Protein AF-0000000085766803 (afdb_homodimer)

Organism: Holothuria leucospilota (NCBI:txid206669)

Nearest PDB structures (foldseek):
  6zo6-assembly1_D  TM=8.954E-01  e=5.077E-04  synthetic construct
  8csl-assembly1_A  TM=8.660E-01  e=7.669E-04  Homo sapiens
  7uzu-assembly1_A  TM=6.936E-01  e=2.798E-04  Homo sapiens
  6z8n-assembly1_AAA  TM=6.959E-01  e=3.518E-04  Rattus norvegicus
  6za8-assembly1_AAA  TM=5.177E-01  e=3.683E-04  Rattus norvegicus

Solvent-accessible surface area (backbone atoms only — not comparable to full-atom values): 60109 Å² total; per-residue (Å²): 113,70,66,64,56,57,68,60,33,76,66,52,50,46,51,47,44,50,51,45,59,68,65,38,70,69,69,59,39,53,52,46,52,49,47,48,52,49,46,25,49,49,38,24,69,72,65,66,65,46,47,76,51,60,60,54,66,70,48,75,63,80,75,54,70,64,62,57,64,65,42,69,43,69,68,68,39,58,45,60,40,98,76,22,42,27,51,56,38,50,25,46,76,67,66,35,58,71,57,36,52,53,43,50,60,58,63,40,65,62,75,62,45,29,74,67,31,40,29,42,57,37,53,19,30,66,66,59,38,54,63,52,40,26,41,42,49,52,71,66,44,72,55,68,50,58,25,72,87,64,48,28,32,41,42,53,19,18,60,56,45,77,82,20,18,63,48,33,23,60,39,44,55,57,67,36,64,54,38,87,65,90,52,94,70,59,33,50,48,14,30,69,85,39,81,49,54,43,52,85,72,78,63,44,78,61,53,60,64,62,63,54,51,74,50,46,65,56,46,53,52,32,49,50,52,46,44,51,48,39,74,72,42,78,67,54,92,92,45,92,45,60,29,40,27,36,38,23,26,23,35,36,47,54,29,38,56,46,34,47,54,52,50,49,48,41,25,64,46,44,73,40,56,66,59,76,62,27,50,31,34,33,11,5,22,34,14,23,48,52,50,51,33,42,73,69,63,46,49,67,62,53,50,50,41,50,50,54,48,46,36,71,69,44,49,64,81,68,69,59,35,60,62,66,58,49,45,51,54,37,27,52,62,52,70,69,44,91,44,35,20,47,75,47,43,90,39,79,33,47,44,38,33,32,21,22,36,48,47,31,40,69,51,41,66,34,64,38,29,23,56,81,79,42,89,48,33,61,44,59,49,54,68,63,43,67,89,64,78,81,63,69,73,63,57,52,31,70,37,38,45,39,55,51,40,49,20,10,48,8,38,73,77,46,18,62,63,39,86,54,23,25,21,8,27,58,78,29,18,44,34,50,51,58,47,52,28,54,49,46,26,42,41,50,40,37,41,75,72,72,42,82,67,72,50,60,40,36,39,41,35,36,33,34,49,40,40,54,80,40,81,42,84,61,66,59,71,76,70,47,90,48,73,64,44,45,38,51,40,60,68,51,28,81,77,50,55,32,63,63,54,43,47,51,49,37,57,31,55,48,54,54,63,61,60,47,47,42,38,45,35,52,26,55,65,59,58,21,33,68,44,81,48,52,49,71,32,80,50,70,76,58,48,64,57,69,56,62,66,58,50,26,48,53,37,29,53,44,43,29,47,50,53,76,41,42,67,58,36,45,50,50,14,54,48,63,74,49,55,113,69,66,64,55,56,67,58,32,76,66,51,49,48,51,47,44,50,50,45,59,69,66,37,70,71,69,59,38,52,51,48,51,48,47,48,54,49,46,24,48,49,39,25,69,70,65,69,63,44,47,75,52,60,61,53,66,70,48,75,62,80,74,54,70,65,61,58,64,63,43,70,42,69,68,70,39,59,45,60,39,98,76,22,42,27,52,57,37,50,25,47,76,67,65,35,60,70,56,36,51,52,44,50,59,58,64,40,64,63,74,60,44,28,75,68,30,39,28,41,56,37,54,20,31,66,65,59,37,54,64,51,40,26,41,43,48,51,71,65,45,72,55,68,50,57,25,72,85,64,47,29,32,40,41,51,18,18,60,56,45,76,82,22,17,64,47,31,22,59,40,44,56,57,68,35,62,54,38,87,64,91,52,96,70,56,34,49,49,13,29,68,87,38,80,48,55,43,52,85,72,78,65,47,80,60,57,53,63,63,61,53,50,74,50,47,64,57,46,53,51,33,47,51,51,48,44,53,49,38,73,72,43,78,66,54,91,91,45,91,45,60,29,40,28,36,38,23,25,22,35,38,46,54,28,38,55,45,34,48,54,52,50,50,47,40,24,63,46,44,72,41,56,66,58,77,61,27,50,30,36,32,11,5,22,34,14,23,50,51,49,51,34,41,73,68,65,47,49,68,61,52,49,49,41,52,50,54,47,46,36,71,70,44,48,64,80,68,70,59,35,60,62,65,59,50,46,52,52,38,28,52,62,52,71,69,44,90,44,33,21,46,75,46,43,90,40,79,34,47,42,37,33,32,20,22,35,47,48,29,40,69,52,41,65,34,63,37,27,22,54,82,79,42,90,49,32,61,45,60,49,54,69,62,45,68,87,66,76,80,66,67,73,62,58,53,31,69,37,37,44,41,55,51,39,50,22,9,48,10,37,74,77,45,21,64,59,41,85,54,20,26,20,7,28,58,78,29,18,44,34,50,53,58,47,52,28,53,51,47,25,42,39,50,43,35,42,72,73,72,42,81,65,71,48,58,40,34,39,42,36,34,34,33,49,39,40,55,80,42,82,41,85,61,69,58,68,73,69,46,90,47,67,64,43,47,44,51,38,60,67,53,27,80,78,52,53,32,61,63,54,42,48,51,50,35,57,31,55,48,53,55,64,62,60,46,48,42,40,44,38,52,26,54,63,60,58,21,33,67,44,82,50,56,50,74,32,80,51,72,75,59,48,64,56,68,56,62,67,58,50,27,49,54,37,30,52,43,44,29,47,48,53,76,41,42,68,61,36,44,49,47,13,53,48,60,75,50,56

Sequence (1158 aa):
MELVLKEWTASKFSIFEHRLFGYTQGLLRKIFLYFLVHISRIFNFLYGLFTIHEVVTNVRDKLDPLVTSFLDDEYELNVRRKHGDTLIHTAVRQEHLDWLIELLLSGGDLEVPDVDGNSPLHTATQLNNIDLVNALVSFNADVNVKNKNGETPRHLAAKQGEQAADVIRALHHVGAKRCDVIMADCKDGCSHDGQFNGSDLVSPCNISDDMYHVYDPFLESTIESLKRRAKNTPLSKGQSRHAETVLCLDGGGIRALVMILILEAIERASDRRIVDSFDWIAGTSAGSVLGSALVHGYSLLGCRRVFFDFKDELFHGQPPFDGERFFGLSRRLTHGKDLKMKELKYKKPKLLIATTLANRSPPSLHFFRNFDPPVTSSTRIVSQAGNFTNAPLADPTDEMVCKCIRASCSAPTYFTPFENFLDGGIFCNNPTNDAITEIVEYNMSLELKGETPPPLGAVISVGSGSGPIRAVEDISFVYPKSISDIFRALQKLTAAANVGDVIVQTQMTDSRFRPVDRSRAWCHSMGTAFFRLSPVLSRDYELSMIDNREIVKMLWETQVYLYQNKDKFDTIGLLLNNIMELVLKEWTASKFSIFEHRLFGYTQGLLRKIFLYFLVHISRIFNFLYGLFTIHEVVTNVRDKLDPLVTSFLDDEYELNVRRKHGDTLIHTAVRQEHLDWLIELLLSGGDLEVPDVDGNSPLHTATQLNNIDLVNALVSFNADVNVKNKNGETPRHLAAKQGEQAADVIRALHHVGAKRCDVIMADCKDGCSHDGQFNGSDLVSPCNISDDMYHVYDPFLESTIESLKRRAKNTPLSKGQSRHAETVLCLDGGGIRALVMILILEAIERASDRRIVDSFDWIAGTSAGSVLGSALVHGYSLLGCRRVFFDFKDELFHGQPPFDGERFFGLSRRLTHGKDLKMKELKYKKPKLLIATTLANRSPPSLHFFRNFDPPVTSSTRIVSQAGNFTNAPLADPTDEMVCKCIRASCSAPTYFTPFENFLDGGIFCNNPTNDAITEIVEYNMSLELKGETPPPLGAVISVGSGSGPIRAVEDISFVYPKSISDIFRALQKLTAAANVGDVIVQTQMTDSRFRPVDRSRAWCHSMGTAFFRLSPVLSRDYELSMIDNREIVKMLWETQVYLYQNKDKFDTIGLLLNNI

pLDDT: mean 77.76, std 20.44, range [25.14, 98.5]

Radius of gyration: 36.09 Å; Cα contacts (8 Å, |Δi|>4): 2117; chains: 2; bounding box: 69×120×98 Å

Secondary structure (DSSP, 8-state):
-HHHHHHS-HHHHHHHHHHHHHH--THHHHHHHHHHHHHHHHHHHHHS---HHHHHHH--SS--HHHHHHTTSHHHHTPPPTTS--HHHHHHHTT-HHHHHHHHHTT--TT---TTS--HHHHHHHTT-HHHHHHHHHTT--TT---TT---HHHHHHTTGGGGHHHHHHHHTTTPPPPSS--TT--TTTSTT-----S-------HHHHHGGGGHHHHHHHHHHHHHHHHHSPPPTT-S-SSEEEEEE---GGGHHHHHHHHHHHHHHHTS-HHHH-SEEEEETHHHHHHHHHHTT--HHHHHHHHHHHHHHH--SSSSPPHHHHHHHHHHHTTT---BGGGGTTSSSEEEEEEEE-SEES-EEEEEESSPPPTT-HHHHHHT-S---S-----GGGSBHHHHHHHHT--TTTS--BTTEEETHHHHSS-HHHHHHHHHHHHHHHHHTT--PPPEEEEEEE---BPPPEE---------SSHHHHHHHHHGGGTS--HHHHHHHHHHH--SSHHHHHHHHHHHHHT-EEEEE-PBPSS---TT---HHHHHHHHHHHHHHHHHTHHHHHHHHHHHHH-/-HHHHHHS-HHHHHHHHHHHHHH--THHHHHHHHHHHHHHHHHHHHHS---HHHHHHH--SS--HHHHHHTTSHHHHTPPPTTS--HHHHHHHTT-HHHHHHHHHTT--TT---TTS--HHHHHHHTT-HHHHHHHHHTT--TT---TT---HHHHHHTTGGGGHHHHHHHHTTTPPPPSS--TT--TTTSTT-----S-------HHHHHGGGGHHHHHHHHHHHHHHHHHSPPPTT-S-SSEEEEEE---GGGHHHHHHHHHHHHHHHTS-HHHH-SEEEEETHHHHHHHHHHTT--HHHHHHHHHHHHHHH--SSSSPPHHHHHHHHHHHTTT---BGGGGTTSSSEEEEEEEE-SEES-EEEEEESSPPPTT-HHHHHHT-S---S-----GGGSBHHHHHHHHT--TTTS--BTTEEETHHHHSS-HHHHHHHHHHHHHHHHHTT--PPPEEEEEEE---BPPPEE---------SSHHHHHHHHHSTTTS--HHHHHHHHHHH--SSHHHHHHHHHHHHHT-EEEEE-PBPSS---TT---HHHHHHHHHHHHHHHHHTHHHHHHHHHHHHH-

InterPro domains:
  IPR002110 Ankyrin repeat [PF12796] (65-147)
  IPR002110 Ankyrin repeat [PS50088] (83-108)
  IPR002110 Ankyrin repeat [PS50088] (116-148)
  IPR002110 Ankyrin repeat [PS50088] (149-176)
  IPR002110 Ankyrin repeat [SM00248] (83-112)
  IPR002110 Ankyrin repeat [SM00248] (116-145)
  IPR002110 Ankyrin repeat [SM00248] (149-181)
  IPR002641 Patatin-like phospholipase domain [PF01734] (247-436)
  IPR002641 Patatin-like phospholipase domain [PS51635] (247-436)
  IPR016035 Acyl transferase/acyl hydrolase/lysophospholipase [SSF52151] (245-565)
  IPR036770 Ankyrin repeat-containing domain superfamily [G3DSA:1.25.40.20] (53-194)
  IPR036770 Ankyrin repeat-containing domain superfamily [SSF48403] (66-178)
  IPR047148 85/88 kDa calcium-independent phospholipase A2 [PTHR24139] (53-577)

Structure (mmCIF, N/CA/C/O backbone):
data_AF-0000000085766803-model_v1
#
loop_
_entity.id
_entity.type
_entity.pdbx_description
1 polymer 'phospholipase A2'
#
loop_
_atom_site.group_PDB
_atom_site.id
_atom_site.type_symbol
_atom_site.label_atom_id
_atom_site.label_alt_id
_atom_site.label_comp_id
_atom_site.label_asym_id
_atom_site.label_entity_id
_atom_site.label_seq_id
_atom_site.pdbx_PDB_ins_code
_atom_site.Cartn_x
_atom_site.Cartn_y
_atom_site.Cartn_z
_atom_site.occupancy
_atom_site.B_iso_or_equiv
_atom_site.auth_seq_id
_atom_site.auth_comp_id
_atom_site.auth_asym_id
_atom_site.auth_atom_id
_atom_site.pdbx_PDB_model_num
ATOM 1 N N . MET A 1 1 ? 24.5 -53.906 -47.812 1 25.44 1 MET A N 1
ATOM 2 C CA . MET A 1 1 ? 24.109 -52.625 -47.25 1 25.44 1 MET A CA 1
ATOM 3 C C . MET A 1 1 ? 23.297 -52.812 -45.969 1 25.44 1 MET A C 1
ATOM 5 O O . MET A 1 1 ? 23.469 -52.062 -45 1 25.44 1 MET A O 1
ATOM 9 N N . GLU A 1 2 ? 22.391 -53.875 -45.938 1 32.25 2 GLU A N 1
ATOM 10 C CA . GLU A 1 2 ? 21.594 -54.281 -44.781 1 32.25 2 GLU A CA 1
ATOM 11 C C . GLU A 1 2 ? 22.484 -54.781 -43.656 1 32.25 2 GLU A C 1
ATOM 13 O O . GLU A 1 2 ? 22.234 -54.469 -42.469 1 32.25 2 GLU A O 1
ATOM 18 N N . LEU A 1 3 ? 23.422 -55.656 -43.906 1 32.62 3 LEU A N 1
ATOM 19 C CA . LEU A 1 3 ? 24.312 -56.281 -42.906 1 32.62 3 LEU A CA 1
ATOM 20 C C . LEU A 1 3 ? 25.188 -55.219 -42.25 1 32.62 3 LEU A C 1
ATOM 22 O O . LEU A 1 3 ? 25.469 -55.281 -41.062 1 32.62 3 LEU A O 1
ATOM 26 N N . VAL A 1 4 ? 25.781 -54.312 -43.062 1 33.97 4 VAL A N 1
ATOM 27 C CA . VAL A 1 4 ? 26.656 -53.281 -42.469 1 33.97 4 VAL A CA 1
ATOM 28 C C . VAL A 1 4 ? 25.859 -52.406 -41.531 1 33.97 4 VAL A C 1
ATOM 30 O O . VAL A 1 4 ? 26.375 -52 -40.469 1 33.97 4 VAL A O 1
ATOM 33 N N . LEU A 1 5 ? 24.625 -52.156 -41.844 1 32.44 5 LEU A N 1
ATOM 34 C CA . LEU A 1 5 ? 23.781 -51.312 -41.031 1 32.44 5 LEU A CA 1
ATOM 35 C C . LEU A 1 5 ? 23.375 -52 -39.719 1 32.44 5 LEU A C 1
ATOM 37 O O . LEU A 1 5 ? 23.156 -51.344 -38.719 1 32.44 5 LEU A O 1
ATOM 41 N N . LYS A 1 6 ? 23.172 -53.312 -39.75 1 38.59 6 LYS A N 1
ATOM 42 C CA . LYS A 1 6 ? 22.844 -54.094 -38.594 1 38.59 6 LYS A CA 1
ATOM 43 C C . LYS A 1 6 ? 24 -54.094 -37.594 1 38.59 6 LYS A C 1
ATOM 45 O O . LYS A 1 6 ? 23.781 -54.125 -36.375 1 38.59 6 LYS A O 1
ATOM 50 N N . GLU A 1 7 ? 25.203 -54.281 -38 1 34.72 7 GLU A N 1
ATOM 51 C CA . GLU A 1 7 ? 26.359 -54.312 -37.094 1 34.72 7 GLU A CA 1
ATOM 52 C C . GLU A 1 7 ? 26.641 -52.938 -36.531 1 34.72 7 GLU A C 1
ATOM 54 O O . GLU A 1 7 ? 27.469 -52.812 -35.594 1 34.72 7 GLU A O 1
ATOM 59 N N . TRP A 1 8 ? 26.359 -51.906 -37.25 1 34.12 8 TRP A N 1
ATOM 60 C CA . TRP A 1 8 ? 26.484 -50.594 -36.594 1 34.12 8 TRP A CA 1
ATOM 61 C C . TRP A 1 8 ? 25.5 -50.469 -35.438 1 34.12 8 TRP A C 1
ATOM 63 O O . TRP A 1 8 ? 24.406 -49.906 -35.594 1 34.12 8 TRP A O 1
ATOM 73 N N . THR A 1 9 ? 25.281 -51.625 -34.719 1 34.81 9 THR A N 1
ATOM 74 C CA . THR A 1 9 ? 24.484 -51.781 -33.531 1 34.81 9 THR A CA 1
ATOM 75 C C . THR A 1 9 ? 24.766 -50.688 -32.531 1 34.81 9 THR A C 1
ATOM 77 O O . THR A 1 9 ? 25.734 -49.938 -32.656 1 34.81 9 THR A O 1
ATOM 80 N N . ALA A 1 10 ? 23.969 -50.719 -31.375 1 38.22 10 ALA A N 1
ATOM 81 C CA . ALA A 1 10 ? 23.953 -49.844 -30.203 1 38.22 10 ALA A CA 1
ATOM 82 C C . ALA A 1 10 ? 25.359 -49.562 -29.719 1 38.22 10 ALA A C 1
ATOM 84 O O . ALA A 1 10 ? 25.672 -48.438 -29.312 1 38.22 10 ALA A O 1
ATOM 85 N N . SER A 1 11 ? 26.266 -50.531 -29.812 1 38.12 11 SER A N 1
ATOM 86 C CA . SER A 1 11 ? 27.594 -50.375 -29.234 1 38.12 11 SER A CA 1
ATOM 87 C C . SER A 1 11 ? 28.469 -49.438 -30.078 1 38.12 11 SER A C 1
ATOM 89 O O . SER A 1 11 ? 29.219 -48.625 -29.547 1 38.12 11 SER A O 1
ATOM 91 N N . LYS A 1 12 ? 28.5 -49.562 -31.359 1 41.59 12 LYS A N 1
ATOM 92 C CA . LYS A 1 12 ? 29.406 -48.75 -32.156 1 41.59 12 LYS A CA 1
ATOM 93 C C . LYS A 1 12 ? 28.859 -47.344 -32.344 1 41.59 12 LYS A C 1
ATOM 95 O O . LYS A 1 12 ? 29.641 -46.375 -32.469 1 41.59 12 LYS A O 1
ATOM 100 N N . PHE A 1 13 ? 27.578 -47.188 -32.344 1 40.06 13 PHE A N 1
ATOM 101 C CA . PHE A 1 13 ? 27.016 -45.844 -32.281 1 40.06 13 PHE A CA 1
ATOM 102 C C . PHE A 1 13 ? 27.328 -45.188 -30.938 1 40.06 13 PHE A C 1
ATOM 104 O O . PHE A 1 13 ? 27.562 -43.969 -30.875 1 40.06 13 PHE A O 1
ATOM 111 N N . SER A 1 14 ? 27.422 -46.062 -29.859 1 40.5 14 SER A N 1
ATOM 112 C CA . SER A 1 14 ? 27.859 -45.5 -28.578 1 40.5 14 SER A CA 1
ATOM 113 C C . SER A 1 14 ? 29.297 -45.031 -28.656 1 40.5 14 SER A C 1
ATOM 115 O O . SER A 1 14 ? 29.641 -44 -28.078 1 40.5 14 SER A O 1
ATOM 117 N N . ILE A 1 15 ? 30.203 -45.781 -29.281 1 40.81 15 ILE A N 1
ATOM 118 C CA . ILE A 1 15 ? 31.594 -45.375 -29.438 1 40.81 15 ILE A CA 1
ATOM 119 C C . ILE A 1 15 ? 31.688 -44.156 -30.359 1 40.81 15 ILE A C 1
ATOM 121 O O . ILE A 1 15 ? 32.438 -43.219 -30.094 1 40.81 15 ILE A O 1
ATOM 125 N N . PHE A 1 16 ? 30.953 -44.188 -31.5 1 40.38 16 PHE A N 1
ATOM 126 C CA . PHE A 1 16 ? 30.969 -43.031 -32.375 1 40.38 16 PHE A CA 1
ATOM 127 C C . PHE A 1 16 ? 30.328 -41.812 -31.703 1 40.38 16 PHE A C 1
ATOM 129 O O . PHE A 1 16 ? 30.828 -40.688 -31.844 1 40.38 16 PHE A O 1
ATOM 136 N N . GLU A 1 17 ? 29.234 -42.031 -30.984 1 42.47 17 GLU A N 1
ATOM 137 C CA . GLU A 1 17 ? 28.609 -40.969 -30.188 1 42.47 17 GLU A CA 1
ATOM 138 C C . GLU A 1 17 ? 29.578 -40.438 -29.141 1 42.47 17 GLU A C 1
ATOM 140 O O . GLU A 1 17 ? 29.703 -39.219 -28.969 1 42.47 17 GLU A O 1
ATOM 145 N N . HIS A 1 18 ? 30.234 -41.344 -28.391 1 41.62 18 HIS A N 1
ATOM 146 C CA . HIS A 1 18 ? 31.219 -40.906 -27.422 1 41.62 18 HIS A CA 1
ATOM 147 C C . HIS A 1 18 ? 32.375 -40.156 -28.094 1 41.62 18 HIS A C 1
ATOM 149 O O . HIS A 1 18 ? 32.875 -39.156 -27.578 1 41.62 18 HIS A O 1
ATOM 155 N N . ARG A 1 19 ? 32.875 -40.688 -29.156 1 40 19 ARG A N 1
ATOM 156 C CA . ARG A 1 19 ? 34 -40.062 -29.859 1 40 19 ARG A CA 1
ATOM 157 C C . ARG A 1 19 ? 33.531 -38.75 -30.516 1 40 19 ARG A C 1
ATOM 159 O O . ARG A 1 19 ? 34.25 -37.75 -30.5 1 40 19 ARG A O 1
ATOM 166 N N . LEU A 1 20 ? 32.406 -38.844 -31.188 1 40.78 20 LEU A N 1
ATOM 167 C CA . LEU A 1 20 ? 31.938 -37.625 -31.844 1 40.78 20 LEU A CA 1
ATOM 168 C C . LEU A 1 20 ? 31.469 -36.594 -30.812 1 40.78 20 LEU A C 1
ATOM 170 O O . LEU A 1 20 ? 31.703 -35.406 -30.969 1 40.78 20 LEU A O 1
ATOM 174 N N . PHE A 1 21 ? 30.688 -37.062 -29.781 1 43.41 21 PHE A N 1
ATOM 175 C CA . PHE A 1 21 ? 30.266 -36.094 -28.766 1 43.41 21 PHE A CA 1
ATOM 176 C C . PHE A 1 21 ? 31.469 -35.594 -27.969 1 43.41 21 PHE A C 1
ATOM 178 O O . PHE A 1 21 ? 31.453 -34.469 -27.484 1 43.41 21 PHE A O 1
ATOM 185 N N . GLY A 1 22 ? 32.406 -36.5 -27.719 1 43.44 22 GLY A N 1
ATOM 186 C CA . GLY A 1 22 ? 33.625 -36 -27.062 1 43.44 22 GLY A CA 1
ATOM 187 C C . GLY A 1 22 ? 34.344 -34.969 -27.891 1 43.44 22 GLY A C 1
ATOM 188 O O . GLY A 1 22 ? 34.938 -34.031 -27.328 1 43.44 22 GLY A O 1
ATOM 189 N N . TYR A 1 23 ? 34.531 -35.188 -29.203 1 41.72 23 TYR A N 1
ATOM 190 C CA . TYR A 1 23 ? 35.406 -34.312 -29.984 1 41.72 23 TYR A CA 1
ATOM 191 C C . TYR A 1 23 ? 34.594 -33.188 -30.641 1 41.72 23 TYR A C 1
ATOM 193 O O . TYR A 1 23 ? 35.188 -32.25 -31.156 1 41.72 23 TYR A O 1
ATOM 201 N N . THR A 1 24 ? 33.375 -33.438 -31.031 1 40.5 24 THR A N 1
ATOM 202 C CA . THR A 1 24 ? 32.781 -32.375 -31.844 1 40.5 24 THR A CA 1
ATOM 203 C C . THR A 1 24 ? 31.969 -31.406 -30.984 1 40.5 24 THR A C 1
ATOM 205 O O . THR A 1 24 ? 31.078 -31.828 -30.234 1 40.5 24 THR A O 1
ATOM 208 N N . GLN A 1 25 ? 32.594 -30.406 -30.5 1 46.56 25 GLN A N 1
ATOM 209 C CA . GLN A 1 25 ? 32.031 -29.234 -29.859 1 46.56 25 GLN A CA 1
ATOM 210 C C . GLN A 1 25 ? 31.359 -28.312 -30.891 1 46.56 25 GLN A C 1
ATOM 212 O O . GLN A 1 25 ? 31.672 -28.375 -32.062 1 46.56 25 GLN A O 1
ATOM 217 N N . GLY A 1 26 ? 30.391 -27.578 -30.781 1 45.75 26 GLY A N 1
ATOM 218 C CA . GLY A 1 26 ? 29.797 -26.5 -31.531 1 45.75 26 GLY A CA 1
ATOM 219 C C . GLY A 1 26 ? 28.75 -26.953 -32.531 1 45.75 26 GLY A C 1
ATOM 220 O O . GLY A 1 26 ? 27.969 -27.859 -32.219 1 45.75 26 GLY A O 1
ATOM 221 N N . LEU A 1 27 ? 28.75 -26.406 -33.812 1 46.28 27 LEU A N 1
ATOM 222 C CA . LEU A 1 27 ? 27.844 -26.531 -34.969 1 46.28 27 LEU A CA 1
ATOM 223 C C . LEU A 1 27 ? 27.812 -27.969 -35.469 1 46.28 27 LEU A C 1
ATOM 225 O O . LEU A 1 27 ? 26.75 -28.5 -35.812 1 46.28 27 LEU A O 1
ATOM 229 N N . LEU A 1 28 ? 28.859 -28.609 -35.406 1 45.88 28 LEU A N 1
ATOM 230 C CA . LEU A 1 28 ? 28.953 -29.953 -35.969 1 45.88 28 LEU A CA 1
ATOM 231 C C . LEU A 1 28 ? 28.172 -30.953 -35.125 1 45.88 28 LEU A C 1
ATOM 233 O O . LEU A 1 28 ? 27.531 -31.859 -35.656 1 45.88 28 LEU A O 1
ATOM 237 N N . ARG A 1 29 ? 28.172 -30.688 -33.844 1 48 29 ARG A N 1
ATOM 238 C CA . ARG A 1 29 ? 27.391 -31.531 -32.938 1 48 29 ARG A CA 1
ATOM 239 C C . ARG A 1 29 ? 25.891 -31.391 -33.219 1 48 29 ARG A C 1
ATOM 241 O O . ARG A 1 29 ? 25.156 -32.375 -33.25 1 48 29 ARG A O 1
ATOM 248 N N . LYS A 1 30 ? 25.578 -30.203 -33.562 1 49.34 30 LYS A N 1
ATOM 249 C CA . LYS A 1 30 ? 24.188 -29.922 -33.906 1 49.34 30 LYS A CA 1
ATOM 250 C C . LYS A 1 30 ? 23.781 -30.609 -35.188 1 49.34 30 LYS A C 1
ATOM 252 O O . LYS A 1 30 ? 22.688 -31.172 -35.281 1 49.34 30 LYS A O 1
ATOM 257 N N . ILE A 1 31 ? 24.656 -30.531 -36.125 1 49.53 31 ILE A N 1
ATOM 258 C CA . ILE A 1 31 ? 24.406 -31.141 -37.438 1 49.53 31 ILE A CA 1
ATOM 259 C C . ILE A 1 31 ? 24.312 -32.656 -37.312 1 49.53 31 ILE A C 1
ATOM 261 O O . ILE A 1 31 ? 23.438 -33.281 -37.875 1 49.53 31 ILE A O 1
ATOM 265 N N . PHE A 1 32 ? 25.094 -33.125 -36.562 1 48.19 32 PHE A N 1
ATOM 266 C CA . PHE A 1 32 ? 25.141 -34.562 -36.406 1 48.19 32 PHE A CA 1
ATOM 267 C C . PHE A 1 32 ? 23.906 -35.062 -35.688 1 48.19 32 PHE A C 1
ATOM 269 O O . PHE A 1 32 ? 23.312 -36.062 -36.062 1 48.19 32 PHE A O 1
ATOM 276 N N . LEU A 1 33 ? 23.578 -34.281 -34.688 1 50.75 33 LEU A N 1
ATOM 277 C CA . LEU A 1 33 ? 22.375 -34.656 -33.938 1 50.75 33 LEU A CA 1
ATOM 278 C C . LEU A 1 33 ? 21.141 -34.562 -34.844 1 50.75 33 LEU A C 1
ATOM 280 O O . LEU A 1 33 ? 20.25 -35.438 -34.75 1 50.75 33 LEU A O 1
ATOM 284 N N . TYR A 1 34 ? 21.266 -33.562 -35.688 1 50.16 34 TYR A N 1
ATOM 285 C CA . TYR A 1 34 ? 20.219 -33.438 -36.688 1 50.16 34 TYR A CA 1
ATOM 286 C C . TYR A 1 34 ? 20.188 -34.656 -37.625 1 50.16 34 TYR A C 1
ATOM 288 O O . TYR A 1 34 ? 19.125 -35.188 -37.906 1 50.16 34 TYR A O 1
ATOM 296 N N . PHE A 1 35 ? 21.344 -35 -38.031 1 50.19 35 PHE A N 1
ATOM 297 C CA . PHE A 1 35 ? 21.453 -36.125 -38.938 1 50.19 35 PHE A CA 1
ATOM 298 C C . PHE A 1 35 ? 21.062 -37.438 -38.25 1 50.19 35 PHE A C 1
ATOM 300 O O . PHE A 1 35 ? 20.375 -38.281 -38.844 1 50.19 35 PHE A O 1
ATOM 307 N N . LEU A 1 36 ? 21.422 -37.5 -37.062 1 48.94 36 LEU A N 1
ATOM 308 C CA . LEU A 1 36 ? 21.109 -38.75 -36.344 1 48.94 36 LEU A CA 1
ATOM 309 C C . LEU A 1 36 ? 19.609 -38.875 -36.125 1 48.94 36 LEU A C 1
ATOM 311 O O . LEU A 1 36 ? 19.047 -39.969 -36.25 1 48.94 36 LEU A O 1
ATOM 315 N N . VAL A 1 37 ? 19.031 -37.719 -35.812 1 51.47 37 VAL A N 1
ATOM 316 C CA . VAL A 1 37 ? 17.578 -37.719 -35.562 1 51.47 37 VAL A CA 1
ATOM 317 C C . VAL A 1 37 ? 16.859 -38.062 -36.875 1 51.47 37 VAL A C 1
ATOM 319 O O . VAL A 1 37 ? 15.922 -38.875 -36.875 1 51.47 37 VAL A O 1
ATOM 322 N N . HIS A 1 38 ? 17.391 -37.469 -37.938 1 49.59 38 HIS A N 1
ATOM 323 C CA . HIS A 1 38 ? 16.75 -37.719 -39.219 1 49.59 38 HIS A CA 1
ATOM 324 C C . HIS A 1 38 ? 17.047 -39.094 -39.719 1 49.59 38 HIS A C 1
ATOM 326 O O . HIS A 1 38 ? 16.188 -39.781 -40.281 1 49.59 38 HIS A O 1
ATOM 332 N N . ILE A 1 39 ? 18.219 -39.5 -39.531 1 49.12 39 ILE A N 1
ATOM 333 C CA . ILE A 1 39 ? 18.578 -40.875 -39.938 1 49.12 39 ILE A CA 1
ATOM 334 C C . ILE A 1 39 ? 17.828 -41.875 -39.094 1 49.12 39 ILE A C 1
ATOM 336 O O . ILE A 1 39 ? 17.359 -42.906 -39.594 1 49.12 39 ILE A O 1
ATOM 340 N N . SER A 1 40 ? 17.75 -41.438 -37.812 1 48.5 40 SER A N 1
ATOM 341 C CA . SER A 1 40 ? 17 -42.344 -36.969 1 48.5 40 SER A CA 1
ATOM 342 C C . SER A 1 40 ? 15.539 -42.438 -37.406 1 48.5 40 SER A C 1
ATOM 344 O O . SER A 1 40 ? 14.945 -43.531 -37.344 1 48.5 40 SER A O 1
ATOM 346 N N . ARG A 1 41 ? 15.047 -41.312 -37.844 1 49.94 41 ARG A N 1
ATOM 347 C CA . ARG A 1 41 ? 13.703 -41.344 -38.406 1 49.94 41 ARG A CA 1
ATOM 348 C C . ARG A 1 41 ? 13.648 -42.25 -39.625 1 49.94 41 ARG A C 1
ATOM 350 O O . ARG A 1 41 ? 12.688 -43.031 -39.781 1 49.94 41 ARG A O 1
ATOM 357 N N . ILE A 1 42 ? 14.555 -42.094 -40.438 1 46.31 42 ILE A N 1
ATOM 358 C CA . ILE A 1 42 ? 14.594 -42.938 -41.656 1 46.31 42 ILE A CA 1
ATOM 359 C C . ILE A 1 42 ? 14.789 -44.375 -41.281 1 46.31 42 ILE A C 1
ATOM 361 O O . ILE A 1 42 ? 14.094 -45.281 -41.812 1 46.31 42 ILE A O 1
ATOM 365 N N . PHE A 1 43 ? 15.703 -44.562 -40.406 1 43.56 43 PHE A N 1
ATOM 366 C CA . PHE A 1 43 ? 15.969 -45.938 -40.031 1 43.56 43 PHE A CA 1
ATOM 367 C C . PHE A 1 43 ? 14.812 -46.531 -39.25 1 43.56 43 PHE A C 1
ATOM 369 O O . PHE A 1 43 ? 14.492 -47.719 -39.344 1 43.56 43 PHE A O 1
ATOM 376 N N . ASN A 1 44 ? 14.219 -45.656 -38.344 1 46.41 44 ASN A N 1
ATOM 377 C CA . ASN A 1 44 ? 12.992 -46.125 -37.688 1 46.41 44 ASN A CA 1
ATOM 378 C C . ASN A 1 44 ? 11.898 -46.438 -38.719 1 46.41 44 ASN A C 1
ATOM 380 O O . ASN A 1 44 ? 11.172 -47.406 -38.562 1 46.41 44 ASN A O 1
ATOM 384 N N . PHE A 1 45 ? 11.789 -45.594 -39.594 1 44.75 45 PHE A N 1
ATOM 385 C CA . PHE A 1 45 ? 10.859 -45.844 -40.688 1 44.75 45 PHE A CA 1
ATOM 386 C C . PHE A 1 45 ? 11.227 -47.125 -41.438 1 44.75 45 PHE A C 1
ATOM 388 O O . PHE A 1 45 ? 10.359 -47.938 -41.75 1 44.75 45 PHE A O 1
ATOM 395 N N . LEU A 1 46 ? 12.453 -47.25 -41.688 1 40.59 46 LEU A N 1
ATOM 396 C CA . LEU A 1 46 ? 12.852 -48.375 -42.531 1 40.59 46 LEU A CA 1
ATOM 397 C C . LEU A 1 46 ? 13 -49.656 -41.688 1 40.59 46 LEU A C 1
ATOM 399 O O . LEU A 1 46 ? 12.641 -50.75 -42.125 1 40.59 46 LEU A O 1
ATOM 403 N N . TYR A 1 47 ? 13.734 -49.531 -40.562 1 39.59 47 TYR A N 1
ATOM 404 C CA . TYR A 1 47 ? 14.07 -50.781 -39.875 1 39.59 47 TYR A CA 1
ATOM 405 C C . TYR A 1 47 ? 13.398 -50.812 -38.5 1 39.59 47 TYR A C 1
ATOM 407 O O . TYR A 1 47 ? 13.492 -51.844 -37.781 1 39.59 47 TYR A O 1
ATOM 415 N N . GLY A 1 48 ? 12.445 -50.031 -38.156 1 41.16 48 GLY A N 1
ATOM 416 C CA . GLY A 1 48 ? 11.703 -50.031 -36.906 1 41.16 48 GLY A CA 1
ATOM 417 C C . GLY A 1 48 ? 12.594 -49.906 -35.688 1 41.16 48 GLY A C 1
ATOM 418 O O . GLY A 1 48 ? 12.172 -50.219 -34.594 1 41.16 48 GLY A O 1
ATOM 419 N N . LEU A 1 49 ? 13.859 -49.969 -35.781 1 38.78 49 LEU A N 1
ATOM 420 C CA . LEU A 1 49 ? 14.797 -50.219 -34.688 1 38.78 49 LEU A CA 1
ATOM 421 C C . LEU A 1 49 ? 15.117 -48.906 -33.938 1 38.78 49 LEU A C 1
ATOM 423 O O . LEU A 1 49 ? 15.344 -48.938 -32.719 1 38.78 49 LEU A O 1
ATOM 427 N N . PHE A 1 50 ? 15.727 -47.906 -34.469 1 41.94 50 PHE A N 1
ATOM 428 C CA . PHE A 1 50 ? 16.453 -46.844 -33.781 1 41.94 50 PHE A CA 1
ATOM 429 C C . PHE A 1 50 ? 15.5 -45.719 -33.406 1 41.94 50 PHE A C 1
ATOM 431 O O . PHE A 1 50 ? 15.062 -44.938 -34.25 1 41.94 50 PHE A O 1
ATOM 438 N N . THR A 1 51 ? 14.617 -45.938 -32.5 1 45.56 51 THR A N 1
ATOM 439 C CA . THR A 1 51 ? 13.758 -44.844 -32.094 1 45.56 51 THR A CA 1
ATOM 440 C C . THR A 1 51 ? 14.57 -43.781 -31.359 1 45.56 51 THR A C 1
ATOM 442 O O . THR A 1 51 ? 15.68 -44.031 -30.891 1 45.56 51 THR A O 1
ATOM 445 N N . ILE A 1 52 ? 14.305 -42.5 -31.562 1 50.22 52 ILE A N 1
ATOM 446 C CA . ILE A 1 52 ? 14.797 -41.344 -30.812 1 50.22 52 ILE A CA 1
ATOM 447 C C . ILE A 1 52 ? 15.141 -41.75 -29.391 1 50.22 52 ILE A C 1
ATOM 449 O O . ILE A 1 52 ? 15.992 -41.125 -28.75 1 50.22 52 ILE A O 1
ATOM 453 N N . HIS A 1 53 ? 14.742 -42.938 -29.031 1 48.84 53 HIS A N 1
ATOM 454 C CA . HIS A 1 53 ? 14.984 -43.406 -27.672 1 48.84 53 HIS A CA 1
ATOM 455 C C . HIS A 1 53 ? 16.453 -43.75 -27.453 1 48.84 53 HIS A C 1
ATOM 457 O O . HIS A 1 53 ? 17.016 -43.469 -26.391 1 48.84 53 HIS A O 1
ATOM 463 N N . GLU A 1 54 ? 16.969 -44.438 -28.469 1 46.59 54 GLU A N 1
ATOM 464 C CA . GLU A 1 54 ? 18.344 -44.875 -28.312 1 46.59 54 GLU A CA 1
ATOM 465 C C . GLU A 1 54 ? 19.312 -43.719 -28.328 1 46.59 54 GLU A C 1
ATOM 467 O O . GLU A 1 54 ? 20.359 -43.75 -27.672 1 46.59 54 GLU A O 1
ATOM 472 N N . VAL A 1 55 ? 18.938 -42.812 -29.047 1 46.28 55 VAL A N 1
ATOM 473 C CA . VAL A 1 55 ? 19.766 -41.594 -29.094 1 46.28 55 VAL A CA 1
ATOM 474 C C . VAL A 1 55 ? 19.734 -40.906 -27.734 1 46.28 55 VAL A C 1
ATOM 476 O O . VAL A 1 55 ? 20.75 -40.406 -27.266 1 46.28 55 VAL A O 1
ATOM 479 N N . VAL A 1 56 ? 18.562 -40.906 -27.141 1 47.97 56 VAL A N 1
ATOM 480 C CA . VAL A 1 56 ? 18.375 -40.156 -25.906 1 47.97 56 VAL A CA 1
ATOM 481 C C . VAL A 1 56 ? 19.047 -40.906 -24.75 1 47.97 56 VAL A C 1
ATOM 483 O O . VAL A 1 56 ? 19.578 -40.281 -23.828 1 47.97 56 VAL A O 1
ATOM 486 N N . THR A 1 57 ? 19.094 -42.281 -24.812 1 45.69 57 THR A N 1
ATOM 487 C CA . THR A 1 57 ? 19.672 -43.031 -23.719 1 45.69 57 THR A CA 1
ATOM 488 C C . THR A 1 57 ? 21.188 -42.812 -23.641 1 45.69 57 THR A C 1
ATOM 490 O O . THR A 1 57 ? 21.781 -42.875 -22.562 1 45.69 57 THR A O 1
ATOM 493 N N . ASN A 1 58 ? 21.812 -42.719 -24.719 1 41.91 58 ASN A N 1
ATOM 494 C CA . ASN A 1 58 ? 23.266 -42.594 -24.672 1 41.91 58 ASN A CA 1
ATOM 495 C C . ASN A 1 58 ? 23.719 -41.156 -24.438 1 41.91 58 ASN A C 1
ATOM 497 O O . ASN A 1 58 ? 24.922 -40.906 -24.312 1 41.91 58 ASN A O 1
ATOM 501 N N . VAL A 1 59 ? 22.859 -40.219 -24.609 1 40.28 59 VAL A N 1
ATOM 502 C CA . VAL A 1 59 ? 23.266 -38.844 -24.359 1 40.28 59 VAL A CA 1
ATOM 503 C C . VAL A 1 59 ? 23.109 -38.531 -22.875 1 40.28 59 VAL A C 1
ATOM 505 O O . VAL A 1 59 ? 21.984 -38.438 -22.359 1 40.28 59 VAL A O 1
ATOM 508 N N . ARG A 1 60 ? 23.953 -39.156 -22.109 1 40.34 60 ARG A N 1
ATOM 509 C CA . ARG A 1 60 ? 24.016 -39.062 -20.656 1 40.34 60 ARG A CA 1
ATOM 510 C C . ARG A 1 60 ? 23.75 -37.625 -20.188 1 40.34 60 ARG A C 1
ATOM 512 O O . ARG A 1 60 ? 23.391 -37.406 -19.047 1 40.34 60 ARG A O 1
ATOM 519 N N . ASP A 1 61 ? 24.531 -36.625 -20.734 1 40.59 61 ASP A N 1
ATOM 520 C CA . ASP A 1 61 ? 24.516 -35.312 -20.141 1 40.59 61 ASP A CA 1
ATOM 521 C C . ASP A 1 61 ? 23.266 -34.531 -20.531 1 40.59 61 ASP A C 1
ATOM 523 O O . ASP A 1 61 ? 22.375 -35.094 -21.203 1 40.59 61 ASP A O 1
ATOM 527 N N . LYS A 1 62 ? 23.281 -33.094 -20.516 1 42.97 62 LYS A N 1
ATOM 528 C CA . LYS A 1 62 ? 22.188 -32.156 -20.828 1 42.97 62 LYS A CA 1
ATOM 529 C C . LYS A 1 62 ? 21.641 -32.406 -22.234 1 42.97 62 LYS A C 1
ATOM 531 O O . LYS A 1 62 ? 22.406 -32.562 -23.188 1 42.97 62 LYS A O 1
ATOM 536 N N . LEU A 1 63 ? 20.641 -33.125 -22.344 1 43.59 63 LEU A N 1
ATOM 537 C CA . LEU A 1 63 ? 20.062 -33.219 -23.688 1 43.59 63 LEU A CA 1
ATOM 538 C C . LEU A 1 63 ? 20.266 -31.922 -24.469 1 43.59 63 LEU A C 1
ATOM 540 O O . LEU A 1 63 ? 19.922 -30.828 -23.984 1 43.59 63 LEU A O 1
ATOM 544 N N . ASP A 1 64 ? 21.109 -31.906 -25.359 1 44.09 64 ASP A N 1
ATOM 545 C CA . ASP A 1 64 ? 21.328 -30.781 -26.266 1 44.09 64 ASP A CA 1
ATOM 546 C C . ASP A 1 64 ? 20.016 -30.266 -26.828 1 44.09 64 ASP A C 1
ATOM 548 O O . ASP A 1 64 ? 19.109 -31.047 -27.125 1 44.09 64 ASP A O 1
ATOM 552 N N . PRO A 1 65 ? 19.609 -29.047 -26.672 1 47.59 65 PRO A N 1
ATOM 553 C CA . PRO A 1 65 ? 18.438 -28.375 -27.203 1 47.59 65 PRO A CA 1
ATOM 554 C C . PRO A 1 65 ? 18 -28.953 -28.562 1 47.59 65 PRO A C 1
ATOM 556 O O . PRO A 1 65 ? 16.828 -28.828 -28.938 1 47.59 65 PRO A O 1
ATOM 559 N N . LEU A 1 66 ? 18.875 -29.531 -29.266 1 43.56 66 LEU A N 1
ATOM 560 C CA . LEU A 1 66 ? 18.562 -30.047 -30.594 1 43.56 66 LEU A CA 1
ATOM 561 C C . LEU A 1 66 ? 17.594 -31.219 -30.516 1 43.56 66 LEU A C 1
ATOM 563 O O . LEU A 1 66 ? 16.688 -31.344 -31.344 1 43.56 66 LEU A O 1
ATOM 567 N N . VAL A 1 67 ? 17.891 -32.031 -29.578 1 49.62 67 VAL A N 1
ATOM 568 C CA . VAL A 1 67 ? 17 -33.156 -29.469 1 49.62 67 VAL A CA 1
ATOM 569 C C . VAL A 1 67 ? 15.578 -32.688 -29.141 1 49.62 67 VAL A C 1
ATOM 571 O O . VAL A 1 67 ? 14.609 -33.219 -29.672 1 49.62 67 VAL A O 1
ATOM 574 N N . THR A 1 68 ? 15.508 -31.609 -28.375 1 52.53 68 THR A N 1
ATOM 575 C CA . THR A 1 68 ? 14.211 -31.094 -27.969 1 52.53 68 THR A CA 1
ATOM 576 C C . THR A 1 68 ? 13.422 -30.594 -29.188 1 52.53 68 THR A C 1
ATOM 578 O O . THR A 1 68 ? 12.195 -30.703 -29.219 1 52.53 68 THR A O 1
ATOM 581 N N . SER A 1 69 ? 14.133 -30.031 -30.062 1 50.47 69 SER A N 1
ATOM 582 C CA . SER A 1 69 ? 13.445 -29.5 -31.25 1 50.47 69 SER A CA 1
ATOM 583 C C . SER A 1 69 ? 12.836 -30.625 -32.062 1 50.47 69 SER A C 1
ATOM 585 O O . SER A 1 69 ? 11.852 -30.422 -32.781 1 50.47 69 SER A O 1
ATOM 587 N N . PHE A 1 70 ? 13.383 -31.719 -31.984 1 49.72 70 PHE A N 1
ATOM 588 C CA . PHE A 1 70 ? 12.867 -32.844 -32.781 1 49.72 70 PHE A CA 1
ATOM 589 C C . PHE A 1 70 ? 11.648 -33.469 -32.094 1 49.72 70 PHE A C 1
ATOM 591 O O . PHE A 1 70 ? 10.836 -34.125 -32.75 1 49.72 70 PHE A O 1
ATOM 598 N N . LEU A 1 71 ? 11.57 -33.281 -30.859 1 52.81 71 LEU A N 1
ATOM 599 C CA . LEU A 1 71 ? 10.484 -33.844 -30.078 1 52.81 71 LEU A CA 1
ATOM 600 C C . LEU A 1 71 ? 9.188 -33.062 -30.312 1 52.81 71 LEU A C 1
ATOM 602 O O . LEU A 1 71 ? 8.141 -33.438 -29.766 1 52.81 71 LEU A O 1
ATOM 606 N N . ASP A 1 72 ? 9.266 -32 -31.031 1 50.97 72 ASP A N 1
ATOM 607 C CA . ASP A 1 72 ? 8.07 -31.172 -31.188 1 50.97 72 ASP A CA 1
ATOM 608 C C . ASP A 1 72 ? 6.957 -31.953 -31.891 1 50.97 72 ASP A C 1
ATOM 610 O O . ASP A 1 72 ? 5.805 -31.516 -31.922 1 50.97 72 ASP A O 1
ATOM 614 N N . ASP A 1 73 ? 7.258 -33.156 -32.469 1 49.47 73 ASP A N 1
ATOM 615 C CA . ASP A 1 73 ? 6.156 -33.906 -33.062 1 49.47 73 ASP A CA 1
ATOM 616 C C . ASP A 1 73 ? 5.516 -34.875 -32.094 1 49.47 73 ASP A C 1
ATOM 618 O O . ASP A 1 73 ? 6.199 -35.719 -31.531 1 49.47 73 ASP A O 1
ATOM 622 N N . GLU A 1 74 ? 4.301 -34.5 -31.562 1 52.84 74 GLU A N 1
ATOM 623 C CA . GLU A 1 74 ? 3.496 -35.25 -30.594 1 52.84 74 GLU A CA 1
ATOM 624 C C . GLU A 1 74 ? 3.641 -36.75 -30.812 1 52.84 74 GLU A C 1
ATOM 626 O O . GLU A 1 74 ? 3.637 -37.531 -29.844 1 52.84 74 GLU A O 1
ATOM 631 N N . TYR A 1 75 ? 3.668 -37.188 -32.062 1 50.06 75 TYR A N 1
ATOM 632 C CA . TYR A 1 75 ? 3.641 -38.625 -32.375 1 50.06 75 TYR A CA 1
ATOM 633 C C . TYR A 1 75 ? 4.883 -39.312 -31.828 1 50.06 75 TYR A C 1
ATOM 635 O O . TYR A 1 75 ? 4.785 -40.406 -31.234 1 50.06 75 TYR A O 1
ATOM 643 N N . GLU A 1 76 ? 5.934 -38.625 -31.875 1 58.84 76 GLU A N 1
ATOM 644 C CA . GLU A 1 76 ? 7.188 -39.281 -31.562 1 58.84 76 GLU A CA 1
ATOM 645 C C . GLU A 1 76 ? 7.426 -39.344 -30.047 1 58.84 76 GLU A C 1
ATOM 647 O O . GLU A 1 76 ? 8.023 -40.281 -29.547 1 58.84 76 GLU A O 1
ATOM 652 N N . LEU A 1 77 ? 6.676 -38.562 -29.328 1 67.56 77 LEU A N 1
ATOM 653 C CA . LEU A 1 77 ? 6.926 -38.5 -27.891 1 67.56 77 LEU A CA 1
ATOM 654 C C . LEU A 1 77 ? 6.246 -39.656 -27.156 1 67.56 77 LEU A C 1
ATOM 656 O O . LEU A 1 77 ? 6.73 -40.094 -26.125 1 67.56 77 LEU A O 1
ATOM 660 N N . ASN A 1 78 ? 5.23 -40.219 -27.812 1 69.06 78 ASN A N 1
ATOM 661 C CA . ASN A 1 78 ? 4.414 -41.188 -27.094 1 69.06 78 ASN A CA 1
ATOM 662 C C . ASN A 1 78 ? 4.465 -42.562 -27.734 1 69.06 78 ASN A C 1
ATOM 664 O O . ASN A 1 78 ? 3.67 -43.469 -27.391 1 69.06 78 ASN A O 1
ATOM 668 N N . VAL A 1 79 ? 5.387 -42.625 -28.688 1 68.31 79 VAL A N 1
ATOM 669 C CA . VAL A 1 79 ? 5.5 -43.906 -29.375 1 68.31 79 VAL A CA 1
ATOM 670 C C . VAL A 1 79 ? 6.121 -44.938 -28.438 1 68.31 79 VAL A C 1
ATOM 672 O O . VAL A 1 79 ? 7.078 -44.625 -27.719 1 68.31 79 VAL A O 1
ATOM 675 N N . ARG A 1 80 ? 5.414 -46.125 -28.312 1 69.94 80 ARG A N 1
ATOM 676 C CA . ARG A 1 80 ? 5.906 -47.219 -27.469 1 69.94 80 ARG A CA 1
ATOM 677 C C . ARG A 1 80 ? 6.977 -48 -28.203 1 69.94 80 ARG A C 1
ATOM 679 O O . ARG A 1 80 ? 6.867 -48.25 -29.406 1 69.94 80 ARG A O 1
ATOM 686 N N . ARG A 1 81 ? 7.934 -48.406 -27.391 1 65.31 81 ARG A N 1
ATOM 687 C CA . ARG A 1 81 ? 8.969 -49.281 -27.891 1 65.31 81 ARG A CA 1
ATOM 688 C C . ARG A 1 81 ? 8.508 -50.75 -27.844 1 65.31 81 ARG A C 1
ATOM 690 O O . ARG A 1 81 ? 7.383 -51.031 -27.422 1 65.31 81 ARG A O 1
ATOM 697 N N . LYS A 1 82 ? 9.383 -51.5 -28.5 1 54.22 82 LYS A N 1
ATOM 698 C CA . LYS A 1 82 ? 9.109 -52.938 -28.594 1 54.22 82 LYS A CA 1
ATOM 699 C C . LYS A 1 82 ? 8.734 -53.5 -27.234 1 54.22 82 LYS A C 1
ATOM 701 O O . LYS A 1 82 ? 7.879 -54.406 -27.141 1 54.22 82 LYS A O 1
ATOM 706 N N . HIS A 1 83 ? 9.398 -52.938 -26.266 1 59.81 83 HIS A N 1
ATOM 707 C CA . HIS A 1 83 ? 9.07 -53.5 -24.953 1 59.81 83 HIS A CA 1
ATOM 708 C C . HIS A 1 83 ? 7.984 -52.656 -24.266 1 59.81 83 HIS A C 1
ATOM 710 O O . HIS A 1 83 ? 7.723 -52.844 -23.078 1 59.81 83 HIS A O 1
ATOM 716 N N . GLY A 1 84 ? 7.41 -51.719 -25.031 1 69.5 84 GLY A N 1
ATOM 717 C CA . GLY A 1 84 ? 6.246 -51 -24.547 1 69.5 84 GLY A CA 1
ATOM 718 C C . GLY A 1 84 ? 6.594 -49.688 -23.859 1 69.5 84 GLY A C 1
ATOM 719 O O . GLY A 1 84 ? 5.707 -48.938 -23.469 1 69.5 84 GLY A O 1
ATOM 720 N N . ASP A 1 85 ? 7.848 -49.438 -23.719 1 80.5 85 ASP A N 1
ATOM 721 C CA . ASP A 1 85 ? 8.281 -48.25 -23 1 80.5 85 ASP A CA 1
ATOM 722 C C . ASP A 1 85 ? 8.203 -47.031 -23.891 1 80.5 85 ASP A C 1
ATOM 724 O O . ASP A 1 85 ? 8.539 -47.062 -25.078 1 80.5 85 ASP A O 1
ATOM 728 N N . THR A 1 86 ? 7.641 -46.031 -23.312 1 83.69 86 THR A N 1
ATOM 729 C CA . THR A 1 86 ? 7.727 -44.719 -23.953 1 83.69 86 THR A CA 1
ATOM 730 C C . THR A 1 86 ? 9.031 -44.031 -23.594 1 83.69 86 THR A C 1
ATOM 732 O O . THR A 1 86 ? 9.797 -44.531 -22.766 1 83.69 86 THR A O 1
ATOM 735 N N . LEU A 1 87 ? 9.297 -42.938 -24.219 1 81.25 87 LEU A N 1
ATOM 736 C CA . LEU A 1 87 ? 10.484 -42.156 -23.891 1 81.25 87 LEU A CA 1
ATOM 737 C C . LEU A 1 87 ? 10.445 -41.719 -22.438 1 81.25 87 LEU A C 1
ATOM 739 O O . LEU A 1 87 ? 11.492 -41.656 -21.766 1 81.25 87 LEU A O 1
ATOM 743 N N . ILE A 1 88 ? 9.297 -41.406 -21.953 1 90.31 88 ILE A N 1
ATOM 744 C CA . ILE A 1 88 ? 9.156 -40.969 -20.562 1 90.31 88 ILE A CA 1
ATOM 745 C C . ILE A 1 88 ? 9.516 -42.125 -19.625 1 90.31 88 ILE A C 1
ATOM 747 O O . ILE A 1 88 ? 10.227 -41.938 -18.641 1 90.31 88 ILE A O 1
ATOM 751 N N . HIS A 1 89 ? 9.055 -43.312 -19.984 1 90.38 89 HIS A N 1
ATOM 752 C CA . HIS A 1 89 ? 9.438 -44.469 -19.203 1 90.38 89 HIS A CA 1
ATOM 753 C C . HIS A 1 89 ? 10.953 -44.656 -19.156 1 90.38 89 HIS A C 1
ATOM 755 O O . HIS A 1 89 ? 11.523 -44.938 -18.109 1 90.38 89 HIS A O 1
ATOM 761 N N . THR A 1 90 ? 11.539 -44.5 -20.297 1 84.31 90 THR A N 1
ATOM 762 C CA . THR A 1 90 ? 12.992 -44.656 -20.391 1 84.31 90 THR A CA 1
ATOM 763 C C . THR A 1 90 ? 13.695 -43.625 -19.516 1 84.31 90 THR A C 1
ATOM 765 O O . THR A 1 90 ? 14.641 -43.969 -18.781 1 84.31 90 THR A O 1
ATOM 768 N N . ALA A 1 91 ? 13.266 -42.375 -19.609 1 88.44 91 ALA A N 1
ATOM 769 C CA . ALA A 1 91 ? 13.859 -41.312 -18.781 1 88.44 91 ALA A CA 1
ATOM 770 C C . ALA A 1 91 ? 13.727 -41.656 -17.297 1 88.44 91 ALA A C 1
ATOM 772 O O . ALA A 1 91 ? 14.656 -41.406 -16.531 1 88.44 91 ALA A O 1
ATOM 773 N N . VAL A 1 92 ? 12.609 -42.156 -16.906 1 93.5 92 VAL A N 1
ATOM 774 C CA . VAL A 1 92 ? 12.359 -42.5 -15.508 1 93.5 92 VAL A CA 1
ATOM 775 C C . VAL A 1 92 ? 13.242 -43.688 -15.094 1 93.5 92 VAL A C 1
ATOM 777 O O . VAL A 1 92 ? 13.898 -43.625 -14.055 1 93.5 92 VAL A O 1
ATOM 780 N N . ARG A 1 93 ? 13.359 -44.719 -15.891 1 90.12 93 ARG A N 1
ATOM 781 C CA . ARG A 1 93 ? 14.156 -45.906 -15.57 1 90.12 93 ARG A CA 1
ATOM 782 C C . ARG A 1 93 ? 15.633 -45.562 -15.453 1 90.12 93 ARG A C 1
ATOM 784 O O . ARG A 1 93 ? 16.359 -46.125 -14.641 1 90.12 93 ARG A O 1
ATOM 791 N N . GLN A 1 94 ? 15.992 -44.625 -16.219 1 86.25 94 GLN A N 1
ATOM 792 C CA . GLN A 1 94 ? 17.391 -44.188 -16.172 1 86.25 94 GLN A CA 1
ATOM 793 C C . GLN A 1 94 ? 17.594 -43.156 -15.086 1 86.25 94 GLN A C 1
ATOM 795 O O . GLN A 1 94 ? 18.703 -42.625 -14.906 1 86.25 94 GLN A O 1
ATOM 800 N N . GLU A 1 95 ? 16.516 -42.75 -14.438 1 93.25 95 GLU A N 1
ATOM 801 C CA . GLU A 1 95 ? 16.531 -41.781 -13.344 1 93.25 95 GLU A CA 1
ATOM 802 C C . GLU A 1 95 ? 17.125 -40.438 -13.789 1 93.25 95 GLU A C 1
ATOM 804 O O . GLU A 1 95 ? 17.953 -39.844 -13.086 1 93.25 95 GLU A O 1
ATOM 809 N N . HIS A 1 96 ? 16.844 -40.094 -14.992 1 90.06 96 HIS A N 1
ATOM 810 C CA . HIS A 1 96 ? 17.297 -38.812 -15.547 1 90.06 96 HIS A CA 1
ATOM 811 C C . HIS A 1 96 ? 16.234 -37.75 -15.414 1 90.06 96 HIS A C 1
ATOM 813 O O . HIS A 1 96 ? 15.422 -37.531 -16.328 1 90.06 96 HIS A O 1
ATOM 819 N N . LEU A 1 97 ? 16.328 -36.969 -14.391 1 93.5 97 LEU A N 1
ATOM 820 C CA . LEU A 1 97 ? 15.305 -35.969 -14.047 1 93.5 97 LEU A CA 1
ATOM 821 C C . LEU A 1 97 ? 15.219 -34.875 -15.102 1 93.5 97 LEU A C 1
ATOM 823 O O . LEU A 1 97 ? 14.125 -34.5 -15.516 1 93.5 97 LEU A O 1
ATOM 827 N N . ASP A 1 98 ? 16.359 -34.344 -15.539 1 89.06 98 ASP A N 1
ATOM 828 C CA . ASP A 1 98 ? 16.391 -33.25 -16.5 1 89.06 98 ASP A CA 1
ATOM 829 C C . ASP A 1 98 ? 15.734 -33.656 -17.812 1 89.06 98 ASP A C 1
ATOM 831 O O . ASP A 1 98 ? 14.977 -32.875 -18.406 1 89.06 98 ASP A O 1
ATOM 835 N N . TRP A 1 99 ? 15.984 -34.844 -18.156 1 86.88 99 TRP A N 1
ATOM 836 C CA . TRP A 1 99 ? 15.375 -35.375 -19.391 1 86.88 99 TRP A CA 1
ATOM 837 C C . TRP A 1 99 ? 13.875 -35.562 -19.219 1 86.88 99 TRP A C 1
ATOM 839 O O . TRP A 1 99 ? 13.102 -35.25 -20.125 1 86.88 99 TRP A O 1
ATOM 849 N N . LEU A 1 100 ? 13.5 -36.125 -18.156 1 91.38 100 LEU A N 1
ATOM 850 C CA . LEU A 1 100 ? 12.078 -36.281 -17.859 1 91.38 100 LEU A CA 1
ATOM 851 C C . LEU A 1 100 ? 11.344 -34.938 -17.969 1 91.38 100 LEU A C 1
ATOM 853 O O . LEU A 1 100 ? 10.305 -34.844 -18.641 1 91.38 100 LEU A O 1
ATOM 857 N N . ILE A 1 101 ? 11.93 -33.906 -17.359 1 92.69 101 ILE A N 1
ATOM 858 C CA . ILE A 1 101 ? 11.297 -32.594 -17.344 1 92.69 101 ILE A CA 1
ATOM 859 C C . ILE A 1 101 ? 11.172 -32.062 -18.781 1 92.69 101 ILE A C 1
ATOM 861 O O . ILE A 1 101 ? 10.125 -31.516 -19.156 1 92.69 101 ILE A O 1
ATOM 865 N N . GLU A 1 102 ? 12.133 -32.25 -19.578 1 87.62 102 GLU A N 1
ATOM 866 C CA . GLU A 1 102 ? 12.102 -31.797 -20.953 1 87.62 102 GLU A CA 1
ATOM 867 C C . GLU A 1 102 ? 11 -32.5 -21.75 1 87.62 102 GLU A C 1
ATOM 869 O O . GLU A 1 102 ? 10.312 -31.891 -22.547 1 87.62 102 GLU A O 1
ATOM 874 N N . LEU A 1 103 ? 10.875 -33.812 -21.562 1 87.5 103 LEU A N 1
ATOM 875 C CA . LEU A 1 103 ? 9.844 -34.594 -22.25 1 87.5 103 LEU A CA 1
ATOM 876 C C . LEU A 1 103 ? 8.453 -34.156 -21.812 1 87.5 103 LEU A C 1
ATOM 878 O O . LEU A 1 103 ? 7.543 -34.031 -22.641 1 87.5 103 LEU A O 1
ATOM 882 N N . LEU A 1 104 ? 8.367 -33.906 -20.562 1 91.62 104 LEU A N 1
ATOM 883 C CA . LEU A 1 104 ? 7.086 -33.438 -20.031 1 91.62 104 LEU A CA 1
ATOM 884 C C . LEU A 1 104 ? 6.727 -32.062 -20.578 1 91.62 104 LEU A C 1
ATOM 886 O O . LEU A 1 104 ? 5.574 -31.828 -20.953 1 91.62 104 LEU A O 1
ATOM 890 N N . LEU A 1 105 ? 7.68 -31.156 -20.656 1 90.88 105 LEU A N 1
ATOM 891 C CA . LEU A 1 105 ? 7.469 -29.812 -21.172 1 90.88 105 LEU A CA 1
ATOM 892 C C . LEU A 1 105 ? 7.121 -29.859 -22.656 1 90.88 105 LEU A C 1
ATOM 894 O O . LEU A 1 105 ? 6.496 -28.938 -23.188 1 90.88 105 LEU A O 1
ATOM 898 N N . SER A 1 106 ? 7.473 -30.953 -23.312 1 84.56 106 SER A N 1
ATOM 899 C CA . SER A 1 106 ? 7.199 -31.094 -24.734 1 84.56 106 SER A CA 1
ATOM 900 C C . SER A 1 106 ? 5.824 -31.719 -24.969 1 84.56 106 SER A C 1
ATOM 902 O O . SER A 1 106 ? 5.434 -31.953 -26.109 1 84.56 106 SER A O 1
ATOM 904 N N . GLY A 1 107 ? 5.148 -32.031 -23.938 1 86.19 107 GLY A N 1
ATOM 905 C CA . GLY A 1 107 ? 3.783 -32.5 -24.047 1 86.19 107 GLY A CA 1
ATOM 906 C C . GLY A 1 107 ? 3.68 -34.031 -24.031 1 86.19 107 GLY A C 1
ATOM 907 O O . GLY A 1 107 ? 2.707 -34.594 -24.531 1 86.19 107 GLY A O 1
ATOM 908 N N . GLY A 1 108 ? 4.695 -34.688 -23.547 1 86.31 108 GLY A N 1
ATOM 909 C CA . GLY A 1 108 ? 4.613 -36.125 -23.438 1 86.31 108 GLY A CA 1
ATOM 910 C C . GLY A 1 108 ? 3.439 -36.594 -22.594 1 86.31 108 GLY A C 1
ATOM 911 O O . GLY A 1 108 ? 3.105 -35.969 -21.578 1 86.31 108 GLY A O 1
ATOM 912 N N . ASP A 1 109 ? 2.871 -37.688 -23.016 1 88.12 109 ASP A N 1
ATOM 913 C CA . ASP A 1 109 ? 1.727 -38.25 -22.297 1 88.12 109 ASP A CA 1
ATOM 914 C C . ASP A 1 109 ? 2.18 -39.125 -21.141 1 88.12 109 ASP A C 1
ATOM 916 O O . ASP A 1 109 ? 2.811 -40.156 -21.344 1 88.12 109 ASP A O 1
ATOM 920 N N . LEU A 1 110 ? 1.826 -38.75 -19.953 1 90.88 110 LEU A N 1
ATOM 921 C CA . LEU A 1 110 ? 2.283 -39.438 -18.75 1 90.88 110 LEU A CA 1
ATOM 922 C C . LEU A 1 110 ? 1.423 -40.656 -18.438 1 90.88 110 LEU A C 1
ATOM 924 O O . LEU A 1 110 ? 1.732 -41.438 -17.531 1 90.88 110 LEU A O 1
ATOM 928 N N . GLU A 1 111 ? 0.394 -40.875 -19.234 1 91.06 111 GLU A N 1
ATOM 929 C CA . GLU A 1 111 ? -0.557 -41.938 -18.875 1 91.06 111 GLU A CA 1
ATOM 930 C C . GLU A 1 111 ? -0.44 -43.125 -19.797 1 91.06 111 GLU A C 1
ATOM 932 O O . GLU A 1 111 ? -1.188 -44.094 -19.672 1 91.06 111 GLU A O 1
ATOM 937 N N . VAL A 1 112 ? 0.482 -43.094 -20.734 1 87.94 112 VAL A N 1
ATOM 938 C CA . VAL A 1 112 ? 0.697 -44.25 -21.609 1 87.94 112 VAL A CA 1
ATOM 939 C C . VAL A 1 112 ? 1.371 -45.375 -20.828 1 87.94 112 VAL A C 1
ATOM 941 O O . VAL A 1 112 ? 2.486 -45.188 -20.328 1 87.94 112 VAL A O 1
ATOM 944 N N . PRO A 1 113 ? 0.731 -46.438 -20.703 1 90.19 113 PRO A N 1
ATOM 945 C CA . PRO A 1 113 ? 1.307 -47.531 -19.922 1 90.19 113 PRO A CA 1
ATOM 946 C C . PRO A 1 113 ? 2.322 -48.344 -20.703 1 90.19 113 PRO A C 1
ATOM 948 O O . PRO A 1 113 ? 2.287 -48.375 -21.938 1 90.19 113 PRO A O 1
ATOM 951 N N . ASP A 1 114 ? 3.166 -49.031 -20.047 1 88.19 114 ASP A N 1
ATOM 952 C CA . ASP A 1 114 ? 4.055 -50 -20.688 1 88.19 114 ASP A CA 1
ATOM 953 C C . ASP A 1 114 ? 3.367 -51.344 -20.859 1 88.19 114 ASP A C 1
ATOM 955 O O . ASP A 1 114 ? 2.143 -51.469 -20.766 1 88.19 114 ASP A O 1
ATOM 959 N N . VAL A 1 115 ? 4.125 -52.344 -21.172 1 86.69 115 VAL A N 1
ATOM 960 C CA . VAL A 1 115 ? 3.582 -53.656 -21.516 1 86.69 115 VAL A CA 1
ATOM 961 C C . VAL A 1 115 ? 2.896 -54.25 -20.297 1 86.69 115 VAL A C 1
ATOM 963 O O . VAL A 1 115 ? 1.963 -55.062 -20.438 1 86.69 115 VAL A O 1
ATOM 966 N N . ASP A 1 116 ? 3.375 -53.906 -19.188 1 90.62 116 ASP A N 1
ATOM 967 C CA . ASP A 1 116 ? 2.832 -54.469 -17.953 1 90.62 116 ASP A CA 1
ATOM 968 C C . ASP A 1 116 ? 1.738 -53.562 -17.375 1 90.62 116 ASP A C 1
ATOM 970 O O . ASP A 1 116 ? 1.231 -53.812 -16.281 1 90.62 116 ASP A O 1
ATOM 974 N N . GLY A 1 117 ? 1.413 -52.469 -18.078 1 93.12 117 GLY A N 1
ATOM 975 C CA . GLY A 1 117 ? 0.373 -51.531 -17.641 1 93.12 117 GLY A CA 1
ATOM 976 C C . GLY A 1 117 ? 0.88 -50.469 -16.688 1 93.12 117 GLY A C 1
ATOM 977 O O . GLY A 1 117 ? 0.089 -49.75 -16.078 1 93.12 117 GLY A O 1
ATOM 978 N N . ASN A 1 118 ? 2.158 -50.406 -16.516 1 94.19 118 ASN A N 1
ATOM 979 C CA . ASN A 1 118 ? 2.744 -49.438 -15.617 1 94.19 118 ASN A CA 1
ATOM 980 C C . ASN A 1 118 ? 2.846 -48.062 -16.281 1 94.19 118 ASN A C 1
ATOM 982 O O . ASN A 1 118 ? 3.377 -47.938 -17.391 1 94.19 118 ASN A O 1
ATOM 986 N N . SER A 1 119 ? 2.293 -47.094 -15.594 1 95.12 119 SER A N 1
ATOM 987 C CA . SER A 1 119 ? 2.584 -45.75 -15.984 1 95.12 119 SER A CA 1
ATOM 988 C C . SER A 1 119 ? 3.982 -45.312 -15.547 1 95.12 119 SER A C 1
ATOM 990 O O . SER A 1 119 ? 4.613 -46 -14.734 1 95.12 119 SER A O 1
ATOM 992 N N . PRO A 1 120 ? 4.469 -44.219 -16.125 1 95.12 120 PRO A N 1
ATOM 993 C CA . PRO A 1 120 ? 5.77 -43.719 -15.648 1 95.12 120 PRO A CA 1
ATOM 994 C C . PRO A 1 120 ? 5.797 -43.5 -14.133 1 95.12 120 PRO A C 1
ATOM 996 O O . PRO A 1 120 ? 6.836 -43.688 -13.5 1 95.12 120 PRO A O 1
ATOM 999 N N . LEU A 1 121 ? 4.703 -43.094 -13.508 1 97.62 121 LEU A N 1
ATOM 1000 C CA . LEU A 1 121 ? 4.648 -42.875 -12.07 1 97.62 121 LEU A CA 1
ATOM 1001 C C . LEU A 1 121 ? 4.828 -44.188 -11.312 1 97.62 121 LEU A C 1
ATOM 1003 O O . LEU A 1 121 ? 5.5 -44.25 -10.281 1 97.62 121 LEU A O 1
ATOM 1007 N N . HIS A 1 122 ? 4.25 -45.312 -11.812 1 96.69 122 HIS A N 1
ATOM 1008 C CA . HIS A 1 122 ? 4.504 -46.625 -11.234 1 96.69 122 HIS A CA 1
ATOM 1009 C C . HIS A 1 122 ? 5.996 -46.938 -11.188 1 96.69 122 HIS A C 1
ATOM 1011 O O . HIS A 1 122 ? 6.516 -47.312 -10.141 1 96.69 122 HIS A O 1
ATOM 1017 N N . THR A 1 123 ? 6.617 -46.719 -12.328 1 95.25 123 THR A N 1
ATOM 1018 C CA . THR A 1 123 ? 8.039 -47.031 -12.453 1 95.25 123 THR A CA 1
ATOM 1019 C C . THR A 1 123 ? 8.867 -46.188 -11.5 1 95.25 123 THR A C 1
ATOM 1021 O O . THR A 1 123 ? 9.773 -46.688 -10.836 1 95.25 123 THR A O 1
ATOM 1024 N N . ALA A 1 124 ? 8.555 -44.906 -11.453 1 97.31 124 ALA A N 1
ATOM 1025 C CA . ALA A 1 124 ? 9.273 -44 -10.562 1 97.31 124 ALA A CA 1
ATOM 1026 C C . ALA A 1 124 ? 9.117 -44.406 -9.109 1 97.31 124 ALA A C 1
ATOM 1028 O O . ALA A 1 124 ? 10.062 -44.312 -8.32 1 97.31 124 ALA A O 1
ATOM 1029 N N . THR A 1 125 ? 7.945 -44.812 -8.773 1 97 125 THR A N 1
ATOM 1030 C CA . THR A 1 125 ? 7.656 -45.25 -7.418 1 97 125 THR A CA 1
ATOM 1031 C C . THR A 1 125 ? 8.414 -46.531 -7.102 1 97 125 THR A C 1
ATOM 1033 O O . THR A 1 125 ? 8.945 -46.719 -6 1 97 125 THR A O 1
ATOM 1036 N N . GLN A 1 126 ? 8.461 -47.406 -8.016 1 95.12 126 GLN A N 1
ATOM 1037 C CA . GLN A 1 126 ? 9.203 -48.656 -7.848 1 95.12 126 GLN A CA 1
ATOM 1038 C C . GLN A 1 126 ? 10.688 -48.375 -7.617 1 95.12 126 GLN A C 1
ATOM 1040 O O . GLN A 1 126 ? 11.352 -49.094 -6.863 1 95.12 126 GLN A O 1
ATOM 1045 N N . LEU A 1 127 ? 11.141 -47.375 -8.227 1 95.56 127 LEU A N 1
ATOM 1046 C CA . LEU A 1 127 ? 12.547 -47 -8.094 1 95.56 127 LEU A CA 1
ATOM 1047 C C . LEU A 1 127 ? 12.781 -46.25 -6.797 1 95.56 127 LEU A C 1
ATOM 1049 O O . LEU A 1 127 ? 13.93 -46 -6.41 1 95.56 127 LEU A O 1
ATOM 1053 N N . ASN A 1 128 ? 11.719 -45.844 -6.145 1 96.56 128 ASN A N 1
ATOM 1054 C CA . ASN A 1 128 ? 11.781 -45.094 -4.902 1 96.56 128 ASN A CA 1
ATOM 1055 C C . ASN A 1 128 ? 12.555 -43.781 -5.078 1 96.56 128 ASN A C 1
ATOM 1057 O O . ASN A 1 128 ? 13.414 -43.469 -4.258 1 96.56 128 ASN A O 1
ATOM 1061 N N . ASN A 1 129 ? 12.383 -43.156 -6.188 1 96.69 129 ASN A N 1
ATOM 1062 C CA . ASN A 1 129 ? 13.023 -41.875 -6.48 1 96.69 129 ASN A CA 1
ATOM 1063 C C . ASN A 1 129 ? 12.055 -40.688 -6.281 1 96.69 129 ASN A C 1
ATOM 1065 O O . ASN A 1 129 ? 11.195 -40.438 -7.125 1 96.69 129 ASN A O 1
ATOM 1069 N N . ILE A 1 130 ? 12.266 -39.969 -5.25 1 96.44 130 ILE A N 1
ATOM 1070 C CA . ILE A 1 130 ? 11.328 -38.938 -4.82 1 96.44 130 ILE A CA 1
ATOM 1071 C C . ILE A 1 130 ? 11.32 -37.781 -5.832 1 96.44 130 ILE A C 1
ATOM 1073 O O . ILE A 1 130 ? 10.281 -37.188 -6.082 1 96.44 130 ILE A O 1
ATOM 1077 N N . ASP A 1 131 ? 12.453 -37.469 -6.418 1 96.94 131 ASP A N 1
ATOM 1078 C CA . ASP A 1 131 ? 12.539 -36.375 -7.379 1 96.94 131 ASP A CA 1
ATOM 1079 C C . ASP A 1 131 ? 11.703 -36.656 -8.625 1 96.94 131 ASP A C 1
ATOM 1081 O O . ASP A 1 131 ? 10.992 -35.781 -9.117 1 96.94 131 ASP A O 1
ATOM 1085 N N . LEU A 1 132 ? 11.766 -37.906 -9.07 1 97.44 132 LEU A N 1
ATOM 1086 C CA . LEU A 1 132 ? 10.992 -38.281 -10.242 1 97.44 132 LEU A CA 1
ATOM 1087 C C . LEU A 1 132 ? 9.5 -38.312 -9.93 1 97.44 132 LEU A C 1
ATOM 1089 O O . LEU A 1 132 ? 8.688 -37.875 -10.742 1 97.44 132 LEU A O 1
ATOM 1093 N N . VAL A 1 133 ? 9.164 -38.781 -8.789 1 97.56 133 VAL A N 1
ATOM 1094 C CA . VAL A 1 133 ? 7.766 -38.812 -8.359 1 97.56 133 VAL A CA 1
ATOM 1095 C C . VAL A 1 133 ? 7.23 -37.375 -8.281 1 97.56 133 VAL A C 1
ATOM 1097 O O . VAL A 1 133 ? 6.152 -37.094 -8.805 1 97.56 133 VAL A O 1
ATOM 1100 N N . ASN A 1 134 ? 8.016 -36.5 -7.652 1 97.06 134 ASN A N 1
ATOM 1101 C CA . ASN A 1 134 ? 7.629 -35.094 -7.559 1 97.06 134 ASN A CA 1
ATOM 1102 C C . ASN A 1 134 ? 7.422 -34.469 -8.938 1 97.06 134 ASN A C 1
ATOM 1104 O O . ASN A 1 134 ? 6.461 -33.719 -9.148 1 97.06 134 ASN A O 1
ATOM 1108 N N . ALA A 1 135 ? 8.273 -34.75 -9.82 1 97.25 135 ALA A N 1
ATOM 1109 C CA . ALA A 1 135 ? 8.18 -34.188 -11.172 1 97.25 135 ALA A CA 1
ATOM 1110 C C . ALA A 1 135 ? 6.91 -34.656 -11.867 1 97.25 135 ALA A C 1
ATOM 1112 O O . ALA A 1 135 ? 6.168 -33.875 -12.438 1 97.25 135 ALA A O 1
ATOM 1113 N N . LEU A 1 136 ? 6.684 -35.969 -11.82 1 97.62 136 LEU A N 1
ATOM 1114 C CA . LEU A 1 136 ? 5.523 -36.531 -12.5 1 97.62 136 LEU A CA 1
ATOM 1115 C C . LEU A 1 136 ? 4.227 -36 -11.891 1 97.62 136 LEU A C 1
ATOM 1117 O O . LEU A 1 136 ? 3.295 -35.656 -12.617 1 97.62 136 LEU A O 1
ATOM 1121 N N . VAL A 1 137 ? 4.199 -35.938 -10.578 1 96.44 137 VAL A N 1
ATOM 1122 C CA . VAL A 1 137 ? 3.025 -35.406 -9.891 1 96.44 137 VAL A CA 1
ATOM 1123 C C . VAL A 1 137 ? 2.803 -33.938 -10.273 1 96.44 137 VAL A C 1
ATOM 1125 O O . VAL A 1 137 ? 1.664 -33.5 -10.469 1 96.44 137 VAL A O 1
ATOM 1128 N N . SER A 1 138 ? 3.844 -33.156 -10.383 1 95.69 138 SER A N 1
ATOM 1129 C CA . SER A 1 138 ? 3.762 -31.75 -10.703 1 95.69 138 SER A CA 1
ATOM 1130 C C . SER A 1 138 ? 3.189 -31.531 -12.102 1 95.69 138 SER A C 1
ATOM 1132 O O . SER A 1 138 ? 2.666 -30.453 -12.406 1 95.69 138 SER A O 1
ATOM 1134 N N . PHE A 1 139 ? 3.334 -32.5 -12.922 1 95.06 139 PHE A N 1
ATOM 1135 C CA . PHE A 1 139 ? 2.76 -32.406 -14.258 1 95.06 139 PHE A CA 1
ATOM 1136 C C . PHE A 1 139 ? 1.438 -33.156 -14.32 1 95.06 139 PHE A C 1
ATOM 1138 O O . PHE A 1 139 ? 1.01 -33.594 -15.398 1 95.06 139 PHE A O 1
ATOM 1145 N N . ASN A 1 140 ? 0.821 -33.469 -13.148 1 93.62 140 ASN A N 1
ATOM 1146 C CA . ASN A 1 140 ? -0.554 -33.906 -12.984 1 93.62 140 ASN A CA 1
ATOM 1147 C C . ASN A 1 140 ? -0.701 -35.406 -13.359 1 93.62 140 ASN A C 1
ATOM 1149 O O . ASN A 1 140 ? -1.701 -35.781 -13.961 1 93.62 140 ASN A O 1
ATOM 1153 N N . ALA A 1 141 ? 0.302 -36.188 -13.109 1 96.12 141 ALA A N 1
ATOM 1154 C CA . ALA A 1 141 ? 0.156 -37.625 -13.281 1 96.12 141 ALA A CA 1
ATOM 1155 C C . ALA A 1 141 ? -0.976 -38.156 -12.414 1 96.12 141 ALA A C 1
ATOM 1157 O O . ALA A 1 141 ? -1.166 -37.719 -11.281 1 96.12 141 ALA A O 1
ATOM 1158 N N . ASP A 1 142 ? -1.694 -39.094 -12.93 1 96.12 142 ASP A N 1
ATOM 1159 C CA . ASP A 1 142 ? -2.744 -39.719 -12.141 1 96.12 142 ASP A CA 1
ATOM 1160 C C . ASP A 1 142 ? -2.15 -40.625 -11.047 1 96.12 142 ASP A C 1
ATOM 1162 O O . ASP A 1 142 ? -1.591 -41.656 -11.328 1 96.12 142 ASP A O 1
ATOM 1166 N N . VAL A 1 143 ? -2.381 -40.219 -9.844 1 97.12 143 VAL A N 1
ATOM 1167 C CA . VAL A 1 143 ? -1.723 -40.906 -8.727 1 97.12 143 VAL A CA 1
ATOM 1168 C C . VAL A 1 143 ? -2.506 -42.156 -8.336 1 97.12 143 VAL A C 1
ATOM 1170 O O . VAL A 1 143 ? -2.037 -42.969 -7.535 1 97.12 143 VAL A O 1
ATOM 1173 N N . ASN A 1 144 ? -3.666 -42.375 -8.961 1 96.5 144 ASN A N 1
ATOM 1174 C CA . ASN A 1 144 ? -4.504 -43.531 -8.586 1 96.5 144 ASN A CA 1
ATOM 1175 C C . ASN A 1 144 ? -4.668 -44.5 -9.734 1 96.5 144 ASN A C 1
ATOM 1177 O O . ASN A 1 144 ? -5.527 -45.375 -9.688 1 96.5 144 ASN A O 1
ATOM 1181 N N . VAL A 1 145 ? -3.885 -44.312 -10.734 1 95.62 145 VAL A N 1
ATOM 1182 C CA . VAL A 1 145 ? -3.963 -45.219 -11.891 1 95.62 145 VAL A CA 1
ATOM 1183 C C . VAL A 1 145 ? -3.52 -46.625 -11.5 1 95.62 145 VAL A C 1
ATOM 1185 O O . VAL A 1 145 ? -2.561 -46.781 -10.742 1 95.62 145 VAL A O 1
ATOM 1188 N N . LYS A 1 146 ? -4.191 -47.594 -12.062 1 94.62 146 LYS A N 1
ATOM 1189 C CA . LYS A 1 146 ? -3.865 -48.969 -11.773 1 94.62 146 LYS A CA 1
ATOM 1190 C C . LYS A 1 146 ? -3.182 -49.625 -12.969 1 94.62 146 LYS A C 1
ATOM 1192 O O . LYS A 1 146 ? -3.551 -49.406 -14.117 1 94.62 146 LYS A O 1
ATOM 1197 N N . ASN A 1 147 ? -2.217 -50.5 -12.672 1 94.38 147 ASN A N 1
ATOM 1198 C CA . ASN A 1 147 ? -1.592 -51.281 -13.742 1 94.38 147 ASN A CA 1
ATOM 1199 C C . ASN A 1 147 ? -2.346 -52.594 -14 1 94.38 147 ASN A C 1
ATOM 1201 O O . ASN A 1 147 ? -3.463 -52.781 -13.523 1 94.38 147 ASN A O 1
ATOM 1205 N N . LYS A 1 148 ? -1.786 -53.438 -14.805 1 93.25 148 LYS A N 1
ATOM 1206 C CA . LYS A 1 148 ? -2.465 -54.656 -15.211 1 93.25 148 LYS A CA 1
ATOM 1207 C C . LYS A 1 148 ? -2.729 -55.562 -14.016 1 93.25 148 LYS A C 1
ATOM 1209 O O . LYS A 1 148 ? -3.697 -56.344 -14.008 1 93.25 148 LYS A O 1
ATOM 1214 N N . ASN A 1 149 ? -1.86 -55.469 -13.023 1 92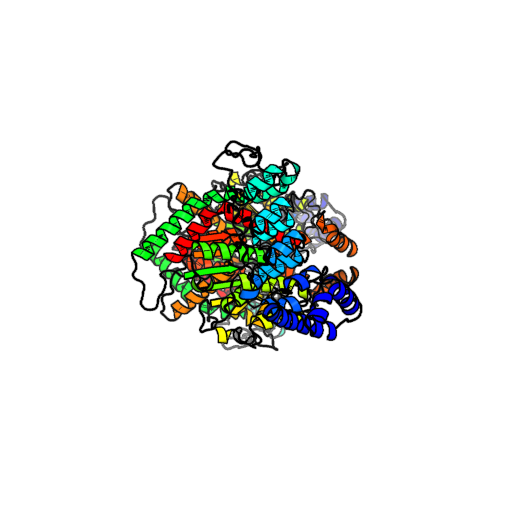.62 149 ASN A N 1
ATOM 1215 C CA . ASN A 1 149 ? -2.012 -56.281 -11.82 1 92.62 149 ASN A CA 1
ATOM 1216 C C . ASN A 1 149 ? -2.93 -55.625 -10.805 1 92.62 149 ASN A C 1
ATOM 1218 O O . ASN A 1 149 ? -3.059 -56.094 -9.672 1 92.62 149 ASN A O 1
ATOM 1222 N N . GLY A 1 150 ? -3.457 -54.375 -11.148 1 92.62 150 GLY A N 1
ATOM 1223 C CA . GLY A 1 150 ? -4.363 -53.688 -10.258 1 92.62 150 GLY A CA 1
ATOM 1224 C C . GLY A 1 150 ? -3.641 -52.875 -9.188 1 92.62 150 GLY A C 1
ATOM 1225 O O . GLY A 1 150 ? -4.242 -52.469 -8.188 1 92.62 150 GLY A O 1
ATOM 1226 N N . GLU A 1 151 ? -2.391 -52.719 -9.352 1 94.56 151 GLU A N 1
ATOM 1227 C CA . GLU A 1 151 ? -1.579 -52.031 -8.352 1 94.56 151 GLU A CA 1
ATOM 1228 C C . GLU A 1 151 ? -1.493 -50.531 -8.648 1 94.56 151 GLU A C 1
ATOM 1230 O O . GLU A 1 151 ? -1.258 -50.125 -9.789 1 94.56 151 GLU A O 1
ATOM 1235 N N . THR A 1 152 ? -1.713 -49.719 -7.551 1 95.94 152 THR A N 1
ATOM 1236 C CA . THR A 1 152 ? -1.521 -48.281 -7.668 1 95.94 152 THR A CA 1
ATOM 1237 C C . THR A 1 152 ? -0.089 -47.906 -7.312 1 95.94 152 THR A C 1
ATOM 1239 O O . THR A 1 152 ? 0.649 -48.688 -6.73 1 95.94 152 THR A O 1
ATOM 1242 N N . PRO A 1 153 ? 0.323 -46.656 -7.727 1 97.19 153 PRO A N 1
ATOM 1243 C CA . PRO A 1 153 ? 1.656 -46.188 -7.312 1 97.19 153 PRO A CA 1
ATOM 1244 C C . PRO A 1 153 ? 1.854 -46.25 -5.797 1 97.19 153 PRO A C 1
ATOM 1246 O O . PRO A 1 153 ? 2.924 -46.656 -5.324 1 97.19 153 PRO A O 1
ATOM 1249 N N . ARG A 1 154 ? 0.849 -45.906 -5.012 1 96.56 154 ARG A N 1
ATOM 1250 C CA . ARG A 1 154 ? 0.952 -45.969 -3.559 1 96.56 154 ARG A CA 1
ATOM 1251 C C . ARG A 1 154 ? 1.185 -47.406 -3.088 1 96.56 154 ARG A C 1
ATOM 1253 O O . ARG A 1 154 ? 1.989 -47.625 -2.186 1 96.56 154 ARG A O 1
ATOM 1260 N N . HIS A 1 155 ? 0.468 -48.375 -3.678 1 95.69 155 HIS A N 1
ATOM 1261 C CA . HIS A 1 155 ? 0.656 -49.781 -3.344 1 95.69 155 HIS A CA 1
ATOM 1262 C C . HIS A 1 155 ? 2.094 -50.219 -3.596 1 95.69 155 HIS A C 1
ATOM 1264 O O . HIS A 1 155 ? 2.703 -50.875 -2.75 1 95.69 155 HIS A O 1
ATOM 1270 N N . LEU A 1 156 ? 2.596 -49.875 -4.754 1 96.25 156 LEU A N 1
ATOM 1271 C CA . LEU A 1 156 ? 3.957 -50.25 -5.121 1 96.25 156 LEU A CA 1
ATOM 1272 C C . LEU A 1 156 ? 4.965 -49.625 -4.156 1 96.25 156 LEU A C 1
ATOM 1274 O O . LEU A 1 156 ? 5.961 -50.281 -3.801 1 96.25 156 LEU A O 1
ATOM 1278 N N . ALA A 1 157 ? 4.746 -48.375 -3.779 1 96.31 157 ALA A N 1
ATOM 1279 C CA . ALA A 1 157 ? 5.621 -47.719 -2.811 1 96.31 157 ALA A CA 1
ATOM 1280 C C . ALA A 1 157 ? 5.555 -48.406 -1.454 1 96.31 157 ALA A C 1
ATOM 1282 O O . ALA A 1 157 ? 6.586 -48.656 -0.819 1 96.31 157 ALA A O 1
ATOM 1283 N N . ALA A 1 158 ? 4.375 -48.75 -1.054 1 94.88 158 ALA A N 1
ATOM 1284 C CA . ALA A 1 158 ? 4.156 -49.344 0.256 1 94.88 158 ALA A CA 1
ATOM 1285 C C . ALA A 1 158 ? 4.844 -50.719 0.348 1 94.88 158 ALA A C 1
ATOM 1287 O O . ALA A 1 158 ? 5.281 -51.125 1.426 1 94.88 158 ALA A O 1
ATOM 1288 N N . LYS A 1 159 ? 4.91 -51.375 -0.756 1 93.94 159 LYS A N 1
ATOM 1289 C CA . LYS A 1 159 ? 5.566 -52.688 -0.791 1 93.94 159 LYS A CA 1
ATOM 1290 C C . LYS A 1 159 ? 7.016 -52.594 -0.33 1 93.94 159 LYS A C 1
ATOM 1292 O O . LYS A 1 159 ? 7.594 -53.562 0.141 1 93.94 159 LYS A O 1
ATOM 1297 N N . GLN A 1 160 ? 7.547 -51.469 -0.418 1 93.69 160 GLN A N 1
ATOM 1298 C CA . GLN A 1 160 ? 8.945 -51.25 -0.065 1 93.69 160 GLN A CA 1
ATOM 1299 C C . GLN A 1 160 ? 9.094 -50.844 1.394 1 93.69 160 GLN A C 1
ATOM 1301 O O . GLN A 1 160 ? 10.211 -50.656 1.888 1 93.69 160 GLN A O 1
ATOM 1306 N N . GLY A 1 161 ? 8.062 -50.625 2.094 1 88.38 161 GLY A N 1
ATOM 1307 C CA . GLY A 1 161 ? 8.055 -50.375 3.523 1 88.38 161 GLY A CA 1
ATOM 1308 C C . GLY A 1 161 ? 8.539 -48.969 3.879 1 88.38 161 GLY A C 1
ATOM 1309 O O . GLY A 1 161 ? 8.211 -48 3.191 1 88.38 161 GLY A O 1
ATOM 1310 N N . GLU A 1 162 ? 9.375 -48.906 4.918 1 87.81 162 GLU A N 1
ATOM 1311 C CA . GLU A 1 162 ? 9.805 -47.625 5.504 1 87.81 162 GLU A CA 1
ATOM 1312 C C . GLU A 1 162 ? 10.844 -46.938 4.625 1 87.81 162 GLU A C 1
ATOM 1314 O O . GLU A 1 162 ? 11.016 -45.719 4.699 1 87.81 162 GLU A O 1
ATOM 1319 N N . GLN A 1 163 ? 11.43 -47.75 3.812 1 91 163 GLN A N 1
ATOM 1320 C CA . GLN A 1 163 ? 12.43 -47.156 2.918 1 91 163 GLN A CA 1
ATOM 1321 C C . GLN A 1 163 ? 11.789 -46.188 1.932 1 91 163 GLN A C 1
ATOM 1323 O O . GLN A 1 163 ? 12.445 -45.25 1.447 1 91 163 GLN A O 1
ATOM 1328 N N . ALA A 1 164 ? 10.5 -46.438 1.662 1 94.88 164 ALA A N 1
ATOM 1329 C CA . ALA A 1 164 ? 9.797 -45.594 0.697 1 94.88 164 ALA A CA 1
ATOM 1330 C C . ALA A 1 164 ? 8.93 -44.562 1.403 1 94.88 164 ALA A C 1
ATOM 1332 O O . ALA A 1 164 ? 7.914 -44.125 0.857 1 94.88 164 ALA A O 1
ATOM 1333 N N . ALA A 1 165 ? 9.289 -44.156 2.568 1 94.69 165 ALA A N 1
ATOM 1334 C CA . ALA A 1 165 ? 8.477 -43.25 3.387 1 94.69 165 ALA A CA 1
ATOM 1335 C C . ALA A 1 165 ? 8.266 -41.906 2.682 1 94.69 165 ALA A C 1
ATOM 1337 O O . ALA A 1 165 ? 7.168 -41.344 2.725 1 94.69 165 ALA A O 1
ATOM 1338 N N . ASP A 1 166 ? 9.289 -41.406 2.059 1 94.62 166 ASP A N 1
ATOM 1339 C CA . ASP A 1 166 ? 9.195 -40.125 1.387 1 94.62 166 ASP A CA 1
ATOM 1340 C C . ASP A 1 166 ? 8.242 -40.188 0.193 1 94.62 166 ASP A C 1
ATOM 1342 O O . ASP A 1 166 ? 7.477 -39.25 -0.052 1 94.62 166 ASP A O 1
ATOM 1346 N N . VAL A 1 167 ? 8.32 -41.281 -0.552 1 96.75 167 VAL A N 1
ATOM 1347 C CA . VAL A 1 167 ? 7.465 -41.438 -1.719 1 96.75 167 VAL A CA 1
ATOM 1348 C C . VAL A 1 167 ? 6.016 -41.625 -1.272 1 96.75 167 VAL A C 1
ATOM 1350 O O . VAL A 1 167 ? 5.098 -41.062 -1.868 1 96.75 167 VAL A O 1
ATOM 1353 N N . ILE A 1 168 ? 5.809 -42.406 -0.221 1 95.94 168 ILE A N 1
ATOM 1354 C CA . ILE A 1 168 ? 4.465 -42.625 0.312 1 95.94 168 ILE A CA 1
ATOM 1355 C C . ILE A 1 168 ? 3.873 -41.281 0.762 1 95.94 168 ILE A C 1
ATOM 1357 O O . ILE A 1 168 ? 2.715 -41 0.469 1 95.94 168 ILE A O 1
ATOM 1361 N N . ARG A 1 169 ? 4.652 -40.5 1.411 1 94.25 169 ARG A N 1
ATOM 1362 C CA . ARG A 1 169 ? 4.219 -39.188 1.842 1 94.25 169 ARG A CA 1
ATOM 1363 C C . ARG A 1 169 ? 3.824 -38.344 0.647 1 94.25 169 ARG A C 1
ATOM 1365 O O . ARG A 1 169 ? 2.785 -37.656 0.669 1 94.25 169 ARG A O 1
ATOM 1372 N N . ALA A 1 170 ? 4.703 -38.281 -0.33 1 95.19 170 ALA A N 1
ATOM 1373 C CA . ALA A 1 170 ? 4.469 -37.469 -1.513 1 95.19 170 ALA A CA 1
ATOM 1374 C C . ALA A 1 170 ? 3.156 -37.844 -2.195 1 95.19 170 ALA A C 1
ATOM 1376 O O . ALA A 1 170 ? 2.404 -36.969 -2.635 1 95.19 170 ALA A O 1
ATOM 1377 N N . LEU A 1 171 ? 2.885 -39.125 -2.262 1 96.44 171 LEU A N 1
ATOM 1378 C CA . LEU A 1 171 ? 1.665 -39.594 -2.91 1 96.44 171 LEU A CA 1
ATOM 1379 C C . LEU A 1 171 ? 0.447 -39.344 -2.029 1 96.44 171 LEU A C 1
ATOM 1381 O O . LEU A 1 171 ? -0.604 -38.906 -2.521 1 96.44 171 LEU A O 1
ATOM 1385 N N . HIS A 1 172 ? 0.573 -39.5 -0.772 1 94.5 172 HIS A N 1
ATOM 1386 C CA . HIS A 1 172 ? -0.517 -39.312 0.179 1 94.5 172 HIS A CA 1
ATOM 1387 C C . HIS A 1 172 ? -1.04 -37.875 0.151 1 94.5 172 HIS A C 1
ATOM 1389 O O . HIS A 1 172 ? -2.252 -37.656 0.113 1 94.5 172 HIS A O 1
ATOM 1395 N N . HIS A 1 173 ? -0.211 -36.938 0.107 1 93.31 173 HIS A N 1
ATOM 1396 C CA . HIS A 1 173 ? -0.573 -35.531 0.276 1 93.31 173 HIS A CA 1
ATOM 1397 C C . HIS A 1 173 ? -1.164 -34.969 -1.007 1 93.31 173 HIS A C 1
ATOM 1399 O O . HIS A 1 173 ? -1.675 -33.844 -1.012 1 93.31 173 HIS A O 1
ATOM 1405 N N . VAL A 1 174 ? -1.106 -35.719 -2.053 1 95.19 174 VAL A N 1
ATOM 1406 C CA . VAL A 1 174 ? -1.692 -35.219 -3.291 1 95.19 174 VAL A CA 1
ATOM 1407 C C . VAL A 1 174 ? -2.912 -36.062 -3.664 1 95.19 174 VAL A C 1
ATOM 1409 O O . VAL A 1 174 ? -3.398 -36 -4.793 1 95.19 174 VAL A O 1
ATOM 1412 N N . GLY A 1 175 ? -3.357 -36.969 -2.725 1 94.31 175 GLY A N 1
ATOM 1413 C CA . GLY A 1 175 ? -4.668 -37.594 -2.883 1 94.31 175 GLY A CA 1
ATOM 1414 C C . GLY A 1 175 ? -4.594 -39.031 -3.328 1 94.31 175 GLY A C 1
ATOM 1415 O O . GLY A 1 175 ? -5.586 -39.594 -3.807 1 94.31 175 GLY A O 1
ATOM 1416 N N . ALA A 1 176 ? -3.426 -39.656 -3.234 1 96.56 176 ALA A N 1
ATOM 1417 C CA . ALA A 1 176 ? -3.355 -41.094 -3.547 1 96.56 176 ALA A CA 1
ATOM 1418 C C . ALA A 1 176 ? -4.164 -41.906 -2.547 1 96.56 176 ALA A C 1
ATOM 1420 O O . ALA A 1 176 ? -3.949 -41.812 -1.336 1 96.56 176 ALA A O 1
ATOM 1421 N N . LYS A 1 177 ? -4.961 -42.781 -3.049 1 95.44 177 LYS A N 1
ATOM 1422 C CA . LYS A 1 177 ? -5.879 -43.531 -2.207 1 95.44 177 LYS A CA 1
ATOM 1423 C C . LYS A 1 177 ? -5.242 -44.844 -1.74 1 95.44 177 LYS A C 1
ATOM 1425 O O . LYS A 1 177 ? -4.344 -45.375 -2.398 1 95.44 177 LYS A O 1
ATOM 1430 N N . ARG A 1 178 ? -5.727 -45.219 -0.646 1 94.69 178 ARG A N 1
ATOM 1431 C CA . ARG A 1 178 ? -5.348 -46.531 -0.152 1 94.69 178 ARG A CA 1
ATOM 1432 C C . ARG A 1 178 ? -6.059 -47.656 -0.929 1 94.69 178 ARG A C 1
ATOM 1434 O O . ARG A 1 178 ? -7.043 -47.375 -1.624 1 94.69 178 ARG A O 1
ATOM 1441 N N . CYS A 1 179 ? -5.473 -48.844 -0.836 1 93.19 179 CYS A N 1
ATOM 1442 C CA . CYS A 1 179 ? -6.043 -49.969 -1.579 1 93.19 179 CYS A CA 1
ATOM 1443 C C . CYS A 1 179 ? -7.438 -50.312 -1.065 1 93.19 179 CYS A C 1
ATOM 1445 O O . CYS A 1 179 ? -7.664 -50.375 0.145 1 93.19 179 CYS A O 1
ATOM 1447 N N . ASP A 1 180 ? -8.422 -50.438 -1.945 1 85.5 180 ASP A N 1
ATOM 1448 C CA . ASP A 1 180 ? -9.797 -50.75 -1.598 1 85.5 180 ASP A CA 1
ATOM 1449 C C . ASP A 1 180 ? -9.914 -52.219 -1.179 1 85.5 180 ASP A C 1
ATOM 1451 O O . ASP A 1 180 ? -10.664 -52.562 -0.251 1 85.5 180 ASP A O 1
ATOM 1455 N N . VAL A 1 181 ? -9.297 -53.062 -1.995 1 82.56 181 VAL A N 1
ATOM 1456 C CA . VAL A 1 181 ? -9.32 -54.5 -1.722 1 82.56 181 VAL A CA 1
ATOM 1457 C C . VAL A 1 181 ? -7.957 -54.938 -1.216 1 82.56 181 VAL A C 1
ATOM 1459 O O . VAL A 1 181 ? -6.922 -54.469 -1.693 1 82.56 181 VAL A O 1
ATOM 1462 N N . ILE A 1 182 ? -8.008 -55.719 -0.142 1 79.25 182 ILE A N 1
ATOM 1463 C CA . ILE A 1 182 ? -6.762 -56.219 0.421 1 79.25 182 ILE A CA 1
ATOM 1464 C C . ILE A 1 182 ? -6.102 -57.188 -0.561 1 79.25 182 ILE A C 1
ATOM 1466 O O . ILE A 1 182 ? -6.715 -58.156 -0.975 1 79.25 182 ILE A O 1
ATOM 1470 N N . MET A 1 183 ? -5.09 -56.781 -1.037 1 83.5 183 MET A N 1
ATOM 1471 C CA . MET A 1 183 ? -4.242 -57.625 -1.863 1 83.5 183 MET A CA 1
ATOM 1472 C C . MET A 1 183 ? -3.201 -58.375 -1.013 1 83.5 183 MET A C 1
ATOM 1474 O O . MET A 1 183 ? -2.924 -57.969 0.116 1 83.5 183 MET A O 1
ATOM 1478 N N . ALA A 1 184 ? -2.648 -59.469 -1.48 1 81.81 184 ALA A N 1
ATOM 1479 C CA . ALA A 1 184 ? -1.72 -60.281 -0.728 1 81.81 184 ALA A CA 1
ATOM 1480 C C . ALA A 1 184 ? -0.49 -59.5 -0.297 1 81.81 184 ALA A C 1
ATOM 1482 O O . ALA A 1 184 ? 0.044 -59.719 0.794 1 81.81 184 ALA A O 1
ATOM 1483 N N . ASP A 1 185 ? -0.105 -58.5 -1.007 1 87.56 185 ASP A N 1
ATOM 1484 C CA . ASP A 1 185 ? 1.146 -57.812 -0.732 1 87.56 185 ASP A CA 1
ATOM 1485 C C . ASP A 1 185 ? 0.886 -56.438 -0.13 1 87.56 185 ASP A C 1
ATOM 1487 O O . ASP A 1 185 ? 1.783 -55.594 -0.088 1 87.56 185 ASP A O 1
ATOM 1491 N N . CYS A 1 186 ? -0.269 -56.219 0.38 1 92.38 186 CYS A N 1
ATOM 1492 C CA . CYS A 1 186 ? -0.599 -54.938 0.985 1 92.38 186 CYS A CA 1
ATOM 1493 C C . CYS A 1 186 ? 0.151 -54.719 2.297 1 92.38 186 CYS A C 1
ATOM 1495 O O . CYS A 1 186 ? 0.353 -55.688 3.049 1 92.38 186 CYS A O 1
ATOM 1497 N N . LYS A 1 187 ? 0.641 -53.625 2.568 1 93 187 LYS A N 1
ATOM 1498 C CA . LYS A 1 187 ? 1.314 -53.219 3.801 1 93 187 LYS A CA 1
ATOM 1499 C C . LYS A 1 187 ? 0.609 -52.031 4.457 1 93 187 LYS A C 1
ATOM 1501 O O . LYS A 1 187 ? -0.423 -51.594 3.967 1 93 187 LYS A O 1
ATOM 1506 N N . ASP A 1 188 ? 1.107 -51.594 5.508 1 92 188 ASP A N 1
ATOM 1507 C CA . ASP A 1 188 ? 0.486 -50.531 6.285 1 92 188 ASP A CA 1
ATOM 1508 C C . ASP A 1 188 ? 0.406 -49.25 5.477 1 92 188 ASP A C 1
ATOM 1510 O O . ASP A 1 188 ? -0.467 -48.406 5.719 1 92 188 ASP A O 1
ATOM 1514 N N . GLY A 1 189 ? 1.247 -49.125 4.527 1 93 189 GLY A N 1
ATOM 1515 C CA . GLY A 1 189 ? 1.33 -47.906 3.752 1 93 189 GLY A CA 1
ATOM 1516 C C . GLY A 1 189 ? 0.27 -47.781 2.672 1 93 189 GLY A C 1
ATOM 1517 O O . GLY A 1 189 ? 0.037 -46.719 2.117 1 93 189 GLY A O 1
ATOM 1518 N N . CYS A 1 190 ? -0.479 -48.875 2.312 1 94.19 190 CYS A N 1
ATOM 1519 C CA . CYS A 1 190 ? -1.447 -48.844 1.223 1 94.19 190 CYS A CA 1
ATOM 1520 C C . CYS A 1 190 ? -2.758 -49.5 1.631 1 94.19 190 CYS A C 1
ATOM 1522 O O . CYS A 1 190 ? -3.789 -49.281 0.991 1 94.19 190 CYS A O 1
ATOM 1524 N N . SER A 1 191 ? -2.68 -50.312 2.73 1 92.5 191 SER A N 1
ATOM 1525 C CA . SER A 1 191 ? -3.871 -51.062 3.143 1 92.5 191 SER A CA 1
ATOM 1526 C C . SER A 1 191 ? -4.988 -50.094 3.562 1 92.5 191 SER A C 1
ATOM 1528 O O . SER A 1 191 ? -4.723 -49.031 4.09 1 92.5 191 SER A O 1
ATOM 1530 N N . HIS A 1 192 ? -6.207 -50.562 3.314 1 90.44 192 HIS A N 1
ATOM 1531 C CA . HIS A 1 192 ? -7.395 -49.75 3.592 1 90.44 192 HIS A CA 1
ATOM 1532 C C . HIS A 1 192 ? -7.426 -49.312 5.051 1 90.44 192 HIS A C 1
ATOM 1534 O O . HIS A 1 192 ? -7.832 -48.188 5.348 1 90.44 192 HIS A O 1
ATOM 1540 N N . ASP A 1 193 ? -6.988 -50.062 5.984 1 87.56 193 ASP A N 1
ATOM 1541 C CA . ASP A 1 193 ? -7.027 -49.75 7.41 1 87.56 193 ASP A CA 1
ATOM 1542 C C . ASP A 1 193 ? -5.652 -49.312 7.918 1 87.56 193 ASP A C 1
ATOM 1544 O O . ASP A 1 193 ? -5.438 -49.188 9.125 1 87.56 193 ASP A O 1
ATOM 1548 N N . GLY A 1 194 ? -4.73 -49.219 6.984 1 89.69 194 GLY A N 1
ATOM 1549 C CA . GLY A 1 194 ? -3.393 -48.844 7.395 1 89.69 194 GLY A CA 1
ATOM 1550 C C . GLY A 1 194 ? -3.312 -47.406 7.898 1 89.69 194 GLY A C 1
ATOM 1551 O O . GLY A 1 194 ? -4.195 -46.594 7.613 1 89.69 194 GLY A O 1
ATOM 1552 N N . GLN A 1 195 ? -2.234 -47.094 8.656 1 90.31 195 GLN A N 1
ATOM 1553 C CA . GLN A 1 195 ? -2.117 -45.781 9.242 1 90.31 195 GLN A CA 1
ATOM 1554 C C . GLN A 1 195 ? -0.802 -45.125 8.844 1 90.31 195 GLN A C 1
ATOM 1556 O O . GLN A 1 195 ? -0.591 -43.938 9.117 1 90.31 195 GLN A O 1
ATOM 1561 N N . PHE A 1 196 ? 0.003 -45.844 8.156 1 93.06 196 PHE A N 1
ATOM 1562 C CA . PHE A 1 196 ? 1.306 -45.281 7.797 1 93.06 196 PHE A CA 1
ATOM 1563 C C . PHE A 1 196 ? 1.201 -44.406 6.555 1 93.06 196 PHE A C 1
ATOM 1565 O O . PHE A 1 196 ? 0.836 -44.906 5.48 1 93.06 196 PHE A O 1
ATOM 1572 N N . ASN A 1 197 ? 1.529 -43.125 6.625 1 92.69 197 ASN A N 1
ATOM 1573 C CA . ASN A 1 197 ? 1.408 -42.156 5.527 1 92.69 197 ASN A CA 1
ATOM 1574 C C . ASN A 1 197 ? 2.768 -41.594 5.121 1 92.69 197 ASN A C 1
ATOM 1576 O O . ASN A 1 197 ? 2.842 -40.562 4.457 1 92.69 197 ASN A O 1
ATOM 1580 N N . GLY A 1 198 ? 3.787 -42.25 5.477 1 91.31 198 GLY A N 1
ATOM 1581 C CA . GLY A 1 198 ? 5.117 -41.781 5.094 1 91.31 198 GLY A CA 1
ATOM 1582 C C . GLY A 1 198 ? 5.766 -40.906 6.133 1 91.31 198 GLY A C 1
ATOM 1583 O O . GLY A 1 198 ? 5.375 -40.906 7.301 1 91.31 198 GLY A O 1
ATOM 1584 N N . SER A 1 199 ? 6.82 -40.219 5.793 1 86.19 199 SER A N 1
ATOM 1585 C CA . SER A 1 199 ? 7.559 -39.344 6.691 1 86.19 199 SER A CA 1
ATOM 1586 C C . SER A 1 199 ? 6.742 -38.094 7.039 1 86.19 199 SER A C 1
ATOM 1588 O O . SER A 1 199 ? 5.785 -37.75 6.34 1 86.19 199 SER A O 1
ATOM 1590 N N . ASP A 1 200 ? 7.055 -37.438 8.109 1 76.81 200 ASP A N 1
ATOM 1591 C CA . ASP A 1 200 ? 6.336 -36.25 8.57 1 76.81 200 ASP A CA 1
ATOM 1592 C C . ASP A 1 200 ? 6.574 -35.062 7.633 1 76.81 200 ASP A C 1
ATOM 1594 O O . ASP A 1 200 ? 7.703 -34.812 7.191 1 76.81 200 ASP A O 1
ATOM 1598 N N . LEU A 1 201 ? 5.469 -34.594 7.129 1 69.06 201 LEU A N 1
ATOM 1599 C CA . LEU A 1 201 ? 5.605 -33.375 6.348 1 69.06 201 LEU A CA 1
ATOM 1600 C C . LEU A 1 201 ? 5.75 -32.156 7.262 1 69.06 201 LEU A C 1
ATOM 1602 O O . LEU A 1 201 ? 4.949 -31.984 8.18 1 69.06 201 LEU A O 1
ATOM 1606 N N . VAL A 1 202 ? 6.922 -31.609 7.387 1 59.25 202 VAL A N 1
ATOM 1607 C CA . VAL A 1 202 ? 7.066 -30.375 8.148 1 59.25 202 VAL A CA 1
ATOM 1608 C C . VAL A 1 202 ? 6.137 -29.312 7.59 1 59.25 202 VAL A C 1
ATOM 1610 O O . VAL A 1 202 ? 6.266 -28.906 6.43 1 59.25 202 VAL A O 1
ATOM 1613 N N . SER A 1 203 ? 4.926 -29.484 7.941 1 56.75 203 SER A N 1
ATOM 1614 C CA . SER A 1 203 ? 3.938 -28.547 7.414 1 56.75 203 SER A CA 1
ATOM 1615 C C . SER A 1 203 ? 4.32 -27.094 7.73 1 56.75 203 SER A C 1
ATOM 1617 O O . SER A 1 203 ? 4.562 -26.75 8.891 1 56.75 203 SER A O 1
ATOM 1619 N N . PRO A 1 204 ? 4.789 -26.375 6.77 1 54.06 204 PRO A N 1
ATOM 1620 C CA . PRO A 1 204 ? 4.996 -24.953 7.113 1 54.06 204 PRO A CA 1
ATOM 1621 C C . PRO A 1 204 ? 3.797 -24.344 7.828 1 54.06 204 PRO A C 1
ATOM 1623 O O . PRO A 1 204 ? 2.658 -24.75 7.602 1 54.06 204 PRO A O 1
ATOM 1626 N N . CYS A 1 205 ? 3.85 -24.078 9.117 1 45.84 205 CYS A N 1
ATOM 1627 C CA . CYS A 1 205 ? 2.842 -23.469 9.969 1 45.84 205 CYS A CA 1
ATOM 1628 C C . CYS A 1 205 ? 1.912 -22.578 9.156 1 45.84 205 CYS A C 1
ATOM 1630 O O . CYS A 1 205 ? 2.303 -21.484 8.727 1 45.84 205 CYS A O 1
ATOM 1632 N N . ASN A 1 206 ? 1.043 -23.141 8.289 1 53.59 206 ASN A N 1
ATOM 1633 C CA . ASN A 1 206 ? 0.072 -22.328 7.578 1 53.59 206 ASN A CA 1
ATOM 1634 C C . ASN A 1 206 ? -0.959 -21.719 8.531 1 53.59 206 ASN A C 1
ATOM 1636 O O . ASN A 1 206 ? -2.137 -22.078 8.484 1 53.59 206 ASN A O 1
ATOM 1640 N N . ILE A 1 207 ? -0.598 -21.359 9.797 1 50.84 207 ILE A N 1
ATOM 1641 C CA . ILE A 1 207 ? -1.49 -20.812 10.812 1 50.84 207 ILE A CA 1
ATOM 1642 C C . ILE A 1 207 ? -2.273 -19.625 10.242 1 50.84 207 ILE A C 1
ATOM 1644 O O . ILE A 1 207 ? -3.439 -19.422 10.586 1 50.84 207 ILE A O 1
ATOM 1648 N N . SER A 1 208 ? -1.707 -18.922 9.305 1 55.34 208 SER A N 1
ATOM 1649 C CA . SER A 1 208 ? -2.385 -17.719 8.852 1 55.34 208 SER A CA 1
ATOM 1650 C C . SER A 1 208 ? -3.658 -18.062 8.078 1 55.34 208 SER A C 1
ATOM 1652 O O . SER A 1 208 ? -4.684 -17.391 8.25 1 55.34 208 SER A O 1
ATOM 1654 N N . ASP A 1 209 ? -3.664 -19.219 7.406 1 59.47 209 ASP A N 1
ATOM 1655 C CA . ASP A 1 209 ? -4.832 -19.516 6.582 1 59.47 209 ASP A CA 1
ATOM 1656 C C . ASP A 1 209 ? -6.031 -19.906 7.445 1 59.47 209 ASP A C 1
ATOM 1658 O O . ASP A 1 209 ? -7.168 -19.547 7.141 1 59.47 209 ASP A O 1
ATOM 1662 N N . ASP A 1 210 ? -5.715 -20.453 8.586 1 62.94 210 ASP A N 1
ATOM 1663 C CA . ASP A 1 210 ? -6.816 -20.875 9.445 1 62.94 210 ASP A CA 1
ATOM 1664 C C . ASP A 1 210 ? -7.477 -19.672 10.109 1 62.94 210 ASP A C 1
ATOM 1666 O O . ASP A 1 210 ? -8.695 -19.641 10.289 1 62.94 210 ASP A O 1
ATOM 1670 N N . MET A 1 211 ? -6.672 -18.75 10.297 1 70.94 211 MET A N 1
ATOM 1671 C CA . MET A 1 211 ? -7.227 -17.609 11.047 1 70.94 211 MET A CA 1
ATOM 1672 C C . MET A 1 211 ? -8.055 -16.719 10.133 1 70.94 211 MET A C 1
ATOM 1674 O O . MET A 1 211 ? -8.93 -15.984 10.609 1 70.94 211 MET A O 1
ATOM 1678 N N . TYR A 1 212 ? -7.898 -16.938 8.852 1 77.88 212 TYR A N 1
ATOM 1679 C CA . TYR A 1 212 ? -8.641 -16.109 7.926 1 77.88 212 TYR A CA 1
ATOM 1680 C C . TYR A 1 212 ? -10 -16.719 7.602 1 77.88 212 TYR A C 1
ATOM 1682 O O . TYR A 1 212 ? -10.758 -16.172 6.797 1 77.88 212 TYR A O 1
ATOM 1690 N N . HIS A 1 213 ? -10.344 -17.766 8.359 1 85.25 213 HIS A N 1
ATOM 1691 C CA . HIS A 1 213 ? -11.641 -18.406 8.172 1 85.25 213 HIS A CA 1
ATOM 1692 C C . HIS A 1 213 ? -12.773 -17.5 8.648 1 85.25 213 HIS A C 1
ATOM 1694 O O . HIS A 1 213 ? -13.922 -17.688 8.258 1 85.25 213 HIS A O 1
ATOM 1700 N N . VAL A 1 214 ? -12.469 -16.562 9.438 1 86.75 214 VAL A N 1
ATOM 1701 C CA . VAL A 1 214 ? -13.469 -15.641 9.961 1 86.75 214 VAL A CA 1
ATOM 1702 C C . VAL A 1 214 ? -14.102 -14.859 8.812 1 86.75 214 VAL A C 1
ATOM 1704 O O . VAL A 1 214 ? -15.219 -14.359 8.945 1 86.75 214 VAL A O 1
ATOM 1707 N N . TYR A 1 215 ? -13.438 -14.812 7.676 1 89.75 215 TYR A N 1
ATOM 1708 C CA . TYR A 1 215 ? -13.938 -14.031 6.547 1 89.75 215 TYR A CA 1
ATOM 1709 C C . TYR A 1 215 ? -14.773 -14.898 5.613 1 89.75 215 TYR A C 1
ATOM 1711 O O . TYR A 1 215 ? -15.383 -14.391 4.668 1 89.75 215 TYR A O 1
ATOM 1719 N N . ASP A 1 216 ? -14.875 -16.234 5.836 1 88.62 216 ASP A N 1
ATOM 1720 C CA . ASP A 1 216 ? -15.531 -17.188 4.938 1 88.62 216 ASP A CA 1
ATOM 1721 C C . ASP A 1 216 ? -17.016 -16.859 4.785 1 88.62 216 ASP A C 1
ATOM 1723 O O . ASP A 1 216 ? -17.547 -16.859 3.67 1 88.62 216 ASP A O 1
ATOM 1727 N N . PRO A 1 217 ? -17.672 -16.531 5.883 1 88.44 217 PRO A N 1
ATOM 1728 C CA . PRO A 1 217 ? -19.109 -16.234 5.734 1 88.44 217 PRO A CA 1
ATOM 1729 C C . PRO A 1 217 ? -19.359 -15.031 4.832 1 88.44 217 PRO A C 1
ATOM 1731 O O . PRO A 1 217 ? -20.359 -15.008 4.109 1 88.44 217 PRO A O 1
ATOM 1734 N N . PHE A 1 218 ? -18.547 -14.148 4.855 1 90.75 218 PHE A N 1
ATOM 1735 C CA . PHE A 1 218 ? -18.719 -12.961 4.035 1 90.75 218 PHE A CA 1
ATOM 1736 C C . PHE A 1 218 ? -18.484 -13.273 2.564 1 90.75 218 PHE A C 1
ATOM 1738 O O . PHE A 1 218 ? -19.188 -12.781 1.691 1 90.75 218 PHE A O 1
ATOM 1745 N N . LEU A 1 219 ? -17.5 -14.047 2.357 1 91.62 219 LEU A N 1
ATOM 1746 C CA . LEU A 1 219 ? -17.219 -14.477 0.989 1 91.62 219 LEU A CA 1
ATOM 1747 C C . LEU A 1 219 ? -18.391 -15.266 0.421 1 91.62 219 LEU A C 1
ATOM 1749 O O . LEU A 1 219 ? -18.828 -15.016 -0.705 1 91.62 219 LEU A O 1
ATOM 1753 N N . GLU A 1 220 ? -18.938 -16.172 1.194 1 91.56 220 GLU A N 1
ATOM 1754 C CA . GLU A 1 220 ? -20.062 -16.984 0.761 1 91.56 220 GLU A CA 1
ATOM 1755 C C . GLU A 1 220 ? -21.281 -16.109 0.468 1 91.56 220 GLU A C 1
ATOM 1757 O O . GLU A 1 220 ? -21.969 -16.312 -0.541 1 91.56 220 GLU A O 1
ATOM 1762 N N . SER A 1 221 ? -21.484 -15.172 1.342 1 92.06 221 SER A N 1
ATOM 1763 C CA . SER A 1 221 ? -22.594 -14.258 1.141 1 92.06 221 SER A CA 1
ATOM 1764 C C . SER A 1 221 ? -22.422 -13.438 -0.135 1 92.06 221 SER A C 1
ATOM 1766 O O . SER A 1 221 ? -23.391 -13.211 -0.866 1 92.06 221 SER A O 1
ATOM 1768 N N . THR A 1 222 ? -21.266 -13.031 -0.343 1 93.38 222 THR A N 1
ATOM 1769 C CA . THR A 1 222 ? -20.984 -12.25 -1.541 1 93.38 222 THR A CA 1
ATOM 1770 C C . THR A 1 222 ? -21.234 -13.078 -2.799 1 93.38 222 THR A C 1
ATOM 1772 O O . THR A 1 222 ? -21.859 -12.617 -3.746 1 93.38 222 THR A O 1
ATOM 1775 N N . ILE A 1 223 ? -20.797 -14.289 -2.781 1 92.75 223 ILE A N 1
ATOM 1776 C CA . ILE A 1 223 ? -20.938 -15.18 -3.928 1 92.75 223 ILE A CA 1
ATOM 1777 C C . ILE A 1 223 ? -22.422 -15.422 -4.211 1 92.75 223 ILE A C 1
ATOM 1779 O O . ILE A 1 223 ? -22.859 -15.375 -5.363 1 92.75 223 ILE A O 1
ATOM 1783 N N . GLU A 1 224 ? -23.156 -15.578 -3.168 1 91.62 224 GLU A N 1
ATOM 1784 C CA . GLU A 1 224 ? -24.594 -15.797 -3.322 1 91.62 224 GLU A CA 1
ATOM 1785 C C . GLU A 1 224 ? -25.281 -14.562 -3.898 1 91.62 224 GLU A C 1
ATOM 1787 O O . GLU A 1 224 ? -26.156 -14.68 -4.758 1 91.62 224 GLU A O 1
ATOM 1792 N N . SER A 1 225 ? -24.891 -13.484 -3.428 1 91.44 225 SER A N 1
ATOM 1793 C CA . SER A 1 225 ? -25.453 -12.242 -3.932 1 91.44 225 SER A CA 1
ATOM 1794 C C . SER A 1 225 ? -25.141 -12.047 -5.41 1 91.44 225 SER A C 1
ATOM 1796 O O . SER A 1 225 ? -26 -11.609 -6.184 1 91.44 225 SER A O 1
ATOM 1798 N N . LEU A 1 226 ? -23.969 -12.367 -5.785 1 90.38 226 LEU A N 1
ATOM 1799 C CA . LEU A 1 226 ? -23.547 -12.234 -7.176 1 90.38 226 LEU A CA 1
ATOM 1800 C C . LEU A 1 226 ? -24.344 -13.18 -8.078 1 90.38 226 LEU A C 1
ATOM 1802 O O . LEU A 1 226 ? -24.781 -12.789 -9.156 1 90.38 226 LEU A O 1
ATOM 1806 N N . LYS A 1 227 ? -24.562 -14.344 -7.582 1 87.75 227 LYS A N 1
ATOM 1807 C CA . LYS A 1 227 ? -25.328 -15.328 -8.336 1 87.75 227 LYS A CA 1
ATOM 1808 C C . LYS A 1 227 ? -26.781 -14.883 -8.508 1 87.75 227 LYS A C 1
ATOM 1810 O O . LYS A 1 227 ? -27.344 -15.016 -9.586 1 87.75 227 LYS A O 1
ATOM 1815 N N . ARG A 1 228 ? -27.297 -14.367 -7.488 1 87.81 228 ARG A N 1
ATOM 1816 C CA . ARG A 1 228 ? -28.672 -13.883 -7.523 1 87.81 228 ARG A CA 1
ATOM 1817 C C . ARG A 1 228 ? -28.812 -12.719 -8.5 1 87.81 228 ARG A C 1
ATOM 1819 O O . ARG A 1 228 ? -29.797 -12.656 -9.25 1 87.81 228 ARG A O 1
ATOM 1826 N N . ARG A 1 229 ? -27.891 -11.891 -8.523 1 85.88 229 ARG A N 1
ATOM 1827 C CA . ARG A 1 229 ? -27.922 -10.742 -9.422 1 85.88 229 ARG A CA 1
ATOM 1828 C C . ARG A 1 229 ? -27.812 -11.188 -10.883 1 85.88 229 ARG A C 1
ATOM 1830 O O . ARG A 1 229 ? -28.469 -10.617 -11.758 1 85.88 229 ARG A O 1
ATOM 1837 N N . ALA A 1 230 ? -26.953 -12.125 -11.078 1 84.62 230 ALA A N 1
ATOM 1838 C CA . ALA A 1 230 ? -26.766 -12.633 -12.438 1 84.62 230 ALA A CA 1
ATOM 1839 C C . ALA A 1 230 ? -28.031 -13.297 -12.953 1 84.62 230 ALA A C 1
ATOM 1841 O O . ALA A 1 230 ? -28.359 -13.188 -14.133 1 84.62 230 ALA A O 1
ATOM 1842 N N . LYS A 1 231 ? -28.719 -13.898 -12.078 1 82.81 231 LYS A N 1
ATOM 1843 C CA . LYS A 1 231 ? -29.953 -14.586 -12.461 1 82.81 231 LYS A CA 1
ATOM 1844 C C . LYS A 1 231 ? -31.078 -13.594 -12.711 1 82.81 231 LYS A C 1
ATOM 1846 O O . LYS A 1 231 ? -31.922 -13.805 -13.602 1 82.81 231 LYS A O 1
ATOM 1851 N N . ASN A 1 232 ? -31.031 -12.492 -12.031 1 82.5 232 ASN A N 1
ATOM 1852 C CA . ASN A 1 232 ? -32.156 -11.57 -12.047 1 82.5 232 ASN A CA 1
ATOM 1853 C C . ASN A 1 232 ? -31.953 -10.445 -13.055 1 82.5 232 ASN A C 1
ATOM 1855 O O . ASN A 1 232 ? -32.875 -9.68 -13.336 1 82.5 232 ASN A O 1
ATOM 1859 N N . THR A 1 233 ? -30.781 -10.305 -13.5 1 76.56 233 THR A N 1
ATOM 1860 C CA . THR A 1 233 ? -30.516 -9.18 -14.398 1 76.56 233 THR A CA 1
ATOM 1861 C C . THR A 1 233 ? -30.156 -9.68 -15.797 1 76.56 233 THR A C 1
ATOM 1863 O O . THR A 1 233 ? -29.188 -10.414 -15.977 1 76.56 233 THR A O 1
ATOM 1866 N N . PRO A 1 234 ? -31 -9.359 -16.703 1 70.31 234 PRO A N 1
ATOM 1867 C CA . PRO A 1 234 ? -30.656 -9.75 -18.078 1 70.31 234 PRO A CA 1
ATOM 1868 C C . PRO A 1 234 ? -29.375 -9.102 -18.578 1 70.31 234 PRO A C 1
ATOM 1870 O O . PRO A 1 234 ? -29.031 -7.996 -18.156 1 70.31 234 PRO A O 1
ATOM 1873 N N . LEU A 1 235 ? -28.594 -9.922 -19.266 1 69.75 235 LEU A N 1
ATOM 1874 C CA . LEU A 1 235 ? -27.359 -9.391 -19.844 1 69.75 235 LEU A CA 1
ATOM 1875 C C . LEU A 1 235 ? -27.656 -8.297 -20.859 1 69.75 235 LEU A C 1
ATOM 1877 O O . LEU A 1 235 ? -28.578 -8.438 -21.688 1 69.75 235 LEU A O 1
ATOM 1881 N N . SER A 1 236 ? -27.141 -7.09 -20.438 1 60 236 SER A N 1
ATOM 1882 C CA . SER A 1 236 ? -27.312 -6.023 -21.422 1 60 236 SER A CA 1
ATOM 1883 C C . SER A 1 236 ? -26.688 -6.406 -22.766 1 60 236 SER A C 1
ATOM 1885 O O . SER A 1 236 ? -25.844 -7.289 -22.828 1 60 236 SER A O 1
ATOM 1887 N N . LYS A 1 237 ? -27.234 -5.867 -23.938 1 57.84 237 LYS A N 1
ATOM 1888 C CA . LYS A 1 237 ? -26.734 -6.086 -25.297 1 57.84 237 LYS A CA 1
ATOM 1889 C C . LYS A 1 237 ? -25.234 -5.84 -25.375 1 57.84 237 LYS A C 1
ATOM 1891 O O . LYS A 1 237 ? -24.75 -4.781 -24.953 1 57.84 237 LYS A O 1
ATOM 1896 N N . GLY A 1 238 ? -24.391 -6.758 -25.656 1 56.75 238 GLY A N 1
ATOM 1897 C CA . GLY A 1 238 ? -22.953 -6.621 -25.859 1 56.75 238 GLY A CA 1
ATOM 1898 C C . GLY A 1 238 ? -22.141 -7.09 -24.672 1 56.75 238 GLY A C 1
ATOM 1899 O O . GLY A 1 238 ? -20.906 -7.207 -24.766 1 56.75 238 GLY A O 1
ATOM 1900 N N . GLN A 1 239 ? -23.047 -7.227 -23.547 1 60.88 239 GLN A N 1
ATOM 1901 C CA . GLN A 1 239 ? -22.312 -7.707 -22.391 1 60.88 239 GLN A CA 1
ATOM 1902 C C . GLN A 1 239 ? -22.344 -9.227 -22.312 1 60.88 239 GLN A C 1
ATOM 1904 O O . GLN A 1 239 ? -23.375 -9.844 -22.547 1 60.88 239 GLN A O 1
ATOM 1909 N N . SER A 1 240 ? -21.141 -9.781 -22.328 1 60.41 240 SER A N 1
ATOM 1910 C CA . SER A 1 240 ? -21.062 -11.234 -22.234 1 60.41 240 SER A CA 1
ATOM 1911 C C . SER A 1 240 ? -21.156 -11.711 -20.797 1 60.41 240 SER A C 1
ATOM 1913 O O . SER A 1 240 ? -21.453 -12.875 -20.531 1 60.41 240 SER A O 1
ATOM 1915 N N . ARG A 1 241 ? -21.016 -10.727 -19.859 1 77.5 241 ARG A N 1
ATOM 1916 C CA . ARG A 1 241 ? -21.031 -11.094 -18.438 1 77.5 241 ARG A CA 1
ATOM 1917 C C . ARG A 1 241 ? -21.672 -10 -17.594 1 77.5 241 ARG A C 1
ATOM 1919 O O . ARG A 1 241 ? -21.719 -8.836 -18 1 77.5 241 ARG A O 1
ATOM 1926 N N . HIS A 1 242 ? -22.25 -10.445 -16.578 1 83.19 242 HIS A N 1
ATOM 1927 C CA . HIS A 1 242 ? -22.953 -9.523 -15.68 1 83.19 242 HIS A CA 1
ATOM 1928 C C . HIS A 1 242 ? -21.969 -8.727 -14.836 1 83.19 242 HIS A C 1
ATOM 1930 O O . HIS A 1 242 ? -22.266 -7.602 -14.422 1 83.19 242 HIS A O 1
ATOM 1936 N N . ALA A 1 243 ? -20.859 -9.383 -14.609 1 92 243 ALA A N 1
ATOM 1937 C CA . ALA A 1 243 ? -19.828 -8.758 -13.781 1 92 243 ALA A CA 1
ATOM 1938 C C . ALA A 1 243 ? -18.438 -9.039 -14.336 1 92 243 ALA A C 1
ATOM 1940 O O . ALA A 1 243 ? -18.219 -10.078 -14.969 1 92 243 ALA A O 1
ATOM 1941 N N . GLU A 1 244 ? -17.562 -8.172 -14.188 1 93.88 244 GLU A N 1
ATOM 1942 C CA . GLU A 1 244 ? -16.203 -8.344 -14.695 1 93.88 244 GLU A CA 1
ATOM 1943 C C . GLU A 1 244 ? -15.344 -9.125 -13.719 1 93.88 244 GLU A C 1
ATOM 1945 O O . GLU A 1 244 ? -15.617 -9.141 -12.516 1 93.88 244 GLU A O 1
ATOM 1950 N N . THR A 1 245 ? -14.383 -9.781 -14.305 1 96.38 245 THR A N 1
ATOM 1951 C CA . THR A 1 245 ? -13.461 -10.594 -13.516 1 96.38 245 THR A CA 1
ATOM 1952 C C . THR A 1 245 ? -12.023 -10.133 -13.719 1 96.38 245 THR A C 1
ATOM 1954 O O . THR A 1 245 ? -11.641 -9.742 -14.82 1 96.38 245 THR A O 1
ATOM 1957 N N . VAL A 1 246 ? -11.234 -10.164 -12.609 1 97.88 246 VAL A N 1
ATOM 1958 C CA . VAL A 1 246 ? -9.867 -9.656 -12.633 1 97.88 246 VAL A CA 1
ATOM 1959 C C . VAL A 1 246 ? -8.906 -10.734 -12.156 1 97.88 246 VAL A C 1
ATOM 1961 O O . VAL A 1 246 ? -9.141 -11.383 -11.133 1 97.88 246 VAL A O 1
ATOM 1964 N N . LEU A 1 247 ? -7.879 -10.969 -12.914 1 98.38 247 LEU A N 1
ATOM 1965 C CA . LEU A 1 247 ? -6.781 -11.852 -12.531 1 98.38 247 LEU A CA 1
ATOM 1966 C C . LEU A 1 247 ? -5.52 -11.047 -12.219 1 98.38 247 LEU A C 1
ATOM 1968 O O . LEU A 1 247 ? -5.051 -10.273 -13.062 1 98.38 247 LEU A O 1
ATOM 1972 N N . CYS A 1 248 ? -5.031 -11.148 -11.031 1 98 248 CYS A N 1
ATOM 1973 C CA . CYS A 1 248 ? -3.812 -10.453 -10.633 1 98 248 CYS A CA 1
ATOM 1974 C C . CYS A 1 248 ? -2.684 -11.445 -10.375 1 98 248 CYS A C 1
ATOM 1976 O O . CYS A 1 248 ? -2.863 -12.422 -9.633 1 98 248 CYS A O 1
ATOM 1978 N N . LEU A 1 249 ? -1.535 -11.18 -10.953 1 97.5 249 LEU A N 1
ATOM 1979 C CA . LEU A 1 249 ? -0.394 -12.086 -10.891 1 97.5 249 LEU A CA 1
ATOM 1980 C C . LEU A 1 249 ? 0.806 -11.406 -10.234 1 97.5 249 LEU A C 1
ATOM 1982 O O . LEU A 1 249 ? 1.289 -10.383 -10.727 1 97.5 249 LEU A O 1
ATOM 1986 N N . ASP A 1 250 ? 1.383 -12.039 -9.188 1 94.69 250 ASP A N 1
ATOM 1987 C CA . ASP A 1 250 ? 2.502 -11.5 -8.414 1 94.69 250 ASP A CA 1
ATOM 1988 C C . ASP A 1 250 ? 3.807 -11.602 -9.203 1 94.69 250 ASP A C 1
ATOM 1990 O O . ASP A 1 250 ? 3.885 -12.328 -10.195 1 94.69 250 ASP A O 1
ATOM 1994 N N . GLY A 1 251 ? 4.762 -10.828 -8.742 1 90.62 251 GLY A N 1
ATOM 1995 C CA . GLY A 1 251 ? 6.137 -11.117 -9.117 1 90.62 251 GLY A CA 1
ATOM 1996 C C . GLY A 1 251 ? 6.734 -12.273 -8.336 1 90.62 251 GLY A C 1
ATOM 1997 O O . GLY A 1 251 ? 6.242 -12.617 -7.258 1 90.62 251 GLY A O 1
ATOM 1998 N N . GLY A 1 252 ? 7.777 -12.891 -8.977 1 88.25 252 GLY A N 1
ATOM 1999 C CA . GLY A 1 252 ? 8.344 -13.984 -8.211 1 88.25 252 GLY A CA 1
ATOM 2000 C C . GLY A 1 252 ? 9.406 -14.758 -8.969 1 88.25 252 GLY A C 1
ATOM 2001 O O . GLY A 1 252 ? 9.805 -15.852 -8.555 1 88.25 252 GLY A O 1
ATOM 2002 N N . GLY A 1 253 ? 9.93 -14.305 -10.039 1 88.69 253 GLY A N 1
ATOM 2003 C CA . GLY A 1 253 ? 10.938 -15.016 -10.805 1 88.69 253 GLY A CA 1
ATOM 2004 C C . GLY A 1 253 ? 10.492 -16.406 -11.219 1 88.69 253 GLY A C 1
ATOM 2005 O O . GLY A 1 253 ? 9.414 -16.578 -11.797 1 88.69 253 GLY A O 1
ATOM 2006 N N . ILE A 1 254 ? 11.297 -17.391 -10.906 1 91.31 254 ILE A N 1
ATOM 2007 C CA . ILE A 1 254 ? 11.023 -18.75 -11.32 1 91.31 254 ILE A CA 1
ATOM 2008 C C . ILE A 1 254 ? 9.82 -19.297 -10.547 1 91.31 254 ILE A C 1
ATOM 2010 O O . ILE A 1 254 ? 9.219 -20.297 -10.945 1 91.31 254 ILE A O 1
ATOM 2014 N N . ARG A 1 255 ? 9.453 -18.672 -9.516 1 93.88 255 ARG A N 1
ATOM 2015 C CA . ARG A 1 255 ? 8.305 -19.094 -8.734 1 93.88 255 ARG A CA 1
ATOM 2016 C C . ARG A 1 255 ? 7.004 -18.844 -9.484 1 93.88 255 ARG A C 1
ATOM 2018 O O . ARG A 1 255 ? 5.93 -19.234 -9.023 1 93.88 255 ARG A O 1
ATOM 2025 N N . ALA A 1 256 ? 7.16 -18.219 -10.602 1 95.69 256 ALA A N 1
ATOM 2026 C CA . ALA A 1 256 ? 6 -18.094 -11.477 1 95.69 256 ALA A CA 1
ATOM 2027 C C . ALA A 1 256 ? 5.398 -19.453 -11.805 1 95.69 256 ALA A C 1
ATOM 2029 O O . ALA A 1 256 ? 4.215 -19.547 -12.133 1 95.69 256 ALA A O 1
ATOM 2030 N N . LEU A 1 257 ? 6.203 -20.5 -11.703 1 97.12 257 LEU A N 1
ATOM 2031 C CA . LEU A 1 257 ? 5.73 -21.844 -11.945 1 97.12 257 LEU A CA 1
ATOM 2032 C C . LEU A 1 257 ? 4.633 -22.234 -10.961 1 97.12 257 LEU A C 1
ATOM 2034 O O . LEU A 1 257 ? 3.727 -23 -11.289 1 97.12 257 LEU A O 1
ATOM 2038 N N . VAL A 1 258 ? 4.695 -21.688 -9.781 1 96.69 258 VAL A N 1
ATOM 2039 C CA . VAL A 1 258 ? 3.646 -21.875 -8.781 1 96.69 258 VAL A CA 1
ATOM 2040 C C . VAL A 1 258 ? 2.332 -21.297 -9.289 1 96.69 258 VAL A C 1
ATOM 2042 O O . VAL A 1 258 ? 1.288 -21.953 -9.227 1 96.69 258 VAL A O 1
ATOM 2045 N N . MET A 1 259 ? 2.379 -20.125 -9.812 1 98 259 MET A N 1
ATOM 2046 C CA . MET A 1 259 ? 1.187 -19.453 -10.336 1 98 259 MET A CA 1
ATOM 2047 C C . MET A 1 259 ? 0.595 -20.25 -11.5 1 98 259 MET A C 1
ATOM 2049 O O . MET A 1 259 ? -0.626 -20.328 -11.633 1 98 259 MET A O 1
ATOM 2053 N N . ILE A 1 260 ? 1.46 -20.781 -12.305 1 98.12 260 ILE A N 1
ATOM 2054 C CA . ILE A 1 260 ? 0.998 -21.531 -13.461 1 98.12 260 ILE A CA 1
ATOM 2055 C C . ILE A 1 260 ? 0.196 -22.75 -13 1 98.12 260 ILE A C 1
ATOM 2057 O O . ILE A 1 260 ? -0.868 -23.047 -13.555 1 98.12 260 ILE A O 1
ATOM 2061 N N . LEU A 1 261 ? 0.688 -23.453 -11.984 1 97.69 261 LEU A N 1
ATOM 2062 C CA . LEU A 1 261 ? -0.049 -24.594 -11.469 1 97.69 261 LEU A CA 1
ATOM 2063 C C . LEU A 1 261 ? -1.407 -24.172 -10.93 1 97.69 261 LEU A C 1
ATOM 2065 O O . LEU A 1 261 ? -2.402 -24.875 -11.109 1 97.69 261 LEU A O 1
ATOM 2069 N N . ILE A 1 262 ? -1.439 -23.047 -10.297 1 98 262 ILE A N 1
ATOM 2070 C CA . ILE A 1 262 ? -2.689 -22.531 -9.75 1 98 262 ILE A CA 1
ATOM 2071 C C . ILE A 1 262 ? -3.658 -22.219 -10.883 1 98 262 ILE A C 1
ATOM 2073 O O . ILE A 1 262 ? -4.844 -22.547 -10.812 1 98 262 ILE A O 1
ATOM 2077 N N . LEU A 1 263 ? -3.145 -21.578 -11.898 1 98.5 263 LEU A N 1
ATOM 2078 C CA . LEU A 1 263 ? -3.98 -21.25 -13.047 1 98.5 263 LEU A CA 1
ATOM 2079 C C . LEU A 1 263 ? -4.496 -22.516 -13.727 1 98.5 263 LEU A C 1
ATOM 2081 O O . LEU A 1 263 ? -5.629 -22.531 -14.219 1 98.5 263 LEU A O 1
ATOM 2085 N N . GLU A 1 264 ? -3.658 -23.547 -13.75 1 97.56 264 GLU A N 1
ATOM 2086 C CA . GLU A 1 264 ? -4.109 -24.828 -14.305 1 97.56 264 GLU A CA 1
ATOM 2087 C C . GLU A 1 264 ? -5.289 -25.391 -13.516 1 97.56 264 GLU A C 1
ATOM 2089 O O . GLU A 1 264 ? -6.227 -25.938 -14.102 1 97.56 264 GLU A O 1
ATOM 2094 N N . ALA A 1 265 ? -5.18 -25.266 -12.25 1 97.44 265 ALA A N 1
ATOM 2095 C CA . ALA A 1 265 ? -6.273 -25.734 -11.406 1 97.44 265 ALA A CA 1
ATOM 2096 C C . ALA A 1 265 ? -7.551 -24.938 -11.672 1 97.44 265 ALA A C 1
ATOM 2098 O O . ALA A 1 265 ? -8.648 -25.5 -11.695 1 97.44 265 ALA A O 1
ATOM 2099 N N . ILE A 1 266 ? -7.453 -23.672 -11.867 1 97.88 266 ILE A N 1
ATOM 2100 C CA . ILE A 1 266 ? -8.602 -22.828 -12.164 1 97.88 266 ILE A CA 1
ATOM 2101 C C . ILE A 1 266 ? -9.203 -23.219 -13.516 1 97.88 266 ILE A C 1
ATOM 2103 O O . ILE A 1 266 ? -10.422 -23.312 -13.656 1 97.88 266 ILE A O 1
ATOM 2107 N N . GLU A 1 267 ? -8.297 -23.438 -14.5 1 97 267 GLU A N 1
ATOM 2108 C CA . GLU A 1 267 ? -8.766 -23.859 -15.812 1 97 267 GLU A CA 1
ATOM 2109 C C . GLU A 1 267 ? -9.523 -25.188 -15.734 1 97 267 GLU A C 1
ATOM 2111 O O . GLU A 1 267 ? -10.555 -25.359 -16.391 1 97 267 GLU A O 1
ATOM 2116 N N . ARG A 1 268 ? -9.016 -26.047 -14.961 1 94.94 268 ARG A N 1
ATOM 2117 C CA . ARG A 1 268 ? -9.656 -27.344 -14.812 1 94.94 268 ARG A CA 1
ATOM 2118 C C . ARG A 1 268 ? -11.023 -27.219 -14.141 1 94.94 268 ARG A C 1
ATOM 2120 O O . ARG A 1 268 ? -11.992 -27.844 -14.562 1 94.94 268 ARG A O 1
ATOM 2127 N N . ALA A 1 269 ? -11.086 -26.406 -13.164 1 96.25 269 ALA A N 1
ATOM 2128 C CA . ALA A 1 269 ? -12.32 -26.234 -12.398 1 96.25 269 ALA A CA 1
ATOM 2129 C C . ALA A 1 269 ? -13.383 -25.5 -13.219 1 96.25 269 ALA A C 1
ATOM 2131 O O . ALA A 1 269 ? -14.57 -25.797 -13.109 1 96.25 269 ALA A O 1
ATOM 2132 N N . SER A 1 270 ? -12.984 -24.578 -14.047 1 95.69 270 SER A N 1
ATOM 2133 C CA . SER A 1 270 ? -13.93 -23.766 -14.82 1 95.69 270 SER A CA 1
ATOM 2134 C C . SER A 1 270 ? -14.172 -24.375 -16.203 1 95.69 270 SER A C 1
ATOM 2136 O O . SER A 1 270 ? -15.125 -23.984 -16.891 1 95.69 270 SER A O 1
ATOM 2138 N N . ASP A 1 271 ? -13.289 -25.25 -16.641 1 95 271 ASP A N 1
ATOM 2139 C CA . ASP A 1 271 ? -13.297 -25.828 -17.984 1 95 271 ASP A CA 1
ATOM 2140 C C . ASP A 1 271 ? -13.281 -24.734 -19.047 1 95 271 ASP A C 1
ATOM 2142 O O . ASP A 1 271 ? -14.031 -24.797 -20.031 1 95 271 ASP A O 1
ATOM 2146 N N . ARG A 1 272 ? -12.562 -23.656 -18.75 1 93.56 272 ARG A N 1
ATOM 2147 C CA . ARG A 1 272 ? -12.344 -22.531 -19.656 1 93.56 272 ARG A CA 1
ATOM 2148 C C . ARG A 1 272 ? -10.891 -22.094 -19.625 1 93.56 272 ARG A C 1
ATOM 2150 O O . ARG A 1 272 ? -10.203 -22.25 -18.625 1 93.56 272 ARG A O 1
ATOM 2157 N N . ARG A 1 273 ? -10.562 -21.656 -20.812 1 94.25 273 ARG A N 1
ATOM 2158 C CA . ARG A 1 273 ? -9.227 -21.078 -20.844 1 94.25 273 ARG A CA 1
ATOM 2159 C C . ARG A 1 273 ? -9.133 -19.844 -19.938 1 94.25 273 ARG A C 1
ATOM 2161 O O . ARG A 1 273 ? -10.109 -19.109 -19.781 1 94.25 273 ARG A O 1
ATOM 2168 N N . ILE A 1 274 ? -7.965 -19.562 -19.406 1 95.88 274 ILE A N 1
ATOM 2169 C CA . ILE A 1 274 ? -7.754 -18.438 -18.5 1 95.88 274 ILE A CA 1
ATOM 2170 C C . ILE A 1 274 ? -8.109 -17.141 -19.203 1 95.88 274 ILE A C 1
ATOM 2172 O O . ILE A 1 274 ? -8.781 -16.281 -18.641 1 95.88 274 ILE A O 1
ATOM 2176 N N . VAL A 1 275 ? -7.73 -16.906 -20.484 1 92.5 275 VAL A N 1
ATOM 2177 C CA . VAL A 1 275 ? -7.918 -15.664 -21.219 1 92.5 275 VAL A CA 1
ATOM 2178 C C . VAL A 1 275 ? -9.406 -15.43 -21.484 1 92.5 275 VAL A C 1
ATOM 2180 O O . VAL A 1 275 ? -9.836 -14.297 -21.719 1 92.5 275 VAL A O 1
ATOM 2183 N N . ASP A 1 276 ? -10.164 -16.5 -21.422 1 91.62 276 ASP A N 1
ATOM 2184 C CA . ASP A 1 276 ? -11.602 -16.391 -21.656 1 91.62 276 ASP A CA 1
ATOM 2185 C C . ASP A 1 276 ? -12.352 -16.188 -20.344 1 91.62 276 ASP A C 1
ATOM 2187 O O . ASP A 1 276 ? -13.523 -15.812 -20.328 1 91.62 276 ASP A O 1
ATOM 2191 N N . SER A 1 277 ? -11.688 -16.453 -19.297 1 93.44 277 SER A N 1
ATOM 2192 C CA . SER A 1 277 ? -12.344 -16.422 -17.984 1 93.44 277 SER A CA 1
ATOM 2193 C C . SER A 1 277 ? -12.188 -15.055 -17.312 1 93.44 277 SER A C 1
ATOM 2195 O O . SER A 1 277 ? -12.906 -14.742 -16.375 1 93.44 277 SER A O 1
ATOM 2197 N N . PHE A 1 278 ? -11.297 -14.219 -17.828 1 95.44 278 PHE A N 1
ATOM 2198 C CA . PHE A 1 278 ? -11.008 -12.969 -17.141 1 95.44 278 PHE A CA 1
ATOM 2199 C C . PHE A 1 278 ? -11.109 -11.789 -18.109 1 95.44 278 PHE A C 1
ATOM 2201 O O . PHE A 1 278 ? -10.742 -11.898 -19.281 1 95.44 278 PHE A O 1
ATOM 2208 N N . ASP A 1 279 ? -11.586 -10.648 -17.594 1 94.44 279 ASP A N 1
ATOM 2209 C CA . ASP A 1 279 ? -11.703 -9.414 -18.375 1 94.44 279 ASP A CA 1
ATOM 2210 C C . ASP A 1 279 ? -10.453 -8.547 -18.219 1 94.44 279 ASP A C 1
ATOM 2212 O O . ASP A 1 279 ? -10.125 -7.77 -19.109 1 94.44 279 ASP A O 1
ATOM 2216 N N . TRP A 1 280 ? -9.852 -8.664 -17.078 1 96.38 280 TRP A N 1
ATOM 2217 C CA . TRP A 1 280 ? -8.625 -7.934 -16.766 1 96.38 280 TRP A CA 1
ATOM 2218 C C . TRP A 1 280 ? -7.535 -8.883 -16.281 1 96.38 280 TRP A C 1
ATOM 2220 O O . TRP A 1 280 ? -7.805 -9.82 -15.531 1 96.38 280 TRP A O 1
ATOM 2230 N N . ILE A 1 281 ? -6.328 -8.664 -16.719 1 97.38 281 ILE A N 1
ATOM 2231 C CA . ILE A 1 281 ? -5.152 -9.336 -16.172 1 97.38 281 ILE A CA 1
ATOM 2232 C C . ILE A 1 281 ? -4.094 -8.297 -15.797 1 97.38 281 ILE A C 1
ATOM 2234 O O . ILE A 1 281 ? -3.762 -7.422 -16.594 1 97.38 281 ILE A O 1
ATOM 2238 N N . ALA A 1 282 ? -3.703 -8.281 -14.586 1 97.25 282 ALA A N 1
ATOM 2239 C CA . ALA A 1 282 ? -2.617 -7.422 -14.117 1 97.25 282 ALA A CA 1
ATOM 2240 C C . ALA A 1 282 ? -1.43 -8.25 -13.641 1 97.25 282 ALA A C 1
ATOM 2242 O O . ALA A 1 282 ? -1.604 -9.234 -12.906 1 97.25 282 ALA A O 1
ATOM 2243 N N . GLY A 1 283 ? -0.232 -7.902 -14.07 1 96.38 283 GLY A N 1
ATOM 2244 C CA . GLY A 1 283 ? 0.947 -8.664 -13.695 1 96.38 283 GLY A CA 1
ATOM 2245 C C . GLY A 1 283 ? 2.135 -7.793 -13.336 1 96.38 283 GLY A C 1
ATOM 2246 O O . GLY A 1 283 ? 2.332 -6.73 -13.922 1 96.38 283 GLY A O 1
ATOM 2247 N N . THR A 1 284 ? 2.9 -8.242 -12.406 1 93.19 284 THR A N 1
ATOM 2248 C CA . THR A 1 284 ? 4.145 -7.598 -12.008 1 93.19 284 THR A CA 1
ATOM 2249 C C . THR A 1 284 ? 5.328 -8.547 -12.18 1 93.19 284 THR A C 1
ATOM 2251 O O . THR A 1 284 ? 5.273 -9.695 -11.742 1 93.19 284 THR A O 1
ATOM 2254 N N . SER A 1 285 ? 6.449 -8.086 -12.805 1 91.12 285 SER A N 1
ATOM 2255 C CA . SER A 1 285 ? 7.664 -8.875 -12.992 1 91.12 285 SER A CA 1
ATOM 2256 C C . SER A 1 285 ? 7.352 -10.227 -13.625 1 91.12 285 SER A C 1
ATOM 2258 O O . SER A 1 285 ? 6.754 -10.289 -14.703 1 91.12 285 SER A O 1
ATOM 2260 N N . ALA A 1 286 ? 7.527 -11.312 -12.898 1 92.5 286 ALA A N 1
ATOM 2261 C CA . ALA A 1 286 ? 7.219 -12.633 -13.453 1 92.5 286 ALA A CA 1
ATOM 2262 C C . ALA A 1 286 ? 5.75 -12.719 -13.867 1 92.5 286 ALA A C 1
ATOM 2264 O O . ALA A 1 286 ? 5.418 -13.375 -14.852 1 92.5 286 ALA A O 1
ATOM 2265 N N . GLY A 1 287 ? 4.934 -12.055 -13.078 1 95.75 287 GLY A N 1
ATOM 2266 C CA . GLY A 1 287 ? 3.521 -12.023 -13.43 1 95.75 287 GLY A CA 1
ATOM 2267 C C . GLY A 1 287 ? 3.246 -11.297 -14.734 1 95.75 287 GLY A C 1
ATOM 2268 O O . GLY A 1 287 ? 2.293 -11.625 -15.438 1 95.75 287 GLY A O 1
ATOM 2269 N N . SER A 1 288 ? 4.02 -10.281 -15.016 1 95.12 288 SER A N 1
ATOM 2270 C CA . SER A 1 288 ? 3.859 -9.578 -16.281 1 95.12 288 SER A CA 1
ATOM 2271 C C . SER A 1 288 ? 4.219 -10.477 -17.469 1 95.12 288 SER A C 1
ATOM 2273 O O . SER A 1 288 ? 3.578 -10.414 -18.516 1 95.12 288 SER A O 1
ATOM 2275 N N . VAL A 1 289 ? 5.266 -11.305 -17.297 1 94.19 289 VAL A N 1
ATOM 2276 C CA . VAL A 1 289 ? 5.648 -12.266 -18.328 1 94.19 289 VAL A CA 1
ATOM 2277 C C . VAL A 1 289 ? 4.508 -13.25 -18.562 1 94.19 289 VAL A C 1
ATOM 2279 O O . VAL A 1 289 ? 4.105 -13.477 -19.703 1 94.19 289 VAL A O 1
ATOM 2282 N N . LEU A 1 290 ? 4.023 -13.766 -17.469 1 96.44 290 LEU A N 1
ATOM 2283 C CA . LEU A 1 290 ? 2.945 -14.742 -17.547 1 96.44 290 LEU A CA 1
ATOM 2284 C C . LEU A 1 290 ? 1.695 -14.133 -18.172 1 96.44 290 LEU A C 1
ATOM 2286 O O . LEU A 1 290 ? 1.095 -14.719 -19.062 1 96.44 290 LEU A O 1
ATOM 2290 N N . GLY A 1 291 ? 1.292 -12.945 -17.688 1 95.62 291 GLY A N 1
ATOM 2291 C CA . GLY A 1 291 ? 0.137 -12.258 -18.234 1 95.62 291 GLY A CA 1
ATOM 2292 C C . GLY A 1 291 ? 0.273 -11.977 -19.719 1 95.62 291 GLY A C 1
ATOM 2293 O O . GLY A 1 291 ? -0.67 -12.188 -20.484 1 95.62 291 GLY A O 1
ATOM 2294 N N . SER A 1 292 ? 1.422 -11.555 -20.125 1 93.44 292 SER A N 1
ATOM 2295 C CA . SER A 1 292 ? 1.671 -11.266 -21.531 1 93.44 292 SER A CA 1
ATOM 2296 C C . SER A 1 292 ? 1.632 -12.539 -22.359 1 93.44 292 SER A C 1
ATOM 2298 O O . SER A 1 292 ? 1.091 -12.539 -23.469 1 93.44 292 SER A O 1
ATOM 2300 N N . ALA A 1 293 ? 2.232 -13.617 -21.828 1 93.5 293 ALA A N 1
ATOM 2301 C CA . ALA A 1 293 ? 2.203 -14.898 -22.531 1 93.5 293 ALA A CA 1
ATOM 2302 C C . ALA A 1 293 ? 0.77 -15.367 -22.766 1 93.5 293 ALA A C 1
ATOM 2304 O O . ALA A 1 293 ? 0.42 -15.812 -23.859 1 93.5 293 ALA A O 1
ATOM 2305 N N . LEU A 1 294 ? -0.038 -15.227 -21.781 1 94 294 LEU A N 1
ATOM 2306 C CA . LEU A 1 294 ? -1.43 -15.656 -21.875 1 94 294 LEU A CA 1
ATOM 2307 C C . LEU A 1 294 ? -2.176 -14.859 -22.938 1 94 294 LEU A C 1
ATOM 2309 O O . LEU A 1 294 ? -2.9 -15.438 -23.75 1 94 294 LEU A O 1
ATOM 2313 N N . VAL A 1 295 ? -1.973 -13.594 -22.938 1 91.81 295 VAL A N 1
ATOM 2314 C CA . VAL A 1 295 ? -2.67 -12.719 -23.875 1 91.81 295 VAL A CA 1
ATOM 2315 C C . VAL A 1 295 ? -2.205 -13.016 -25.312 1 91.81 295 VAL A C 1
ATOM 2317 O O . VAL A 1 295 ? -2.965 -12.836 -26.266 1 91.81 295 VAL A O 1
ATOM 2320 N N . HIS A 1 296 ? -0.989 -13.492 -25.438 1 89.38 296 HIS A N 1
ATOM 2321 C CA . HIS A 1 296 ? -0.45 -13.82 -26.75 1 89.38 296 HIS A CA 1
ATOM 2322 C C . HIS A 1 296 ? -0.864 -15.219 -27.188 1 89.38 296 HIS A C 1
ATOM 2324 O O . HIS A 1 296 ? -0.44 -15.695 -28.25 1 89.38 296 HIS A O 1
ATOM 2330 N N . GLY A 1 297 ? -1.555 -15.945 -26.328 1 88.88 297 GLY A N 1
ATOM 2331 C CA . GLY A 1 297 ? -2.182 -17.188 -26.766 1 88.88 297 GLY A CA 1
ATOM 2332 C C . GLY A 1 297 ? -1.46 -18.422 -26.266 1 88.88 297 GLY A C 1
ATOM 2333 O O . GLY A 1 297 ? -1.804 -19.547 -26.656 1 88.88 297 GLY A O 1
ATOM 2334 N N . TYR A 1 298 ? -0.563 -18.281 -25.438 1 92.75 298 TYR A N 1
ATOM 2335 C CA . TYR A 1 298 ? 0.14 -19.438 -24.906 1 92.75 298 TYR A CA 1
ATOM 2336 C C . TYR A 1 298 ? -0.776 -20.281 -24.016 1 92.75 298 TYR A C 1
ATOM 2338 O O . TYR A 1 298 ? -1.587 -19.734 -23.266 1 92.75 298 TYR A O 1
ATOM 2346 N N . SER A 1 299 ? -0.594 -21.578 -24.188 1 94.69 299 SER A N 1
ATOM 2347 C CA . SER A 1 299 ? -1.191 -22.469 -23.203 1 94.69 299 SER A CA 1
ATOM 2348 C C . SER A 1 299 ? -0.414 -22.438 -21.891 1 94.69 299 SER A C 1
ATOM 2350 O O . SER A 1 299 ? 0.698 -21.906 -21.844 1 94.69 299 SER A O 1
ATOM 2352 N N . LEU A 1 300 ? -1.029 -22.922 -20.875 1 96.62 300 LEU A N 1
ATOM 2353 C CA . LEU A 1 300 ? -0.337 -22.906 -19.578 1 96.62 300 LEU A CA 1
ATOM 2354 C C . LEU A 1 300 ? 0.896 -23.812 -19.625 1 96.62 300 LEU A C 1
ATOM 2356 O O . LEU A 1 300 ? 1.902 -23.516 -18.984 1 96.62 300 LEU A O 1
ATOM 2360 N N . LEU A 1 301 ? 0.844 -24.938 -20.344 1 94.56 301 LEU A N 1
ATOM 2361 C CA . LEU A 1 301 ? 2.035 -25.734 -20.562 1 94.56 301 LEU A CA 1
ATOM 2362 C C . LEU A 1 301 ? 3.111 -24.938 -21.297 1 94.56 301 LEU A C 1
ATOM 2364 O O . LEU A 1 301 ? 4.297 -25.047 -20.969 1 94.56 301 LEU A O 1
ATOM 2368 N N . GLY A 1 302 ? 2.641 -24.219 -22.312 1 93.12 302 GLY A N 1
ATOM 2369 C CA . GLY A 1 302 ? 3.564 -23.312 -22.984 1 93.12 302 GLY A CA 1
ATOM 2370 C C . GLY A 1 302 ? 4.211 -22.312 -22.047 1 93.12 302 GLY A C 1
ATOM 2371 O O . GLY A 1 302 ? 5.398 -22 -22.188 1 93.12 302 GLY A O 1
ATOM 2372 N N . CYS A 1 303 ? 3.451 -21.812 -21.156 1 96.06 303 CYS A N 1
ATOM 2373 C CA . CYS A 1 303 ? 3.979 -20.875 -20.172 1 96.06 303 CYS A CA 1
ATOM 2374 C C . CYS A 1 303 ? 5.023 -21.531 -19.281 1 96.06 303 CYS A C 1
ATOM 2376 O O . CYS A 1 303 ? 6.031 -20.922 -18.938 1 96.06 303 CYS A O 1
ATOM 2378 N N . ARG A 1 304 ? 4.785 -22.797 -18.875 1 95.5 304 ARG A N 1
ATOM 2379 C CA . ARG A 1 304 ? 5.789 -23.531 -18.125 1 95.5 304 ARG A CA 1
ATOM 2380 C C . ARG A 1 304 ? 7.117 -23.578 -18.875 1 95.5 304 ARG A C 1
ATOM 2382 O O . ARG A 1 304 ? 8.18 -23.344 -18.281 1 95.5 304 ARG A O 1
ATOM 2389 N N . ARG A 1 305 ? 6.984 -23.875 -20.078 1 92.19 305 ARG A N 1
ATOM 2390 C CA . ARG A 1 305 ? 8.18 -23.969 -20.922 1 92.19 305 ARG A CA 1
ATOM 2391 C C . ARG A 1 305 ? 8.93 -22.641 -20.953 1 92.19 305 ARG A C 1
ATOM 2393 O O . ARG A 1 305 ? 10.156 -22.625 -20.859 1 92.19 305 ARG A O 1
ATOM 2400 N N . VAL A 1 306 ? 8.18 -21.625 -21.094 1 91.75 306 VAL A N 1
ATOM 2401 C CA . VAL A 1 306 ? 8.773 -20.297 -21.125 1 91.75 306 VAL A CA 1
ATOM 2402 C C . VAL A 1 306 ? 9.625 -20.062 -19.891 1 91.75 306 VAL A C 1
ATOM 2404 O O . VAL A 1 306 ? 10.773 -19.625 -19.984 1 91.75 306 VAL A O 1
ATOM 2407 N N . PHE A 1 307 ? 9.188 -20.375 -18.766 1 94 307 PHE A N 1
ATOM 2408 C CA . PHE A 1 307 ? 9.898 -20.078 -17.516 1 94 307 PHE A CA 1
ATOM 2409 C C . PHE A 1 307 ? 11.047 -21.062 -17.312 1 94 307 PHE A C 1
ATOM 2411 O O . PHE A 1 307 ? 12.086 -20.703 -16.75 1 94 307 PHE A O 1
ATOM 2418 N N . PHE A 1 308 ? 10.922 -22.312 -17.75 1 91.69 308 PHE A N 1
ATOM 2419 C CA . PHE A 1 308 ? 12.055 -23.219 -17.703 1 91.69 308 PHE A CA 1
ATOM 2420 C C . PHE A 1 308 ? 13.164 -22.734 -18.641 1 91.69 308 PHE A C 1
ATOM 2422 O O . PHE A 1 308 ? 14.352 -22.844 -18.312 1 91.69 308 PHE A O 1
ATOM 2429 N N . ASP A 1 309 ? 12.766 -22.172 -19.75 1 86.38 309 ASP A N 1
ATOM 2430 C CA . ASP A 1 309 ? 13.742 -21.609 -20.672 1 86.38 309 ASP A CA 1
ATOM 2431 C C . ASP A 1 309 ? 14.438 -20.391 -20.062 1 86.38 309 ASP A C 1
ATOM 2433 O O . ASP A 1 309 ? 15.648 -20.234 -20.188 1 86.38 309 ASP A O 1
ATOM 2437 N N . PHE A 1 310 ? 13.648 -19.578 -19.5 1 85.75 310 PHE A N 1
ATOM 2438 C CA . PHE A 1 310 ? 14.203 -18.406 -18.828 1 85.75 310 PHE A CA 1
ATOM 2439 C C . PHE A 1 310 ? 15.234 -18.828 -17.781 1 85.75 310 PHE A C 1
ATOM 2441 O O . PHE A 1 310 ? 16.328 -18.25 -17.719 1 85.75 310 PHE A O 1
ATOM 2448 N N . LYS A 1 311 ? 14.906 -19.766 -17.016 1 86.94 311 LYS A N 1
ATOM 2449 C CA . LYS A 1 311 ? 15.805 -20.266 -15.969 1 86.94 311 LYS A CA 1
ATOM 2450 C C . LYS A 1 311 ? 17.125 -20.75 -16.562 1 86.94 311 LYS A C 1
ATOM 2452 O O . LYS A 1 311 ? 18.203 -20.422 -16.047 1 86.94 311 LYS A O 1
ATOM 2457 N N . ASP A 1 312 ? 17.016 -21.5 -17.547 1 84.06 312 ASP A N 1
ATOM 2458 C CA . ASP A 1 312 ? 18.188 -22.156 -18.141 1 84.06 312 ASP A CA 1
ATOM 2459 C C . ASP A 1 312 ? 19.062 -21.141 -18.891 1 84.06 312 ASP A C 1
ATOM 2461 O O . ASP A 1 312 ? 20.281 -21.266 -18.891 1 84.06 312 ASP A O 1
ATOM 2465 N N . GLU A 1 313 ? 18.469 -20.125 -19.375 1 83.44 313 GLU A N 1
ATOM 2466 C CA . GLU A 1 313 ? 19.219 -19.234 -20.25 1 83.44 313 GLU A CA 1
ATOM 2467 C C . GLU A 1 313 ? 19.641 -17.969 -19.5 1 83.44 313 GLU A C 1
ATOM 2469 O O . GLU A 1 313 ? 20.625 -17.328 -19.859 1 83.44 313 GLU A O 1
ATOM 2474 N N . LEU A 1 314 ? 18.922 -17.609 -18.531 1 83.56 314 LEU A N 1
ATOM 2475 C CA . LEU A 1 314 ? 19.125 -16.297 -17.938 1 83.56 314 LEU A CA 1
ATOM 2476 C C . LEU A 1 314 ? 19.859 -16.406 -16.609 1 83.56 314 LEU A C 1
ATOM 2478 O O . LEU A 1 314 ? 20.688 -15.562 -16.266 1 83.56 314 LEU A O 1
ATOM 2482 N N . PHE A 1 315 ? 19.656 -17.375 -15.82 1 80.56 315 PHE A N 1
ATOM 2483 C CA . PHE A 1 315 ? 20.062 -17.359 -14.414 1 80.56 315 PHE A CA 1
ATOM 2484 C C . PHE A 1 315 ? 21.406 -18.047 -14.234 1 80.56 315 PHE A C 1
ATOM 2486 O O . PHE A 1 315 ? 21.719 -18.547 -13.148 1 80.56 315 PHE A O 1
ATOM 2493 N N . HIS A 1 316 ? 22.156 -17.984 -15.242 1 77.81 316 HIS A N 1
ATOM 2494 C CA . HIS A 1 316 ? 23.484 -18.547 -15.109 1 77.81 316 HIS A CA 1
ATOM 2495 C C . HIS A 1 316 ? 24.484 -17.5 -14.609 1 77.81 316 HIS A C 1
ATOM 2497 O O . HIS A 1 316 ? 24.453 -16.359 -15.047 1 77.81 316 HIS A O 1
ATOM 2503 N N . GLY A 1 317 ? 25.234 -17.891 -13.555 1 70.88 317 GLY A N 1
ATOM 2504 C CA . GLY A 1 317 ? 26.25 -16.984 -13.016 1 70.88 317 GLY A CA 1
ATOM 2505 C C . GLY A 1 317 ? 25.719 -16.094 -11.898 1 70.88 317 GLY A C 1
ATOM 2506 O O . GLY A 1 317 ? 24.75 -16.438 -11.234 1 70.88 317 GLY A O 1
ATOM 2507 N N . GLN A 1 318 ? 26.469 -15.023 -11.586 1 69.25 318 GLN A N 1
ATOM 2508 C CA . GLN A 1 318 ? 26.109 -14.094 -10.523 1 69.25 318 GLN A CA 1
ATOM 2509 C C . GLN A 1 318 ? 25.375 -12.883 -11.078 1 69.25 318 GLN A C 1
ATOM 2511 O O . GLN A 1 318 ? 25.672 -12.406 -12.172 1 69.25 318 GLN A O 1
ATOM 2516 N N . PRO A 1 319 ? 24.422 -12.461 -10.406 1 69.19 319 PRO A N 1
ATOM 2517 C CA . PRO A 1 319 ? 23.766 -11.227 -10.844 1 69.19 319 PRO A CA 1
ATOM 2518 C C . PRO A 1 319 ? 24.734 -10.039 -10.891 1 69.19 319 PRO A C 1
ATOM 2520 O O . PRO A 1 319 ? 25.75 -10.039 -10.203 1 69.19 319 PRO A O 1
ATOM 2523 N N . PRO A 1 320 ? 24.406 -8.992 -11.672 1 75.06 320 PRO A N 1
ATOM 2524 C CA . PRO A 1 320 ? 23.234 -8.82 -12.523 1 75.06 320 PRO A CA 1
ATOM 2525 C C . PRO A 1 320 ? 23.281 -9.695 -13.781 1 75.06 320 PRO A C 1
ATOM 2527 O O . PRO A 1 320 ? 24.344 -9.891 -14.352 1 75.06 320 PRO A O 1
ATOM 2530 N N . PHE A 1 321 ? 22.156 -10.242 -14.117 1 77 321 PHE A N 1
ATOM 2531 C CA . PHE A 1 321 ? 22.031 -11.117 -15.281 1 77 321 PHE A CA 1
ATOM 2532 C C . PHE A 1 321 ? 22.016 -10.305 -16.562 1 77 321 PHE A C 1
ATOM 2534 O O . PHE A 1 321 ? 21.844 -9.086 -16.531 1 77 321 PHE A O 1
ATOM 2541 N N . ASP A 1 322 ? 22.172 -10.992 -17.594 1 77.56 322 ASP A N 1
ATOM 2542 C CA . ASP A 1 322 ? 22.312 -10.359 -18.891 1 77.56 322 ASP A CA 1
ATOM 2543 C C . ASP A 1 322 ? 20.969 -9.781 -19.359 1 77.56 322 ASP A C 1
ATOM 2545 O O . ASP A 1 322 ? 20.047 -10.531 -19.688 1 77.56 322 ASP A O 1
ATOM 2549 N N . GLY A 1 323 ? 20.922 -8.508 -19.516 1 77.44 323 GLY A N 1
ATOM 2550 C CA . GLY A 1 323 ? 19.703 -7.828 -19.938 1 77.44 323 GLY A CA 1
ATOM 2551 C C . GLY A 1 323 ? 19.344 -8.086 -21.391 1 77.44 323 GLY A C 1
ATOM 2552 O O . GLY A 1 323 ? 18.172 -8.164 -21.75 1 77.44 323 GLY A O 1
ATOM 2553 N N . GLU A 1 324 ? 20.344 -8.227 -22.172 1 79 324 GLU A N 1
ATOM 2554 C CA . GLU A 1 324 ? 20.109 -8.469 -23.594 1 79 324 GLU A CA 1
ATOM 2555 C C . GLU A 1 324 ? 19.5 -9.852 -23.828 1 79 324 GLU A C 1
ATOM 2557 O O . GLU A 1 324 ? 18.656 -10.016 -24.703 1 79 324 GLU A O 1
ATOM 2562 N N . ARG A 1 325 ? 20 -10.758 -23.109 1 81.75 325 ARG A N 1
ATOM 2563 C CA . ARG A 1 325 ? 19.438 -12.094 -23.219 1 81.75 325 ARG A CA 1
ATOM 2564 C C . ARG A 1 325 ? 17.969 -12.109 -22.781 1 81.75 325 ARG A C 1
ATOM 2566 O O . ARG A 1 325 ? 17.141 -12.789 -23.391 1 81.75 325 ARG A O 1
ATOM 2573 N N . PHE A 1 326 ? 17.812 -11.398 -21.75 1 85 326 PHE A N 1
ATOM 2574 C CA . PHE A 1 326 ? 16.438 -11.297 -21.297 1 85 326 PHE A CA 1
ATOM 2575 C C . PHE A 1 326 ? 15.547 -10.68 -22.375 1 85 326 PHE A C 1
ATOM 2577 O O . PHE A 1 326 ? 14.43 -11.156 -22.609 1 85 326 PHE A O 1
ATOM 2584 N N . PHE A 1 327 ? 16.062 -9.695 -22.938 1 82.44 327 PHE A N 1
ATOM 2585 C CA . PHE A 1 327 ? 15.305 -9.031 -24 1 82.44 327 PHE A CA 1
ATOM 2586 C C . PHE A 1 327 ? 15.039 -9.984 -25.156 1 82.44 327 PHE A C 1
ATOM 2588 O O . PHE A 1 327 ? 13.945 -9.984 -25.734 1 82.44 327 PHE A O 1
ATOM 2595 N N . GLY A 1 328 ? 15.969 -10.734 -25.438 1 81.38 328 GLY A N 1
ATOM 2596 C CA . GLY A 1 328 ? 15.797 -11.734 -26.484 1 81.38 328 GLY A CA 1
ATOM 2597 C C . GLY A 1 328 ? 14.719 -12.758 -26.156 1 81.38 328 GLY A C 1
ATOM 2598 O O . GLY A 1 328 ? 13.914 -13.102 -27.031 1 81.38 328 GLY A O 1
ATOM 2599 N N . LEU A 1 329 ? 14.672 -13.172 -25 1 83 329 LEU A N 1
ATOM 2600 C CA . LEU A 1 329 ? 13.672 -14.133 -24.562 1 83 329 LEU A CA 1
ATOM 2601 C C . LEU A 1 329 ? 12.281 -13.508 -24.547 1 83 329 LEU A C 1
ATOM 2603 O O . LEU A 1 329 ? 11.297 -14.156 -24.938 1 83 329 LEU A O 1
ATOM 2607 N N . SER A 1 330 ? 12.234 -12.289 -24.156 1 85.38 330 SER A N 1
ATOM 2608 C CA . SER A 1 330 ? 10.961 -11.578 -24.156 1 85.38 330 SER A CA 1
ATOM 2609 C C . SER A 1 330 ? 10.43 -11.398 -25.578 1 85.38 330 SER A C 1
ATOM 2611 O O . SER A 1 330 ? 9.219 -11.445 -25.812 1 85.38 330 SER A O 1
ATOM 2613 N N . ARG A 1 331 ? 11.352 -11.203 -26.406 1 85.44 331 ARG A N 1
ATOM 2614 C CA . ARG A 1 331 ? 10.953 -11.07 -27.812 1 85.44 331 ARG A CA 1
ATOM 2615 C C . ARG A 1 331 ? 10.375 -12.383 -28.344 1 85.44 331 ARG A C 1
ATOM 2617 O O . ARG A 1 331 ? 9.445 -12.367 -29.156 1 85.44 331 ARG A O 1
ATOM 2624 N N . ARG A 1 332 ? 10.938 -13.461 -27.922 1 83 332 ARG A N 1
ATOM 2625 C CA . ARG A 1 332 ? 10.43 -14.766 -28.328 1 83 332 ARG A CA 1
ATOM 2626 C C . ARG A 1 332 ? 9 -14.977 -27.844 1 83 332 ARG A C 1
ATOM 2628 O O . ARG A 1 332 ? 8.203 -15.641 -28.5 1 83 332 ARG A O 1
ATOM 2635 N N . LEU A 1 333 ? 8.719 -14.414 -26.766 1 85.25 333 LEU A N 1
ATOM 2636 C CA . LEU A 1 333 ? 7.387 -14.523 -26.188 1 85.25 333 LEU A CA 1
ATOM 2637 C C . LEU A 1 333 ? 6.336 -13.898 -27.094 1 85.25 333 LEU A C 1
ATOM 2639 O O . LEU A 1 333 ? 5.184 -14.336 -27.125 1 85.25 333 LEU A O 1
ATOM 2643 N N . THR A 1 334 ? 6.711 -12.891 -27.797 1 81.75 334 THR A N 1
ATOM 2644 C CA . THR A 1 334 ? 5.797 -12.203 -28.703 1 81.75 334 THR A CA 1
ATOM 2645 C C . THR A 1 334 ? 5.91 -12.773 -30.109 1 81.75 334 THR A C 1
ATOM 2647 O O . THR A 1 334 ? 5.473 -12.141 -31.078 1 81.75 334 THR A O 1
ATOM 2650 N N . HIS A 1 335 ? 6.504 -13.906 -30.219 1 77.69 335 HIS A N 1
ATOM 2651 C CA . HIS A 1 335 ? 6.664 -14.617 -31.469 1 77.69 335 HIS A CA 1
ATOM 2652 C C . HIS A 1 335 ? 7.527 -13.828 -32.438 1 77.69 335 HIS A C 1
ATOM 2654 O O . HIS A 1 335 ? 7.219 -13.758 -33.656 1 77.69 335 HIS A O 1
ATOM 2660 N N . GLY A 1 336 ? 8.492 -13.172 -31.906 1 71 336 GLY A N 1
ATOM 2661 C CA . GLY A 1 336 ? 9.461 -12.469 -32.719 1 71 336 GLY A CA 1
ATOM 2662 C C . GLY A 1 336 ? 8.93 -11.164 -33.281 1 71 336 GLY A C 1
ATOM 2663 O O . GLY A 1 336 ? 9.641 -10.453 -34 1 71 336 GLY A O 1
ATOM 2664 N N . LYS A 1 337 ? 7.754 -10.844 -32.969 1 74.38 337 LYS A N 1
ATOM 2665 C CA . LYS A 1 337 ? 7.152 -9.625 -33.5 1 74.38 337 LYS A CA 1
ATOM 2666 C C . LYS A 1 337 ? 7.352 -8.461 -32.531 1 74.38 337 LYS A C 1
ATOM 2668 O O . LYS A 1 337 ? 7.336 -8.648 -31.328 1 74.38 337 LYS A O 1
ATOM 2673 N N . ASP A 1 338 ? 7.711 -7.422 -33.188 1 80.69 338 ASP A N 1
ATOM 2674 C CA . ASP A 1 338 ? 7.793 -6.199 -32.406 1 80.69 338 ASP A CA 1
ATOM 2675 C C . ASP A 1 338 ? 6.418 -5.551 -32.25 1 80.69 338 ASP A C 1
ATOM 2677 O O . ASP A 1 338 ? 6.164 -4.48 -32.812 1 80.69 338 ASP A O 1
ATOM 2681 N N . LEU A 1 339 ? 5.633 -6.27 -31.422 1 85.62 339 LEU A N 1
ATOM 2682 C CA . LEU A 1 339 ? 4.266 -5.805 -31.219 1 85.62 339 LEU A CA 1
ATOM 2683 C C . LEU A 1 339 ? 4.219 -4.746 -30.109 1 85.62 339 LEU A C 1
ATOM 2685 O O . LEU A 1 339 ? 4.902 -4.875 -29.094 1 85.62 339 LEU A O 1
ATOM 2689 N N . LYS A 1 340 ? 3.434 -3.768 -30.469 1 87.25 340 LYS A N 1
ATOM 2690 C CA . LYS A 1 340 ? 3.197 -2.725 -29.484 1 87.25 340 LYS A CA 1
ATOM 2691 C C . LYS A 1 340 ? 1.974 -3.047 -28.625 1 87.25 340 LYS A C 1
ATOM 2693 O O . LYS A 1 340 ? 1.098 -3.805 -29.047 1 87.25 340 LYS A O 1
ATOM 2698 N N . MET A 1 341 ? 1.954 -2.512 -27.438 1 88.25 341 MET A N 1
ATOM 2699 C CA . MET A 1 341 ? 0.847 -2.75 -26.516 1 88.25 341 MET A CA 1
ATOM 2700 C C . MET A 1 341 ? -0.486 -2.385 -27.156 1 88.25 341 MET A C 1
ATOM 2702 O O . MET A 1 341 ? -1.475 -3.105 -27 1 88.25 341 MET A O 1
ATOM 2706 N N . LYS A 1 342 ? -0.517 -1.32 -27.875 1 82.75 342 LYS A N 1
ATOM 2707 C CA . LYS A 1 342 ? -1.752 -0.838 -28.484 1 82.75 342 LYS A CA 1
ATOM 2708 C C . LYS A 1 342 ? -2.266 -1.818 -29.531 1 82.75 342 LYS A C 1
ATOM 2710 O O . LYS A 1 342 ? -3.453 -1.82 -29.859 1 82.75 342 LYS A O 1
ATOM 2715 N N . GLU A 1 343 ? -1.367 -2.566 -30.047 1 82.38 343 GLU A N 1
ATOM 2716 C CA . GLU A 1 343 ? -1.751 -3.516 -31.094 1 82.38 343 GLU A CA 1
ATOM 2717 C C . GLU A 1 343 ? -2.443 -4.738 -30.484 1 82.38 343 GLU A C 1
ATOM 2719 O O . GLU A 1 343 ? -3.043 -5.535 -31.219 1 82.38 343 GLU A O 1
ATOM 2724 N N . LEU A 1 344 ? -2.342 -4.848 -29.203 1 80.69 344 LEU A N 1
ATOM 2725 C CA . LEU A 1 344 ? -3.049 -5.914 -28.5 1 80.69 344 LEU A CA 1
ATOM 2726 C C . LEU A 1 344 ? -4.461 -5.477 -28.125 1 80.69 344 LEU A C 1
ATOM 2728 O O . LEU A 1 344 ? -5.199 -6.227 -27.484 1 80.69 344 LEU A O 1
ATOM 2732 N N . LYS A 1 345 ? -4.863 -4.219 -28.453 1 64.19 345 LYS A N 1
ATOM 2733 C CA . LYS A 1 345 ? -6.098 -3.561 -28.031 1 64.19 345 LYS A CA 1
ATOM 2734 C C . LYS A 1 345 ? -7.316 -4.422 -28.359 1 64.19 345 LYS A C 1
ATOM 2736 O O . LYS A 1 345 ? -8.289 -4.43 -27.594 1 64.19 345 LYS A O 1
ATOM 2741 N N . TYR A 1 346 ? -7.301 -5.07 -29.484 1 58.31 346 TYR A N 1
ATOM 2742 C CA . TYR A 1 346 ? -8.531 -5.73 -29.906 1 58.31 346 TYR A CA 1
ATOM 2743 C C . TYR A 1 346 ? -8.695 -7.078 -29.203 1 58.31 346 TYR A C 1
ATOM 2745 O O . TYR A 1 346 ? -9.719 -7.75 -29.375 1 58.31 346 TYR A O 1
ATOM 2753 N N . LYS A 1 347 ? -7.902 -7.168 -28.172 1 63.62 347 LYS A N 1
ATOM 2754 C CA . LYS A 1 347 ? -7.918 -8.508 -27.594 1 63.62 347 LYS A CA 1
ATOM 2755 C C . LYS A 1 347 ? -8.312 -8.461 -26.109 1 63.62 347 LYS A C 1
ATOM 2757 O O . LYS A 1 347 ? -7.992 -7.504 -25.406 1 63.62 347 LYS A O 1
ATOM 2762 N N . LYS A 1 348 ? -9.602 -9.047 -25.766 1 77.25 348 LYS A N 1
ATOM 2763 C CA . LYS A 1 348 ? -9.805 -9.445 -24.375 1 77.25 348 LYS A CA 1
ATOM 2764 C C . LYS A 1 348 ? -8.773 -10.484 -23.953 1 77.25 348 LYS A C 1
ATOM 2766 O O . LYS A 1 348 ? -8.352 -11.312 -24.75 1 77.25 348 LYS A O 1
ATOM 2771 N N . PRO A 1 349 ? -8.242 -10.242 -22.797 1 92.38 349 PRO A N 1
ATOM 2772 C CA . PRO A 1 349 ? -8.469 -9.359 -21.641 1 92.38 349 PRO A CA 1
ATOM 2773 C C . PRO A 1 349 ? -7.621 -8.086 -21.703 1 92.38 349 PRO A C 1
ATOM 2775 O O . PRO A 1 349 ? -6.629 -8.039 -22.438 1 92.38 349 PRO A O 1
ATOM 2778 N N . LYS A 1 350 ? -8.07 -7.035 -21.047 1 93.88 350 LYS A N 1
ATOM 2779 C CA . LYS A 1 350 ? -7.219 -5.867 -20.812 1 93.88 350 LYS A CA 1
ATOM 2780 C C . LYS A 1 350 ? -6.016 -6.227 -19.953 1 93.88 350 LYS A C 1
ATOM 2782 O O . LYS A 1 350 ? -6.156 -6.895 -18.922 1 93.88 350 LYS A O 1
ATOM 2787 N N . LEU A 1 351 ? -4.879 -5.836 -20.438 1 94.81 351 LEU A N 1
ATOM 2788 C CA . LEU A 1 351 ? -3.635 -6.219 -19.781 1 94.81 351 LEU A CA 1
ATOM 2789 C C . LEU A 1 351 ? -2.979 -5.016 -19.109 1 94.81 351 LEU A C 1
ATOM 2791 O O . LEU A 1 351 ? -2.857 -3.951 -19.719 1 94.81 351 LEU A O 1
ATOM 2795 N N . LEU A 1 352 ? -2.65 -5.105 -17.844 1 95.12 352 LEU A N 1
ATOM 2796 C CA . LEU A 1 352 ? -1.896 -4.121 -17.062 1 95.12 352 LEU A CA 1
ATOM 2797 C C . LEU A 1 352 ? -0.538 -4.676 -16.656 1 95.12 352 LEU A C 1
ATOM 2799 O O . LEU A 1 352 ? -0.461 -5.727 -16.016 1 95.12 352 LEU A O 1
ATOM 2803 N N . ILE A 1 353 ? 0.515 -4.02 -17.062 1 94.69 353 ILE A N 1
ATOM 2804 C CA . ILE A 1 353 ? 1.869 -4.402 -16.672 1 94.69 353 ILE A CA 1
ATOM 2805 C C . ILE A 1 353 ? 2.463 -3.348 -15.742 1 94.69 353 ILE A C 1
ATOM 2807 O O . ILE A 1 353 ? 2.699 -2.211 -16.156 1 94.69 353 ILE A O 1
ATOM 2811 N N . ALA A 1 354 ? 2.713 -3.727 -14.508 1 92 354 ALA A N 1
ATOM 2812 C CA . ALA A 1 354 ? 3.203 -2.789 -13.5 1 92 354 ALA A CA 1
ATOM 2813 C C . ALA A 1 354 ? 4.711 -2.582 -13.633 1 92 354 ALA A C 1
ATOM 2815 O O . ALA A 1 354 ? 5.461 -3.543 -13.82 1 92 354 ALA A O 1
ATOM 2816 N N . THR A 1 355 ? 5.133 -1.335 -13.57 1 88.44 355 THR A N 1
ATOM 2817 C CA . THR A 1 355 ? 6.547 -0.966 -13.555 1 88.44 355 THR A CA 1
ATOM 2818 C C . THR A 1 355 ? 6.773 0.267 -12.688 1 88.44 355 THR A C 1
ATOM 2820 O O . THR A 1 355 ? 5.852 0.747 -12.023 1 88.44 355 THR A O 1
ATOM 2823 N N . THR A 1 356 ? 8.023 0.631 -12.5 1 80.25 356 THR A N 1
ATOM 2824 C CA . THR A 1 356 ? 8.391 1.8 -11.711 1 80.25 356 THR A CA 1
ATOM 2825 C C . THR A 1 356 ? 9.086 2.846 -12.57 1 80.25 356 THR A C 1
ATOM 2827 O O . THR A 1 356 ? 10.039 2.531 -13.289 1 80.25 356 THR A O 1
ATOM 2830 N N . LEU A 1 357 ? 8.516 3.996 -12.555 1 80.19 357 LEU A N 1
ATOM 2831 C CA . LEU A 1 357 ? 9.18 5.117 -13.219 1 80.19 357 LEU A CA 1
ATOM 2832 C C . LEU A 1 357 ? 10.273 5.703 -12.328 1 80.19 357 LEU A C 1
ATOM 2834 O O . LEU A 1 357 ? 9.977 6.34 -11.312 1 80.19 357 LEU A O 1
ATOM 2838 N N . ALA A 1 358 ? 11.484 5.574 -12.727 1 72.5 358 ALA A N 1
ATOM 2839 C CA . ALA A 1 358 ? 12.602 5.895 -11.844 1 72.5 358 ALA A CA 1
ATOM 2840 C C . ALA A 1 358 ? 13.289 7.191 -12.273 1 72.5 358 ALA A C 1
ATOM 2842 O O . ALA A 1 358 ? 14.242 7.641 -11.633 1 72.5 358 ALA A O 1
ATOM 2843 N N . ASN A 1 359 ? 12.844 7.875 -13.25 1 72.94 359 ASN A N 1
ATOM 2844 C CA . ASN A 1 359 ? 13.469 9.117 -13.695 1 72.94 359 ASN A CA 1
ATOM 2845 C C . ASN A 1 359 ? 13.039 10.297 -12.828 1 72.94 359 ASN A C 1
ATOM 2847 O O . ASN A 1 359 ? 13.211 11.453 -13.219 1 72.94 359 ASN A O 1
ATOM 2851 N N . ARG A 1 360 ? 12.484 9.977 -11.812 1 73.12 360 ARG A N 1
ATOM 2852 C CA . ARG A 1 360 ? 12 11 -10.891 1 73.12 360 ARG A CA 1
ATOM 2853 C C . ARG A 1 360 ? 12.188 10.562 -9.438 1 73.12 360 ARG A C 1
ATOM 2855 O O . ARG A 1 360 ? 12.328 9.375 -9.156 1 73.12 360 ARG A O 1
ATOM 2862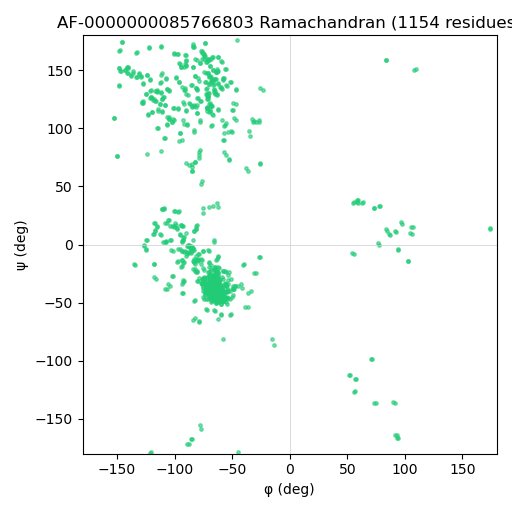 N N . SER A 1 361 ? 12.367 11.547 -8.609 1 67.75 361 SER A N 1
ATOM 2863 C CA . SER A 1 361 ? 12.406 11.312 -7.172 1 67.75 361 SER A CA 1
ATOM 2864 C C . SER A 1 361 ? 11.289 12.055 -6.453 1 67.75 361 SER A C 1
ATOM 2866 O O . SER A 1 361 ? 11.188 13.281 -6.555 1 67.75 361 SER A O 1
ATOM 2868 N N . PRO A 1 362 ? 10.461 11.5 -5.715 1 71.19 362 PRO A N 1
ATOM 2869 C CA . PRO A 1 362 ? 10.398 10.047 -5.543 1 71.19 362 PRO A CA 1
ATOM 2870 C C . PRO A 1 362 ? 9.906 9.32 -6.793 1 71.19 362 PRO A C 1
ATOM 2872 O O . PRO A 1 362 ? 9.211 9.922 -7.621 1 71.19 362 PRO A O 1
ATOM 2875 N N . PRO A 1 363 ? 10.336 8.008 -6.953 1 74.25 363 PRO A N 1
ATOM 2876 C CA . PRO A 1 363 ? 9.812 7.242 -8.086 1 74.25 363 PRO A CA 1
ATOM 2877 C C . PRO A 1 363 ? 8.297 7.062 -8.023 1 74.25 363 PRO A C 1
ATOM 2879 O O . PRO A 1 363 ? 7.691 7.254 -6.969 1 74.25 363 PRO A O 1
ATOM 2882 N N . SER A 1 364 ? 7.801 6.738 -9.219 1 79.06 364 SER A N 1
ATOM 2883 C CA . SER A 1 364 ? 6.348 6.598 -9.281 1 79.06 364 SER A CA 1
ATOM 2884 C C . SER A 1 364 ? 5.949 5.301 -9.969 1 79.06 364 SER A C 1
ATOM 2886 O O . SER A 1 364 ? 6.668 4.805 -10.836 1 79.06 364 SER A O 1
ATOM 2888 N N . LEU A 1 365 ? 4.824 4.785 -9.492 1 85.44 365 LEU A N 1
ATOM 2889 C CA . LEU A 1 365 ? 4.258 3.611 -10.148 1 85.44 365 LEU A CA 1
ATOM 2890 C C . LEU A 1 365 ? 3.783 3.953 -11.562 1 85.44 365 LEU A C 1
ATOM 2892 O O . LEU A 1 365 ? 3.213 5.023 -11.781 1 85.44 365 LEU A O 1
ATOM 2896 N N . HIS A 1 366 ? 4.07 3.07 -12.469 1 87.75 366 HIS A N 1
ATOM 2897 C CA . HIS A 1 366 ? 3.646 3.211 -13.859 1 87.75 366 HIS A CA 1
ATOM 2898 C C . HIS A 1 366 ? 3.041 1.914 -14.383 1 87.75 366 HIS A C 1
ATOM 2900 O O . HIS A 1 366 ? 3.449 0.824 -13.984 1 87.75 366 HIS A O 1
ATOM 2906 N N . PHE A 1 367 ? 1.993 2.068 -15.25 1 91.38 367 PHE A N 1
ATOM 2907 C CA . PHE A 1 367 ? 1.393 0.901 -15.891 1 91.38 367 PHE A CA 1
ATOM 2908 C C . PHE A 1 367 ? 1.481 1.005 -17.406 1 91.38 367 PHE A C 1
ATOM 2910 O O . PHE A 1 367 ? 1.094 2.02 -17.984 1 91.38 367 PHE A O 1
ATOM 2917 N N . PHE A 1 368 ? 2.031 -0.059 -18 1 91.25 368 PHE A N 1
ATOM 2918 C CA . PHE A 1 368 ? 1.794 -0.263 -19.438 1 91.25 368 PHE A CA 1
ATOM 2919 C C . PHE A 1 368 ? 0.453 -0.949 -19.672 1 91.25 368 PHE A C 1
ATOM 2921 O O . PHE A 1 368 ? 0.041 -1.803 -18.875 1 91.25 368 PHE A O 1
ATOM 2928 N N . ARG A 1 369 ? -0.18 -0.573 -20.734 1 91.56 369 ARG A N 1
ATOM 2929 C CA . ARG A 1 369 ? -1.537 -1.042 -20.984 1 91.56 369 ARG A CA 1
ATOM 2930 C C . ARG A 1 369 ? -1.737 -1.357 -22.469 1 91.56 369 ARG A C 1
ATOM 2932 O O . ARG A 1 369 ? -1.083 -0.764 -23.328 1 91.56 369 ARG A O 1
ATOM 2939 N N . ASN A 1 370 ? -2.689 -2.316 -22.734 1 90.75 370 ASN A N 1
ATOM 2940 C CA . ASN A 1 370 ? -3.061 -2.594 -24.125 1 90.75 370 ASN A CA 1
ATOM 2941 C C . ASN A 1 370 ? -4.332 -1.852 -24.516 1 90.75 370 ASN A C 1
ATOM 2943 O O . ASN A 1 370 ? -5.004 -2.232 -25.484 1 90.75 370 ASN A O 1
ATOM 2947 N N . PHE A 1 371 ? -4.75 -0.894 -23.734 1 88.62 371 PHE A N 1
ATOM 2948 C CA . PHE A 1 371 ? -5.871 0 -23.984 1 88.62 371 PHE A CA 1
ATOM 2949 C C . PHE A 1 371 ? -5.488 1.447 -23.703 1 88.62 371 PHE A C 1
ATOM 2951 O O . PHE A 1 371 ? -4.457 1.711 -23.094 1 88.62 371 PHE A O 1
ATOM 2958 N N . ASP A 1 372 ? -6.258 2.365 -24.156 1 85.62 372 ASP A N 1
ATOM 2959 C CA . ASP A 1 372 ? -5.953 3.775 -23.938 1 85.62 372 ASP A CA 1
ATOM 2960 C C . ASP A 1 372 ? -6.176 4.168 -22.469 1 85.62 372 ASP A C 1
ATOM 2962 O O . ASP A 1 372 ? -7.23 3.887 -21.906 1 85.62 372 ASP A O 1
ATOM 2966 N N . PRO A 1 373 ? -5.113 4.727 -21.922 1 86.94 373 PRO A N 1
ATOM 2967 C CA . PRO A 1 373 ? -5.312 5.176 -20.547 1 86.94 373 PRO A CA 1
ATOM 2968 C C . PRO A 1 373 ? -6.418 6.219 -20.422 1 86.94 373 PRO A C 1
ATOM 2970 O O . PRO A 1 373 ? -6.469 7.172 -21.203 1 86.94 373 PRO A O 1
ATOM 2973 N N . PRO A 1 374 ? -7.215 6.062 -19.484 1 89.62 374 PRO A N 1
ATOM 2974 C CA . PRO A 1 374 ? -8.266 7.062 -19.266 1 89.62 374 PRO A CA 1
ATOM 2975 C C . PRO A 1 374 ? -7.723 8.383 -18.734 1 89.62 374 PRO A C 1
ATOM 2977 O O . PRO A 1 374 ? -6.617 8.43 -18.188 1 89.62 374 PRO A O 1
ATOM 2980 N N . VAL A 1 375 ? -8.492 9.43 -18.906 1 87.31 375 VAL A N 1
ATOM 2981 C CA . VAL A 1 375 ? -8.086 10.75 -18.438 1 87.31 375 VAL A CA 1
ATOM 2982 C C . VAL A 1 375 ? -8 10.742 -16.906 1 87.31 375 VAL A C 1
ATOM 2984 O O . VAL A 1 375 ? -7.27 11.547 -16.312 1 87.31 375 VAL A O 1
ATOM 2987 N N . THR A 1 376 ? -8.648 9.766 -16.312 1 89.38 376 THR A N 1
ATOM 2988 C CA . THR A 1 376 ? -8.695 9.664 -14.852 1 89.38 376 THR A CA 1
ATOM 2989 C C . THR A 1 376 ? -7.559 8.781 -14.336 1 89.38 376 THR A C 1
ATOM 2991 O O . THR A 1 376 ? -7.477 8.5 -13.141 1 89.38 376 THR A O 1
ATOM 2994 N N . SER A 1 377 ? -6.723 8.352 -15.242 1 88.38 377 SER A N 1
ATOM 2995 C CA . SER A 1 377 ? -5.621 7.496 -14.812 1 88.38 377 SER A CA 1
ATOM 2996 C C . SER A 1 377 ? -4.605 8.273 -13.984 1 88.38 377 SER A C 1
ATOM 2998 O O . SER A 1 377 ? -3.877 9.117 -14.516 1 88.38 377 SER A O 1
ATOM 3000 N N . SER A 1 378 ? -4.461 7.934 -12.727 1 85.19 378 SER A N 1
ATOM 3001 C CA . SER A 1 378 ? -3.553 8.648 -11.844 1 85.19 378 SER A CA 1
ATOM 3002 C C . SER A 1 378 ? -2.098 8.406 -12.227 1 85.19 378 SER A C 1
ATOM 3004 O O . SER A 1 378 ? -1.256 9.297 -12.102 1 85.19 378 SER A O 1
ATOM 3006 N N . THR A 1 379 ? -1.813 7.184 -12.641 1 84.81 379 THR A N 1
ATOM 3007 C CA . THR A 1 379 ? -0.44 6.883 -13.031 1 84.81 379 THR A CA 1
ATOM 3008 C C . THR A 1 379 ? -0.026 7.711 -14.242 1 84.81 379 THR A C 1
ATOM 3010 O O . THR A 1 379 ? 1.12 8.156 -14.336 1 84.81 379 THR A O 1
ATOM 3013 N N . ARG A 1 380 ? -0.926 7.879 -15.141 1 83.5 380 ARG A N 1
ATOM 3014 C CA . ARG A 1 380 ? -0.645 8.734 -16.281 1 83.5 380 ARG A CA 1
ATOM 3015 C C . ARG A 1 380 ? -0.409 10.172 -15.852 1 83.5 380 ARG A C 1
ATOM 3017 O O . ARG A 1 380 ? 0.522 10.828 -16.328 1 83.5 380 ARG A O 1
ATOM 3024 N N . ILE A 1 381 ? -1.25 10.633 -15.023 1 80.5 381 ILE A N 1
ATOM 3025 C CA . ILE A 1 381 ? -1.162 12 -14.523 1 80.5 381 ILE A CA 1
ATOM 3026 C C . ILE A 1 381 ? 0.188 12.219 -13.844 1 80.5 381 ILE A C 1
ATOM 3028 O O . ILE A 1 381 ? 0.877 13.203 -14.117 1 80.5 381 ILE A O 1
ATOM 3032 N N . VAL A 1 382 ? 0.587 11.32 -13.047 1 76.56 382 VAL A N 1
ATOM 3033 C CA . VAL A 1 382 ? 1.833 11.438 -12.297 1 76.56 382 VAL A CA 1
ATOM 3034 C C . VAL A 1 382 ? 3.021 11.367 -13.25 1 76.56 382 VAL A C 1
ATOM 3036 O O . VAL A 1 382 ? 4.027 12.047 -13.047 1 76.56 382 VAL A O 1
ATOM 3039 N N . SER A 1 383 ? 2.865 10.508 -14.195 1 75.69 383 SER A N 1
ATOM 3040 C CA . SER A 1 383 ? 3.951 10.367 -15.156 1 75.69 383 SER A CA 1
ATOM 3041 C C . SER A 1 383 ? 4.184 11.664 -15.93 1 75.69 383 SER A C 1
ATOM 3043 O O . SER A 1 383 ? 5.285 11.898 -16.422 1 75.69 383 SER A O 1
ATOM 3045 N N . GLN A 1 384 ? 3.184 12.445 -16 1 72.19 384 GLN A N 1
ATOM 3046 C CA . GLN A 1 384 ? 3.287 13.688 -16.75 1 72.19 384 GLN A CA 1
ATOM 3047 C C . GLN A 1 384 ? 3.633 14.859 -15.836 1 72.19 384 GLN A C 1
ATOM 3049 O O . GLN A 1 384 ? 3.826 15.984 -16.297 1 72.19 384 GLN A O 1
ATOM 3054 N N . ALA A 1 385 ? 3.678 14.43 -14.539 1 67.81 385 ALA A N 1
ATOM 3055 C CA . ALA A 1 385 ? 3.971 15.469 -13.562 1 67.81 385 ALA A CA 1
ATOM 3056 C C . ALA A 1 385 ? 5.461 15.805 -13.547 1 67.81 385 ALA A C 1
ATOM 3058 O O . ALA A 1 385 ? 6.301 14.898 -13.516 1 67.81 385 ALA A O 1
ATOM 3059 N N . GLY A 1 386 ? 5.891 17.141 -13.766 1 61.62 386 GLY A N 1
ATOM 3060 C CA . GLY A 1 386 ? 7.266 17.609 -13.703 1 61.62 386 GLY A CA 1
ATOM 3061 C C . GLY A 1 386 ? 7.848 17.938 -15.062 1 61.62 386 GLY A C 1
ATOM 3062 O O . GLY A 1 386 ? 7.215 17.688 -16.094 1 61.62 386 GLY A O 1
ATOM 3063 N N . ASN A 1 387 ? 8.805 18.922 -15.117 1 59.97 387 ASN A N 1
ATOM 3064 C CA . ASN A 1 387 ? 9.477 19.344 -16.344 1 59.97 387 ASN A CA 1
ATOM 3065 C C . ASN A 1 387 ? 10.539 18.344 -16.781 1 59.97 387 ASN A C 1
ATOM 3067 O O . ASN A 1 387 ? 11.719 18.484 -16.438 1 59.97 387 ASN A O 1
ATOM 3071 N N . PHE A 1 388 ? 10.062 17.219 -16.891 1 57.59 388 PHE A N 1
ATOM 3072 C CA . PHE A 1 388 ? 11.094 16.266 -17.266 1 57.59 388 PHE A CA 1
ATOM 3073 C C . PHE A 1 388 ? 11.406 16.344 -18.75 1 57.59 388 PHE A C 1
ATOM 3075 O O . PHE A 1 388 ? 10.5 16.344 -19.578 1 57.59 388 PHE A O 1
ATOM 3082 N N . THR A 1 389 ? 12.211 17.453 -19.125 1 46.53 389 THR A N 1
ATOM 3083 C CA . THR A 1 389 ? 12.617 17.734 -20.5 1 46.53 389 THR A CA 1
ATOM 3084 C C . THR A 1 389 ? 12.352 16.531 -21.391 1 46.53 389 THR A C 1
ATOM 3086 O O . THR A 1 389 ? 11.922 16.688 -22.531 1 46.53 389 THR A O 1
ATOM 3089 N N . ASN A 1 390 ? 13.266 15.695 -21.406 1 41.22 390 ASN A N 1
ATOM 3090 C CA . ASN A 1 390 ? 13.641 14.836 -22.516 1 41.22 390 ASN A CA 1
ATOM 3091 C C . ASN A 1 390 ? 12.516 13.883 -22.906 1 41.22 390 ASN A C 1
ATOM 3093 O O . ASN A 1 390 ? 12.531 13.305 -23.984 1 41.22 390 ASN A O 1
ATOM 3097 N N . ALA A 1 391 ? 11.891 12.953 -22.406 1 41.75 391 ALA A N 1
ATOM 3098 C CA . ALA A 1 391 ? 11.07 11.977 -23.125 1 41.75 391 ALA A CA 1
ATOM 3099 C C . ALA A 1 391 ? 9.648 11.945 -22.578 1 41.75 391 ALA A C 1
ATOM 3101 O O . ALA A 1 391 ? 9.43 11.594 -21.406 1 41.75 391 ALA A O 1
ATOM 3102 N N . PRO A 1 392 ? 8.828 13 -23 1 44.47 392 PRO A N 1
ATOM 3103 C CA . PRO A 1 392 ? 7.457 12.594 -22.688 1 44.47 392 PRO A CA 1
ATOM 3104 C C . PRO A 1 392 ? 7.281 11.078 -22.672 1 44.47 392 PRO A C 1
ATOM 3106 O O . PRO A 1 392 ? 7.809 10.383 -23.547 1 44.47 392 PRO A O 1
ATOM 3109 N N . LEU A 1 393 ? 7.164 10.484 -21.531 1 53.16 393 LEU A N 1
ATOM 3110 C CA . LEU A 1 393 ? 6.895 9.055 -21.625 1 53.16 393 LEU A CA 1
ATOM 3111 C C . LEU A 1 393 ? 6.004 8.742 -22.828 1 53.16 393 LEU A C 1
ATOM 3113 O O . LEU A 1 393 ? 5.031 9.453 -23.078 1 53.16 393 LEU A O 1
ATOM 3117 N N . ALA A 1 394 ? 6.613 8.336 -23.906 1 53.66 394 ALA A N 1
ATOM 3118 C CA . ALA A 1 394 ? 5.789 7.797 -25 1 53.66 394 ALA A CA 1
ATOM 3119 C C . ALA A 1 394 ? 4.48 7.227 -24.453 1 53.66 394 ALA A C 1
ATOM 3121 O O . ALA A 1 394 ? 4.406 6.812 -23.297 1 53.66 394 ALA A O 1
ATOM 3122 N N . ASP A 1 395 ? 3.475 7.555 -25.109 1 63.5 395 ASP A N 1
ATOM 3123 C CA . ASP A 1 395 ? 2.193 6.91 -24.844 1 63.5 395 ASP A CA 1
ATOM 3124 C C . ASP A 1 395 ? 2.393 5.469 -24.375 1 63.5 395 ASP A C 1
ATOM 3126 O O . ASP A 1 395 ? 3.012 4.664 -25.078 1 63.5 395 ASP A O 1
ATOM 3130 N N . PRO A 1 396 ? 2.191 5.188 -23.094 1 60.53 396 PRO A N 1
ATOM 3131 C CA . PRO A 1 396 ? 2.395 3.84 -22.562 1 60.53 396 PRO A CA 1
ATOM 3132 C C . PRO A 1 396 ? 1.884 2.746 -23.5 1 60.53 396 PRO A C 1
ATOM 3134 O O . PRO A 1 396 ? 2.355 1.607 -23.438 1 60.53 396 PRO A O 1
ATOM 3137 N N . THR A 1 397 ? 1.037 3.178 -24.422 1 68.12 397 THR A N 1
ATOM 3138 C CA . THR A 1 397 ? 0.476 2.186 -25.344 1 68.12 397 THR A CA 1
ATOM 3139 C C . THR A 1 397 ? 1.373 2.004 -26.562 1 68.12 397 THR A C 1
ATOM 3141 O O . THR A 1 397 ? 1.228 1.033 -27.297 1 68.12 397 THR A O 1
ATOM 3144 N N . ASP A 1 398 ? 2.361 2.887 -26.578 1 76.81 398 ASP A N 1
ATOM 3145 C CA . ASP A 1 398 ? 3.191 2.84 -27.781 1 76.81 398 ASP A CA 1
ATOM 3146 C C . ASP A 1 398 ? 4.492 2.086 -27.516 1 76.81 398 ASP A C 1
ATOM 3148 O O . ASP A 1 398 ? 5.344 1.983 -28.406 1 76.81 398 ASP A O 1
ATOM 3152 N N . GLU A 1 399 ? 4.492 1.42 -26.5 1 84.06 399 GLU A N 1
ATOM 3153 C CA . GLU A 1 399 ? 5.695 0.665 -26.172 1 84.06 399 GLU A CA 1
ATOM 3154 C C . GLU A 1 399 ? 5.566 -0.795 -26.594 1 84.06 399 GLU A C 1
ATOM 3156 O O . GLU A 1 399 ? 4.48 -1.37 -26.531 1 84.06 399 GLU A O 1
ATOM 3161 N N . MET A 1 400 ? 6.734 -1.271 -27.016 1 87.75 400 MET A N 1
ATOM 3162 C CA . MET A 1 400 ? 6.746 -2.686 -27.375 1 87.75 400 MET A CA 1
ATOM 3163 C C . MET A 1 400 ? 6.473 -3.564 -26.172 1 87.75 400 MET A C 1
ATOM 3165 O O . MET A 1 400 ? 6.977 -3.295 -25.078 1 87.75 400 MET A O 1
ATOM 3169 N N . VAL A 1 401 ? 5.738 -4.613 -26.438 1 89.06 401 VAL A N 1
ATOM 3170 C CA . VAL A 1 401 ? 5.371 -5.52 -25.359 1 89.06 401 VAL A CA 1
ATOM 3171 C C . VAL A 1 401 ? 6.629 -6.074 -24.703 1 89.06 401 VAL A C 1
ATOM 3173 O O . VAL A 1 401 ? 6.711 -6.152 -23.469 1 89.06 401 VAL A O 1
ATOM 3176 N N . CYS A 1 402 ? 7.633 -6.434 -25.531 1 88.44 402 CYS A N 1
ATOM 3177 C CA . CYS A 1 402 ? 8.867 -6.996 -25 1 88.44 402 CYS A CA 1
ATOM 3178 C C . CYS A 1 402 ? 9.586 -5.988 -24.109 1 88.44 402 CYS A C 1
ATOM 3180 O O . CYS A 1 402 ? 10.18 -6.363 -23.094 1 88.44 402 CYS A O 1
ATOM 3182 N N . LYS A 1 403 ? 9.516 -4.773 -24.438 1 86.56 403 LYS A N 1
ATOM 3183 C CA . LYS A 1 403 ? 10.125 -3.723 -23.625 1 86.56 403 LYS A CA 1
ATOM 3184 C C . LYS A 1 403 ? 9.367 -3.527 -22.312 1 86.56 403 LYS A C 1
ATOM 3186 O O . LYS A 1 403 ? 9.977 -3.273 -21.281 1 86.56 403 LYS A O 1
ATOM 3191 N N . CYS A 1 404 ? 8.062 -3.633 -22.422 1 90.12 404 CYS A N 1
ATOM 3192 C CA . CYS A 1 404 ? 7.238 -3.494 -21.234 1 90.12 404 CYS A CA 1
ATOM 3193 C C . CYS A 1 404 ? 7.555 -4.59 -20.219 1 90.12 404 CYS A C 1
ATOM 3195 O O . CYS A 1 404 ? 7.68 -4.32 -19.031 1 90.12 404 CYS A O 1
ATOM 3197 N N . ILE A 1 405 ? 7.688 -5.758 -20.734 1 90.12 405 ILE A N 1
ATOM 3198 C CA . ILE A 1 405 ? 8 -6.898 -19.891 1 90.12 405 ILE A CA 1
ATOM 3199 C C . ILE A 1 405 ? 9.375 -6.703 -19.25 1 90.12 405 ILE A C 1
ATOM 3201 O O . ILE A 1 405 ? 9.547 -6.922 -18.047 1 90.12 405 ILE A O 1
ATOM 3205 N N . ARG A 1 406 ? 10.32 -6.281 -20.047 1 86.69 406 ARG A N 1
ATOM 3206 C CA . ARG A 1 406 ? 11.672 -6.051 -19.547 1 86.69 406 ARG A CA 1
ATOM 3207 C C . ARG A 1 406 ? 11.688 -4.969 -18.469 1 86.69 406 ARG A C 1
ATOM 3209 O O . ARG A 1 406 ? 12.422 -5.074 -17.484 1 86.69 406 ARG A O 1
ATOM 3216 N N . ALA A 1 407 ? 10.938 -4.004 -18.734 1 85.19 407 ALA A N 1
ATOM 3217 C CA . ALA A 1 407 ? 10.852 -2.908 -17.781 1 85.19 407 ALA A CA 1
ATOM 3218 C C . ALA A 1 407 ? 10.281 -3.389 -16.453 1 85.19 407 ALA A C 1
ATOM 3220 O O . ALA A 1 407 ? 10.766 -3.002 -15.383 1 85.19 407 ALA A O 1
ATOM 3221 N N . SER A 1 408 ? 9.273 -4.199 -16.484 1 89.25 408 SER A N 1
ATOM 3222 C CA . SER A 1 408 ? 8.617 -4.703 -15.289 1 89.25 408 SER A CA 1
ATOM 3223 C C . SER A 1 408 ? 9.508 -5.684 -14.539 1 89.25 408 SER A C 1
ATOM 3225 O O . SER A 1 408 ? 9.32 -5.91 -13.336 1 89.25 408 SER A O 1
ATOM 3227 N N . CYS A 1 409 ? 10.406 -6.262 -15.203 1 83.56 409 CYS A N 1
ATOM 3228 C CA . CYS A 1 409 ? 11.234 -7.297 -14.594 1 83.56 409 CYS A CA 1
ATOM 3229 C C . CYS A 1 409 ? 12.625 -6.762 -14.266 1 83.56 409 CYS A C 1
ATOM 3231 O O . CYS A 1 409 ? 13.562 -7.535 -14.055 1 83.56 409 CYS A O 1
ATOM 3233 N N . SER A 1 410 ? 12.828 -5.562 -14.234 1 72.19 410 SER A N 1
ATOM 3234 C CA . SER A 1 410 ? 14.125 -4.957 -13.953 1 72.19 410 SER A CA 1
ATOM 3235 C C . SER A 1 410 ? 14.367 -4.828 -12.453 1 72.19 410 SER A C 1
ATOM 3237 O O . SER A 1 410 ? 14.547 -3.719 -11.938 1 72.19 410 SER A O 1
ATOM 3239 N N . ALA A 1 411 ? 14.414 -5.977 -11.867 1 62.88 411 ALA A N 1
ATOM 3240 C CA . ALA A 1 411 ? 14.664 -5.98 -10.43 1 62.88 411 ALA A CA 1
ATOM 3241 C C . ALA A 1 411 ? 16.078 -5.512 -10.117 1 62.88 411 ALA A C 1
ATOM 3243 O O . ALA A 1 411 ? 17.047 -6.039 -10.664 1 62.88 411 ALA A O 1
ATOM 3244 N N . PRO A 1 412 ? 16.281 -4.504 -9.43 1 58.53 412 PRO A N 1
ATOM 3245 C CA . PRO A 1 412 ? 17.578 -3.84 -9.242 1 58.53 412 PRO A CA 1
ATOM 3246 C C . PRO A 1 412 ? 18.688 -4.812 -8.867 1 58.53 412 PRO A C 1
ATOM 3248 O O . PRO A 1 412 ? 19.828 -4.652 -9.32 1 58.53 412 PRO A O 1
ATOM 3251 N N . THR A 1 413 ? 18.438 -5.84 -8.062 1 53 413 THR A N 1
ATOM 3252 C CA . THR A 1 413 ? 19.516 -6.73 -7.656 1 53 413 THR A CA 1
ATOM 3253 C C . THR A 1 413 ? 19.719 -7.84 -8.68 1 53 413 THR A C 1
ATOM 3255 O O . THR A 1 413 ? 20.766 -8.492 -8.703 1 53 413 THR A O 1
ATOM 3258 N N . TYR A 1 414 ? 18.922 -7.871 -9.539 1 56.09 414 TYR A N 1
ATOM 3259 C CA . TYR A 1 414 ? 19.016 -8.992 -10.469 1 56.09 414 TYR A CA 1
ATOM 3260 C C . TYR A 1 414 ? 19.297 -8.508 -11.883 1 56.09 414 TYR A C 1
ATOM 3262 O O . TYR A 1 414 ? 19.969 -9.195 -12.656 1 56.09 414 TYR A O 1
ATOM 3270 N N . PHE A 1 415 ? 18.844 -7.301 -12.141 1 55.78 415 PHE A N 1
ATOM 3271 C CA . PHE A 1 415 ? 18.984 -6.77 -13.484 1 55.78 415 PHE A CA 1
ATOM 3272 C C . PHE A 1 415 ? 19.328 -5.285 -13.453 1 55.78 415 PHE A C 1
ATOM 3274 O O . PHE A 1 415 ? 18.938 -4.574 -12.523 1 55.78 415 PHE A O 1
ATOM 3281 N N . THR A 1 416 ? 20.031 -4.816 -14.484 1 60.56 416 THR A N 1
ATOM 3282 C CA . THR A 1 416 ? 20.297 -3.391 -14.656 1 60.56 416 THR A CA 1
ATOM 3283 C C . THR A 1 416 ? 19.016 -2.645 -15.016 1 60.56 416 THR A C 1
ATOM 3285 O O . THR A 1 416 ? 18.125 -3.207 -15.648 1 60.56 416 THR A O 1
ATOM 3288 N N . PRO A 1 417 ? 18.953 -1.416 -14.492 1 61.66 417 PRO A N 1
ATOM 3289 C CA . PRO A 1 417 ? 17.797 -0.614 -14.891 1 61.66 417 PRO A CA 1
ATOM 3290 C C . PRO A 1 417 ? 17.609 -0.548 -16.406 1 61.66 417 PRO A C 1
ATOM 3292 O O . PRO A 1 417 ? 18.578 -0.632 -17.156 1 61.66 417 PRO A O 1
ATOM 3295 N N . PHE A 1 418 ? 16.359 -0.634 -16.781 1 67.75 418 PHE A N 1
ATOM 3296 C CA . PHE A 1 418 ? 16.031 -0.535 -18.203 1 67.75 418 PHE A CA 1
ATOM 3297 C C . PHE A 1 418 ? 15.477 0.846 -18.531 1 67.75 418 PHE A C 1
ATOM 3299 O O . PHE A 1 418 ? 14.344 1.167 -18.172 1 67.75 418 PHE A O 1
ATOM 3306 N N . GLU A 1 419 ? 16.266 1.633 -19.156 1 71.38 419 GLU A N 1
ATOM 3307 C CA . GLU A 1 419 ? 15.891 3.008 -19.469 1 71.38 419 GLU A CA 1
ATOM 3308 C C . GLU A 1 419 ? 15.508 3.773 -18.203 1 71.38 419 GLU A C 1
ATOM 3310 O O . GLU A 1 419 ? 16.312 3.889 -17.266 1 71.38 419 GLU A O 1
ATOM 3315 N N . ASN A 1 420 ? 14.203 4.164 -18.203 1 73.31 420 ASN A N 1
ATOM 3316 C CA . ASN A 1 420 ? 13.75 4.945 -17.047 1 73.31 420 ASN A CA 1
ATOM 3317 C C . ASN A 1 420 ? 12.891 4.109 -16.109 1 73.31 420 ASN A C 1
ATOM 3319 O O . ASN A 1 420 ? 12.141 4.656 -15.305 1 73.31 420 ASN A O 1
ATOM 3323 N N . PHE A 1 421 ? 13.117 2.766 -16.281 1 75.69 421 PHE A N 1
ATOM 3324 C CA . PHE A 1 421 ? 12.172 1.93 -15.547 1 75.69 421 PHE A CA 1
ATOM 3325 C C . PHE A 1 421 ? 12.906 0.969 -14.617 1 75.69 421 PHE A C 1
ATOM 3327 O O . PHE A 1 421 ? 14.031 0.551 -14.914 1 75.69 421 PHE A O 1
ATOM 3334 N N . LEU A 1 422 ? 12.273 0.718 -13.5 1 73 422 LEU A N 1
ATOM 3335 C CA . LEU A 1 422 ? 12.68 -0.334 -12.578 1 73 422 LEU A CA 1
ATOM 3336 C C . LEU A 1 422 ? 11.539 -1.323 -12.352 1 73 422 LEU A C 1
ATOM 3338 O O . LEU A 1 422 ? 10.414 -1.095 -12.805 1 73 422 LEU A O 1
ATOM 3342 N N . ASP A 1 423 ? 11.891 -2.385 -11.703 1 71.69 423 ASP A N 1
ATOM 3343 C CA . ASP A 1 423 ? 10.914 -3.436 -11.438 1 71.69 423 ASP A CA 1
ATOM 3344 C C . ASP A 1 423 ? 9.695 -2.877 -10.719 1 71.69 423 ASP A C 1
ATOM 3346 O O . ASP A 1 423 ? 9.82 -2.057 -9.805 1 71.69 423 ASP A O 1
ATOM 3350 N N . GLY A 1 424 ? 8.531 -3.355 -11.203 1 71.62 424 GLY A N 1
ATOM 3351 C CA . GLY A 1 424 ? 7.277 -2.938 -10.594 1 71.62 424 GLY A CA 1
ATOM 3352 C C . GLY A 1 424 ? 7.129 -3.404 -9.156 1 71.62 424 GLY A C 1
ATOM 3353 O O . GLY A 1 424 ? 6.305 -2.875 -8.406 1 71.62 424 GLY A O 1
ATOM 3354 N N . GLY A 1 425 ? 7.82 -4.375 -8.797 1 71.19 425 GLY A N 1
ATOM 3355 C CA . GLY A 1 425 ? 7.715 -4.965 -7.473 1 71.19 425 GLY A CA 1
ATOM 3356 C C . GLY A 1 425 ? 8.125 -4.016 -6.363 1 71.19 425 GLY A C 1
ATOM 3357 O O . GLY A 1 425 ? 7.793 -4.234 -5.195 1 71.19 425 GLY A O 1
ATOM 3358 N N . ILE A 1 426 ? 8.734 -2.98 -6.797 1 67.56 426 ILE A N 1
ATOM 3359 C CA . ILE A 1 426 ? 9.141 -1.97 -5.828 1 67.56 426 ILE A CA 1
ATOM 3360 C C . ILE A 1 426 ? 7.91 -1.32 -5.203 1 67.56 426 ILE A C 1
ATOM 3362 O O . ILE A 1 426 ? 7.898 -1.017 -4.008 1 67.56 426 ILE A O 1
ATOM 3366 N N . PHE A 1 427 ? 6.871 -1.253 -6.043 1 70.31 427 PHE A N 1
ATOM 3367 C CA . PHE A 1 427 ? 5.652 -0.627 -5.543 1 70.31 427 PHE A CA 1
ATOM 3368 C C . PHE A 1 427 ? 4.57 -1.67 -5.301 1 70.31 427 PHE A C 1
ATOM 3370 O O . PHE A 1 427 ? 3.773 -1.54 -4.367 1 70.31 427 PHE A O 1
ATOM 3377 N N . CYS A 1 428 ? 4.566 -2.574 -6.176 1 80.19 428 CYS A N 1
ATOM 3378 C CA . CYS A 1 428 ? 3.41 -3.457 -6.082 1 80.19 428 CYS A CA 1
ATOM 3379 C C . CYS A 1 428 ? 3.754 -4.859 -6.57 1 80.19 428 CYS A C 1
ATOM 3381 O O . CYS A 1 428 ? 3.275 -5.289 -7.621 1 80.19 428 CYS A O 1
ATOM 3383 N N . ASN A 1 429 ? 4.453 -5.613 -5.773 1 84.06 429 ASN A N 1
ATOM 3384 C CA . ASN A 1 429 ? 4.668 -7.02 -6.105 1 84.06 429 ASN A CA 1
ATOM 3385 C C . ASN A 1 429 ? 3.35 -7.77 -6.25 1 84.06 429 ASN A C 1
ATOM 3387 O O . ASN A 1 429 ? 3.207 -8.617 -7.133 1 84.06 429 ASN A O 1
ATOM 3391 N N . ASN A 1 430 ? 2.504 -7.551 -5.328 1 90.69 430 ASN A N 1
ATOM 3392 C CA . ASN A 1 430 ? 1.093 -7.891 -5.477 1 90.69 430 ASN A CA 1
ATOM 3393 C C . ASN A 1 430 ? 0.301 -6.742 -6.09 1 90.69 430 ASN A C 1
ATOM 3395 O O . ASN A 1 430 ? 0.002 -5.754 -5.414 1 90.69 430 ASN A O 1
ATOM 3399 N N . PRO A 1 431 ? -0.022 -6.855 -7.352 1 93.81 431 PRO A N 1
ATOM 3400 C CA . PRO A 1 431 ? -0.597 -5.699 -8.039 1 93.81 431 PRO A CA 1
ATOM 3401 C C . PRO A 1 431 ? -2.102 -5.566 -7.812 1 93.81 431 PRO A C 1
ATOM 3403 O O . PRO A 1 431 ? -2.754 -4.738 -8.453 1 93.81 431 PRO A O 1
ATOM 3406 N N . THR A 1 432 ? -2.73 -6.266 -6.906 1 95.94 432 THR A N 1
ATOM 3407 C CA . THR A 1 432 ? -4.18 -6.355 -6.781 1 95.94 432 THR A CA 1
ATOM 3408 C C . THR A 1 432 ? -4.781 -4.996 -6.441 1 95.94 432 THR A C 1
ATOM 3410 O O . THR A 1 432 ? -5.688 -4.52 -7.129 1 95.94 432 THR A O 1
ATOM 3413 N N . ASN A 1 433 ? -4.254 -4.309 -5.426 1 94 433 ASN A N 1
ATOM 3414 C CA .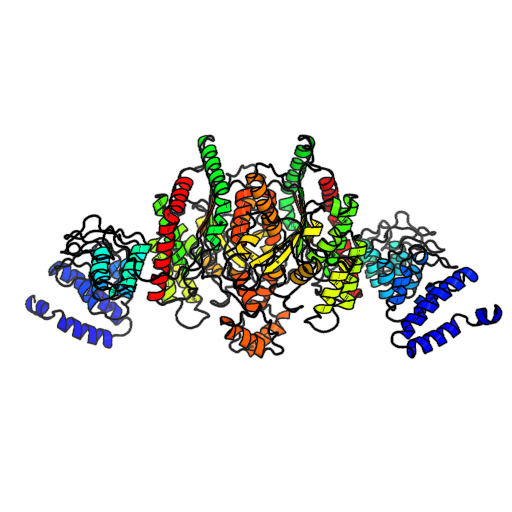 ASN A 1 433 ? -4.785 -3.01 -5.027 1 94 433 ASN A CA 1
ATOM 3415 C C . ASN A 1 433 ? -4.672 -1.988 -6.156 1 94 433 ASN A C 1
ATOM 3417 O O . ASN A 1 433 ? -5.59 -1.199 -6.379 1 94 433 ASN A O 1
ATOM 3421 N N . ASP A 1 434 ? -3.609 -2.037 -6.789 1 93.81 434 ASP A N 1
ATOM 3422 C CA . ASP A 1 434 ? -3.369 -1.053 -7.84 1 93.81 434 ASP A CA 1
ATOM 3423 C C . ASP A 1 434 ? -4.168 -1.384 -9.094 1 93.81 434 ASP A C 1
ATOM 3425 O O . ASP A 1 434 ? -4.602 -0.484 -9.82 1 93.81 434 ASP A O 1
ATOM 3429 N N . ALA A 1 435 ? -4.336 -2.684 -9.352 1 96.44 435 ALA A N 1
ATOM 3430 C CA . ALA A 1 435 ? -5.211 -3.074 -10.453 1 96.44 435 ALA A CA 1
ATOM 3431 C C . ALA A 1 435 ? -6.637 -2.584 -10.219 1 96.44 435 ALA A C 1
ATOM 3433 O O . ALA A 1 435 ? -7.266 -2.037 -11.125 1 96.44 435 ALA A O 1
ATOM 3434 N N . ILE A 1 436 ? -7.129 -2.771 -9.031 1 97.44 436 ILE A N 1
ATOM 3435 C CA . ILE A 1 436 ? -8.477 -2.309 -8.711 1 97.44 436 ILE A CA 1
ATOM 3436 C C . ILE A 1 436 ? -8.547 -0.791 -8.852 1 97.44 436 ILE A C 1
ATOM 3438 O O . ILE A 1 436 ? -9.531 -0.256 -9.375 1 97.44 436 ILE A O 1
ATOM 3442 N N . THR A 1 437 ? -7.488 -0.095 -8.43 1 96.25 437 THR A N 1
ATOM 3443 C CA . THR A 1 437 ? -7.434 1.354 -8.578 1 96.25 437 THR A CA 1
ATOM 3444 C C . THR A 1 437 ? -7.586 1.755 -10.039 1 96.25 437 THR A C 1
ATOM 3446 O O . THR A 1 437 ? -8.398 2.621 -10.375 1 96.25 437 THR A O 1
ATOM 3449 N N . GLU A 1 438 ? -6.805 1.087 -10.867 1 95.62 438 GLU A N 1
ATOM 3450 C CA . GLU A 1 438 ? -6.848 1.38 -12.297 1 95.62 438 GLU A CA 1
ATOM 3451 C C . GLU A 1 438 ? -8.234 1.101 -12.875 1 95.62 438 GLU A C 1
ATOM 3453 O O . GLU A 1 438 ? -8.719 1.849 -13.727 1 95.62 438 GLU A O 1
ATOM 3458 N N . ILE A 1 439 ? -8.875 0.068 -12.484 1 96.5 439 ILE A N 1
ATOM 3459 C CA . ILE A 1 439 ? -10.188 -0.323 -12.984 1 96.5 439 ILE A CA 1
ATOM 3460 C C . ILE A 1 439 ? -11.234 0.698 -12.547 1 96.5 439 ILE A C 1
ATOM 3462 O O . ILE A 1 439 ? -12.078 1.112 -13.344 1 96.5 439 ILE A O 1
ATOM 3466 N N . VAL A 1 440 ? -11.141 1.106 -11.289 1 96.62 440 VAL A N 1
ATOM 3467 C CA . VAL A 1 440 ? -12.086 2.096 -10.773 1 96.62 440 VAL A CA 1
ATOM 3468 C C . VAL A 1 440 ? -11.914 3.412 -11.531 1 96.62 440 VAL A C 1
ATOM 3470 O O . VAL A 1 440 ? -12.898 4.047 -11.906 1 96.62 440 VAL A O 1
ATOM 3473 N N . GLU A 1 441 ? -10.688 3.814 -11.734 1 95.31 441 GLU A N 1
ATOM 3474 C CA . GLU A 1 441 ? -10.43 5.039 -12.484 1 95.31 441 GLU A CA 1
ATOM 3475 C C . GLU A 1 441 ? -10.922 4.918 -13.922 1 95.31 441 GLU A C 1
ATOM 3477 O O . GLU A 1 441 ? -11.445 5.883 -14.484 1 95.31 441 GLU A O 1
ATOM 3482 N N . TYR A 1 442 ? -10.703 3.725 -14.492 1 94.69 442 TYR A N 1
ATOM 3483 C CA . TYR A 1 442 ? -11.227 3.463 -15.828 1 94.69 442 TYR A CA 1
ATOM 3484 C C . TYR A 1 442 ? -12.742 3.594 -15.859 1 94.69 442 TYR A C 1
ATOM 34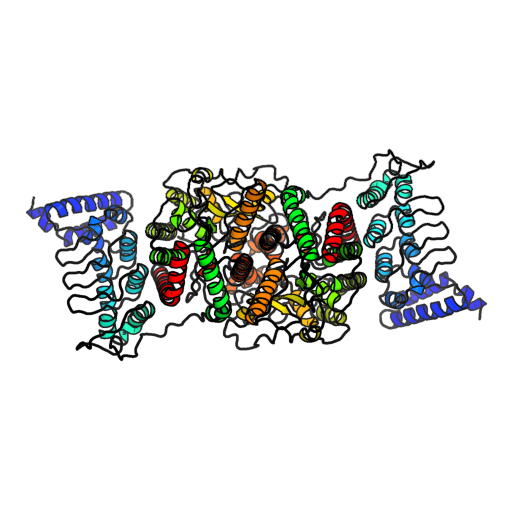86 O O . TYR A 1 442 ? -13.297 4.23 -16.766 1 94.69 442 TYR A O 1
ATOM 3494 N N . ASN A 1 443 ? -13.43 3.025 -14.922 1 94.31 443 ASN A N 1
ATOM 3495 C CA . ASN A 1 443 ? -14.883 3.082 -14.828 1 94.31 443 ASN A CA 1
ATOM 3496 C C . ASN A 1 443 ? -15.375 4.512 -14.609 1 94.31 443 ASN A C 1
ATOM 3498 O O . ASN A 1 443 ? -16.438 4.891 -15.109 1 94.31 443 ASN A O 1
ATOM 3502 N N . MET A 1 444 ? -14.602 5.301 -13.836 1 93.56 444 MET A N 1
ATOM 3503 C CA . MET A 1 444 ? -14.922 6.715 -13.648 1 93.56 444 MET A CA 1
ATOM 3504 C C . MET A 1 444 ? -14.938 7.445 -14.992 1 93.56 444 MET A C 1
ATOM 3506 O O . MET A 1 444 ? -15.812 8.273 -15.242 1 93.56 444 MET A O 1
ATOM 3510 N N . SER A 1 445 ? -13.938 7.148 -15.766 1 92.75 445 SER A N 1
ATOM 3511 C CA . SER A 1 445 ? -13.859 7.781 -17.078 1 92.75 445 SER A CA 1
ATOM 3512 C C . SER A 1 445 ? -15.039 7.387 -17.953 1 92.75 445 SER A C 1
ATOM 3514 O O . SER 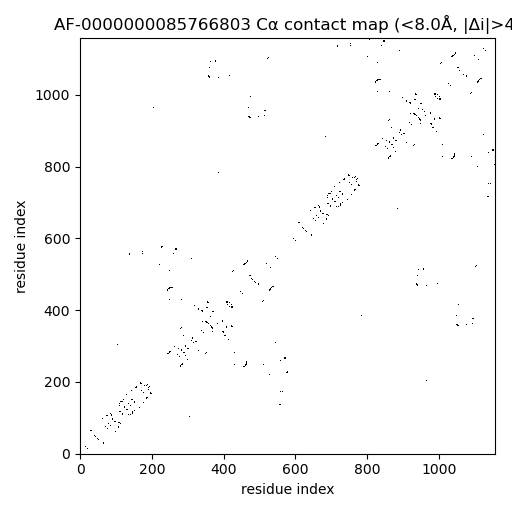A 1 445 ? -15.539 8.203 -18.734 1 92.75 445 SER A O 1
ATOM 3516 N N . LEU A 1 446 ? -15.484 6.129 -17.859 1 92.25 446 LEU A N 1
ATOM 3517 C CA . LEU A 1 446 ? -16.656 5.672 -18.594 1 92.25 446 LEU A CA 1
ATOM 3518 C C . LEU A 1 446 ? -17.922 6.391 -18.109 1 92.25 446 LEU A C 1
ATOM 3520 O O . LEU A 1 446 ? -18.766 6.781 -18.906 1 92.25 446 LEU A O 1
ATOM 3524 N N . GLU A 1 447 ? -17.969 6.59 -16.859 1 90.38 447 GLU A N 1
ATOM 3525 C CA . GLU A 1 447 ? -19.109 7.301 -16.281 1 90.38 447 GLU A CA 1
ATOM 3526 C C . GLU A 1 447 ? -19.156 8.742 -16.781 1 90.38 447 GLU A C 1
ATOM 3528 O O . GLU A 1 447 ? -20.25 9.281 -17.016 1 90.38 447 GLU A O 1
ATOM 3533 N N . LEU A 1 448 ? -18.047 9.32 -16.906 1 88.69 448 LEU A N 1
ATOM 3534 C CA . LEU A 1 448 ? -17.969 10.688 -17.406 1 88.69 448 LEU A CA 1
ATOM 3535 C C . LEU A 1 448 ? -18.5 10.766 -18.844 1 88.69 448 LEU A C 1
ATOM 3537 O O . LEU A 1 448 ? -19.047 11.789 -19.25 1 88.69 448 LEU A O 1
ATOM 3541 N N . LYS A 1 449 ? -18.375 9.688 -19.578 1 90 449 LYS A N 1
ATOM 3542 C CA . LYS A 1 449 ? -18.844 9.633 -20.953 1 90 449 LYS A CA 1
ATOM 3543 C C . LYS A 1 449 ? -20.297 9.211 -21.031 1 90 449 LYS A C 1
ATOM 3545 O O . LYS A 1 449 ? -20.859 9.039 -22.109 1 90 449 LYS A O 1
ATOM 3550 N N . GLY A 1 450 ? -20.891 8.945 -19.891 1 89.31 450 GLY A N 1
ATOM 3551 C CA . GLY A 1 450 ? -22.297 8.602 -19.844 1 89.31 450 GLY A CA 1
ATOM 3552 C C . GLY A 1 450 ? -22.547 7.105 -19.922 1 89.31 450 GLY A C 1
ATOM 3553 O O . GLY A 1 450 ? -23.688 6.672 -20.125 1 89.31 450 GLY A O 1
ATOM 3554 N N . GLU A 1 451 ? -21.469 6.352 -19.797 1 89.44 451 GLU A N 1
ATOM 3555 C CA . GLU A 1 451 ? -21.594 4.898 -19.844 1 89.44 451 GLU A CA 1
ATOM 3556 C C . GLU A 1 451 ? -21.719 4.316 -18.438 1 89.44 451 GLU A C 1
ATOM 3558 O O . GLU A 1 451 ? -21.281 4.934 -17.469 1 89.44 451 GLU A O 1
ATOM 3563 N N . THR A 1 452 ? -22.359 3.203 -18.359 1 87.44 452 THR A N 1
ATOM 3564 C CA . THR A 1 452 ? -22.469 2.48 -17.094 1 87.44 452 THR A CA 1
ATOM 3565 C C . THR A 1 452 ? -21.578 1.24 -17.109 1 87.44 452 THR A C 1
ATOM 3567 O O . THR A 1 452 ? -21.938 0.224 -17.719 1 87.44 452 THR A O 1
ATOM 3570 N N . PRO A 1 453 ? -20.484 1.356 -16.438 1 89.12 453 PRO A N 1
ATOM 3571 C CA . PRO A 1 453 ? -19.578 0.204 -16.438 1 89.12 453 PRO A CA 1
ATOM 3572 C C . PRO A 1 453 ? -20.125 -0.978 -15.641 1 89.12 453 PRO A C 1
ATOM 3574 O O . PRO A 1 453 ? -20.844 -0.783 -14.656 1 89.12 453 PRO A O 1
ATOM 3577 N N . PRO A 1 454 ? -19.828 -2.211 -16.156 1 88.12 454 PRO A N 1
ATOM 3578 C CA . PRO A 1 454 ? -20.234 -3.373 -15.359 1 88.12 454 PRO A CA 1
ATOM 3579 C C . PRO A 1 454 ? -19.531 -3.42 -13.992 1 88.12 454 PRO A C 1
ATOM 3581 O O . PRO A 1 454 ? -18.406 -2.947 -13.859 1 88.12 454 PRO A O 1
ATOM 3584 N N . PRO A 1 455 ? -20.25 -3.992 -13.016 1 90.5 455 PRO A N 1
ATOM 3585 C CA . PRO A 1 455 ? -19.609 -4.129 -11.703 1 90.5 455 PRO A CA 1
ATOM 3586 C C . PRO A 1 455 ? -18.5 -5.184 -11.703 1 90.5 455 PRO A C 1
ATOM 3588 O O . PRO A 1 455 ? -18.469 -6.059 -12.57 1 90.5 455 PRO A O 1
ATOM 3591 N N . LEU A 1 456 ? -17.625 -5.051 -10.742 1 93.94 456 LEU A N 1
ATOM 3592 C CA . LEU A 1 456 ? -16.594 -6.066 -10.531 1 93.94 456 LEU A CA 1
ATOM 3593 C C . LEU A 1 456 ? -17.156 -7.246 -9.742 1 93.94 456 LEU A C 1
ATOM 3595 O O . LEU A 1 456 ? -17.641 -7.07 -8.617 1 93.94 456 LEU A O 1
ATOM 3599 N N . GLY A 1 457 ? -17.125 -8.406 -10.375 1 95 457 GLY A N 1
ATOM 3600 C CA . GLY A 1 457 ? -17.719 -9.57 -9.734 1 95 457 GLY A CA 1
ATOM 3601 C C . GLY A 1 457 ? -16.719 -10.375 -8.922 1 95 457 GLY A C 1
ATOM 3602 O O . GLY A 1 457 ? -17.031 -10.828 -7.82 1 95 457 GLY A O 1
ATOM 3603 N N . ALA A 1 458 ? -15.523 -10.539 -9.5 1 97.12 458 ALA A N 1
ATOM 3604 C CA . ALA A 1 458 ? -14.555 -11.391 -8.828 1 97.12 458 ALA A CA 1
ATOM 3605 C C . ALA A 1 458 ? -13.125 -10.906 -9.086 1 97.12 458 ALA A C 1
ATOM 3607 O O . ALA A 1 458 ? -12.797 -10.484 -10.195 1 97.12 458 ALA A O 1
ATOM 3608 N N . VAL A 1 459 ? -12.344 -10.906 -8.031 1 98.12 459 VAL A N 1
ATOM 3609 C CA . VAL A 1 459 ? -10.914 -10.625 -8.109 1 98.12 459 VAL A CA 1
ATOM 3610 C C . VAL A 1 459 ? -10.125 -11.836 -7.602 1 98.12 459 VAL A C 1
ATOM 3612 O O . VAL A 1 459 ? -10.242 -12.211 -6.434 1 98.12 459 VAL A O 1
ATOM 3615 N N . ILE A 1 460 ? -9.398 -12.445 -8.5 1 98.19 460 ILE A N 1
ATOM 3616 C CA . ILE A 1 460 ? -8.555 -13.578 -8.156 1 98.19 460 ILE A CA 1
ATOM 3617 C C . ILE A 1 460 ? -7.09 -13.141 -8.117 1 98.19 460 ILE A C 1
ATOM 3619 O O . ILE A 1 460 ? -6.496 -12.844 -9.156 1 98.19 460 ILE A O 1
ATOM 3623 N N . SER A 1 461 ? -6.535 -13.055 -6.953 1 97.12 461 SER A N 1
ATOM 3624 C CA . SER A 1 461 ? -5.141 -12.688 -6.723 1 97.12 461 SER A CA 1
ATOM 3625 C C . SER A 1 461 ? -4.27 -13.93 -6.539 1 97.12 461 SER A C 1
ATOM 3627 O O . SER A 1 461 ? -4.449 -14.68 -5.578 1 97.12 461 SER A O 1
ATOM 3629 N N . VAL A 1 462 ? -3.334 -14.109 -7.453 1 97.19 462 VAL A N 1
ATOM 3630 C CA . VAL A 1 462 ? -2.514 -15.312 -7.441 1 97.19 462 VAL A CA 1
ATOM 3631 C C . VAL A 1 462 ? -1.08 -14.961 -7.051 1 97.19 462 VAL A C 1
ATOM 3633 O O . VAL A 1 462 ? -0.459 -14.094 -7.668 1 97.19 462 VAL A O 1
ATOM 3636 N N . GLY A 1 463 ? -0.611 -15.648 -6.027 1 93.94 463 GLY A N 1
ATOM 3637 C CA . GLY A 1 463 ? 0.742 -15.422 -5.547 1 93.94 463 GLY A CA 1
ATOM 3638 C C . GLY A 1 463 ? 1.731 -16.469 -6.023 1 93.94 463 GLY A C 1
ATOM 3639 O O . GLY A 1 463 ? 1.335 -17.531 -6.508 1 93.94 463 GLY A O 1
ATOM 3640 N N . SER A 1 464 ? 3.023 -16.141 -5.902 1 92.38 464 SER A N 1
ATOM 3641 C CA . SER A 1 464 ? 4.102 -17.031 -6.328 1 92.38 464 SER A CA 1
ATOM 3642 C C . SER A 1 464 ? 4.605 -17.875 -5.168 1 92.38 464 SER A C 1
ATOM 3644 O O . SER A 1 464 ? 5.691 -18.453 -5.238 1 92.38 464 SER A O 1
ATOM 3646 N N . GLY A 1 465 ? 3.797 -17.922 -4.129 1 87.88 465 GLY A N 1
ATOM 3647 C CA . GLY A 1 465 ? 4.211 -18.688 -2.963 1 87.88 465 GLY A CA 1
ATOM 3648 C C . GLY A 1 465 ? 5.117 -17.906 -2.033 1 87.88 465 GLY A C 1
ATOM 3649 O O . GLY A 1 465 ? 5.625 -16.844 -2.398 1 87.88 465 GLY A O 1
ATOM 3650 N N . SER A 1 466 ? 5.168 -18.359 -0.784 1 79.5 466 SER A N 1
ATOM 3651 C CA . SER A 1 466 ? 6.027 -17.703 0.198 1 79.5 466 SER A CA 1
ATOM 3652 C C . SER A 1 466 ? 6.559 -18.703 1.22 1 79.5 466 SER A C 1
ATOM 3654 O O . SER A 1 466 ? 5.945 -19.75 1.444 1 79.5 466 SER A O 1
ATOM 3656 N N . GLY A 1 467 ? 7.703 -18.344 1.699 1 75.94 467 GLY A N 1
ATOM 3657 C CA . GLY A 1 467 ? 8.234 -19.156 2.783 1 75.94 467 GLY A CA 1
ATOM 3658 C C . GLY A 1 467 ? 7.52 -18.938 4.102 1 75.94 467 GLY A C 1
ATOM 3659 O O . GLY A 1 467 ? 6.633 -18.078 4.199 1 75.94 467 GLY A O 1
ATOM 3660 N N . PRO A 1 468 ? 7.855 -19.719 5.066 1 73.5 468 PRO A N 1
ATOM 3661 C CA . PRO A 1 468 ? 7.211 -19.562 6.375 1 73.5 468 PRO A CA 1
ATOM 3662 C C . PRO A 1 468 ? 7.668 -18.312 7.117 1 73.5 468 PRO A C 1
ATOM 3664 O O . PRO A 1 468 ? 8.695 -17.719 6.773 1 73.5 468 PRO A O 1
ATOM 3667 N N . ILE A 1 469 ? 6.773 -17.844 8.07 1 71.25 469 ILE A N 1
ATOM 3668 C CA . ILE A 1 469 ? 7.145 -16.75 8.953 1 71.25 469 ILE A CA 1
ATOM 3669 C C . ILE A 1 469 ? 8.195 -17.219 9.953 1 71.25 469 ILE A C 1
ATOM 3671 O O . ILE A 1 469 ? 8.062 -18.297 10.531 1 71.25 469 ILE A O 1
ATOM 3675 N N . ARG A 1 470 ? 9.289 -16.453 10.086 1 70.75 470 ARG A N 1
ATOM 3676 C CA . ARG A 1 470 ? 10.367 -16.812 11 1 70.75 470 ARG A CA 1
ATOM 3677 C C . ARG A 1 470 ? 10.445 -15.836 12.164 1 70.75 470 ARG A C 1
ATOM 3679 O O . ARG A 1 470 ? 10.219 -14.633 11.992 1 70.75 470 ARG A O 1
ATOM 3686 N N . ALA A 1 471 ? 10.672 -16.328 13.305 1 68.44 471 ALA A N 1
ATOM 3687 C CA . ALA A 1 471 ? 10.867 -15.492 14.484 1 68.44 471 ALA A CA 1
ATOM 3688 C C . ALA A 1 471 ? 12.227 -14.789 14.438 1 68.44 471 ALA A C 1
ATOM 3690 O O . ALA A 1 471 ? 13.227 -15.391 14.039 1 68.44 471 ALA A O 1
ATOM 3691 N N . VAL A 1 472 ? 12.125 -13.43 14.672 1 64.5 472 VAL A N 1
ATOM 3692 C CA . VAL A 1 472 ? 13.359 -12.656 14.742 1 64.5 472 VAL A CA 1
ATOM 3693 C C . VAL A 1 472 ? 13.641 -12.281 16.203 1 64.5 472 VAL A C 1
ATOM 3695 O O . VAL A 1 472 ? 12.789 -11.703 16.875 1 64.5 472 VAL A O 1
ATOM 3698 N N . GLU A 1 473 ? 14.617 -12.797 16.891 1 55.5 473 GLU A N 1
ATOM 3699 C CA . GLU A 1 473 ? 14.914 -12.555 18.297 1 55.5 473 GLU A CA 1
ATOM 3700 C C . GLU A 1 473 ? 15.5 -11.164 18.5 1 55.5 473 GLU A C 1
ATOM 3702 O O . GLU A 1 473 ? 15.227 -10.516 19.516 1 55.5 473 GLU A O 1
ATOM 3707 N N . ASP A 1 474 ? 16.547 -10.797 17.844 1 51.91 474 ASP A N 1
ATOM 3708 C CA . ASP A 1 474 ? 17.281 -9.594 18.203 1 51.91 474 ASP A CA 1
ATOM 3709 C C . ASP A 1 474 ? 17.078 -8.492 17.156 1 51.91 474 ASP A C 1
ATOM 3711 O O . ASP A 1 474 ? 17.484 -8.625 16.016 1 51.91 474 ASP A O 1
ATOM 3715 N N . ILE A 1 475 ? 16.031 -7.727 17.531 1 51.06 475 ILE A N 1
ATOM 3716 C CA . ILE A 1 475 ? 15.82 -6.57 16.672 1 51.06 475 ILE A CA 1
ATOM 3717 C C . ILE A 1 475 ? 16.875 -5.504 16.969 1 51.06 475 ILE A C 1
ATOM 3719 O O . ILE A 1 475 ? 16.672 -4.652 17.844 1 51.06 475 ILE A O 1
ATOM 3723 N N . SER A 1 476 ? 18.078 -5.918 17.469 1 44.03 476 SER A N 1
ATOM 3724 C CA . SER A 1 476 ? 19.047 -4.871 17.781 1 44.03 476 SER A CA 1
ATOM 3725 C C . SER A 1 476 ? 19.531 -4.18 16.516 1 44.03 476 SER A C 1
ATOM 3727 O O . SER A 1 476 ? 19.766 -4.836 15.492 1 44.03 476 SER A O 1
ATOM 3729 N N . PHE A 1 477 ? 18.969 -3.066 16.391 1 41.31 477 PHE A N 1
ATOM 3730 C CA . PHE A 1 477 ? 19.5 -2.193 15.359 1 41.31 477 PHE A CA 1
ATOM 3731 C C . PHE A 1 477 ? 21 -2.021 15.508 1 41.31 477 PHE A C 1
ATOM 3733 O O . PHE A 1 477 ? 21.484 -1.497 16.516 1 41.31 477 PHE A O 1
ATOM 3740 N N . VAL A 1 478 ? 21.812 -3.008 15.195 1 35.97 478 VAL A N 1
ATOM 3741 C CA . VAL A 1 478 ? 23.203 -2.582 15.211 1 35.97 478 VAL A CA 1
ATOM 3742 C C . VAL A 1 478 ? 23.391 -1.399 14.258 1 35.97 478 VAL A C 1
ATOM 3744 O O . VAL A 1 478 ? 23.172 -1.523 13.055 1 35.97 478 VAL A O 1
ATOM 3747 N N . TYR A 1 479 ? 23.203 -0.227 14.883 1 33.19 479 TYR A N 1
ATOM 3748 C CA . TYR A 1 479 ? 23.641 0.952 14.148 1 33.19 479 TYR A CA 1
ATOM 3749 C C . TYR A 1 479 ? 25.078 0.779 13.648 1 33.19 479 TYR A C 1
ATOM 3751 O O . TYR A 1 479 ? 26 0.636 14.453 1 33.19 479 TYR A O 1
ATOM 3759 N N . PRO A 1 480 ? 25.344 0.399 12.461 1 33.53 480 PRO A N 1
ATOM 3760 C CA . PRO A 1 480 ? 26.766 0.385 12.148 1 33.53 480 PRO A CA 1
ATOM 3761 C C . PRO A 1 480 ? 27.438 1.738 12.383 1 33.53 480 PRO A C 1
ATOM 3763 O O . PRO A 1 480 ? 26.953 2.762 11.891 1 33.53 480 PRO A O 1
ATOM 3766 N N . LYS A 1 481 ? 28.203 1.971 13.477 1 35.25 481 LYS A N 1
ATOM 3767 C CA . LYS A 1 481 ? 28.984 3.186 13.703 1 35.25 481 LYS A CA 1
ATOM 3768 C C . LYS A 1 481 ? 29.844 3.527 12.492 1 35.25 481 LYS A C 1
ATOM 3770 O O . LYS A 1 481 ? 30.281 4.668 12.344 1 35.25 481 LYS A O 1
ATOM 3775 N N . SER A 1 482 ? 30.547 2.43 11.906 1 30.66 482 SER A N 1
ATOM 3776 C CA . SER A 1 482 ? 31.406 2.559 10.734 1 30.66 482 SER A CA 1
ATOM 3777 C C . SER A 1 482 ? 30.797 1.859 9.523 1 30.66 482 SER A C 1
ATOM 3779 O O . SER A 1 482 ? 29.953 0.979 9.672 1 30.66 482 SER A O 1
ATOM 3781 N N . ILE A 1 483 ? 31.016 2.363 8.289 1 32.09 483 ILE A N 1
ATOM 3782 C CA . ILE A 1 483 ? 30.609 1.874 6.977 1 32.09 483 ILE A CA 1
ATOM 3783 C C . ILE A 1 483 ? 30.781 0.359 6.91 1 32.09 483 ILE A C 1
ATOM 3785 O O . ILE A 1 483 ? 29.984 -0.341 6.285 1 32.09 483 ILE A O 1
ATOM 3789 N N . SER A 1 484 ? 31.766 -0.078 7.5 1 34.81 484 SER A N 1
ATOM 3790 C CA . SER A 1 484 ? 32.156 -1.484 7.516 1 34.81 484 SER A CA 1
ATOM 3791 C C . SER A 1 484 ? 31.094 -2.338 8.227 1 34.81 484 SER A C 1
ATOM 3793 O O . SER A 1 484 ? 30.828 -3.465 7.812 1 34.81 484 SER A O 1
ATOM 3795 N N . ASP A 1 485 ? 30.562 -1.777 9.227 1 35.91 485 ASP A N 1
ATOM 3796 C CA . ASP A 1 485 ? 29.672 -2.57 10.07 1 35.91 485 ASP A CA 1
ATOM 3797 C C . ASP A 1 485 ? 28.281 -2.691 9.445 1 35.91 485 ASP A C 1
ATOM 3799 O O . ASP A 1 485 ? 27.609 -3.713 9.602 1 35.91 485 ASP A O 1
ATOM 3803 N N . ILE A 1 486 ? 27.812 -1.74 8.711 1 35.81 486 ILE A N 1
ATOM 3804 C CA . ILE A 1 486 ? 26.562 -1.793 7.961 1 35.81 486 ILE A CA 1
ATOM 3805 C C . ILE A 1 486 ? 26.625 -2.92 6.934 1 35.81 486 ILE A C 1
ATOM 3807 O O . ILE A 1 486 ? 25.656 -3.672 6.77 1 35.81 486 ILE A O 1
ATOM 3811 N N . PHE A 1 487 ? 27.875 -3.059 6.352 1 32.5 487 PHE A N 1
ATOM 3812 C CA . PHE A 1 487 ? 28.141 -4.105 5.375 1 32.5 487 PHE A CA 1
ATOM 3813 C C . PHE A 1 487 ? 28.031 -5.484 6.012 1 32.5 487 PHE A C 1
ATOM 3815 O O . PHE A 1 487 ? 27.422 -6.398 5.438 1 32.5 487 PHE A O 1
ATOM 3822 N N . ARG A 1 488 ? 28.844 -5.648 7.059 1 37.72 488 ARG A N 1
ATOM 3823 C CA . ARG A 1 488 ? 28.828 -6.922 7.766 1 37.72 488 ARG A CA 1
ATOM 3824 C C . ARG A 1 488 ? 27.422 -7.258 8.25 1 37.72 488 ARG A C 1
ATOM 3826 O O . ARG A 1 488 ? 27.016 -8.422 8.25 1 37.72 488 ARG A O 1
ATOM 3833 N N . ALA A 1 489 ? 26.719 -6.215 8.602 1 36.94 489 ALA A N 1
ATOM 3834 C CA . ALA A 1 489 ? 25.359 -6.43 9.055 1 36.94 489 ALA A CA 1
ATOM 3835 C C . ALA A 1 489 ? 24.438 -6.816 7.895 1 36.94 489 ALA A C 1
ATOM 3837 O O . ALA A 1 489 ? 23.594 -7.703 8.031 1 36.94 489 ALA A O 1
ATOM 3838 N N . LEU A 1 490 ? 24.625 -6.25 6.742 1 35.88 490 LEU A N 1
ATOM 3839 C CA . LEU A 1 490 ? 23.906 -6.613 5.531 1 35.88 490 LEU A CA 1
ATOM 3840 C C . LEU A 1 490 ? 24.281 -8.016 5.066 1 35.88 490 LEU A C 1
ATOM 3842 O O . LEU A 1 490 ? 23.453 -8.766 4.566 1 35.88 490 LEU A O 1
ATOM 3846 N N . GLN A 1 491 ? 25.625 -8.328 5.012 1 33.03 491 GLN A N 1
ATOM 3847 C CA . GLN A 1 491 ? 26.094 -9.664 4.68 1 33.03 491 GLN A CA 1
ATOM 3848 C C . GLN A 1 491 ? 25.578 -10.695 5.68 1 33.03 491 GLN A C 1
ATOM 3850 O O . GLN A 1 491 ? 25.281 -11.836 5.312 1 33.03 491 GLN A O 1
ATOM 3855 N N . LYS A 1 492 ? 25.922 -10.531 7.031 1 32.72 492 LYS A N 1
ATOM 3856 C CA . LYS A 1 492 ? 25.375 -11.461 8.023 1 32.72 492 LYS A CA 1
ATOM 3857 C C . LYS A 1 492 ? 23.859 -11.32 8.148 1 32.72 492 LYS A C 1
ATOM 3859 O O . LYS A 1 492 ? 23.25 -11.906 9.047 1 32.72 492 LYS A O 1
ATOM 3864 N N . LEU A 1 493 ? 23.219 -10.578 7.48 1 37.53 493 LEU A N 1
ATOM 3865 C CA . LEU A 1 493 ? 21.812 -10.203 7.305 1 37.53 493 LEU A CA 1
ATOM 3866 C C . LEU A 1 493 ? 20.953 -11.43 7.051 1 37.53 493 LEU A C 1
ATOM 3868 O O . LEU A 1 493 ? 19.719 -11.344 7.047 1 37.53 493 LEU A O 1
ATOM 3872 N N . THR A 1 494 ? 21.453 -12.391 6.57 1 33.94 494 THR A N 1
ATOM 3873 C CA . THR A 1 494 ? 20.75 -13.672 6.562 1 33.94 494 THR A CA 1
ATOM 3874 C C . THR A 1 494 ? 20.25 -14.016 7.961 1 33.94 494 THR A C 1
ATOM 3876 O O . THR A 1 494 ? 19.172 -14.594 8.117 1 33.94 494 THR A O 1
ATOM 3879 N N . ALA A 1 495 ? 21.109 -14.141 8.938 1 31.81 495 ALA A N 1
ATOM 3880 C CA . ALA A 1 495 ? 20.703 -14.523 10.289 1 31.81 495 ALA A CA 1
ATOM 3881 C C . ALA A 1 495 ? 20.109 -13.328 11.039 1 31.81 495 ALA A C 1
ATOM 3883 O O . ALA A 1 495 ? 19.156 -13.484 11.805 1 31.81 495 ALA A O 1
ATOM 3884 N N . ALA A 1 496 ? 20.922 -12.219 11.359 1 32.56 496 ALA A N 1
ATOM 3885 C CA . ALA A 1 496 ? 20.531 -11.07 12.164 1 32.56 496 ALA A CA 1
ATOM 3886 C C . ALA A 1 496 ? 19.672 -10.109 11.352 1 32.56 496 ALA A C 1
ATOM 3888 O O . ALA A 1 496 ? 20.109 -9.594 10.32 1 32.56 496 ALA A O 1
ATOM 3889 N N . ALA A 1 497 ? 18.469 -10.195 11.125 1 37 497 ALA A N 1
ATOM 3890 C CA . ALA A 1 497 ? 17.422 -9.445 10.422 1 37 497 ALA A CA 1
ATOM 3891 C C . ALA A 1 497 ? 17.641 -7.941 10.547 1 37 497 ALA A C 1
ATOM 3893 O O . ALA A 1 497 ? 17.344 -7.348 11.586 1 37 497 ALA A O 1
ATOM 3894 N N . ASN A 1 498 ? 18.75 -7.492 10 1 39.41 498 ASN A N 1
ATOM 3895 C CA . ASN A 1 498 ? 18.953 -6.051 9.984 1 39.41 498 ASN A CA 1
ATOM 3896 C C . ASN A 1 498 ? 17.703 -5.309 9.508 1 39.41 498 ASN A C 1
ATOM 3898 O O . ASN A 1 498 ? 16.938 -5.832 8.695 1 39.41 498 ASN A O 1
ATOM 3902 N N . VAL A 1 499 ? 17.328 -4.254 10.227 1 43.47 499 VAL A N 1
ATOM 3903 C CA . VAL A 1 499 ? 16.141 -3.432 10.047 1 43.47 499 VAL A CA 1
ATOM 3904 C C . VAL A 1 499 ? 16.016 -3.02 8.586 1 43.47 499 VAL A C 1
ATOM 3906 O O . VAL A 1 499 ? 14.914 -3.021 8.031 1 43.47 499 VAL A O 1
ATOM 3909 N N . GLY A 1 500 ? 17.203 -2.738 8 1 43.19 500 GLY A N 1
ATOM 3910 C CA . GLY A 1 500 ? 17.156 -2.352 6.602 1 43.19 500 GLY A CA 1
ATOM 3911 C C . GLY A 1 500 ? 16.656 -3.457 5.691 1 43.19 500 GLY A C 1
ATOM 3912 O O . GLY A 1 500 ? 15.844 -3.213 4.805 1 43.19 500 GLY A O 1
ATOM 3913 N N . ASP A 1 501 ? 17.203 -4.598 6.004 1 43.91 501 ASP A N 1
ATOM 3914 C CA . ASP A 1 501 ? 16.766 -5.742 5.207 1 43.91 501 ASP A CA 1
ATOM 3915 C C . ASP A 1 501 ? 15.281 -6.02 5.398 1 43.91 501 ASP A C 1
ATOM 3917 O O . ASP A 1 501 ? 14.57 -6.336 4.438 1 43.91 501 ASP A O 1
ATOM 3921 N N . VAL A 1 502 ? 15.023 -5.801 6.562 1 46.31 502 VAL A N 1
ATOM 3922 C CA . VAL A 1 502 ? 13.625 -6.031 6.891 1 46.31 502 VAL A CA 1
ATOM 3923 C C . VAL A 1 502 ? 12.742 -5.051 6.121 1 46.31 502 VAL A C 1
ATOM 3925 O O . VAL A 1 502 ? 11.703 -5.434 5.574 1 46.31 502 VAL A O 1
ATOM 3928 N N . ILE A 1 503 ? 13.297 -3.871 6.137 1 49.88 503 ILE A N 1
ATOM 3929 C CA . ILE A 1 503 ? 12.5 -2.824 5.512 1 49.88 503 ILE A CA 1
ATOM 3930 C C . ILE A 1 503 ? 12.406 -3.074 4.008 1 49.88 503 ILE A C 1
ATOM 3932 O O . ILE A 1 503 ? 11.32 -2.998 3.428 1 49.88 503 ILE A O 1
ATOM 3936 N N . VAL A 1 504 ? 13.609 -3.395 3.484 1 47.38 504 VAL A N 1
ATOM 3937 C CA . VAL A 1 504 ? 13.656 -3.564 2.035 1 47.38 504 VAL A CA 1
ATOM 3938 C C . VAL A 1 504 ? 12.836 -4.789 1.632 1 47.38 504 VAL A C 1
ATOM 3940 O O . VAL A 1 504 ? 12.062 -4.738 0.672 1 47.38 504 VAL A O 1
ATOM 3943 N N . GLN A 1 505 ? 13.102 -5.82 2.412 1 47 505 GLN A N 1
ATOM 3944 C CA . GLN A 1 505 ? 12.422 -7.059 2.061 1 47 505 GLN A CA 1
ATOM 3945 C C . GLN A 1 505 ? 10.906 -6.918 2.225 1 47 505 GLN A C 1
ATOM 3947 O O . GLN A 1 505 ? 10.141 -7.422 1.402 1 47 505 GLN A O 1
ATOM 3952 N N . THR A 1 506 ? 10.555 -6.234 3.322 1 46.12 506 THR A N 1
ATOM 3953 C CA . THR A 1 506 ? 9.133 -6.184 3.66 1 46.12 506 THR A CA 1
ATOM 3954 C C . THR A 1 506 ? 8.359 -5.371 2.627 1 46.12 506 THR A C 1
ATOM 3956 O O . THR A 1 506 ? 7.273 -5.77 2.201 1 46.12 506 THR A O 1
ATOM 3959 N N . GLN A 1 507 ? 8.93 -4.176 2.357 1 49.22 507 GLN A N 1
ATOM 3960 C CA . GLN A 1 507 ? 8.164 -3.273 1.502 1 49.22 507 GLN A CA 1
ATOM 3961 C C . GLN A 1 507 ? 8.125 -3.781 0.064 1 49.22 507 GLN A C 1
ATOM 3963 O O . GLN A 1 507 ? 7.105 -3.652 -0.618 1 49.22 507 GLN A O 1
ATOM 3968 N N . MET A 1 508 ? 9.344 -4.367 -0.328 1 42.44 508 MET A N 1
ATOM 3969 C CA . MET A 1 508 ? 9.484 -4.676 -1.748 1 42.44 508 MET A CA 1
ATOM 3970 C C . MET A 1 508 ? 8.82 -6.008 -2.086 1 42.44 508 MET A C 1
ATOM 3972 O O . MET A 1 508 ? 8.398 -6.223 -3.221 1 42.44 508 MET A O 1
ATOM 3976 N N . THR A 1 509 ? 8.711 -6.766 -1.089 1 49.59 509 THR A N 1
ATOM 3977 C CA . THR A 1 509 ? 8.484 -8.094 -1.654 1 49.59 509 THR A CA 1
ATOM 3978 C C . THR A 1 509 ? 7.23 -8.727 -1.059 1 49.59 509 THR A C 1
ATOM 3980 O O . THR A 1 509 ? 6.781 -9.781 -1.523 1 49.59 509 THR A O 1
ATOM 3983 N N . ASP A 1 510 ? 6.68 -7.836 -0.124 1 59.88 510 ASP A N 1
ATOM 3984 C CA . ASP A 1 510 ? 5.711 -8.734 0.5 1 59.88 510 ASP A CA 1
ATOM 3985 C C . ASP A 1 510 ? 4.363 -8.672 -0.213 1 59.88 510 ASP A C 1
ATOM 3987 O O . ASP A 1 510 ? 3.828 -7.586 -0.446 1 59.88 510 ASP A O 1
ATOM 3991 N N . SER A 1 511 ? 4.012 -9.734 -0.771 1 69.44 511 SER A N 1
ATOM 3992 C CA . SER A 1 511 ? 2.746 -9.93 -1.468 1 69.44 511 SER A CA 1
ATOM 3993 C C . SER A 1 511 ? 1.687 -10.508 -0.538 1 69.44 511 SER A C 1
ATOM 3995 O O . SER A 1 511 ? 0.541 -10.711 -0.944 1 69.44 511 SER A O 1
ATOM 3997 N N . ARG A 1 512 ? 2.139 -10.586 0.796 1 74.31 512 ARG A N 1
ATOM 3998 C CA . ARG A 1 512 ? 1.247 -11.211 1.767 1 74.31 512 ARG A CA 1
ATOM 3999 C C . ARG A 1 512 ? 0.716 -10.188 2.766 1 74.31 512 ARG A C 1
ATOM 4001 O O . ARG A 1 512 ? 1.076 -9.008 2.705 1 74.31 512 ARG A O 1
ATOM 4008 N N . PHE A 1 513 ? -0.175 -10.562 3.486 1 80 513 PHE A N 1
ATOM 4009 C CA . PHE A 1 513 ? -0.693 -9.883 4.668 1 80 513 PHE A CA 1
ATOM 4010 C C . PHE A 1 513 ? -1.479 -8.641 4.277 1 80 513 PHE A C 1
ATOM 4012 O O . PHE A 1 513 ? -2.566 -8.734 3.705 1 80 513 PHE A O 1
ATOM 4019 N N . ARG A 1 514 ? -0.765 -7.5 4.387 1 81.19 514 ARG A N 1
ATOM 4020 C CA . ARG A 1 514 ? -1.557 -6.273 4.355 1 81.19 514 ARG A CA 1
ATOM 4021 C C . ARG A 1 514 ? -2.061 -5.98 2.947 1 81.19 514 ARG A C 1
ATOM 4023 O O . ARG A 1 514 ? -3.193 -5.531 2.77 1 81.19 514 ARG A O 1
ATOM 4030 N N . PRO A 1 515 ? -1.203 -6.199 1.895 1 85.5 515 PRO A N 1
ATOM 4031 C CA . PRO A 1 515 ? -1.777 -6.023 0.559 1 85.5 515 PRO A CA 1
ATOM 4032 C C . PRO A 1 515 ? -3.018 -6.887 0.33 1 85.5 515 PRO A C 1
ATOM 4034 O O . PRO A 1 515 ? -3.953 -6.457 -0.349 1 85.5 515 PRO A O 1
ATOM 4037 N N . VAL A 1 516 ? -3.012 -8.078 0.898 1 90.38 516 VAL A N 1
ATOM 4038 C CA . VAL A 1 516 ? -4.145 -8.992 0.757 1 90.38 516 VAL A CA 1
ATOM 4039 C C . VAL A 1 516 ? -5.32 -8.492 1.591 1 90.38 516 VAL A C 1
ATOM 4041 O O . VAL A 1 516 ? -6.461 -8.492 1.128 1 90.38 516 VAL A O 1
ATOM 4044 N N . ASP A 1 517 ? -5.055 -7.988 2.756 1 90.94 517 ASP A N 1
ATOM 4045 C CA . ASP A 1 517 ? -6.102 -7.48 3.637 1 90.94 517 ASP A CA 1
ATOM 4046 C C . ASP A 1 517 ? -6.797 -6.27 3.023 1 90.94 517 ASP A C 1
ATOM 4048 O O . ASP A 1 517 ? -8.023 -6.156 3.076 1 90.94 517 ASP A O 1
ATOM 4052 N N . ARG A 1 518 ? -5.996 -5.371 2.488 1 93.31 518 ARG A N 1
ATOM 4053 C CA . ARG A 1 518 ? -6.539 -4.203 1.807 1 93.31 518 ARG A CA 1
ATOM 4054 C C . ARG A 1 518 ? -7.461 -4.613 0.664 1 93.31 518 ARG A C 1
ATOM 4056 O O . ARG A 1 518 ? -8.57 -4.086 0.534 1 93.31 518 ARG A O 1
ATOM 4063 N N . SER A 1 519 ? -6.949 -5.551 -0.124 1 95.12 519 SER A N 1
ATOM 4064 C CA . SER A 1 519 ? -7.715 -6.008 -1.279 1 95.12 519 SER A CA 1
ATOM 4065 C C . SER A 1 519 ? -9.023 -6.66 -0.851 1 95.12 519 SER A C 1
ATOM 4067 O O . SER A 1 519 ? -10.078 -6.398 -1.438 1 95.12 519 SER A O 1
ATOM 4069 N N . ARG A 1 520 ? -8.945 -7.5 0.152 1 94.88 520 ARG A N 1
ATOM 4070 C CA . ARG A 1 520 ? -10.133 -8.18 0.657 1 94.88 520 ARG A CA 1
ATOM 4071 C C . ARG A 1 520 ? -11.164 -7.18 1.165 1 94.88 520 ARG A C 1
ATOM 4073 O O . ARG A 1 520 ? -12.352 -7.277 0.837 1 94.88 520 ARG A O 1
ATOM 4080 N N . ALA A 1 521 ? -10.703 -6.254 1.956 1 96.06 521 ALA A N 1
ATOM 4081 C CA . ALA A 1 521 ? -11.594 -5.238 2.51 1 96.06 521 ALA A CA 1
ATOM 4082 C C . ALA A 1 521 ? -12.211 -4.391 1.402 1 96.06 521 ALA A C 1
ATOM 4084 O O . ALA A 1 521 ? -13.406 -4.082 1.443 1 96.06 521 ALA A O 1
ATOM 4085 N N . TRP A 1 522 ? -11.352 -3.977 0.445 1 97.12 522 TRP A N 1
ATOM 4086 C CA . TRP A 1 522 ? -11.828 -3.188 -0.684 1 97.12 522 TRP A CA 1
ATOM 4087 C C . TRP A 1 522 ? -12.891 -3.953 -1.472 1 97.12 522 TRP A C 1
ATOM 4089 O O . TRP A 1 522 ? -13.969 -3.43 -1.741 1 97.12 522 TRP A O 1
ATOM 4099 N N . CYS A 1 523 ? -12.641 -5.219 -1.79 1 97.12 523 CYS A N 1
ATOM 4100 C CA . CYS A 1 523 ? -13.586 -6.047 -2.535 1 97.12 523 CYS A CA 1
ATOM 4101 C C . CYS A 1 523 ? -14.883 -6.227 -1.76 1 97.12 523 CYS A C 1
ATOM 4103 O O . CYS A 1 523 ? -15.969 -6.16 -2.338 1 97.12 523 CYS A O 1
ATOM 4105 N N . HIS A 1 524 ? -14.719 -6.418 -0.452 1 94.25 524 HIS A N 1
ATOM 4106 C CA . HIS A 1 524 ? -15.914 -6.543 0.373 1 94.25 524 HIS A CA 1
ATOM 4107 C C . HIS A 1 524 ? -16.766 -5.289 0.288 1 94.25 524 HIS A C 1
ATOM 4109 O O . HIS A 1 524 ? -18 -5.379 0.182 1 94.25 524 HIS A O 1
ATOM 4115 N N . SER A 1 525 ? -16.156 -4.145 0.297 1 94.19 525 SER A N 1
ATOM 4116 C CA . SER A 1 525 ? -16.875 -2.873 0.254 1 94.19 525 SER A CA 1
ATOM 4117 C C . SER A 1 525 ? -17.641 -2.711 -1.06 1 94.19 525 SER A C 1
ATOM 4119 O O . SER A 1 525 ? -18.609 -1.97 -1.128 1 94.19 525 SER A O 1
ATOM 4121 N N . MET A 1 526 ? -17.219 -3.402 -2.102 1 94.19 526 MET A N 1
ATOM 4122 C CA . MET A 1 526 ? -17.812 -3.258 -3.426 1 94.19 526 MET A CA 1
ATOM 4123 C C . MET A 1 526 ? -18.766 -4.414 -3.725 1 94.19 526 MET A C 1
ATOM 4125 O O . MET A 1 526 ? -19.406 -4.445 -4.777 1 94.19 526 MET A O 1
ATOM 4129 N N . GLY A 1 527 ? -18.828 -5.375 -2.863 1 93.31 527 GLY A N 1
ATOM 4130 C CA . GLY A 1 527 ? -19.609 -6.566 -3.162 1 93.31 527 GLY A CA 1
ATOM 4131 C C . GLY A 1 527 ? -18.953 -7.465 -4.191 1 93.31 527 GLY A C 1
ATOM 4132 O O . GLY A 1 527 ? -19.625 -8.047 -5.039 1 93.31 527 GLY A O 1
ATOM 4133 N N . THR A 1 528 ? -17.672 -7.504 -4.25 1 96.5 528 THR A N 1
ATOM 4134 C CA . THR A 1 528 ? -16.859 -8.305 -5.16 1 96.5 528 THR A CA 1
ATOM 4135 C C . THR A 1 528 ? -16.25 -9.492 -4.434 1 96.5 528 THR A C 1
ATOM 4137 O O . THR A 1 528 ? -15.734 -9.352 -3.318 1 96.5 528 THR A O 1
ATOM 4140 N N . ALA A 1 529 ? -16.328 -10.711 -5 1 97.12 529 ALA A N 1
ATOM 4141 C CA . ALA A 1 529 ? -15.695 -11.883 -4.414 1 97.12 529 ALA A CA 1
ATOM 4142 C C . ALA A 1 529 ? -14.18 -11.812 -4.562 1 97.12 529 ALA A C 1
ATOM 4144 O O . ALA A 1 529 ? -13.664 -11.586 -5.66 1 97.12 529 ALA A O 1
ATOM 4145 N N . PHE A 1 530 ? -13.547 -11.984 -3.457 1 97.44 530 PHE A N 1
ATOM 4146 C CA . PHE A 1 530 ? -12.094 -11.898 -3.471 1 97.44 530 PHE A CA 1
ATOM 4147 C C . PHE A 1 530 ? -11.469 -13.234 -3.084 1 97.44 530 PHE A C 1
ATOM 4149 O O . PHE A 1 530 ? -11.836 -13.82 -2.061 1 97.44 530 PHE A O 1
ATOM 4156 N N . PHE A 1 531 ? -10.461 -13.727 -3.877 1 96.25 531 PHE A N 1
ATOM 4157 C CA . PHE A 1 531 ? -9.695 -14.93 -3.574 1 96.25 531 PHE A CA 1
ATOM 4158 C C . PHE A 1 531 ? -8.195 -14.648 -3.633 1 96.25 531 PHE A C 1
ATOM 4160 O O . PHE A 1 531 ? -7.707 -14.086 -4.613 1 96.25 531 PHE A O 1
ATOM 4167 N N . ARG A 1 532 ? -7.535 -14.891 -2.59 1 94.38 532 ARG A N 1
ATOM 4168 C CA . ARG A 1 532 ? -6.078 -14.93 -2.609 1 94.38 532 ARG A CA 1
ATOM 4169 C C . ARG A 1 532 ? -5.562 -16.359 -2.645 1 94.38 532 ARG A C 1
ATOM 4171 O O . ARG A 1 532 ? -5.879 -17.156 -1.76 1 94.38 532 ARG A O 1
ATOM 4178 N N . LEU A 1 533 ? -4.883 -16.703 -3.68 1 94.88 533 LEU A N 1
ATOM 4179 C CA . LEU A 1 533 ? -4.332 -18.031 -3.85 1 94.88 533 LEU A CA 1
ATOM 4180 C C . LEU A 1 533 ? -2.809 -18 -3.854 1 94.88 533 LEU A C 1
ATOM 4182 O O . LEU A 1 533 ? -2.195 -17.625 -4.859 1 94.88 533 LEU A O 1
ATOM 4186 N N . SER A 1 534 ? -2.162 -18.312 -2.826 1 91.94 534 SER A N 1
ATOM 4187 C CA . SER A 1 534 ? -0.712 -18.328 -2.67 1 91.94 534 SER A CA 1
ATOM 4188 C C . SER A 1 534 ? -0.289 -19.344 -1.615 1 91.94 534 SER A C 1
ATOM 4190 O O . SER A 1 534 ? -0.502 -19.141 -0.42 1 91.94 534 SER A O 1
ATOM 4192 N N . PRO A 1 535 ? 0.318 -20.438 -1.987 1 90 535 PRO A N 1
ATOM 4193 C CA . PRO A 1 535 ? 0.709 -21.453 -1.018 1 90 535 PRO A CA 1
ATOM 4194 C C . PRO A 1 535 ? 1.868 -21.016 -0.127 1 90 535 PRO A C 1
ATOM 4196 O O . PRO A 1 535 ? 2.715 -20.234 -0.554 1 90 535 PRO A O 1
ATOM 4199 N N . VAL A 1 536 ? 1.819 -21.516 1.068 1 84.94 536 VAL A N 1
ATOM 4200 C CA . VAL A 1 536 ? 2.994 -21.422 1.927 1 84.94 536 VAL A CA 1
ATOM 4201 C C . VAL A 1 536 ? 3.928 -22.594 1.672 1 84.94 536 VAL A C 1
ATOM 4203 O O . VAL A 1 536 ? 3.529 -23.75 1.816 1 84.94 536 VAL A O 1
ATOM 4206 N N . LEU A 1 537 ? 5.09 -22.281 1.299 1 87.69 537 LEU A N 1
ATOM 4207 C CA . LEU A 1 537 ? 6.062 -23.312 0.928 1 87.69 537 LEU A CA 1
ATOM 4208 C C . LEU A 1 537 ? 6.992 -23.625 2.096 1 87.69 537 LEU A C 1
ATOM 4210 O O . LEU A 1 537 ? 7.02 -22.891 3.088 1 87.69 537 LEU A O 1
ATOM 4214 N N . SER A 1 538 ? 7.656 -24.688 2.016 1 83.88 538 SER A N 1
ATOM 4215 C CA . SER A 1 538 ? 8.492 -25.188 3.104 1 83.88 538 SER A CA 1
ATOM 4216 C C . SER A 1 538 ? 9.711 -24.297 3.316 1 83.88 538 SER A C 1
ATOM 4218 O O . SER A 1 538 ? 10.258 -24.234 4.418 1 83.88 538 SER A O 1
ATOM 4220 N N . ARG A 1 539 ? 10.094 -23.688 2.268 1 82.62 539 ARG A N 1
ATOM 4221 C CA . ARG A 1 539 ? 11.227 -22.781 2.373 1 82.62 539 ARG A CA 1
ATOM 4222 C C . ARG A 1 539 ? 11.094 -21.625 1.388 1 82.62 539 ARG A C 1
ATOM 4224 O O . ARG A 1 539 ? 10.203 -21.641 0.53 1 82.62 539 ARG A O 1
ATOM 4231 N N . ASP A 1 540 ? 11.938 -20.703 1.67 1 78.88 540 ASP A N 1
ATOM 4232 C CA . ASP A 1 540 ? 11.961 -19.578 0.744 1 78.88 540 ASP A CA 1
ATOM 4233 C C . ASP A 1 540 ? 12.836 -19.891 -0.474 1 78.88 540 ASP A C 1
ATOM 4235 O O . ASP A 1 540 ? 14.055 -19.719 -0.433 1 78.88 540 ASP A O 1
ATOM 4239 N N . TYR A 1 541 ? 12.18 -20.297 -1.554 1 85.81 541 TYR A N 1
ATOM 4240 C CA . TYR A 1 541 ? 12.906 -20.609 -2.777 1 85.81 541 TYR A CA 1
ATOM 4241 C C . TYR A 1 541 ? 13.414 -19.344 -3.449 1 85.81 541 TYR A C 1
ATOM 4243 O O . TYR A 1 541 ? 12.68 -18.359 -3.58 1 85.81 541 TYR A O 1
ATOM 4251 N N . GLU A 1 542 ? 14.633 -19.344 -3.859 1 82.56 542 GLU A N 1
ATOM 4252 C CA . GLU A 1 542 ? 15.234 -18.172 -4.5 1 82.56 542 GLU A CA 1
ATOM 4253 C C . GLU A 1 542 ? 14.57 -17.891 -5.844 1 82.56 542 GLU A C 1
ATOM 4255 O O . GLU A 1 542 ? 14.203 -18.812 -6.574 1 82.56 542 GLU A O 1
ATOM 4260 N N . LEU A 1 543 ? 14.562 -16.656 -6.203 1 83.62 543 LEU A N 1
ATOM 4261 C CA . LEU A 1 543 ? 13.898 -16.203 -7.426 1 83.62 543 LEU A CA 1
ATOM 4262 C C . LEU A 1 543 ? 14.656 -16.688 -8.656 1 83.62 543 LEU A C 1
ATOM 4264 O O . LEU A 1 543 ? 14.062 -16.844 -9.734 1 83.62 543 LEU A O 1
ATOM 4268 N N . SER A 1 544 ? 15.992 -16.906 -8.492 1 83 544 SER A N 1
ATOM 4269 C CA . SER A 1 544 ? 16.828 -17.312 -9.617 1 83 544 SER A CA 1
ATOM 4270 C C . SER A 1 544 ? 17.266 -18.766 -9.484 1 83 544 SER A C 1
ATOM 4272 O O . SER A 1 544 ? 18.328 -19.156 -9.961 1 83 544 SER A O 1
ATOM 4274 N N . MET A 1 545 ? 16.406 -19.531 -8.875 1 86.88 545 MET A N 1
ATOM 4275 C CA . MET A 1 545 ? 16.719 -20.938 -8.664 1 86.88 545 MET A CA 1
ATOM 4276 C C . MET A 1 545 ? 16.797 -21.672 -10 1 86.88 545 MET A C 1
ATOM 4278 O O . MET A 1 545 ? 15.922 -21.531 -10.852 1 86.88 545 MET A O 1
ATOM 4282 N N . ILE A 1 546 ? 17.953 -22.516 -10.117 1 89.56 546 ILE A N 1
ATOM 4283 C CA . ILE A 1 546 ? 18.141 -23.219 -11.383 1 89.56 546 ILE A CA 1
ATOM 4284 C C . ILE A 1 546 ? 18.094 -24.734 -11.156 1 89.56 546 ILE A C 1
ATOM 4286 O O . ILE A 1 546 ? 17.938 -25.5 -12.102 1 89.56 546 ILE A O 1
ATOM 4290 N N . ASP A 1 547 ? 18.25 -25.125 -9.93 1 91.56 547 ASP A N 1
ATOM 4291 C CA . ASP A 1 547 ? 18.281 -26.547 -9.617 1 91.56 547 ASP A CA 1
ATOM 4292 C C . ASP A 1 547 ? 16.906 -27.188 -9.828 1 91.56 547 ASP A C 1
ATOM 4294 O O . ASP A 1 547 ? 15.961 -26.891 -9.109 1 91.56 547 ASP A O 1
ATOM 4298 N N . ASN A 1 548 ? 16.859 -28.188 -10.742 1 93.75 548 ASN A N 1
ATOM 4299 C CA . ASN A 1 548 ? 15.594 -28.828 -11.086 1 93.75 548 ASN A CA 1
ATOM 4300 C C . ASN A 1 548 ? 15.023 -29.609 -9.914 1 93.75 548 ASN A C 1
ATOM 4302 O O . ASN A 1 548 ? 13.805 -29.734 -9.766 1 93.75 548 ASN A O 1
ATOM 4306 N N . ARG A 1 549 ? 15.859 -30.156 -9.109 1 94.56 549 ARG A N 1
ATOM 4307 C CA . ARG A 1 549 ? 15.391 -30.922 -7.957 1 94.56 549 ARG A CA 1
ATOM 4308 C C . ARG A 1 549 ? 14.602 -30.031 -7 1 94.56 549 ARG A C 1
ATOM 4310 O O . ARG A 1 549 ? 13.531 -30.406 -6.527 1 94.56 549 ARG A O 1
ATOM 4317 N N . GLU A 1 550 ? 15.117 -28.859 -6.879 1 94.31 550 GLU A N 1
ATOM 4318 C CA . GLU A 1 550 ? 14.438 -27.906 -6.012 1 94.31 550 GLU A CA 1
ATOM 4319 C C . GLU A 1 550 ? 13.148 -27.391 -6.648 1 94.31 550 GLU A C 1
ATOM 4321 O O . GLU A 1 550 ? 12.148 -27.188 -5.961 1 94.31 550 GLU A O 1
ATOM 4326 N N . ILE A 1 551 ? 13.219 -27.188 -7.871 1 95.62 551 ILE A N 1
ATOM 4327 C CA . ILE A 1 551 ? 12.062 -26.672 -8.594 1 95.62 551 ILE A CA 1
ATOM 4328 C C . ILE A 1 551 ? 10.922 -27.688 -8.531 1 95.62 551 ILE A C 1
ATOM 4330 O O . ILE A 1 551 ? 9.773 -27.328 -8.258 1 95.62 551 ILE A O 1
ATOM 4334 N N . VAL A 1 552 ? 11.203 -28.953 -8.75 1 95.75 552 VAL A N 1
ATOM 4335 C CA . VAL A 1 552 ? 10.148 -29.969 -8.766 1 95.75 552 VAL A CA 1
ATOM 4336 C C . VAL A 1 552 ? 9.586 -30.141 -7.352 1 95.75 552 VAL A C 1
ATOM 4338 O O . VAL A 1 552 ? 8.398 -30.406 -7.18 1 95.75 552 VAL A O 1
ATOM 4341 N N . LYS A 1 553 ? 10.453 -30.016 -6.379 1 94.06 553 LYS A N 1
ATOM 4342 C CA . LYS A 1 553 ? 9.961 -30.047 -5.008 1 94.06 553 LYS A CA 1
ATOM 4343 C C . LYS A 1 553 ? 8.977 -28.906 -4.746 1 94.06 553 LYS A C 1
ATOM 4345 O O . LYS A 1 553 ? 7.914 -29.125 -4.16 1 94.06 553 LYS A O 1
ATOM 4350 N N . MET A 1 554 ? 9.312 -27.734 -5.16 1 94.38 554 MET A N 1
ATOM 4351 C CA . MET A 1 554 ? 8.438 -26.562 -5.051 1 94.38 554 MET A CA 1
ATOM 4352 C C . MET A 1 554 ? 7.109 -26.812 -5.746 1 94.38 554 MET A C 1
ATOM 4354 O O . MET A 1 554 ? 6.051 -26.5 -5.203 1 94.38 554 MET A O 1
ATOM 4358 N N . LEU A 1 555 ? 7.184 -27.406 -6.887 1 96.69 555 LEU A N 1
ATOM 4359 C CA . LEU A 1 555 ? 5.977 -27.688 -7.656 1 96.69 555 LEU A CA 1
ATOM 4360 C C . LEU A 1 555 ? 5.121 -28.75 -6.973 1 96.69 555 LEU A C 1
ATOM 4362 O O . LEU A 1 555 ? 3.891 -28.656 -6.977 1 96.69 555 LEU A O 1
ATOM 4366 N N . TRP A 1 556 ? 5.777 -29.719 -6.426 1 95.44 556 TRP A N 1
ATOM 4367 C CA . TRP A 1 556 ? 5.035 -30.734 -5.688 1 95.44 556 TRP A CA 1
ATOM 4368 C C . TRP A 1 556 ? 4.305 -30.125 -4.496 1 95.44 556 TRP A C 1
ATOM 4370 O O . TRP A 1 556 ? 3.135 -30.422 -4.254 1 95.44 556 TRP A O 1
ATOM 4380 N N . GLU A 1 557 ? 4.961 -29.297 -3.785 1 93.56 557 GLU A N 1
ATOM 4381 C CA . GLU A 1 557 ? 4.324 -28.625 -2.654 1 93.56 557 GLU A CA 1
ATOM 4382 C C . GLU A 1 557 ? 3.109 -27.812 -3.104 1 93.56 557 GLU A C 1
ATOM 4384 O O . GLU A 1 557 ? 2.121 -27.719 -2.373 1 93.56 557 GLU A O 1
ATOM 4389 N N . THR A 1 558 ? 3.229 -27.203 -4.223 1 95.06 558 THR A N 1
ATOM 4390 C CA . THR A 1 558 ? 2.1 -26.469 -4.785 1 95.06 558 THR A CA 1
ATOM 4391 C C . THR A 1 558 ? 0.936 -27.422 -5.082 1 95.06 558 THR A C 1
ATOM 4393 O O . THR A 1 558 ? -0.223 -27.078 -4.836 1 95.06 558 THR A O 1
ATOM 4396 N N . GLN A 1 559 ? 1.278 -28.578 -5.594 1 95.44 559 GLN A N 1
ATOM 4397 C CA . GLN A 1 559 ? 0.236 -29.578 -5.859 1 95.44 559 GLN A CA 1
ATOM 4398 C C . GLN A 1 559 ? -0.474 -29.984 -4.57 1 95.44 559 GLN A C 1
ATOM 4400 O O . GLN A 1 559 ? -1.684 -30.219 -4.57 1 95.44 559 GLN A O 1
ATOM 4405 N N . VAL A 1 560 ? 0.284 -30.094 -3.525 1 93.38 560 VAL A N 1
ATOM 4406 C CA . VAL A 1 560 ? -0.302 -30.406 -2.227 1 93.38 560 VAL A CA 1
ATOM 4407 C C . VAL A 1 560 ? -1.305 -29.328 -1.838 1 93.38 560 VAL A C 1
ATOM 4409 O O . VAL A 1 560 ? -2.422 -29.625 -1.411 1 93.38 560 VAL A O 1
ATOM 4412 N N . TYR A 1 561 ? -0.884 -28.109 -2.014 1 92.62 561 TYR A N 1
ATOM 4413 C CA . TYR A 1 561 ? -1.758 -26.969 -1.745 1 92.62 561 TYR A CA 1
ATOM 4414 C C . TYR A 1 561 ? -3.031 -27.062 -2.578 1 92.62 561 TYR A C 1
ATOM 4416 O O . TYR A 1 561 ? -4.129 -26.828 -2.07 1 92.62 561 TYR A O 1
ATOM 4424 N N . LEU A 1 562 ? -2.91 -27.328 -3.842 1 95.12 562 LEU A N 1
ATOM 4425 C CA . LEU A 1 562 ? -4.059 -27.406 -4.738 1 95.12 562 LEU A CA 1
ATOM 4426 C C . LEU A 1 562 ? -5.023 -28.5 -4.297 1 95.12 562 LEU A C 1
ATOM 4428 O O . LEU A 1 562 ? -6.242 -28.312 -4.309 1 95.12 562 LEU A O 1
ATOM 4432 N N . TYR A 1 563 ? -4.469 -29.578 -3.916 1 93.5 563 TYR A N 1
ATOM 4433 C CA . TYR A 1 563 ? -5.309 -30.703 -3.48 1 93.5 563 TYR A CA 1
ATOM 4434 C C . TYR A 1 563 ? -6.051 -30.344 -2.195 1 93.5 563 TYR A C 1
ATOM 4436 O O . TYR A 1 563 ? -7.242 -30.641 -2.061 1 93.5 563 TYR A O 1
ATOM 4444 N N . GLN A 1 564 ? -5.395 -29.719 -1.272 1 90 564 GLN A N 1
ATOM 4445 C CA . GLN A 1 564 ? -5.98 -29.344 0.014 1 90 564 GLN A CA 1
ATOM 4446 C C . GLN A 1 564 ? -7.066 -28.297 -0.156 1 90 564 GLN A C 1
ATOM 4448 O O . GLN A 1 564 ? -7.969 -28.188 0.677 1 90 564 GLN A O 1
ATOM 4453 N N . ASN A 1 565 ? -6.961 -27.5 -1.199 1 92.25 565 ASN A N 1
ATOM 4454 C CA . ASN A 1 565 ? -7.91 -26.422 -1.425 1 92.25 565 ASN A CA 1
ATOM 4455 C C . ASN A 1 565 ? -8.797 -26.703 -2.633 1 92.25 565 ASN A C 1
ATOM 4457 O O . ASN A 1 565 ? -9.219 -25.766 -3.324 1 92.25 565 ASN A O 1
ATOM 4461 N N . LYS A 1 566 ? -9.047 -27.906 -2.875 1 93.88 566 LYS A N 1
ATOM 4462 C CA . LYS A 1 566 ? -9.828 -28.297 -4.039 1 93.88 566 LYS A CA 1
ATOM 4463 C C . LYS A 1 566 ? -11.211 -27.656 -4.023 1 93.88 566 LYS A C 1
ATOM 4465 O O . LYS A 1 566 ? -11.695 -27.188 -5.059 1 93.88 566 LYS A O 1
ATOM 4470 N N . ASP A 1 567 ? -11.828 -27.562 -2.885 1 92.56 567 ASP A N 1
ATOM 4471 C CA . ASP A 1 567 ? -13.164 -26.984 -2.764 1 92.56 567 ASP A CA 1
ATOM 4472 C C . ASP A 1 567 ? -13.156 -25.5 -3.16 1 92.56 567 ASP A C 1
ATOM 4474 O O . ASP A 1 567 ? -14.109 -25.016 -3.77 1 92.56 567 ASP A O 1
ATOM 4478 N N . LYS A 1 568 ? -12.141 -24.844 -2.762 1 93.31 568 LYS A N 1
ATOM 4479 C CA . LYS A 1 568 ? -11.992 -23.422 -3.109 1 93.31 568 LYS A CA 1
ATOM 4480 C C . LYS A 1 568 ? -11.914 -23.234 -4.621 1 93.31 568 LYS A C 1
ATOM 4482 O O . LYS A 1 568 ? -12.547 -22.328 -5.172 1 93.31 568 LYS A O 1
ATOM 4487 N N . PHE A 1 569 ? -11.195 -24.031 -5.262 1 96.69 569 PHE A N 1
ATOM 4488 C CA . PHE A 1 569 ? -11.039 -23.938 -6.711 1 96.69 569 PHE A CA 1
ATOM 4489 C C . PHE A 1 569 ? -12.344 -24.297 -7.418 1 96.69 569 PHE A C 1
ATOM 4491 O O . PHE A 1 569 ? -12.695 -23.688 -8.422 1 96.69 569 PHE A O 1
ATOM 4498 N N . ASP A 1 570 ? -13.062 -25.281 -6.875 1 95.88 570 ASP A N 1
ATOM 4499 C CA . ASP A 1 570 ? -14.375 -25.609 -7.434 1 95.88 570 ASP A CA 1
ATOM 4500 C C . ASP A 1 570 ? -15.328 -24.422 -7.332 1 95.88 570 ASP A C 1
ATOM 4502 O O . ASP A 1 570 ? -16.062 -24.125 -8.273 1 95.88 570 ASP A O 1
ATOM 4506 N N . THR A 1 571 ? -15.242 -23.781 -6.246 1 95.56 571 THR A N 1
ATOM 4507 C CA . THR A 1 571 ? -16.062 -22.594 -6.035 1 95.56 571 THR A CA 1
ATOM 4508 C C . THR A 1 571 ? -15.711 -21.5 -7.039 1 95.56 571 THR A C 1
ATOM 4510 O O . THR A 1 571 ? -16.594 -20.859 -7.598 1 95.56 571 THR A O 1
ATOM 4513 N N . ILE A 1 572 ? -14.445 -21.312 -7.242 1 96.88 572 ILE A N 1
ATOM 4514 C CA . ILE A 1 572 ? -13.969 -20.312 -8.195 1 96.88 572 ILE A CA 1
ATOM 4515 C C . ILE A 1 572 ? -14.469 -20.656 -9.594 1 96.88 572 ILE A C 1
ATOM 4517 O O . ILE A 1 572 ? -14.969 -19.781 -10.312 1 96.88 572 ILE A O 1
ATOM 4521 N N . GLY A 1 573 ? -14.336 -21.938 -9.953 1 95.94 573 GLY A N 1
ATOM 4522 C CA . GLY A 1 573 ? -14.82 -22.375 -11.258 1 95.94 573 GLY A CA 1
ATOM 4523 C C . GLY A 1 573 ? -16.297 -22.109 -11.461 1 95.94 573 GLY A C 1
ATOM 4524 O O . GLY A 1 573 ? -16.703 -21.578 -12.508 1 95.94 573 GLY A O 1
ATOM 4525 N N . LEU A 1 574 ? -17.094 -22.391 -10.469 1 92.75 574 LEU A N 1
ATOM 4526 C CA . LEU A 1 574 ? -18.547 -22.156 -10.539 1 92.75 574 LEU A CA 1
ATOM 4527 C C . LEU A 1 574 ? -18.844 -20.672 -10.633 1 92.75 574 LEU A C 1
ATOM 4529 O O . LEU A 1 574 ? -19.734 -20.266 -11.391 1 92.75 574 LEU A O 1
ATOM 4533 N N . LEU A 1 575 ? -18.141 -19.922 -9.883 1 93.81 575 LEU A N 1
ATOM 4534 C CA . LEU A 1 575 ? -18.344 -18.469 -9.867 1 93.81 575 LEU A CA 1
ATOM 4535 C C . LEU A 1 575 ? -18.031 -17.859 -11.227 1 93.81 575 LEU A C 1
ATOM 4537 O O . LEU A 1 575 ? -18.797 -17.062 -11.75 1 93.81 575 LEU A O 1
ATOM 4541 N N . LEU A 1 576 ? -16.891 -18.25 -11.797 1 93.38 576 LEU A N 1
ATOM 4542 C CA . LEU A 1 576 ? -16.453 -17.703 -13.078 1 93.38 576 LEU A CA 1
ATOM 4543 C C . LEU A 1 576 ? -17.438 -18.047 -14.188 1 93.38 576 LEU A C 1
ATOM 4545 O O . LEU A 1 576 ? -17.609 -17.281 -15.133 1 93.38 576 LEU A O 1
ATOM 4549 N N . ASN A 1 577 ? -18.203 -19.141 -14.039 1 90.25 577 ASN A N 1
ATOM 4550 C CA . ASN A 1 577 ? -19.141 -19.594 -15.062 1 90.25 577 ASN A CA 1
ATOM 4551 C C . ASN A 1 577 ? -20.516 -18.969 -14.867 1 90.25 577 ASN A C 1
ATOM 4553 O O . ASN A 1 577 ? -21.359 -19.031 -15.766 1 90.25 577 ASN A O 1
ATOM 4557 N N . ASN A 1 578 ? -20.734 -18.266 -13.695 1 83.75 578 ASN A N 1
ATOM 4558 C CA . ASN A 1 578 ? -22.094 -17.875 -13.398 1 83.75 578 ASN A CA 1
ATOM 4559 C C . ASN A 1 578 ? -22.219 -16.359 -13.195 1 83.75 578 ASN A C 1
ATOM 4561 O O . ASN A 1 578 ? -23.281 -15.867 -12.789 1 83.75 578 ASN A O 1
ATOM 4565 N N . ILE A 1 579 ? -21.156 -15.734 -13.398 1 84.12 579 ILE A N 1
ATOM 4566 C CA . ILE A 1 579 ? -21.281 -14.305 -13.18 1 84.12 579 ILE A CA 1
ATOM 4567 C C . ILE A 1 579 ? -21.031 -13.555 -14.484 1 84.12 579 ILE A C 1
ATOM 4569 O O . ILE A 1 579 ? -20.328 -14.055 -15.375 1 84.12 579 ILE A O 1
ATOM 4573 N N . MET B 1 1 ? 12.719 53.656 51.688 1 25.14 1 MET B N 1
ATOM 4574 C CA . MET B 1 1 ? 12.438 52.344 51.062 1 25.14 1 MET B CA 1
ATOM 4575 C C . MET B 1 1 ? 12 52.5 49.625 1 25.14 1 MET B C 1
ATOM 4577 O O . MET B 1 1 ? 12.398 51.719 48.75 1 25.14 1 MET B O 1
ATOM 4581 N N . GLU B 1 2 ? 11.141 53.562 49.344 1 31.91 2 GLU B N 1
ATOM 4582 C CA . GLU B 1 2 ? 10.672 53.938 48 1 31.91 2 GLU B CA 1
ATOM 4583 C C . GLU B 1 2 ? 11.828 54.406 47.125 1 31.91 2 GLU B C 1
ATOM 4585 O O . GLU B 1 2 ? 11.867 54.094 45.938 1 31.91 2 GLU B O 1
ATOM 4590 N N . LEU B 1 3 ? 12.68 55.281 47.594 1 32.28 3 LEU B N 1
ATOM 4591 C CA . LEU B 1 3 ? 13.805 55.875 46.844 1 32.28 3 LEU B CA 1
ATOM 4592 C C . LEU B 1 3 ? 14.805 54.781 46.469 1 32.28 3 LEU B C 1
ATOM 4594 O O . LEU B 1 3 ? 15.391 54.812 45.375 1 32.28 3 LEU B O 1
ATOM 4598 N N . VAL B 1 4 ? 15.156 53.875 47.406 1 33.75 4 VAL B N 1
ATOM 4599 C CA . VAL B 1 4 ? 16.125 52.844 47.125 1 33.75 4 VAL B CA 1
ATOM 4600 C C . VAL B 1 4 ? 15.586 51.938 46 1 33.75 4 VAL B C 1
ATOM 4602 O O . VAL B 1 4 ? 16.344 51.5 45.125 1 33.75 4 VAL B O 1
ATOM 4605 N N . LEU B 1 5 ? 14.297 51.719 46 1 32.31 5 LEU B N 1
ATOM 4606 C CA . LEU B 1 5 ? 13.672 50.844 45 1 32.31 5 LEU B CA 1
ATOM 4607 C C . LEU B 1 5 ? 13.641 51.531 43.625 1 32.31 5 LEU B C 1
ATOM 4609 O O . LEU B 1 5 ? 13.695 50.844 42.594 1 32.31 5 LEU B O 1
ATOM 4613 N N . LYS B 1 6 ? 13.453 52.844 43.594 1 38.03 6 LYS B N 1
ATOM 4614 C CA . LYS B 1 6 ? 13.469 53.594 42.344 1 38.03 6 LYS B CA 1
ATOM 4615 C C . LYS B 1 6 ? 14.852 53.562 41.688 1 38.03 6 LYS B C 1
ATOM 4617 O O . LYS B 1 6 ? 14.961 53.562 40.469 1 38.03 6 LYS B O 1
ATOM 4622 N N . GLU B 1 7 ? 15.906 53.75 42.406 1 34.16 7 GLU B N 1
ATOM 4623 C CA . GLU B 1 7 ? 17.266 53.75 41.844 1 34.16 7 GLU B CA 1
ATOM 4624 C C . GLU B 1 7 ? 17.656 52.344 41.406 1 34.16 7 GLU B C 1
ATOM 4626 O O . GLU B 1 7 ? 18.672 52.156 40.719 1 34.16 7 GLU B O 1
ATOM 4631 N N . TRP B 1 8 ? 17.188 51.312 42.094 1 34.12 8 TRP B N 1
ATOM 4632 C CA . TRP B 1 8 ? 17.438 50 41.531 1 34.12 8 TRP B CA 1
ATOM 4633 C C . TRP B 1 8 ? 16.766 49.844 40.156 1 34.12 8 TRP B C 1
ATOM 4635 O O . TRP B 1 8 ? 15.711 49.219 40.062 1 34.12 8 TRP B O 1
ATOM 4645 N N . THR B 1 9 ? 16.672 50.969 39.406 1 35.03 9 THR B N 1
ATOM 4646 C CA . THR B 1 9 ? 16.188 51.125 38.062 1 35.03 9 THR B CA 1
ATOM 4647 C C . THR B 1 9 ? 16.75 50.031 37.156 1 35.03 9 THR B C 1
ATOM 4649 O O . THR B 1 9 ? 17.688 49.312 37.531 1 35.03 9 THR B O 1
ATOM 4652 N N . ALA B 1 10 ? 16.328 50.156 35.812 1 38.34 10 ALA B N 1
ATOM 4653 C CA . ALA B 1 10 ? 16.609 49.281 34.688 1 38.34 10 ALA B CA 1
ATOM 4654 C C . ALA B 1 10 ? 18.094 48.969 34.594 1 38.34 10 ALA B C 1
ATOM 4656 O O . ALA B 1 10 ? 18.469 47.844 34.25 1 38.34 10 ALA B O 1
ATOM 4657 N N . SER B 1 11 ? 18.953 49.906 34.906 1 38.03 11 SER B N 1
ATOM 4658 C CA . SER B 1 11 ? 20.391 49.719 34.688 1 38.03 11 SER B CA 1
ATOM 4659 C C . SER B 1 11 ? 21 48.781 35.719 1 38.03 11 SER B C 1
ATOM 4661 O O . SER B 1 11 ? 21.859 47.969 35.406 1 38.03 11 SER B O 1
ATOM 4663 N N . LYS B 1 12 ? 20.719 48.938 37 1 41.44 12 LYS B N 1
ATOM 4664 C CA . LYS B 1 12 ? 21.391 48.094 38 1 41.44 12 LYS B CA 1
ATOM 4665 C C . LYS B 1 12 ? 20.797 46.688 38.031 1 41.44 12 LYS B C 1
ATOM 4667 O O . LYS B 1 12 ? 21.5 45.75 38.312 1 41.44 12 LYS B O 1
ATOM 4672 N N . PHE B 1 13 ? 19.547 46.562 37.719 1 39.94 13 PHE B N 1
ATOM 4673 C CA . PHE B 1 13 ? 19 45.25 37.531 1 39.94 13 PHE B CA 1
ATOM 4674 C C . PHE B 1 13 ? 19.609 44.562 36.312 1 39.94 13 PHE B C 1
ATOM 4676 O O . PHE B 1 13 ? 19.828 43.344 36.312 1 39.94 13 PHE B O 1
ATOM 4683 N N . SER B 1 14 ? 19.984 45.438 35.281 1 40.56 14 SER B N 1
ATOM 4684 C CA . SER B 1 14 ? 20.719 44.875 34.156 1 40.56 14 SER B CA 1
ATOM 4685 C C . SER B 1 14 ? 22.094 44.375 34.594 1 40.56 14 SER B C 1
ATOM 4687 O O . SER B 1 14 ? 22.547 43.312 34.125 1 40.56 14 SER B O 1
ATOM 4689 N N . ILE B 1 15 ? 22.828 45.094 35.406 1 40.91 15 ILE B N 1
ATOM 4690 C CA . ILE B 1 15 ? 24.141 44.688 35.906 1 40.91 15 ILE B CA 1
ATOM 4691 C C . ILE B 1 15 ? 23.984 43.5 36.812 1 40.91 15 ILE B C 1
ATOM 4693 O O . ILE B 1 15 ? 24.766 42.531 36.75 1 40.91 15 ILE B O 1
ATOM 4697 N N . PHE B 1 16 ? 23 43.5 37.75 1 40.41 16 PHE B N 1
ATOM 4698 C CA . PHE B 1 16 ? 22.766 42.344 38.625 1 40.41 16 PHE B CA 1
ATOM 4699 C C . PHE B 1 16 ? 22.297 41.156 37.812 1 40.41 16 PHE B C 1
ATOM 4701 O O . PHE B 1 16 ? 22.734 40.031 38.062 1 40.41 16 PHE B O 1
ATOM 4708 N N . GLU B 1 17 ? 21.406 41.375 36.875 1 42.25 17 GLU B N 1
ATOM 4709 C CA . GLU B 1 17 ? 20.984 40.312 35.938 1 42.25 17 GLU B CA 1
ATOM 4710 C C . GLU B 1 17 ? 22.172 39.75 35.156 1 42.25 17 GLU B C 1
ATOM 4712 O O . GLU B 1 17 ? 22.312 38.531 35.031 1 42.25 17 GLU B O 1
ATOM 4717 N N . HIS B 1 18 ? 23 40.656 34.594 1 41.81 18 HIS B N 1
ATOM 4718 C CA . HIS B 1 18 ? 24.188 40.188 33.875 1 41.81 18 HIS B CA 1
ATOM 4719 C C . HIS B 1 18 ? 25.125 39.438 34.812 1 41.81 18 HIS B C 1
ATOM 4721 O O . HIS B 1 18 ? 25.719 38.438 34.438 1 41.81 18 HIS B O 1
ATOM 4727 N N . ARG B 1 19 ? 25.375 39.969 35.969 1 40.06 19 ARG B N 1
ATOM 4728 C CA . ARG B 1 19 ? 26.281 39.312 36.906 1 40.06 19 ARG B CA 1
ATOM 4729 C C . ARG B 1 19 ? 25.656 38.031 37.469 1 40.06 19 ARG B C 1
ATOM 4731 O O . ARG B 1 19 ? 26.344 37.031 37.625 1 40.06 19 ARG B O 1
ATOM 4738 N N . LEU B 1 20 ? 24.391 38.156 37.844 1 40.75 20 LEU B N 1
ATOM 4739 C CA . LEU B 1 20 ? 23.766 36.938 38.375 1 40.75 20 LEU B CA 1
ATOM 4740 C C . LEU B 1 20 ? 23.547 35.906 37.25 1 40.75 20 LEU B C 1
ATOM 4742 O O . LEU B 1 20 ? 23.734 34.719 37.469 1 40.75 20 LEU B O 1
ATOM 4746 N N . PHE B 1 21 ? 23.062 36.375 36.062 1 43.5 21 PHE B N 1
ATOM 4747 C CA . PHE B 1 21 ? 22.891 35.406 34.969 1 43.5 21 PHE B CA 1
ATOM 4748 C C . PHE B 1 21 ? 24.234 34.875 34.5 1 43.5 21 PHE B C 1
ATOM 4750 O O . PHE B 1 21 ? 24.344 33.75 34.031 1 43.5 21 PHE B O 1
ATOM 4757 N N . GLY B 1 22 ? 25.234 35.75 34.469 1 43.69 22 GLY B N 1
ATOM 4758 C CA . GLY B 1 22 ? 26.562 35.25 34.156 1 43.69 22 GLY B CA 1
ATOM 4759 C C . GLY B 1 22 ? 27.062 34.219 35.156 1 43.69 22 GLY B C 1
ATOM 4760 O O . GLY B 1 22 ? 27.781 33.281 34.781 1 43.69 22 GLY B O 1
ATOM 4761 N N . TYR B 1 23 ? 26.906 34.469 36.469 1 41.91 23 TYR B N 1
ATOM 4762 C CA . TYR B 1 23 ? 27.531 33.594 37.469 1 41.91 23 TYR B CA 1
ATOM 4763 C C . TYR B 1 23 ? 26.594 32.5 37.906 1 41.91 23 TYR B C 1
ATOM 4765 O O . TYR B 1 23 ? 27 31.547 38.594 1 41.91 23 TYR B O 1
ATOM 4773 N N . THR B 1 24 ? 25.312 32.719 37.938 1 40.59 24 THR B N 1
ATOM 4774 C CA . THR B 1 24 ? 24.5 31.688 38.594 1 40.59 24 THR B CA 1
ATOM 4775 C C . THR B 1 24 ? 23.938 30.719 37.562 1 40.59 24 THR B C 1
ATOM 4777 O O . THR B 1 24 ? 23.281 31.156 36.594 1 40.59 24 THR B O 1
ATOM 4780 N N . GLN B 1 25 ? 24.641 29.703 37.25 1 46.69 25 GLN B N 1
ATOM 4781 C CA . GLN B 1 25 ? 24.234 28.531 36.469 1 46.69 25 GLN B CA 1
ATOM 4782 C C . GLN B 1 25 ? 23.312 27.609 37.312 1 46.69 25 GLN B C 1
ATOM 4784 O O . GLN B 1 25 ? 23.312 27.688 38.531 1 46.69 25 GLN B O 1
ATOM 4789 N N . GLY B 1 26 ? 22.406 26.906 36.938 1 45.94 26 GLY B N 1
ATOM 4790 C CA . GLY B 1 26 ? 21.609 25.828 37.5 1 45.94 26 GLY B CA 1
ATOM 4791 C C . GLY B 1 26 ? 20.359 26.312 38.219 1 45.94 26 GLY B C 1
ATOM 4792 O O . GLY B 1 26 ? 19.688 27.234 37.719 1 45.94 26 GLY B O 1
ATOM 4793 N N . LEU B 1 27 ? 20.031 25.75 39.469 1 46.19 27 LEU B N 1
ATOM 4794 C CA . LEU B 1 27 ? 18.875 25.906 40.344 1 46.19 27 LEU B CA 1
ATOM 4795 C C . LEU B 1 27 ? 18.75 27.344 40.812 1 46.19 27 LEU B C 1
ATOM 4797 O O . LEU B 1 27 ? 17.641 27.891 40.875 1 46.19 27 LEU B O 1
ATOM 4801 N N . LEU B 1 28 ? 19.797 27.969 41.031 1 46.19 28 LEU B N 1
ATOM 4802 C CA . LEU B 1 28 ? 19.75 29.312 41.594 1 46.19 28 LEU B CA 1
ATOM 4803 C C . LEU B 1 28 ? 19.234 30.312 40.562 1 46.19 28 LEU B C 1
ATOM 4805 O O . LEU B 1 28 ? 18.5 31.234 40.906 1 46.19 28 LEU B O 1
ATOM 4809 N N . ARG B 1 29 ? 19.547 30.047 39.344 1 47.94 29 ARG B N 1
ATOM 4810 C CA . ARG B 1 29 ? 19.016 30.906 38.281 1 47.94 29 ARG B CA 1
ATOM 4811 C C . ARG B 1 29 ? 17.5 30.797 38.188 1 47.94 29 ARG B C 1
ATOM 4813 O O . ARG B 1 29 ? 16.812 31.797 38 1 47.94 29 ARG B O 1
ATOM 4820 N N . LYS B 1 30 ? 17.094 29.609 38.438 1 49.16 30 LYS B N 1
ATOM 4821 C CA . LYS B 1 30 ? 15.656 29.359 38.406 1 49.16 30 LYS B CA 1
ATOM 4822 C C . LYS B 1 30 ? 14.953 30.047 39.562 1 49.16 30 LYS B C 1
ATOM 4824 O O . LYS B 1 30 ? 13.883 30.641 39.375 1 49.16 30 LYS B O 1
ATOM 4829 N N . ILE B 1 31 ? 15.562 29.984 40.688 1 49.59 31 ILE B N 1
ATOM 4830 C CA . ILE B 1 31 ? 15 30.594 41.875 1 49.59 31 ILE B CA 1
ATOM 4831 C C . ILE B 1 31 ? 14.977 32.094 41.719 1 49.59 31 ILE B C 1
ATOM 4833 O O . ILE B 1 31 ? 13.992 32.75 42.062 1 49.59 31 ILE B O 1
ATOM 4837 N N . PHE B 1 32 ? 15.93 32.562 41.219 1 48.31 32 PHE B N 1
ATOM 4838 C CA . PHE B 1 32 ? 16.031 34 41.062 1 48.31 32 PHE B CA 1
ATOM 4839 C C . PHE B 1 32 ? 15.016 34.531 40.062 1 48.31 32 PHE B C 1
ATOM 4841 O O . PHE B 1 32 ? 14.359 35.531 40.281 1 48.31 32 PHE B O 1
ATOM 4848 N N . LEU B 1 33 ? 14.938 33.719 39 1 50.69 33 LEU B N 1
ATOM 4849 C CA . LEU B 1 33 ? 13.961 34.125 38 1 50.69 33 LEU B CA 1
ATOM 4850 C C . LEU B 1 33 ? 12.539 34.062 38.531 1 50.69 33 LEU B C 1
ATOM 4852 O O . LEU B 1 33 ? 11.711 34.906 38.25 1 50.69 33 LEU B O 1
ATOM 4856 N N . TYR B 1 34 ? 12.438 33.062 39.375 1 50.19 34 TYR B N 1
ATOM 4857 C CA . TYR B 1 34 ? 11.172 32.938 40.094 1 50.19 34 TYR B CA 1
ATOM 4858 C C . TYR B 1 34 ? 10.922 34.156 40.969 1 50.19 34 TYR B C 1
ATOM 4860 O O . TYR B 1 34 ? 9.82 34.719 40.969 1 50.19 34 TYR B O 1
ATOM 4868 N N . PHE B 1 35 ? 11.93 34.5 41.688 1 50.25 35 PHE B N 1
ATOM 4869 C CA . PHE B 1 35 ? 11.82 35.625 42.594 1 50.25 35 PHE B CA 1
ATOM 4870 C C . PHE B 1 35 ? 11.633 36.938 41.844 1 50.25 35 PHE B C 1
ATOM 4872 O O . PHE B 1 35 ? 10.836 37.781 42.219 1 50.25 35 PHE B O 1
ATOM 4879 N N . LEU B 1 36 ? 12.281 36.969 40.781 1 48.94 36 LEU B N 1
ATOM 4880 C CA . LEU B 1 36 ? 12.172 38.219 40 1 48.94 36 LEU B CA 1
ATOM 4881 C C . LEU B 1 36 ? 10.773 38.375 39.406 1 48.94 36 LEU B C 1
ATOM 4883 O O . LEU B 1 36 ? 10.219 39.469 39.375 1 48.94 36 LEU B O 1
ATOM 4887 N N . VAL B 1 37 ? 10.289 37.219 38.938 1 51.53 37 VAL B N 1
ATOM 4888 C CA . VAL B 1 37 ? 8.953 37.25 38.344 1 51.53 37 VAL B CA 1
ATOM 4889 C C . VAL B 1 37 ? 7.926 37.594 39.438 1 51.53 37 VAL B C 1
ATOM 4891 O O . VAL B 1 37 ? 7.031 38.406 39.188 1 51.53 37 VAL B O 1
ATOM 4894 N N . HIS B 1 38 ? 8.188 37 40.594 1 49.44 38 HIS B N 1
ATOM 4895 C CA . HIS B 1 38 ? 7.238 37.25 41.656 1 49.44 38 HIS B CA 1
ATOM 4896 C C . HIS B 1 38 ? 7.422 38.656 42.219 1 49.44 38 HIS B C 1
ATOM 4898 O O . HIS B 1 38 ? 6.441 39.312 42.562 1 49.44 38 HIS B O 1
ATOM 4904 N N . ILE B 1 39 ? 8.609 39.031 42.344 1 49.38 39 ILE B N 1
ATOM 4905 C CA . ILE B 1 39 ? 8.859 40.375 42.844 1 49.38 39 ILE B CA 1
ATOM 4906 C C . ILE B 1 39 ? 8.352 41.406 41.812 1 49.38 39 ILE B C 1
ATOM 4908 O O . ILE B 1 39 ? 7.781 42.438 42.188 1 49.38 39 ILE B O 1
ATOM 4912 N N . SER B 1 40 ? 8.578 40.969 40.594 1 48.62 40 SER B N 1
ATOM 4913 C CA . SER B 1 40 ? 8.07 41.875 39.562 1 48.62 40 SER B CA 1
ATOM 4914 C C . SER B 1 40 ? 6.555 42 39.625 1 48.62 40 SER B C 1
ATOM 4916 O O . SER B 1 40 ? 6 43.062 39.438 1 48.62 40 SER B O 1
ATOM 4918 N N . ARG B 1 41 ? 5.961 40.875 39.938 1 49.97 41 ARG B N 1
ATOM 4919 C CA . ARG B 1 41 ? 4.52 40.906 40.125 1 49.97 41 ARG B CA 1
ATOM 4920 C C . ARG B 1 41 ? 4.16 41.844 41.312 1 49.97 41 ARG B C 1
ATOM 4922 O O . ARG B 1 41 ? 3.199 42.594 41.219 1 49.97 41 ARG B O 1
ATOM 4929 N N . ILE B 1 42 ? 4.836 41.688 42.312 1 46.44 42 ILE B N 1
ATOM 4930 C CA . ILE B 1 42 ? 4.574 42.5 43.5 1 46.44 42 ILE B CA 1
ATOM 4931 C C . ILE B 1 42 ? 4.871 43.969 43.188 1 46.44 42 ILE B C 1
ATOM 4933 O O . ILE B 1 42 ? 4.078 44.844 43.5 1 46.44 42 ILE B O 1
ATOM 4937 N N . PHE B 1 43 ? 5.973 44.125 42.562 1 43.53 43 PHE B N 1
ATOM 4938 C CA . PHE B 1 43 ? 6.336 45.5 42.281 1 43.53 43 PHE B CA 1
ATOM 4939 C C . PHE B 1 43 ? 5.418 46.094 41.219 1 43.53 43 PHE B C 1
ATOM 4941 O O . PHE B 1 43 ? 5.094 47.281 41.25 1 43.53 43 PHE B O 1
ATOM 4948 N N . ASN B 1 44 ? 5.066 45.25 40.188 1 46.31 44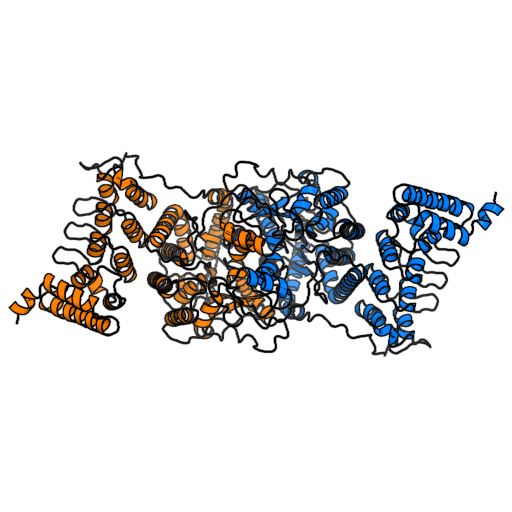 ASN B N 1
ATOM 4949 C CA . ASN B 1 44 ? 4.055 45.688 39.25 1 46.31 44 ASN B CA 1
ATOM 4950 C C . ASN B 1 44 ? 2.74 46.031 39.969 1 46.31 44 ASN B C 1
ATOM 4952 O O . ASN B 1 44 ? 2.082 47.031 39.625 1 46.31 44 ASN B O 1
ATOM 4956 N N . PHE B 1 45 ? 2.404 45.188 40.781 1 44.75 45 PHE B N 1
ATOM 4957 C CA . PHE B 1 45 ? 1.226 45.469 41.594 1 44.75 45 PHE B CA 1
ATOM 4958 C C . PHE B 1 45 ? 1.41 46.75 42.406 1 44.75 45 PHE B C 1
ATOM 4960 O O . PHE B 1 45 ? 0.493 47.562 42.5 1 44.75 45 PHE B O 1
ATOM 4967 N N . LEU B 1 46 ? 2.516 46.844 42.969 1 40.56 46 LEU B N 1
ATOM 4968 C CA . LEU B 1 46 ? 2.703 47.969 43.875 1 40.56 46 LEU B CA 1
ATOM 4969 C C . LEU B 1 46 ? 3.078 49.25 43.125 1 40.56 46 LEU B C 1
ATOM 4971 O O . LEU B 1 46 ? 2.633 50.344 43.469 1 40.56 46 LEU B O 1
ATOM 4975 N N . TYR B 1 47 ? 4.059 49.125 42.219 1 39.59 47 TYR B N 1
ATOM 4976 C CA . TYR B 1 47 ? 4.578 50.375 41.625 1 39.59 47 TYR B CA 1
ATOM 4977 C C . TYR B 1 47 ? 4.277 50.406 40.125 1 39.59 47 TYR B C 1
ATOM 4979 O O . TYR B 1 47 ? 4.559 51.406 39.469 1 39.59 47 TYR B O 1
ATOM 4987 N N . GLY B 1 48 ? 3.438 49.625 39.562 1 41.25 48 GLY B N 1
ATOM 4988 C CA . GLY B 1 48 ? 3.043 49.594 38.156 1 41.25 48 GLY B CA 1
ATOM 4989 C C . GLY B 1 48 ? 4.215 49.469 37.219 1 41.25 48 GLY B C 1
ATOM 4990 O O . GLY B 1 48 ? 4.098 49.781 36.031 1 41.25 48 GLY B O 1
ATOM 4991 N N . LEU B 1 49 ? 5.414 49.531 37.625 1 38.88 49 LEU B N 1
ATOM 4992 C CA . LEU B 1 49 ? 6.609 49.75 36.812 1 38.88 49 LEU B CA 1
ATOM 4993 C C . LEU B 1 49 ? 7.094 48.469 36.156 1 38.88 49 LEU B C 1
ATOM 4995 O O . LEU B 1 49 ? 7.625 48.469 35.062 1 38.88 49 LEU B O 1
ATOM 4999 N N . PHE B 1 50 ? 7.516 47.438 36.844 1 41.84 50 PHE B N 1
ATOM 5000 C CA . PHE B 1 50 ? 8.383 46.375 36.344 1 41.84 50 PHE B CA 1
ATOM 5001 C C . PHE B 1 50 ? 7.555 45.25 35.75 1 41.84 50 PHE B C 1
ATOM 5003 O O . PHE B 1 50 ? 6.91 44.469 36.438 1 41.84 50 PHE B O 1
ATOM 5010 N N . THR B 1 51 ? 6.926 45.438 34.656 1 45.38 51 THR B N 1
ATOM 5011 C CA . THR B 1 51 ? 6.195 44.375 34.031 1 45.38 51 THR B CA 1
ATOM 5012 C C . THR B 1 51 ? 7.156 43.281 33.531 1 45.38 51 THR B C 1
ATOM 5014 O O . THR B 1 51 ? 8.352 43.531 33.375 1 45.38 51 THR B O 1
ATOM 5017 N N . ILE B 1 52 ? 6.832 42.031 33.656 1 50.09 52 ILE B N 1
ATOM 5018 C CA . ILE B 1 52 ? 7.48 40.875 33.062 1 50.09 52 ILE B CA 1
ATOM 5019 C C . ILE B 1 52 ? 8.18 41.281 31.766 1 50.09 52 ILE B C 1
ATOM 5021 O O . ILE B 1 52 ? 9.148 40.625 31.344 1 50.09 52 ILE B O 1
ATOM 5025 N N . HIS B 1 53 ? 7.902 42.469 31.328 1 48.72 53 HIS B N 1
ATOM 5026 C CA . HIS B 1 53 ? 8.477 42.938 30.078 1 48.72 53 HIS B CA 1
ATOM 5027 C C . HIS B 1 53 ? 9.961 43.281 30.234 1 48.72 53 HIS B C 1
ATOM 5029 O O . HIS B 1 53 ? 10.766 42.969 29.344 1 48.72 53 HIS B O 1
ATOM 5035 N N . GLU B 1 54 ? 10.219 43.938 31.344 1 46.28 54 GLU B N 1
ATOM 5036 C CA . GLU B 1 54 ? 11.609 44.344 31.531 1 46.28 54 GLU B CA 1
ATOM 5037 C C . GLU B 1 54 ? 12.523 43.156 31.781 1 46.28 54 GLU B C 1
ATOM 5039 O O . GLU B 1 54 ? 13.688 43.188 31.391 1 46.28 54 GLU B O 1
ATOM 5044 N N . VAL B 1 55 ? 11.961 42.25 32.375 1 46.25 55 VAL B N 1
ATOM 5045 C CA . VAL B 1 55 ? 12.742 41.031 32.625 1 46.25 55 VAL B CA 1
ATOM 5046 C C . VAL B 1 55 ? 13.023 40.344 31.281 1 46.25 55 VAL B C 1
ATOM 5048 O O . VAL B 1 55 ? 14.117 39.812 31.062 1 46.25 55 VAL B O 1
ATOM 5051 N N . VAL B 1 56 ? 12.039 40.375 30.422 1 47.94 56 VAL B N 1
ATOM 5052 C CA . VAL B 1 56 ? 12.141 39.656 29.172 1 47.94 56 VAL B CA 1
ATOM 5053 C C . VAL B 1 56 ? 13.094 40.375 28.219 1 47.94 56 VAL B C 1
ATOM 5055 O O . VAL B 1 56 ? 13.82 39.75 27.453 1 47.94 56 VAL B O 1
ATOM 5058 N N . THR B 1 57 ? 13.125 41.75 28.297 1 45.28 57 THR B N 1
ATOM 5059 C CA . THR B 1 57 ? 13.961 42.5 27.375 1 45.28 57 THR B CA 1
ATOM 5060 C C . THR B 1 57 ? 15.445 42.25 27.656 1 45.28 57 THR B C 1
ATOM 5062 O O . THR B 1 57 ? 16.281 42.312 26.75 1 45.28 57 THR B O 1
ATOM 5065 N N . ASN B 1 58 ? 15.789 42.156 28.844 1 41.47 58 ASN B N 1
ATOM 5066 C CA . ASN B 1 58 ? 17.219 42.031 29.156 1 41.47 58 ASN B CA 1
ATOM 5067 C C . ASN B 1 58 ? 17.688 40.594 29.016 1 41.47 58 ASN B C 1
ATOM 5069 O O . ASN B 1 58 ? 18.875 40.312 29.156 1 41.47 58 ASN B O 1
ATOM 5073 N N . VAL B 1 59 ? 16.812 39.656 28.984 1 39.81 59 VAL B N 1
ATOM 5074 C CA . VAL B 1 59 ? 17.25 38.281 28.812 1 39.81 59 VAL B CA 1
ATOM 5075 C C . VAL B 1 59 ? 17.422 37.969 27.344 1 39.81 59 VAL B C 1
ATOM 5077 O O . VAL B 1 59 ? 16.453 37.844 26.594 1 39.81 59 VAL B O 1
ATOM 5080 N N . ARG B 1 60 ? 18.391 38.625 26.781 1 39.88 60 ARG B N 1
ATOM 5081 C CA . ARG B 1 60 ? 18.781 38.5 25.375 1 39.88 60 ARG B CA 1
ATOM 5082 C C . ARG B 1 60 ? 18.641 37.062 24.875 1 39.88 60 ARG B C 1
ATOM 5084 O O . ARG B 1 60 ? 18.547 36.844 23.672 1 39.88 60 ARG B O 1
ATOM 5091 N N . ASP B 1 61 ? 19.281 36.094 25.609 1 40.53 61 ASP B N 1
ATOM 5092 C CA . ASP B 1 61 ? 19.422 34.75 25.031 1 40.53 61 ASP B CA 1
ATOM 5093 C C . ASP B 1 61 ? 18.109 34 25.141 1 40.53 61 ASP B C 1
ATOM 5095 O O . ASP B 1 61 ? 17.094 34.531 25.578 1 40.53 61 ASP B O 1
ATOM 5099 N N . LYS B 1 62 ? 18.141 32.562 25.078 1 42.78 62 LYS B N 1
ATOM 5100 C CA . LYS B 1 62 ? 17.016 31.641 25.141 1 42.78 62 LYS B CA 1
ATOM 5101 C C . LYS B 1 62 ? 16.156 31.875 26.375 1 42.78 62 LYS B C 1
ATOM 5103 O O . LYS B 1 62 ? 16.688 32 27.484 1 42.78 62 LYS B O 1
ATOM 5108 N N . LEU B 1 63 ? 15.164 32.562 26.25 1 43.66 63 LEU B N 1
ATOM 5109 C CA . LEU B 1 63 ? 14.281 32.688 27.406 1 43.66 63 LEU B CA 1
ATOM 5110 C C . LEU B 1 63 ? 14.289 31.391 28.219 1 43.66 63 LEU B C 1
ATOM 5112 O O . LEU B 1 63 ? 14.047 30.312 27.672 1 43.66 63 LEU B O 1
ATOM 5116 N N . ASP B 1 64 ? 14.859 31.391 29.312 1 43.91 64 ASP B N 1
ATOM 5117 C CA . ASP B 1 64 ? 14.844 30.266 30.25 1 43.91 64 ASP B CA 1
ATOM 5118 C C . ASP B 1 64 ? 13.422 29.75 30.469 1 43.91 64 ASP B C 1
ATOM 5120 O O . ASP B 1 64 ? 12.469 30.531 30.516 1 43.91 64 ASP B O 1
ATOM 5124 N N . PRO B 1 65 ? 13.094 28.547 30.234 1 47.53 65 PRO B N 1
ATOM 5125 C CA . PRO B 1 65 ? 11.812 27.875 30.453 1 47.53 65 PRO B CA 1
ATOM 5126 C C . PRO B 1 65 ? 11.055 28.453 31.656 1 47.53 65 PRO B C 1
ATOM 5128 O O . PRO B 1 65 ? 9.828 28.344 31.719 1 47.53 65 PRO B O 1
ATOM 5131 N N . LEU B 1 66 ? 11.719 29.031 32.562 1 43.5 66 LEU B N 1
ATOM 5132 C CA . LEU B 1 66 ? 11.078 29.547 33.75 1 43.5 66 LEU B CA 1
ATOM 5133 C C . LEU B 1 66 ? 10.156 30.719 33.438 1 43.5 66 LEU B C 1
ATOM 5135 O O . LEU B 1 66 ? 9.078 30.859 34 1 43.5 66 LEU B O 1
ATOM 5139 N N . VAL B 1 67 ? 10.688 31.531 32.594 1 49.56 67 VAL B N 1
ATOM 5140 C CA . VAL B 1 67 ? 9.852 32.688 32.25 1 49.56 67 VAL B CA 1
ATOM 5141 C C . VAL B 1 67 ? 8.562 32.188 31.578 1 49.56 67 VAL B C 1
ATOM 5143 O O . VAL B 1 67 ? 7.484 32.719 31.844 1 49.56 67 VAL B O 1
ATOM 5146 N N . THR B 1 68 ? 8.68 31.109 30.844 1 52.47 68 THR B N 1
ATOM 5147 C CA . THR B 1 68 ? 7.523 30.594 30.109 1 52.47 68 THR B CA 1
ATOM 5148 C C . THR B 1 68 ? 6.461 30.094 31.094 1 52.47 68 THR B C 1
ATOM 5150 O O . THR B 1 68 ? 5.262 30.203 30.812 1 52.47 68 THR B O 1
ATOM 5153 N N . SER B 1 69 ? 6.91 29.547 32.125 1 50.34 69 SER B N 1
ATOM 5154 C CA . SER B 1 69 ? 5.957 29.031 33.094 1 50.34 69 SER B CA 1
ATOM 5155 C C . SER B 1 69 ? 5.156 30.156 33.75 1 50.34 69 SER B C 1
ATOM 5157 O O . SER B 1 69 ? 4.023 29.938 34.188 1 50.34 69 SER B O 1
ATOM 5159 N N . PHE B 1 70 ? 5.703 31.234 33.812 1 49.69 70 PHE B N 1
ATOM 5160 C CA . PHE B 1 70 ? 5.016 32.344 34.438 1 49.69 70 PHE B CA 1
ATOM 5161 C C . PHE B 1 70 ? 4.012 33 33.5 1 49.69 70 PHE B C 1
ATOM 5163 O O . PHE B 1 70 ? 3.064 33.656 33.938 1 49.69 70 PHE B O 1
ATOM 5170 N N . LEU B 1 71 ? 4.242 32.812 32.281 1 53.25 71 LEU B N 1
ATOM 5171 C CA . LEU B 1 71 ? 3.391 33.406 31.266 1 53.25 71 LEU B CA 1
ATOM 5172 C C . LEU B 1 71 ? 2.061 32.656 31.172 1 53.25 71 LEU B C 1
ATOM 5174 O O . LEU B 1 71 ? 1.182 33.031 30.391 1 53.25 71 LEU B O 1
ATOM 5178 N N . ASP B 1 72 ? 1.923 31.578 31.891 1 50.88 72 ASP B N 1
ATOM 5179 C CA . ASP B 1 72 ? 0.706 30.781 31.75 1 50.88 72 ASP B CA 1
ATOM 5180 C C . ASP B 1 72 ? -0.525 31.578 32.156 1 50.88 72 ASP B C 1
ATOM 5182 O O . ASP B 1 72 ? -1.658 31.156 31.938 1 50.88 72 ASP B O 1
ATOM 5186 N N . ASP B 1 73 ? -0.348 32.812 32.781 1 49.72 73 ASP B N 1
ATOM 5187 C CA . ASP B 1 73 ? -1.558 33.562 33.125 1 49.72 73 ASP B CA 1
ATOM 5188 C C . ASP B 1 73 ? -1.922 34.531 32 1 49.72 73 ASP B C 1
ATOM 5190 O O . ASP B 1 73 ? -1.104 35.375 31.625 1 49.72 73 ASP B O 1
ATOM 5194 N N . GLU B 1 74 ? -3.002 34.219 31.219 1 53.03 74 GLU B N 1
ATOM 5195 C CA . GLU B 1 74 ? -3.537 34.969 30.094 1 53.03 74 GLU B CA 1
ATOM 5196 C C . GLU B 1 74 ? -3.416 36.469 30.328 1 53.03 74 GLU B C 1
ATOM 5198 O O . GLU B 1 74 ? -3.17 37.25 29.406 1 53.03 74 GLU B O 1
ATOM 5203 N N . TYR B 1 75 ? -3.705 36.906 31.562 1 50.19 75 TYR B N 1
ATOM 5204 C CA . TYR B 1 75 ? -3.779 38.344 31.844 1 50.19 75 TYR B CA 1
ATOM 5205 C C . TYR B 1 75 ? -2.432 39.031 31.625 1 50.19 75 TYR B C 1
ATOM 5207 O O . TYR B 1 75 ? -2.361 40.094 31.016 1 50.19 75 TYR B O 1
ATOM 5215 N N . GLU B 1 76 ? -1.439 38.312 31.922 1 59.06 76 GLU B N 1
ATOM 5216 C CA . GLU B 1 76 ? -0.127 38.938 31.922 1 59.06 76 GLU B CA 1
ATOM 5217 C C . GLU B 1 76 ? 0.467 38.969 30.516 1 59.06 76 GLU B C 1
ATOM 5219 O O . GLU B 1 76 ? 1.192 39.906 30.156 1 59.06 76 GLU B O 1
ATOM 5224 N N . LEU B 1 77 ? -0.117 38.219 29.625 1 68.38 77 LEU B N 1
ATOM 5225 C CA . LEU B 1 77 ? 0.473 38.156 28.281 1 68.38 77 LEU B CA 1
ATOM 5226 C C . LEU B 1 77 ? 0.012 39.312 27.422 1 68.38 77 LEU B C 1
ATOM 5228 O O . LEU B 1 77 ? 0.738 39.75 26.516 1 68.38 77 LEU B O 1
ATOM 5232 N N . ASN B 1 78 ? -1.123 39.906 27.812 1 69.94 78 ASN B N 1
ATOM 5233 C CA . ASN B 1 78 ? -1.723 40.906 26.906 1 69.94 78 ASN B CA 1
ATOM 5234 C C . ASN B 1 78 ? -1.813 42.281 27.547 1 69.94 78 ASN B C 1
ATOM 5236 O O . ASN B 1 78 ? -2.49 43.156 27.016 1 69.94 78 ASN B O 1
ATOM 5240 N N . VAL B 1 79 ? -1.159 42.312 28.688 1 68.69 79 VAL B N 1
ATOM 5241 C CA . VAL B 1 79 ? -1.197 43.594 29.375 1 68.69 79 VAL B CA 1
ATOM 5242 C C . VAL B 1 79 ? -0.346 44.625 28.609 1 68.69 79 VAL B C 1
ATOM 5244 O O . VAL B 1 79 ? 0.753 44.281 28.156 1 68.69 79 VAL B O 1
ATOM 5247 N N . ARG B 1 80 ? -0.991 45.812 28.312 1 69.94 80 ARG B N 1
ATOM 5248 C CA . ARG B 1 80 ? -0.291 46.906 27.641 1 69.94 80 ARG B CA 1
ATOM 5249 C C . ARG B 1 80 ? 0.583 47.688 28.609 1 69.94 80 ARG B C 1
ATOM 5251 O O . ARG B 1 80 ? 0.185 47.938 29.75 1 69.94 80 ARG B O 1
ATOM 5258 N N . ARG B 1 81 ? 1.712 48.031 28.047 1 65.31 81 ARG B N 1
ATOM 5259 C CA . ARG B 1 81 ? 2.617 48.906 28.797 1 65.31 81 ARG B CA 1
ATOM 5260 C C . ARG B 1 81 ? 2.215 50.375 28.641 1 65.31 81 ARG B C 1
ATOM 5262 O O . ARG B 1 81 ? 1.241 50.688 27.953 1 65.31 81 ARG B O 1
ATOM 5269 N N . LYS B 1 82 ? 2.92 51.125 29.516 1 54.44 82 LYS B N 1
ATOM 5270 C CA . LYS B 1 82 ? 2.668 52.562 29.547 1 54.44 82 LYS B CA 1
ATOM 5271 C C . LYS B 1 82 ? 2.652 53.156 28.141 1 54.44 82 LYS B C 1
ATOM 5273 O O . LYS B 1 82 ? 1.859 54.031 27.844 1 54.44 82 LYS B O 1
ATOM 5278 N N . HIS B 1 83 ? 3.527 52.562 27.344 1 60.22 83 HIS B N 1
ATOM 5279 C CA . HIS B 1 83 ? 3.547 53.125 26 1 60.22 83 HIS B CA 1
ATOM 5280 C C . HIS B 1 83 ? 2.639 52.312 25.062 1 60.22 83 HIS B C 1
ATOM 5282 O O . HIS B 1 83 ? 2.682 52.5 23.844 1 60.22 83 HIS B O 1
ATOM 5288 N N . GLY B 1 84 ? 1.877 51.375 25.672 1 69.88 84 GLY B N 1
ATOM 5289 C CA . GLY B 1 84 ? 0.846 50.688 24.922 1 69.88 84 GLY B CA 1
ATOM 5290 C C . GLY B 1 84 ? 1.326 49.375 24.328 1 69.88 84 GLY B C 1
ATOM 5291 O O . GLY B 1 84 ? 0.542 48.625 23.734 1 69.88 84 GLY B O 1
ATOM 5292 N N . ASP B 1 85 ? 2.564 49.094 24.5 1 80.81 85 ASP B N 1
ATOM 5293 C CA . ASP B 1 85 ? 3.137 47.875 23.906 1 80.81 85 ASP B CA 1
ATOM 5294 C C . ASP B 1 85 ? 2.82 46.656 24.75 1 80.81 85 ASP B C 1
ATOM 5296 O O . ASP B 1 85 ? 2.855 46.719 25.969 1 80.81 85 ASP B O 1
ATOM 5300 N N . THR B 1 86 ? 2.4 45.656 24.047 1 83.81 86 THR B N 1
ATOM 5301 C CA . THR B 1 86 ? 2.309 44.344 24.688 1 83.81 86 THR B CA 1
ATOM 5302 C C . THR B 1 86 ? 3.656 43.625 24.656 1 83.81 86 THR B C 1
ATOM 5304 O O . THR B 1 86 ? 4.605 44.125 24.031 1 83.81 86 THR B O 1
ATOM 5307 N N . LEU B 1 87 ? 3.74 42.562 25.328 1 81.38 87 LEU B N 1
ATOM 5308 C CA . LEU B 1 87 ? 4.961 41.75 25.297 1 81.38 87 LEU B CA 1
ATOM 5309 C C . LEU B 1 87 ? 5.273 41.312 23.875 1 81.38 87 LEU B C 1
ATOM 5311 O O . LEU B 1 87 ? 6.441 41.219 23.484 1 81.38 87 LEU B O 1
ATOM 5315 N N . ILE B 1 88 ? 4.27 41 23.125 1 90.31 88 ILE B N 1
ATOM 5316 C CA . ILE B 1 88 ? 4.465 40.562 21.75 1 90.31 88 ILE B CA 1
ATOM 5317 C C . ILE B 1 88 ? 5.055 41.719 20.922 1 90.31 88 ILE B C 1
ATOM 5319 O O . ILE B 1 88 ? 5.98 41.531 20.141 1 90.31 88 ILE B O 1
ATOM 5323 N N . HIS B 1 89 ? 4.527 42.938 21.172 1 90.56 89 HIS B N 1
ATOM 5324 C CA . HIS B 1 89 ? 5.105 44.094 20.5 1 90.56 89 HIS B CA 1
ATOM 5325 C C . HIS B 1 89 ? 6.59 44.219 20.828 1 90.56 89 HIS B C 1
ATOM 5327 O O . HIS B 1 89 ? 7.398 44.531 19.938 1 90.56 89 HIS B O 1
ATOM 5333 N N . THR B 1 90 ? 6.891 44.062 22.062 1 84.44 90 THR B N 1
ATOM 5334 C CA . THR B 1 90 ? 8.273 44.219 22.516 1 84.44 90 THR B CA 1
ATOM 5335 C C . THR B 1 90 ? 9.164 43.156 21.828 1 84.44 90 THR B C 1
ATOM 5337 O O . THR B 1 90 ? 10.258 43.5 21.359 1 84.44 90 THR B O 1
ATOM 5340 N N . ALA B 1 91 ? 8.703 41.906 21.828 1 88.44 91 ALA B N 1
ATOM 5341 C CA . ALA B 1 91 ? 9.461 40.844 21.172 1 88.44 91 ALA B CA 1
ATOM 5342 C C . ALA B 1 91 ? 9.703 41.188 19.688 1 88.44 91 ALA B C 1
ATOM 5344 O O . ALA B 1 91 ? 10.789 40.938 19.172 1 88.44 91 ALA B O 1
ATOM 5345 N N . VAL B 1 92 ? 8.719 41.719 19.047 1 93.56 92 VAL B N 1
ATOM 5346 C CA . VAL B 1 92 ? 8.82 42.062 17.625 1 93.56 92 VAL B CA 1
ATOM 5347 C C . VAL B 1 92 ? 9.789 43.219 17.438 1 93.56 92 VAL B C 1
ATOM 5349 O O . VAL B 1 92 ? 10.68 43.156 16.594 1 93.56 92 VAL B O 1
ATOM 5352 N N . ARG B 1 93 ? 9.727 44.281 18.234 1 90.19 93 ARG B N 1
ATOM 5353 C CA . ARG B 1 93 ? 10.586 45.438 18.125 1 90.19 93 ARG B CA 1
ATOM 5354 C C . ARG B 1 93 ? 12.047 45.062 18.359 1 90.19 93 ARG B C 1
ATOM 5356 O O . ARG B 1 93 ? 12.945 45.656 17.75 1 90.19 93 ARG B O 1
ATOM 5363 N N . GLN B 1 94 ? 12.188 44.125 19.203 1 86.44 94 GLN B N 1
ATOM 5364 C CA . GLN B 1 94 ? 13.547 43.688 19.484 1 86.44 94 GLN B CA 1
ATOM 5365 C C . GLN B 1 94 ? 14.008 42.625 18.484 1 86.44 94 GLN B C 1
ATOM 5367 O O . GLN B 1 94 ? 15.125 42.125 18.578 1 86.44 94 GLN B O 1
ATOM 5372 N N . GLU B 1 95 ? 13.102 42.25 17.594 1 93.19 95 GLU B N 1
ATOM 5373 C CA . GLU B 1 95 ? 13.367 41.281 16.531 1 93.19 95 GLU B CA 1
ATOM 5374 C C . GLU B 1 95 ? 13.82 39.938 17.109 1 93.19 95 GLU B C 1
ATOM 5376 O O . GLU B 1 95 ? 14.789 39.344 16.625 1 93.19 95 GLU B O 1
ATOM 5381 N N . HIS B 1 96 ? 13.25 39.594 18.203 1 90.06 96 HIS B N 1
ATOM 5382 C CA . HIS B 1 96 ? 13.547 38.312 18.859 1 90.06 96 HIS B CA 1
ATOM 5383 C C . HIS B 1 96 ? 12.531 37.25 18.469 1 90.06 96 HIS B C 1
ATOM 5385 O O . HIS B 1 96 ? 11.539 37.031 19.172 1 90.06 96 HIS B O 1
ATOM 5391 N N . LEU B 1 97 ? 12.859 36.469 17.5 1 93.56 97 LEU B N 1
ATOM 5392 C CA . LEU B 1 97 ? 11.945 35.5 16.906 1 93.56 97 LEU B CA 1
ATOM 5393 C C . LEU B 1 97 ? 11.594 34.406 17.906 1 93.56 97 LEU B C 1
ATOM 5395 O O . LEU B 1 97 ? 10.43 34.031 18.047 1 93.56 97 LEU B O 1
ATOM 5399 N N . ASP B 1 98 ? 12.586 33.875 18.609 1 89.19 98 ASP B N 1
ATOM 5400 C CA . ASP B 1 98 ? 12.359 32.781 19.547 1 89.19 98 ASP B CA 1
ATOM 5401 C C . ASP B 1 98 ? 11.406 33.188 20.656 1 89.19 98 ASP B C 1
ATOM 5403 O O . ASP B 1 98 ? 10.523 32.406 21.047 1 89.19 98 ASP B O 1
ATOM 5407 N N . TRP B 1 99 ? 11.609 34.375 21.078 1 86.81 99 TRP B N 1
ATOM 5408 C CA . TRP B 1 99 ? 10.734 34.906 22.109 1 86.81 99 TRP B CA 1
ATOM 5409 C C . TRP B 1 99 ? 9.312 35.094 21.578 1 86.81 99 TRP B C 1
ATOM 5411 O O . TRP B 1 99 ? 8.336 34.812 22.281 1 86.81 99 TRP B O 1
ATOM 5421 N N . LEU B 1 100 ? 9.203 35.656 20.469 1 91.44 100 LEU B N 1
ATOM 5422 C CA . LEU B 1 100 ? 7.898 35.844 19.844 1 91.44 100 LEU B CA 1
ATOM 5423 C C . LEU B 1 100 ? 7.141 34.531 19.75 1 91.44 100 LEU B C 1
ATOM 5425 O O . LEU B 1 100 ? 5.973 34.438 20.141 1 91.44 100 LEU B O 1
ATOM 5429 N N . ILE B 1 101 ? 7.836 33.469 19.297 1 92.69 101 ILE B N 1
ATOM 5430 C CA . ILE B 1 101 ? 7.211 32.156 19.141 1 92.69 101 ILE B CA 1
ATOM 5431 C C . ILE B 1 101 ? 6.727 31.641 20.5 1 92.69 101 ILE B C 1
ATOM 5433 O O . ILE B 1 101 ? 5.617 31.125 20.609 1 92.69 101 ILE B O 1
ATOM 5437 N N . GLU B 1 102 ? 7.484 31.828 21.5 1 87.69 102 GLU B N 1
ATOM 5438 C CA . GLU B 1 102 ? 7.105 31.375 22.844 1 87.69 102 GLU B CA 1
ATOM 5439 C C . GLU B 1 102 ? 5.859 32.094 23.328 1 87.69 102 GLU B C 1
ATOM 5441 O O . GLU B 1 102 ? 4.984 31.5 23.953 1 87.69 102 GLU B O 1
ATOM 5446 N N . LEU B 1 103 ? 5.801 33.406 23.125 1 87.5 103 LEU B N 1
ATOM 5447 C CA . LEU B 1 103 ? 4.645 34.188 23.547 1 87.5 103 LEU B CA 1
ATOM 5448 C C . LEU B 1 103 ? 3.393 33.781 22.781 1 87.5 103 LEU B C 1
ATOM 5450 O O . LEU B 1 103 ? 2.309 33.688 23.375 1 87.5 103 LEU B O 1
ATOM 5454 N N . LEU B 1 104 ? 3.607 33.531 21.547 1 91.75 104 LEU B N 1
ATOM 5455 C CA . LEU B 1 104 ? 2.484 33.094 20.719 1 91.75 104 LEU B CA 1
ATOM 5456 C C . LEU B 1 104 ? 1.986 31.719 21.172 1 91.75 104 LEU B C 1
ATOM 5458 O O . LEU B 1 104 ? 0.777 31.484 21.234 1 91.75 104 LEU B O 1
ATOM 5462 N N . LEU B 1 105 ? 2.877 30.797 21.453 1 90.88 105 LEU B N 1
ATOM 5463 C CA . LEU B 1 105 ? 2.529 29.453 21.906 1 90.88 105 LEU B CA 1
ATOM 5464 C C . LEU B 1 105 ? 1.837 29.5 23.266 1 90.88 105 LEU B C 1
ATOM 5466 O O . LEU B 1 105 ? 1.096 28.578 23.625 1 90.88 105 LEU B O 1
ATOM 5470 N N . SER B 1 106 ? 2.045 30.578 24 1 84.56 106 SER B N 1
ATOM 5471 C CA . SER B 1 106 ? 1.437 30.734 25.312 1 84.56 106 SER B CA 1
ATOM 5472 C C . SER B 1 106 ? 0.055 31.375 25.203 1 84.56 106 SER B C 1
ATOM 5474 O O . SER B 1 106 ? -0.602 31.609 26.219 1 84.56 106 SER B O 1
ATOM 5476 N N . GLY B 1 107 ? -0.355 31.703 24.031 1 86.38 107 GLY B N 1
ATOM 5477 C CA . GLY B 1 107 ? -1.705 32.188 23.828 1 86.38 107 GLY B CA 1
ATOM 5478 C C . GLY B 1 107 ? -1.782 33.719 23.781 1 86.38 107 GLY B C 1
ATOM 5479 O O . GLY B 1 107 ? -2.842 34.281 24.031 1 86.38 107 GLY B O 1
ATOM 5480 N N . GLY B 1 108 ? -0.671 34.375 23.562 1 86.5 108 GLY B N 1
ATOM 5481 C CA . GLY B 1 108 ? -0.703 35.812 23.438 1 86.5 108 GLY B CA 1
ATOM 5482 C C . GLY B 1 108 ? -1.633 36.281 22.328 1 86.5 108 GLY B C 1
ATOM 5483 O O . GLY B 1 108 ? -1.719 35.656 21.266 1 86.5 108 GLY B O 1
ATOM 5484 N N . ASP B 1 109 ? -2.281 37.375 22.594 1 88.25 109 ASP B N 1
ATOM 5485 C CA . ASP B 1 109 ? -3.207 37.938 21.609 1 88.25 109 ASP B CA 1
ATOM 5486 C C . ASP B 1 109 ? -2.473 38.812 20.609 1 88.25 109 ASP B C 1
ATOM 5488 O O . ASP B 1 109 ? -1.908 39.875 20.969 1 88.25 109 ASP B O 1
ATOM 5492 N N . LEU B 1 110 ? -2.533 38.469 19.375 1 91 110 LEU B N 1
ATOM 5493 C CA . LEU B 1 110 ? -1.784 39.156 18.312 1 91 110 LEU B CA 1
ATOM 5494 C C . LEU B 1 110 ? -2.527 40.375 17.812 1 91 110 LEU B C 1
ATOM 5496 O O . LEU B 1 110 ? -1.99 41.156 17.016 1 91 110 LEU B O 1
ATOM 5500 N N . GLU B 1 111 ? -3.717 40.625 18.344 1 91.25 111 GLU B N 1
ATOM 5501 C CA . GLU B 1 111 ? -4.535 41.656 17.75 1 91.25 111 GLU B CA 1
ATOM 5502 C C . GLU B 1 111 ? -4.637 42.875 18.688 1 91.25 111 GLU B C 1
ATOM 5504 O O . GLU B 1 111 ? -5.324 43.844 18.391 1 91.25 111 GLU B O 1
ATOM 5509 N N . VAL B 1 112 ? -3.969 42.812 19.812 1 88.25 112 VAL B N 1
ATOM 5510 C CA . VAL B 1 112 ? -3.957 43.969 20.703 1 88.25 112 VAL B CA 1
ATOM 5511 C C . VAL B 1 112 ? -3.098 45.094 20.109 1 88.25 112 VAL B C 1
ATOM 5513 O O . VAL B 1 112 ? -1.896 44.906 19.906 1 88.25 112 VAL B O 1
ATOM 5516 N N . PRO B 1 113 ? -3.676 46.156 19.859 1 90.5 113 PRO B N 1
ATOM 5517 C CA . PRO B 1 113 ? -2.912 47.25 19.234 1 90.5 113 PRO B CA 1
ATOM 5518 C C . PRO B 1 113 ? -2.109 48.062 20.25 1 90.5 113 PRO B C 1
ATOM 5520 O O . PRO B 1 113 ? -2.447 48.094 21.422 1 90.5 113 PRO B O 1
ATOM 5523 N N . ASP B 1 114 ? -1.128 48.75 19.812 1 88.38 114 ASP B N 1
ATOM 5524 C CA . ASP B 1 114 ? -0.409 49.688 20.641 1 88.38 114 ASP B CA 1
ATOM 5525 C C . ASP B 1 114 ? -1.102 51.062 20.641 1 88.38 114 ASP B C 1
ATOM 5527 O O . ASP B 1 114 ? -2.268 51.156 20.266 1 88.38 114 ASP B O 1
ATOM 5531 N N . VAL B 1 115 ? -0.422 52.031 21.141 1 86.94 115 VAL B N 1
ATOM 5532 C CA . VAL B 1 115 ? -1.013 53.344 21.328 1 86.94 115 VAL B CA 1
ATOM 5533 C C . VAL B 1 115 ? -1.372 53.969 19.984 1 86.94 115 VAL B C 1
ATOM 5535 O O . VAL B 1 115 ? -2.289 54.781 19.891 1 86.94 115 VAL B O 1
ATOM 5538 N N . ASP B 1 116 ? -0.64 53.594 19.016 1 90.62 116 ASP B N 1
ATOM 5539 C CA . ASP B 1 116 ? -0.86 54.156 17.688 1 90.62 116 ASP B CA 1
ATOM 5540 C C . ASP B 1 116 ? -1.795 53.25 16.875 1 90.62 116 ASP B C 1
ATOM 5542 O O . ASP B 1 116 ? -2.018 53.5 15.68 1 90.62 116 ASP B O 1
ATOM 5546 N N . GLY B 1 117 ? -2.289 52.156 17.469 1 93.25 117 GLY B N 1
ATOM 5547 C CA . GLY B 1 117 ? -3.203 51.25 16.797 1 93.25 117 GLY B CA 1
ATOM 5548 C C . GLY B 1 117 ? -2.492 50.188 15.992 1 93.25 117 GLY B C 1
ATOM 5549 O O . GLY B 1 117 ? -3.123 49.469 15.211 1 93.25 117 GLY B O 1
ATOM 5550 N N . ASN B 1 118 ? -1.218 50.125 16.141 1 94.25 118 ASN B N 1
ATOM 5551 C CA . ASN B 1 118 ? -0.443 49.125 15.406 1 94.25 118 ASN B CA 1
ATOM 5552 C C . ASN B 1 118 ? -0.526 47.75 16.078 1 94.25 118 ASN B C 1
ATOM 5554 O O . ASN B 1 118 ? -0.281 47.625 17.281 1 94.25 118 ASN B O 1
ATOM 5558 N N . SER B 1 119 ? -0.915 46.812 15.266 1 95.19 119 SER B N 1
ATOM 5559 C CA . SER B 1 119 ? -0.744 45.438 15.719 1 95.19 119 SER B CA 1
ATOM 5560 C C . SER B 1 119 ? 0.715 45 15.625 1 95.19 119 SER B C 1
ATOM 5562 O O . SER B 1 119 ? 1.532 45.656 15 1 95.19 119 SER B O 1
ATOM 5564 N N . PRO B 1 120 ? 1.04 43.875 16.297 1 95.25 120 PRO B N 1
ATOM 5565 C CA . PRO B 1 120 ? 2.408 43.375 16.156 1 95.25 120 PRO B CA 1
ATOM 5566 C C . PRO B 1 120 ? 2.801 43.156 14.703 1 95.25 120 PRO B C 1
ATOM 5568 O O . PRO B 1 120 ? 3.965 43.344 14.336 1 95.25 120 PRO B O 1
ATOM 5571 N N . LEU B 1 121 ? 1.884 42.75 13.828 1 97.62 121 LEU B N 1
ATOM 5572 C CA . LEU B 1 121 ? 2.178 42.531 12.422 1 97.62 121 LEU B CA 1
ATOM 5573 C C . LEU B 1 121 ? 2.549 43.844 11.734 1 97.62 121 LEU B C 1
ATOM 5575 O O . LEU B 1 121 ? 3.453 43.875 10.891 1 97.62 121 LEU B O 1
ATOM 5579 N N . HIS B 1 122 ? 1.89 44.969 12.078 1 96.81 122 HIS B N 1
ATOM 5580 C CA . HIS B 1 122 ? 2.289 46.281 11.586 1 96.81 122 HIS B CA 1
ATOM 5581 C C . HIS B 1 122 ? 3.754 46.562 11.898 1 96.81 122 HIS B C 1
ATOM 5583 O O . HIS B 1 122 ? 4.516 46.969 11.008 1 96.81 122 HIS B O 1
ATOM 5589 N N . THR B 1 123 ? 4.07 46.375 13.156 1 95.31 123 THR B N 1
ATOM 5590 C CA . THR B 1 123 ? 5.422 46.656 13.625 1 95.31 123 THR B CA 1
ATOM 5591 C C . THR B 1 123 ? 6.445 45.781 12.898 1 95.31 123 THR B C 1
ATOM 5593 O O . THR B 1 123 ? 7.496 46.281 12.477 1 95.31 123 THR B O 1
ATOM 5596 N N . ALA B 1 124 ? 6.137 44.5 12.773 1 97.38 124 ALA B N 1
ATOM 5597 C CA . ALA B 1 124 ? 7.039 43.594 12.078 1 97.38 124 ALA B CA 1
ATOM 5598 C C . ALA B 1 124 ? 7.25 44 10.633 1 97.38 124 ALA B C 1
ATOM 5600 O O . ALA B 1 124 ? 8.359 43.906 10.102 1 97.38 124 ALA B O 1
ATOM 5601 N N . THR B 1 125 ? 6.203 44.406 10.023 1 97 125 THR B N 1
ATOM 5602 C CA . THR B 1 125 ? 6.258 44.875 8.641 1 97 125 THR B CA 1
ATOM 5603 C C . THR B 1 125 ? 7.086 46.156 8.516 1 97 125 THR B C 1
ATOM 5605 O O . THR B 1 125 ? 7.863 46.312 7.574 1 97 125 THR B O 1
ATOM 5608 N N . GLN B 1 126 ? 6.918 47 9.414 1 95.19 126 GLN B N 1
ATOM 5609 C CA . GLN B 1 126 ? 7.695 48.25 9.43 1 95.19 126 GLN B CA 1
ATOM 5610 C C . GLN B 1 126 ? 9.188 47.969 9.57 1 95.19 126 GLN B C 1
ATOM 5612 O O . GLN B 1 126 ? 10.016 48.688 9 1 95.19 126 GLN B O 1
ATOM 5617 N N . LEU B 1 127 ? 9.461 46.938 10.273 1 95.62 127 LEU B N 1
ATOM 5618 C CA . LEU B 1 127 ? 10.852 46.562 10.484 1 95.62 127 LEU B CA 1
ATOM 5619 C C . LEU B 1 127 ? 11.383 45.781 9.281 1 95.62 127 LEU B C 1
ATOM 5621 O O . LEU B 1 127 ? 12.586 45.531 9.18 1 95.62 127 LEU B O 1
ATOM 5625 N N . ASN B 1 128 ? 10.508 45.406 8.398 1 96.62 128 ASN B N 1
ATOM 5626 C CA . ASN B 1 128 ? 10.859 44.656 7.207 1 96.62 128 ASN B CA 1
ATOM 5627 C C . ASN B 1 128 ? 11.547 43.344 7.566 1 96.62 128 ASN B C 1
ATOM 5629 O O . ASN B 1 128 ? 12.57 43 6.973 1 96.62 128 ASN B O 1
ATOM 5633 N N . ASN B 1 129 ? 11.109 42.688 8.602 1 96.75 129 ASN B N 1
ATOM 5634 C CA . ASN B 1 129 ? 11.641 41.406 9.039 1 96.75 129 ASN B CA 1
ATOM 5635 C C . ASN B 1 129 ? 10.734 40.25 8.602 1 96.75 129 ASN B C 1
ATOM 5637 O O . ASN B 1 129 ? 9.695 40 9.211 1 96.75 129 ASN B O 1
ATOM 5641 N N . ILE B 1 130 ? 11.188 39.5 7.648 1 96.5 130 ILE B N 1
ATOM 5642 C CA . ILE B 1 130 ? 10.367 38.5 7 1 96.5 130 ILE B CA 1
ATOM 5643 C C . ILE B 1 130 ? 10.102 37.344 7.977 1 96.5 130 ILE B C 1
ATOM 5645 O O . ILE B 1 130 ? 9.023 36.75 7.957 1 96.5 130 ILE B O 1
ATOM 5649 N N . ASP B 1 131 ? 11.047 37.031 8.82 1 96.94 131 ASP B N 1
ATOM 5650 C CA . ASP B 1 131 ? 10.883 35.938 9.773 1 96.94 131 ASP B CA 1
ATOM 5651 C C . ASP B 1 131 ? 9.766 36.219 10.773 1 96.94 131 ASP B C 1
ATOM 5653 O O . ASP B 1 131 ? 8.953 35.375 11.086 1 96.94 131 ASP B O 1
ATOM 5657 N N . LEU B 1 132 ? 9.742 37.469 11.227 1 97.44 132 LEU B N 1
ATOM 5658 C CA . LEU B 1 132 ? 8.711 37.875 12.18 1 97.44 132 LEU B CA 1
ATOM 5659 C C . LEU B 1 132 ? 7.34 37.906 11.508 1 97.44 132 LEU B C 1
ATOM 5661 O O . LEU B 1 132 ? 6.348 37.469 12.109 1 97.44 132 LEU B O 1
ATOM 5665 N N . VAL B 1 133 ? 7.297 38.375 10.312 1 97.62 133 VAL B N 1
ATOM 5666 C CA . VAL B 1 133 ? 6.047 38.406 9.562 1 97.62 133 VAL B CA 1
ATOM 5667 C C . VAL B 1 133 ? 5.523 37 9.352 1 97.62 133 VAL B C 1
ATOM 5669 O O . VAL B 1 133 ? 4.348 36.719 9.594 1 97.62 133 VAL B O 1
ATOM 5672 N N . ASN B 1 134 ? 6.422 36.094 8.945 1 97.06 134 ASN B N 1
ATOM 5673 C CA . ASN B 1 134 ? 6.055 34.688 8.758 1 97.06 134 ASN B CA 1
ATOM 5674 C C . ASN B 1 134 ? 5.508 34.094 10.039 1 97.06 134 ASN B C 1
ATOM 5676 O O . ASN B 1 134 ? 4.512 33.344 10.008 1 97.06 134 ASN B O 1
ATOM 5680 N N . ALA B 1 135 ? 6.125 34.344 11.102 1 97.31 135 ALA B N 1
ATOM 5681 C CA . ALA B 1 135 ? 5.695 33.812 12.383 1 97.31 135 ALA B CA 1
ATOM 5682 C C . ALA B 1 135 ? 4.301 34.312 12.75 1 97.31 135 ALA B C 1
ATOM 5684 O O . ALA B 1 135 ? 3.432 33.5 13.125 1 97.31 135 ALA B O 1
ATOM 5685 N N . LEU B 1 136 ? 4.113 35.594 12.656 1 97.62 136 LEU B N 1
ATOM 5686 C CA . LEU B 1 136 ? 2.834 36.188 13.031 1 97.62 136 LEU B CA 1
ATOM 5687 C C . LEU B 1 136 ? 1.716 35.688 12.125 1 97.62 136 LEU B C 1
ATOM 5689 O O . LEU B 1 136 ? 0.631 35.344 12.602 1 97.62 136 LEU B O 1
ATOM 5693 N N . VAL B 1 137 ? 2.006 35.594 10.852 1 96.44 137 VAL B N 1
ATOM 5694 C CA . VAL B 1 137 ? 1.028 35.094 9.891 1 96.44 137 VAL B CA 1
ATOM 5695 C C . VAL B 1 137 ? 0.699 33.625 10.203 1 96.44 137 VAL B C 1
ATOM 5697 O O . VAL B 1 137 ? -0.459 33.219 10.117 1 96.44 137 VAL B O 1
ATOM 5700 N N . SER B 1 138 ? 1.673 32.844 10.57 1 95.62 138 SER B N 1
ATOM 5701 C CA . SER B 1 138 ? 1.495 31.422 10.859 1 95.62 138 SER B CA 1
ATOM 5702 C C . SER B 1 138 ? 0.598 31.219 12.07 1 95.62 138 SER B C 1
ATOM 5704 O O . SER B 1 138 ? 0.002 30.141 12.234 1 95.62 138 SER B O 1
ATOM 5706 N N . PHE B 1 139 ? 0.566 32.188 12.898 1 95.12 139 PHE B N 1
ATOM 5707 C CA . PHE B 1 139 ? -0.317 32.094 14.055 1 95.12 139 PHE B CA 1
ATOM 5708 C C . PHE B 1 139 ? -1.606 32.875 13.805 1 95.12 139 PHE B C 1
ATOM 5710 O O . PHE B 1 139 ? -2.281 33.312 14.742 1 95.12 139 PHE B O 1
ATOM 5717 N N . ASN B 1 140 ? -1.921 33.188 12.523 1 93.56 140 ASN B N 1
ATOM 5718 C CA . ASN B 1 140 ? -3.211 33.656 12.031 1 93.56 140 ASN B CA 1
ATOM 5719 C C . ASN B 1 140 ? -3.426 35.125 12.359 1 93.56 140 ASN B C 1
ATOM 5721 O O . ASN B 1 140 ? -4.535 35.531 12.711 1 93.56 140 ASN B O 1
ATOM 5725 N N . ALA B 1 141 ? -2.375 35.875 12.359 1 96.19 141 ALA B N 1
ATOM 5726 C CA . ALA B 1 141 ? -2.541 37.344 12.484 1 96.19 141 ALA B CA 1
ATOM 5727 C C . ALA B 1 141 ? -3.422 37.875 11.367 1 96.19 141 ALA B C 1
ATOM 5729 O O . ALA B 1 141 ? -3.338 37.438 10.227 1 96.19 141 ALA B O 1
ATOM 5730 N N . ASP B 1 142 ? -4.242 38.812 11.703 1 96.12 142 ASP B N 1
ATOM 5731 C CA . ASP B 1 142 ? -5.062 39.469 10.688 1 96.12 142 ASP B CA 1
ATOM 5732 C C . ASP B 1 142 ? -4.207 40.344 9.766 1 96.12 142 ASP B C 1
ATOM 5734 O O . ASP B 1 142 ? -3.725 41.406 10.18 1 96.12 142 ASP B O 1
ATOM 5738 N N . VAL B 1 143 ? -4.141 39.969 8.539 1 97.19 143 VAL B N 1
ATOM 5739 C CA . VAL B 1 143 ? -3.221 40.625 7.617 1 97.19 143 VAL B CA 1
ATOM 5740 C C . VAL B 1 143 ? -3.869 41.875 7.051 1 97.19 143 VAL B C 1
ATOM 5742 O O . VAL B 1 143 ? -3.207 42.688 6.387 1 97.19 143 VAL B O 1
ATOM 5745 N N . ASN B 1 144 ? -5.141 42.125 7.363 1 96.5 144 ASN B N 1
ATOM 5746 C CA . ASN B 1 144 ? -5.848 43.281 6.797 1 96.5 144 ASN B CA 1
ATOM 5747 C C . ASN B 1 144 ? -6.27 44.281 7.875 1 96.5 144 ASN B C 1
ATOM 5749 O O . ASN B 1 144 ? -7.082 45.156 7.621 1 96.5 144 ASN B O 1
ATOM 5753 N N . VAL B 1 145 ? -5.75 44.094 9.031 1 95.62 145 VAL B N 1
ATOM 5754 C CA . VAL B 1 145 ? -6.098 44.969 10.133 1 95.62 145 VAL B CA 1
ATOM 5755 C C . VAL B 1 145 ? -5.551 46.375 9.859 1 95.62 145 VAL B C 1
ATOM 5757 O O . VAL B 1 145 ? -4.434 46.531 9.367 1 95.62 145 VAL B O 1
ATOM 5760 N N . LYS B 1 146 ? -6.344 47.344 10.25 1 94.56 146 LYS B N 1
ATOM 5761 C CA . LYS B 1 146 ? -5.938 48.75 10.047 1 94.56 146 LYS B CA 1
ATOM 5762 C C . LYS B 1 146 ? -5.559 49.406 11.375 1 94.56 146 LYS B C 1
ATOM 5764 O O . LYS B 1 146 ? -6.195 49.156 12.398 1 94.56 146 LYS B O 1
ATOM 5769 N N . ASN B 1 147 ? -4.535 50.25 11.328 1 94.44 147 ASN B N 1
ATOM 5770 C CA . ASN B 1 147 ? -4.184 51.031 12.516 1 94.44 147 ASN B CA 1
ATOM 5771 C C . ASN B 1 147 ? -4.961 52.344 12.586 1 94.44 147 ASN B C 1
ATOM 5773 O O . ASN B 1 147 ? -5.926 52.531 11.844 1 94.44 147 ASN B O 1
ATOM 5777 N N . LYS B 1 148 ? -4.605 53.188 13.516 1 93.31 148 LYS B N 1
ATOM 5778 C CA . LYS B 1 148 ? -5.344 54.438 13.75 1 93.31 148 LYS B CA 1
ATOM 5779 C C . LYS B 1 148 ? -5.297 55.344 12.531 1 93.31 148 LYS B C 1
ATOM 5781 O O . LYS B 1 148 ? -6.223 56.125 12.289 1 93.31 148 LYS B O 1
ATOM 5786 N N . ASN B 1 149 ? -4.215 55.188 11.766 1 92.62 149 ASN B N 1
ATOM 5787 C CA . ASN B 1 149 ? -4.059 56 10.562 1 92.62 149 ASN B CA 1
ATOM 5788 C C . ASN B 1 149 ? -4.711 55.344 9.352 1 92.62 149 ASN B C 1
ATOM 5790 O O . ASN B 1 149 ? -4.551 55.844 8.219 1 92.62 149 ASN B O 1
ATOM 5794 N N . GLY B 1 150 ? -5.324 54.125 9.555 1 92.56 150 GLY B N 1
ATOM 5795 C CA . GLY B 1 150 ? -5.988 53.438 8.469 1 92.56 150 GLY B CA 1
ATOM 5796 C C . GLY B 1 150 ? -5.035 52.625 7.605 1 92.56 150 GLY B C 1
ATOM 5797 O O . GLY B 1 150 ? -5.383 52.25 6.488 1 92.56 150 GLY B O 1
ATOM 5798 N N . GLU B 1 151 ? -3.863 52.438 8.07 1 94.5 151 GLU B N 1
ATOM 5799 C CA . GLU B 1 151 ? -2.84 51.75 7.301 1 94.5 151 GLU B CA 1
ATOM 5800 C C . GLU B 1 151 ? -2.85 50.25 7.602 1 94.5 151 GLU B C 1
ATOM 5802 O O . GLU B 1 151 ? -2.908 49.844 8.766 1 94.5 151 GLU B O 1
ATOM 5807 N N . THR B 1 152 ? -2.805 49.469 6.48 1 95.94 152 THR B N 1
ATOM 5808 C CA . THR B 1 152 ? -2.668 48.031 6.633 1 95.94 152 THR B CA 1
ATOM 5809 C C . THR B 1 152 ? -1.197 47.625 6.637 1 95.94 152 THR B C 1
ATOM 5811 O O . THR B 1 152 ? -0.329 48.406 6.258 1 95.94 152 THR B O 1
ATOM 5814 N N . PRO B 1 153 ? -0.909 46.344 7.145 1 97.19 153 PRO B N 1
ATOM 5815 C CA . PRO B 1 153 ? 0.478 45.875 7.066 1 97.19 153 PRO B CA 1
ATOM 5816 C C . PRO B 1 153 ? 1.038 45.938 5.645 1 97.19 153 PRO B C 1
ATOM 5818 O O . PRO B 1 153 ? 2.195 46.312 5.449 1 97.19 153 PRO B O 1
ATOM 5821 N N . ARG B 1 154 ? 0.245 45.594 4.645 1 96.56 154 ARG B N 1
ATOM 5822 C CA . ARG B 1 154 ? 0.699 45.656 3.26 1 96.56 154 ARG B CA 1
ATOM 5823 C C . ARG B 1 154 ? 1.057 47.062 2.861 1 96.56 154 ARG B C 1
ATOM 5825 O O . ARG B 1 154 ? 2.059 47.312 2.182 1 96.56 154 ARG B O 1
ATOM 5832 N N . HIS B 1 155 ? 0.221 48.062 3.252 1 95.69 155 HIS B N 1
ATOM 5833 C CA . HIS B 1 155 ? 0.502 49.469 2.975 1 95.69 155 HIS B CA 1
ATOM 5834 C C . HIS B 1 155 ? 1.842 49.875 3.568 1 95.69 155 HIS B C 1
ATOM 5836 O O . HIS B 1 155 ? 2.641 50.531 2.902 1 95.69 155 HIS B O 1
ATOM 5842 N N . LEU B 1 156 ? 2.045 49.531 4.82 1 96.19 156 LEU B N 1
ATOM 5843 C CA . LEU B 1 156 ? 3.281 49.906 5.508 1 96.19 156 LEU B CA 1
ATOM 5844 C C . LEU B 1 156 ? 4.488 49.281 4.816 1 96.19 156 LEU B C 1
ATOM 5846 O O . LEU B 1 156 ? 5.547 49.906 4.719 1 96.19 156 LEU B O 1
ATOM 5850 N N . ALA B 1 157 ? 4.352 48.031 4.402 1 96.38 157 ALA B N 1
ATOM 5851 C CA . ALA B 1 157 ? 5.426 47.344 3.672 1 96.38 157 ALA B CA 1
ATOM 5852 C C . ALA B 1 157 ? 5.703 48.031 2.342 1 96.38 157 ALA B C 1
ATOM 5854 O O . ALA B 1 157 ? 6.859 48.25 1.976 1 96.38 157 ALA B O 1
ATOM 5855 N N . ALA B 1 158 ? 4.668 48.375 1.667 1 94.88 158 ALA B N 1
ATOM 5856 C CA . ALA B 1 158 ? 4.781 48.969 0.344 1 94.88 158 ALA B CA 1
ATOM 5857 C C . ALA B 1 158 ? 5.484 50.344 0.419 1 94.88 158 ALA B C 1
ATOM 5859 O O . ALA B 1 158 ? 6.176 50.719 -0.52 1 94.88 158 ALA B O 1
ATOM 5860 N N . LYS B 1 159 ? 5.281 51 1.503 1 93.88 159 LYS B N 1
ATOM 5861 C CA . LYS B 1 159 ? 5.926 52.312 1.696 1 93.88 159 LYS B CA 1
ATOM 5862 C C . LYS B 1 159 ? 7.441 52.188 1.598 1 93.88 159 LYS B C 1
ATOM 5864 O O . LYS B 1 159 ? 8.125 53.156 1.273 1 93.88 159 LYS B O 1
ATOM 5869 N N . GLN B 1 160 ? 7.918 51.062 1.817 1 93.62 160 GLN B N 1
ATOM 5870 C CA . GLN B 1 160 ? 9.359 50.812 1.81 1 93.62 160 GLN B CA 1
ATOM 5871 C C . GLN B 1 160 ? 9.844 50.406 0.428 1 93.62 160 GLN B C 1
ATOM 5873 O O . GLN B 1 160 ? 11.039 50.219 0.214 1 93.62 160 GLN B O 1
ATOM 5878 N N . GLY B 1 161 ? 9.008 50.219 -0.5 1 88.44 161 GLY B N 1
ATOM 5879 C CA . GLY B 1 161 ? 9.344 49.938 -1.89 1 88.44 161 GLY B CA 1
ATOM 5880 C C . GLY B 1 161 ? 9.883 48.531 -2.115 1 88.44 161 GLY B C 1
ATOM 5881 O O . GLY B 1 161 ? 9.398 47.594 -1.521 1 88.44 161 GLY B O 1
ATOM 5882 N N . GLU B 1 162 ? 10.945 48.438 -2.918 1 88.06 162 GLU B N 1
ATOM 5883 C CA . GLU B 1 162 ? 11.5 47.188 -3.381 1 88.06 162 GLU B CA 1
ATOM 5884 C C . GLU B 1 162 ? 12.281 46.469 -2.273 1 88.06 162 GLU B C 1
ATOM 5886 O O . GLU B 1 162 ? 12.461 45.25 -2.303 1 88.06 162 GLU B O 1
ATOM 5891 N N . GLN B 1 163 ? 12.664 47.281 -1.355 1 91.12 163 GLN B N 1
ATOM 5892 C CA . GLN B 1 163 ? 13.414 46.688 -0.246 1 91.12 163 GLN B CA 1
ATOM 5893 C C . GLN B 1 163 ? 12.539 45.719 0.557 1 91.12 163 GLN B C 1
ATOM 5895 O O . GLN B 1 163 ? 13.047 44.781 1.187 1 91.12 163 GLN B O 1
ATOM 5900 N N . ALA B 1 164 ? 11.227 46 0.525 1 95 164 ALA B N 1
ATOM 5901 C CA . ALA B 1 164 ? 10.305 45.156 1.29 1 95 164 ALA B CA 1
ATOM 5902 C C . ALA B 1 164 ? 9.617 44.125 0.393 1 95 164 ALA B C 1
ATOM 5904 O O . ALA B 1 164 ? 8.5 43.719 0.677 1 95 164 ALA B O 1
ATOM 5905 N N . ALA B 1 165 ? 10.242 43.719 -0.656 1 94.75 165 ALA B N 1
ATOM 5906 C CA . ALA B 1 165 ? 9.648 42.812 -1.647 1 94.75 165 ALA B CA 1
ATOM 5907 C C . ALA B 1 165 ? 9.25 41.5 -1.018 1 94.75 165 ALA B C 1
ATOM 5909 O O . ALA B 1 165 ? 8.195 40.938 -1.328 1 94.75 165 ALA B O 1
ATOM 5910 N N . ASP B 1 166 ? 10.086 40.969 -0.166 1 94.69 166 ASP B N 1
ATOM 5911 C CA . ASP B 1 166 ? 9.812 39.688 0.462 1 94.69 166 ASP B CA 1
ATOM 5912 C C . ASP B 1 166 ? 8.609 39.75 1.391 1 94.69 166 ASP B C 1
ATOM 5914 O O . ASP B 1 166 ? 7.793 38.844 1.447 1 94.69 166 ASP B O 1
ATOM 5918 N N . VAL B 1 167 ? 8.516 40.844 2.131 1 96.81 167 VAL B N 1
ATOM 5919 C CA . VAL B 1 167 ? 7.402 41.062 3.057 1 96.81 167 VAL B CA 1
ATOM 5920 C C . VAL B 1 167 ? 6.109 41.25 2.273 1 96.81 167 VAL B C 1
ATOM 5922 O O . VAL B 1 167 ? 5.062 40.688 2.631 1 96.81 167 VAL B O 1
ATOM 5925 N N . ILE B 1 168 ? 6.16 42.031 1.202 1 96 168 ILE B N 1
ATOM 5926 C CA . ILE B 1 168 ? 4.992 42.281 0.361 1 96 168 ILE B CA 1
ATOM 5927 C C . ILE B 1 168 ? 4.508 40.938 -0.221 1 96 168 ILE B C 1
ATOM 5929 O O . ILE B 1 168 ? 3.309 40.656 -0.222 1 96 168 ILE B O 1
ATOM 5933 N N . ARG B 1 169 ? 5.418 40.156 -0.664 1 94.44 169 ARG B N 1
ATOM 5934 C CA . ARG B 1 169 ? 5.082 38.812 -1.19 1 94.44 169 ARG B CA 1
ATOM 5935 C C . ARG B 1 169 ? 4.398 37.969 -0.129 1 94.44 169 ARG B C 1
ATOM 5937 O O . ARG B 1 169 ? 3.389 37.312 -0.404 1 94.44 169 ARG B O 1
ATOM 5944 N N . ALA B 1 170 ? 5.016 37.906 1.033 1 95.25 170 ALA B N 1
ATOM 5945 C CA . ALA B 1 170 ? 4.488 37.094 2.121 1 95.25 170 ALA B CA 1
ATOM 5946 C C . ALA B 1 170 ? 3.055 37.5 2.465 1 95.25 170 ALA B C 1
ATOM 5948 O O . ALA B 1 170 ? 2.207 36.625 2.703 1 95.25 170 ALA B O 1
ATOM 5949 N N . LEU B 1 171 ? 2.797 38.781 2.473 1 96.5 171 LEU B N 1
ATOM 5950 C CA . LEU B 1 171 ? 1.464 39.25 2.807 1 96.5 171 LEU B CA 1
ATOM 5951 C C . LEU B 1 171 ? 0.493 39.031 1.655 1 96.5 171 LEU B C 1
ATOM 5953 O O . LEU B 1 171 ? -0.653 38.625 1.878 1 96.5 171 LEU B O 1
ATOM 5957 N N . HIS B 1 172 ? 0.925 39.188 0.464 1 94.62 172 HIS B N 1
ATOM 5958 C CA . HIS B 1 172 ? 0.096 39 -0.724 1 94.62 172 HIS B CA 1
ATOM 5959 C C . HIS B 1 172 ? -0.435 37.594 -0.826 1 94.62 172 HIS B C 1
ATOM 5961 O O . HIS B 1 172 ? -1.62 37.375 -1.095 1 94.62 172 HIS B O 1
ATOM 5967 N N . HIS B 1 173 ? 0.348 36.625 -0.58 1 93.38 173 HIS B N 1
ATOM 5968 C CA . HIS B 1 173 ? 0.02 35.219 -0.833 1 93.38 173 HIS B CA 1
ATOM 5969 C C . HIS B 1 173 ? -0.874 34.656 0.266 1 93.38 173 HIS B C 1
ATOM 5971 O O . HIS B 1 173 ? -1.391 33.562 0.141 1 93.38 173 HIS B O 1
ATOM 5977 N N . VAL B 1 174 ? -1.061 35.406 1.285 1 95.25 174 VAL B N 1
ATOM 5978 C CA . VAL B 1 174 ? -1.937 34.938 2.342 1 95.25 174 VAL B CA 1
ATOM 5979 C C . VAL B 1 174 ? -3.201 35.781 2.406 1 95.25 174 VAL B C 1
ATOM 5981 O O . VAL B 1 174 ? -3.951 35.719 3.385 1 95.25 174 VAL B O 1
ATOM 5984 N N . GLY B 1 175 ? -3.391 36.688 1.4 1 94.38 175 GLY B N 1
ATOM 5985 C CA . GLY B 1 175 ? -4.691 37.312 1.239 1 94.38 175 GLY B CA 1
ATOM 5986 C C . GLY B 1 175 ? -4.711 38.781 1.685 1 94.38 175 GLY B C 1
ATOM 5987 O O . GLY B 1 175 ? -5.781 39.344 1.901 1 94.38 175 GLY B O 1
ATOM 5988 N N . ALA B 1 176 ? -3.547 39.406 1.871 1 96.56 176 ALA B N 1
ATOM 5989 C CA . ALA B 1 176 ? -3.535 40.812 2.189 1 96.56 176 ALA B CA 1
ATOM 5990 C C . ALA B 1 176 ? -4.066 41.656 1.024 1 96.56 176 ALA B C 1
ATOM 5992 O O . ALA B 1 176 ? -3.568 41.562 -0.098 1 96.56 176 ALA B O 1
ATOM 5993 N N . LYS B 1 177 ? -4.949 42.531 1.312 1 95.44 177 LYS B N 1
ATOM 5994 C CA . LYS B 1 177 ? -5.625 43.312 0.273 1 95.44 177 LYS B CA 1
ATOM 5995 C C . LYS B 1 177 ? -4.879 44.594 -0.021 1 95.44 177 LYS B C 1
ATOM 5997 O O . LYS B 1 177 ? -4.156 45.125 0.836 1 95.44 177 LYS B O 1
ATOM 6002 N N . ARG B 1 178 ? -5.086 45 -1.197 1 94.69 178 ARG B N 1
ATOM 6003 C CA . ARG B 1 178 ? -4.582 46.312 -1.58 1 94.69 178 ARG B CA 1
ATOM 6004 C C . ARG B 1 178 ? -5.449 47.438 -0.999 1 94.69 178 ARG B C 1
ATOM 6006 O O . ARG B 1 178 ? -6.578 47.188 -0.567 1 94.69 178 ARG B O 1
ATOM 6013 N N . CYS B 1 179 ? -4.836 48.625 -0.947 1 93.12 179 CYS B N 1
ATOM 6014 C CA . CYS B 1 179 ? -5.559 49.75 -0.366 1 93.12 179 CYS B CA 1
ATOM 6015 C C . CYS B 1 179 ? -6.781 50.125 -1.204 1 93.12 179 CYS B C 1
ATOM 6017 O O . CYS B 1 179 ? -6.703 50.156 -2.434 1 93.12 179 CYS B O 1
ATOM 6019 N N . ASP B 1 180 ? -7.949 50.25 -0.588 1 85.38 180 ASP B N 1
ATOM 6020 C CA . ASP B 1 180 ? -9.195 50.594 -1.263 1 85.38 180 ASP B CA 1
ATOM 6021 C C . ASP B 1 180 ? -9.18 52.062 -1.711 1 85.38 180 ASP B C 1
ATOM 6023 O O . ASP B 1 180 ? -9.672 52.375 -2.797 1 85.38 180 ASP B O 1
ATOM 6027 N N . VAL B 1 181 ? -8.773 52.875 -0.766 1 82.31 181 VAL B N 1
ATOM 6028 C CA . VAL B 1 181 ? -8.711 54.312 -1.046 1 82.31 181 VAL B CA 1
ATOM 6029 C C . VAL B 1 181 ? -7.258 54.75 -1.2 1 82.31 181 VAL B C 1
ATOM 6031 O O . VAL B 1 181 ? -6.379 54.281 -0.481 1 82.31 181 VAL B O 1
ATOM 6034 N N . ILE B 1 182 ? -7.047 55.531 -2.254 1 78.88 182 ILE B N 1
ATOM 6035 C CA . ILE B 1 182 ? -5.691 56 -2.49 1 78.88 182 ILE B CA 1
ATOM 6036 C C . ILE B 1 182 ? -5.285 56.969 -1.374 1 78.88 182 ILE B C 1
ATOM 6038 O O . ILE B 1 182 ? -5.969 57.969 -1.119 1 78.88 182 ILE B O 1
ATOM 6042 N N . MET B 1 183 ? -4.422 56.531 -0.666 1 83.31 183 MET B N 1
ATOM 6043 C CA . MET B 1 183 ? -3.789 57.375 0.345 1 83.31 183 MET B CA 1
ATOM 6044 C C . MET B 1 183 ? -2.564 58.094 -0.224 1 83.31 183 MET B C 1
ATOM 6046 O O . MET B 1 183 ? -2.025 57.688 -1.251 1 83.31 183 MET B O 1
ATOM 6050 N N . ALA B 1 184 ? -2.137 59.188 0.36 1 81.38 184 ALA B N 1
ATOM 6051 C CA . ALA B 1 184 ? -1.044 60 -0.143 1 81.38 184 ALA B CA 1
ATOM 6052 C C . ALA B 1 184 ? 0.245 59.188 -0.26 1 81.38 184 ALA B C 1
ATOM 6054 O O . ALA B 1 184 ? 1.035 59.406 -1.184 1 81.38 184 ALA B O 1
ATOM 6055 N N . ASP B 1 185 ? 0.444 58.219 0.526 1 87.31 185 ASP B N 1
ATOM 6056 C CA . ASP B 1 185 ? 1.718 57.5 0.564 1 87.31 185 ASP B CA 1
ATOM 6057 C C . ASP B 1 185 ? 1.597 56.125 -0.083 1 87.31 185 ASP B C 1
ATOM 6059 O O . ASP B 1 185 ? 2.471 55.281 0.09 1 87.31 185 ASP B O 1
ATOM 6063 N N . CYS B 1 186 ? 0.603 55.906 -0.859 1 92.25 186 CYS B N 1
ATOM 6064 C CA . CYS B 1 186 ? 0.414 54.625 -1.523 1 92.25 186 CYS B CA 1
ATOM 6065 C C . CYS B 1 186 ? 1.458 54.406 -2.615 1 92.25 186 CYS B C 1
ATOM 6067 O O . CYS B 1 186 ? 1.85 55.375 -3.295 1 92.25 186 CYS B O 1
ATOM 6069 N N . LYS B 1 187 ? 1.987 53.312 -2.746 1 92.94 187 LYS B N 1
ATOM 6070 C CA . LYS B 1 187 ? 2.936 52.906 -3.777 1 92.94 187 LYS B CA 1
ATOM 6071 C C . LYS B 1 187 ? 2.395 51.719 -4.586 1 92.94 187 LYS B C 1
ATOM 6073 O O . LYS B 1 187 ? 1.27 51.281 -4.359 1 92.94 187 LYS B O 1
ATOM 6078 N N . ASP B 1 188 ? 3.129 51.25 -5.492 1 92 188 ASP B N 1
ATOM 6079 C CA . ASP B 1 188 ? 2.701 50.188 -6.398 1 92 188 ASP B CA 1
ATOM 6080 C C . ASP B 1 188 ? 2.406 48.906 -5.633 1 92 188 ASP B C 1
ATOM 6082 O O . ASP B 1 188 ? 1.607 48.094 -6.082 1 92 188 ASP B O 1
ATOM 6086 N N . GLY B 1 189 ? 2.984 48.781 -4.504 1 93.06 189 GLY B N 1
ATOM 6087 C CA . GLY B 1 189 ? 2.857 47.562 -3.732 1 93.06 189 GLY B CA 1
ATOM 6088 C C . GLY B 1 189 ? 1.563 47.469 -2.945 1 93.06 189 GLY B C 1
ATOM 6089 O O . GLY B 1 189 ? 1.184 46.406 -2.469 1 93.06 189 GLY B O 1
ATOM 6090 N N . CYS B 1 190 ? 0.77 48.562 -2.783 1 94.19 190 CYS B N 1
ATOM 6091 C CA . CYS B 1 190 ? -0.436 48.531 -1.962 1 94.19 190 CYS B CA 1
ATOM 6092 C C . CYS B 1 190 ? -1.598 49.219 -2.678 1 94.19 190 CYS B C 1
ATOM 6094 O O . CYS B 1 190 ? -2.758 49.031 -2.314 1 94.19 190 CYS B O 1
ATOM 6096 N N . SER B 1 191 ? -1.245 50.031 -3.727 1 92.56 191 SER B N 1
ATOM 6097 C CA . SER B 1 191 ? -2.289 50.781 -4.418 1 92.56 191 SER B CA 1
ATOM 6098 C C . SER B 1 191 ? -3.285 49.844 -5.094 1 92.56 191 SER B C 1
ATOM 6100 O O . SER B 1 191 ? -2.916 48.781 -5.547 1 92.56 191 SER B O 1
ATOM 6102 N N . HIS B 1 192 ? -4.531 50.312 -5.152 1 90.44 192 HIS B N 1
ATOM 6103 C CA . HIS B 1 192 ? -5.629 49.531 -5.703 1 90.44 192 HIS B CA 1
ATOM 6104 C C . HIS B 1 192 ? -5.312 49.062 -7.125 1 90.44 192 HIS B C 1
ATOM 6106 O O . HIS B 1 192 ? -5.656 47.969 -7.508 1 90.44 192 HIS B O 1
ATOM 6112 N N . ASP B 1 193 ? -4.648 49.812 -7.926 1 87.56 193 ASP B N 1
ATOM 6113 C CA . ASP B 1 193 ? -4.348 49.5 -9.32 1 87.56 193 ASP B CA 1
ATOM 6114 C C . ASP B 1 193 ? -2.896 49.062 -9.477 1 87.56 193 ASP B C 1
ATOM 6116 O O . ASP B 1 193 ? -2.404 48.938 -10.602 1 87.56 193 ASP B O 1
ATOM 6120 N N . GLY B 1 194 ? -2.225 48.969 -8.352 1 89.69 194 GLY B N 1
ATOM 6121 C CA . GLY B 1 194 ? -0.831 48.562 -8.43 1 89.69 194 GLY B CA 1
ATOM 6122 C C . GLY B 1 194 ? -0.652 47.125 -8.898 1 89.69 194 GLY B C 1
ATOM 6123 O O . GLY B 1 194 ? -1.59 46.312 -8.844 1 89.69 194 GLY B O 1
ATOM 6124 N N . GLN B 1 195 ? 0.582 46.812 -9.367 1 90.38 195 GLN B N 1
ATOM 6125 C CA . GLN B 1 195 ? 0.822 45.469 -9.906 1 90.38 195 GLN B CA 1
ATOM 6126 C C . GLN B 1 195 ? 1.994 44.781 -9.203 1 90.38 195 GLN B C 1
ATOM 6128 O O . GLN B 1 195 ? 2.244 43.594 -9.406 1 90.38 195 GLN B O 1
ATOM 6133 N N . PHE B 1 196 ? 2.621 45.5 -8.336 1 93.06 196 PHE B N 1
ATOM 6134 C CA . PHE B 1 196 ? 3.791 44.938 -7.676 1 93.06 196 PHE B CA 1
ATOM 6135 C C . PHE B 1 196 ? 3.375 44.062 -6.492 1 93.06 196 PHE B C 1
ATOM 6137 O O . PHE B 1 196 ? 2.77 44.562 -5.539 1 93.06 196 PHE B O 1
ATOM 6144 N N . ASN B 1 197 ? 3.693 42.781 -6.484 1 92.75 197 ASN B N 1
ATOM 6145 C CA . ASN B 1 197 ? 3.295 41.844 -5.445 1 92.75 197 ASN B CA 1
ATOM 6146 C C . ASN B 1 197 ? 4.504 41.25 -4.719 1 92.75 197 ASN B C 1
ATOM 6148 O O . ASN B 1 197 ? 4.398 40.219 -4.055 1 92.75 197 ASN B O 1
ATOM 6152 N N . GLY B 1 198 ? 5.594 41.875 -4.828 1 91.31 198 GLY B N 1
ATOM 6153 C CA . GLY B 1 198 ? 6.781 41.406 -4.129 1 91.31 198 GLY B CA 1
ATOM 6154 C C . GLY B 1 198 ? 7.656 40.5 -4.98 1 91.31 198 GLY B C 1
ATOM 6155 O O . GLY B 1 198 ? 7.566 40.531 -6.211 1 91.31 198 GLY B O 1
ATOM 6156 N N . SER B 1 199 ? 8.586 39.812 -4.387 1 86.44 199 SER B N 1
ATOM 6157 C CA . SER B 1 199 ? 9.508 38.906 -5.074 1 86.44 199 SER B CA 1
ATOM 6158 C C . SER B 1 199 ? 8.789 37.688 -5.613 1 86.44 199 SER B C 1
ATOM 6160 O O . SER B 1 199 ? 7.684 37.344 -5.168 1 86.44 199 SER B O 1
ATOM 6162 N N . ASP B 1 200 ? 9.352 37 -6.582 1 76.94 200 ASP B N 1
ATOM 6163 C CA . ASP B 1 200 ? 8.758 35.812 -7.207 1 76.94 200 ASP B CA 1
ATOM 6164 C C . ASP B 1 200 ? 8.75 34.625 -6.246 1 76.94 200 ASP B C 1
ATOM 6166 O O . ASP B 1 200 ? 9.727 34.375 -5.535 1 76.94 200 ASP B O 1
ATOM 6170 N N . LEU B 1 201 ? 7.543 34.188 -6.043 1 69.81 201 LEU B N 1
ATOM 6171 C CA . LEU B 1 201 ? 7.473 32.938 -5.258 1 69.81 201 LEU B CA 1
ATOM 6172 C C . LEU B 1 201 ? 7.82 31.734 -6.117 1 69.81 201 LEU B C 1
ATOM 6174 O O . LEU B 1 201 ? 7.27 31.562 -7.207 1 69.81 201 LEU B O 1
ATOM 6178 N N . VAL B 1 202 ? 8.969 31.141 -5.934 1 59.47 202 VAL B N 1
ATOM 6179 C CA . VAL B 1 202 ? 9.281 29.906 -6.648 1 59.47 202 VAL B CA 1
ATOM 6180 C C . VAL B 1 202 ? 8.227 28.844 -6.352 1 59.47 202 VAL B C 1
ATOM 6182 O O . VAL B 1 202 ? 8.055 28.438 -5.199 1 59.47 202 VAL B O 1
ATOM 6185 N N . SER B 1 203 ? 7.16 29 -7.023 1 57.34 203 SER B N 1
ATOM 6186 C CA . SER B 1 203 ? 6.055 28.078 -6.77 1 57.34 203 SER B CA 1
ATOM 6187 C C . SER B 1 203 ? 6.477 26.641 -7.023 1 57.34 203 SER B C 1
ATOM 6189 O O . SER B 1 203 ? 6.996 26.312 -8.094 1 57.34 203 SER B O 1
ATOM 6191 N N . PRO B 1 204 ? 6.656 25.844 -6 1 54.56 204 PRO B N 1
ATOM 6192 C CA . PRO B 1 204 ? 6.938 24.438 -6.285 1 54.56 204 PRO B CA 1
ATOM 6193 C C . PRO B 1 204 ? 5.969 23.828 -7.297 1 54.56 204 PRO B C 1
ATOM 6195 O O . PRO B 1 204 ? 4.816 24.266 -7.387 1 54.56 204 PRO B O 1
ATOM 6198 N N . CYS B 1 205 ? 6.363 23.516 -8.539 1 47.38 205 CYS B N 1
ATOM 6199 C CA . CYS B 1 205 ? 5.641 22.906 -9.648 1 47.38 205 CYS B CA 1
ATOM 6200 C C . CYS B 1 205 ? 4.48 22.047 -9.141 1 47.38 205 CYS B C 1
ATOM 6202 O O . CYS B 1 205 ? 4.691 20.953 -8.625 1 47.38 205 CYS B O 1
ATOM 6204 N N . ASN B 1 206 ? 3.414 22.656 -8.578 1 54.69 206 ASN B N 1
ATOM 6205 C CA . ASN B 1 206 ? 2.248 21.875 -8.164 1 54.69 206 ASN B CA 1
ATOM 6206 C C . ASN B 1 206 ? 1.467 21.344 -9.359 1 54.69 206 ASN B C 1
ATOM 6208 O O . ASN B 1 206 ? 0.273 21.625 -9.5 1 54.69 206 ASN B O 1
ATOM 6212 N N . ILE B 1 207 ? 2.102 21 -10.531 1 52.34 207 ILE B N 1
ATOM 6213 C CA . ILE B 1 207 ? 1.43 20.547 -11.742 1 52.34 207 ILE B CA 1
ATOM 6214 C C . ILE B 1 207 ? 0.51 19.375 -11.43 1 52.34 207 ILE B C 1
ATOM 6216 O O . ILE B 1 207 ? -0.567 19.25 -12.016 1 52.34 207 ILE B O 1
ATOM 6220 N N . SER B 1 208 ? 0.83 18.578 -10.461 1 57.41 208 SER B N 1
ATOM 6221 C CA . SER B 1 208 ? 0.008 17.391 -10.211 1 57.41 208 SER B CA 1
ATOM 6222 C C . SER B 1 208 ? -1.365 17.781 -9.672 1 57.41 208 SER B C 1
ATOM 6224 O O . SER B 1 208 ? -2.373 17.172 -10.031 1 57.41 208 SER B O 1
ATOM 6226 N N . ASP B 1 209 ? -1.424 18.938 -9.055 1 62.03 209 ASP B N 1
ATOM 6227 C CA . ASP B 1 209 ? -2.703 19.281 -8.438 1 62.03 209 ASP B CA 1
ATOM 6228 C C . ASP B 1 209 ? -3.729 19.688 -9.492 1 62.03 209 ASP B C 1
ATOM 6230 O O . ASP B 1 209 ? -4.91 19.359 -9.375 1 62.03 209 ASP B O 1
ATOM 6234 N N . ASP B 1 210 ? -3.193 20.234 -10.547 1 65.62 210 ASP B N 1
ATOM 6235 C CA . ASP B 1 210 ? -4.117 20.656 -11.594 1 65.62 210 ASP B CA 1
ATOM 6236 C C . ASP B 1 210 ? -4.68 19.453 -12.352 1 65.62 210 ASP B C 1
ATOM 6238 O O . ASP B 1 210 ? -5.855 19.453 -12.719 1 65.62 210 ASP B O 1
ATOM 6242 N N . MET B 1 211 ? -3.844 18.531 -12.445 1 73.88 211 MET B N 1
ATOM 6243 C CA . MET B 1 211 ? -4.281 17.406 -13.25 1 73.88 211 MET B CA 1
ATOM 6244 C C . MET B 1 211 ? -5.27 16.531 -12.477 1 73.88 211 MET B C 1
ATOM 6246 O O . MET B 1 211 ? -6.078 15.82 -13.078 1 73.88 211 MET B O 1
ATOM 6250 N N . TYR B 1 212 ? -5.289 16.719 -11.219 1 79.81 212 TYR B N 1
ATOM 6251 C CA . TYR B 1 212 ? -6.191 15.914 -10.406 1 79.81 212 TYR B CA 1
ATOM 6252 C C . TYR B 1 212 ? -7.59 16.516 -10.375 1 79.81 212 TYR B C 1
ATOM 6254 O O . TYR B 1 212 ? -8.516 15.945 -9.797 1 79.81 212 TYR B O 1
ATOM 6262 N N . HIS B 1 213 ? -7.762 17.594 -11.133 1 86.12 213 HIS B N 1
ATOM 6263 C CA . HIS B 1 213 ? -9.078 18.219 -11.227 1 86.12 213 HIS B CA 1
ATOM 6264 C C . HIS B 1 213 ? -10.062 17.328 -11.969 1 86.12 213 HIS B C 1
ATOM 6266 O O . HIS B 1 213 ? -11.281 17.531 -11.859 1 86.12 213 HIS B O 1
ATOM 6272 N N . VAL B 1 214 ? -9.57 16.406 -12.664 1 87.75 214 VAL B N 1
ATOM 6273 C CA . VAL B 1 214 ? -10.422 15.484 -13.414 1 87.75 214 VAL B CA 1
ATOM 6274 C C . VAL B 1 214 ? -11.328 14.719 -12.453 1 87.75 214 VAL B C 1
ATOM 6276 O O . VAL B 1 214 ? -12.391 14.242 -12.844 1 87.75 214 VAL B O 1
ATOM 6279 N N . TYR B 1 215 ? -10.953 14.672 -11.18 1 90.38 215 TYR B N 1
ATOM 6280 C CA . TYR B 1 215 ? -11.711 13.898 -10.203 1 90.38 215 TYR B CA 1
ATOM 6281 C C . TYR B 1 215 ? -12.742 14.766 -9.5 1 90.38 215 TYR B C 1
ATOM 6283 O O . TYR B 1 215 ? -13.57 14.266 -8.734 1 90.38 215 TYR B O 1
ATOM 6291 N N . ASP B 1 216 ? -12.789 16.109 -9.742 1 89 216 ASP B N 1
ATOM 6292 C CA . ASP B 1 216 ? -13.625 17.062 -9.023 1 89 216 ASP B CA 1
ATOM 6293 C C . ASP B 1 216 ? -15.109 16.75 -9.227 1 89 216 ASP B C 1
ATOM 6295 O O . ASP B 1 216 ? -15.891 16.75 -8.273 1 89 216 ASP B O 1
ATOM 6299 N N . PRO B 1 217 ? -15.477 16.422 -10.453 1 88.94 217 PRO B N 1
ATOM 6300 C CA . PRO B 1 217 ? -16.906 16.141 -10.656 1 88.94 217 PRO B CA 1
ATOM 6301 C C . PRO B 1 217 ? -17.375 14.938 -9.844 1 88.94 217 PRO B C 1
ATOM 6303 O O . PRO B 1 217 ? -18.531 14.922 -9.383 1 88.94 217 PRO B O 1
ATOM 6306 N N . PHE B 1 218 ? -16.594 14.047 -9.68 1 91 218 PHE B N 1
ATOM 6307 C CA . PHE B 1 218 ? -16.969 12.859 -8.93 1 91 218 PHE B CA 1
ATOM 6308 C C . PHE B 1 218 ? -17.094 13.164 -7.441 1 91 218 PHE B C 1
ATOM 6310 O O . PHE B 1 218 ? -18 12.68 -6.77 1 91 218 PHE B O 1
ATOM 6317 N N . LEU B 1 219 ? -16.172 13.93 -7 1 91.75 219 LEU B N 1
ATOM 6318 C CA . LEU B 1 219 ? -16.234 14.352 -5.602 1 91.75 219 LEU B CA 1
ATOM 6319 C C . LEU B 1 219 ? -17.5 15.156 -5.336 1 91.75 219 LEU B C 1
ATOM 6321 O O . LEU B 1 219 ? -18.203 14.914 -4.348 1 91.75 219 LEU B O 1
ATOM 6325 N N . GLU B 1 220 ? -17.828 16.062 -6.211 1 91.94 220 GLU B N 1
ATOM 6326 C CA . GLU B 1 220 ? -19.016 16.891 -6.062 1 91.94 220 GLU B CA 1
ATOM 6327 C C . GLU B 1 220 ? -20.281 16.031 -6.074 1 91.94 220 GLU B C 1
ATOM 6329 O O . GLU B 1 220 ? -21.188 16.25 -5.266 1 91.94 220 GLU B O 1
ATOM 6334 N N . SER B 1 221 ? -20.281 15.102 -6.969 1 92.25 221 SER B N 1
ATOM 6335 C CA . SER B 1 221 ? -21.422 14.203 -7.051 1 92.25 221 SER B CA 1
ATOM 6336 C C . SER B 1 221 ? -21.562 13.383 -5.77 1 92.25 221 SER B C 1
ATOM 6338 O O . SER B 1 221 ? -22.688 13.164 -5.297 1 92.25 221 SER B O 1
ATOM 6340 N N . THR B 1 222 ? -20.5 12.961 -5.289 1 93.56 222 THR B N 1
ATOM 6341 C CA . THR B 1 222 ? -20.531 12.18 -4.059 1 93.56 222 THR B CA 1
ATOM 6342 C C . THR B 1 222 ? -21.047 13.016 -2.895 1 93.56 222 THR B C 1
ATOM 6344 O O . THR B 1 222 ? -21.906 12.555 -2.131 1 93.56 222 THR B O 1
ATOM 6347 N N . ILE B 1 223 ? -20.625 14.211 -2.811 1 93.06 223 ILE B N 1
ATOM 6348 C CA . ILE B 1 223 ? -21.031 15.102 -1.732 1 93.06 223 ILE B CA 1
ATOM 6349 C C . ILE B 1 223 ? -22.531 15.367 -1.816 1 93.06 223 ILE B C 1
ATOM 6351 O O . ILE B 1 223 ? -23.234 15.328 -0.803 1 93.06 223 ILE B O 1
ATOM 6355 N N . GLU B 1 224 ? -22.984 15.531 -3.002 1 91.88 224 GLU B N 1
ATOM 6356 C CA . GLU B 1 224 ? -24.422 15.766 -3.197 1 91.88 224 GLU B CA 1
ATOM 6357 C C . GLU B 1 224 ? -25.234 14.539 -2.805 1 91.88 224 GLU B C 1
ATOM 6359 O O . GLU B 1 224 ? -26.297 14.672 -2.186 1 91.88 224 GLU B O 1
ATOM 6364 N N . SER B 1 225 ? -24.75 13.461 -3.174 1 91.62 225 SER B N 1
ATOM 6365 C CA . SER B 1 225 ? -25.453 12.227 -2.824 1 91.62 225 SER B CA 1
ATOM 6366 C C . SER B 1 225 ? -25.5 12.031 -1.312 1 91.62 225 SER B C 1
ATOM 6368 O O . SER B 1 225 ? -26.516 11.602 -0.772 1 91.62 225 SER B O 1
ATOM 6370 N N . LEU B 1 226 ? -24.453 12.344 -0.666 1 90.75 226 LEU B N 1
ATOM 6371 C CA . LEU B 1 226 ? -24.391 12.211 0.785 1 90.75 226 LEU B CA 1
ATOM 6372 C C . LEU B 1 226 ? -25.359 13.164 1.464 1 90.75 226 LEU B C 1
ATOM 6374 O O . LEU B 1 226 ? -26.062 12.781 2.402 1 90.75 226 LEU B O 1
ATOM 6378 N N . LYS B 1 227 ? -25.422 14.328 0.943 1 88 227 LYS B N 1
ATOM 6379 C CA . LYS B 1 227 ? -26.344 15.328 1.49 1 88 227 LYS B CA 1
ATOM 6380 C C . LYS B 1 227 ? -27.797 14.898 1.3 1 88 227 LYS B C 1
ATOM 6382 O O . LYS B 1 227 ? -28.609 15.039 2.211 1 88 227 LYS B O 1
ATOM 6387 N N . ARG B 1 228 ? -28.047 14.383 0.188 1 88.12 228 ARG B N 1
ATOM 6388 C CA . ARG B 1 228 ? -29.406 13.922 -0.113 1 88.12 228 ARG B CA 1
ATOM 6389 C C . ARG B 1 228 ? -29.797 12.758 0.794 1 88.12 228 ARG B C 1
ATOM 6391 O O . ARG B 1 228 ? -30.922 12.711 1.294 1 88.12 228 ARG B O 1
ATOM 6398 N N . ARG B 1 229 ? -28.906 11.922 1.024 1 86.06 229 ARG B N 1
ATOM 6399 C CA . ARG B 1 229 ? -29.172 10.773 1.888 1 86.06 229 ARG B CA 1
ATOM 6400 C C . ARG B 1 229 ? -29.422 11.219 3.326 1 86.06 229 ARG B C 1
ATOM 6402 O O . ARG B 1 229 ? -30.266 10.664 4.016 1 86.06 229 ARG B O 1
ATOM 6409 N N . ALA B 1 230 ? -28.641 12.141 3.746 1 85.06 230 ALA B N 1
ATOM 6410 C CA . ALA B 1 230 ? -28.766 12.656 5.109 1 85.06 230 ALA B CA 1
ATOM 6411 C C . ALA B 1 230 ? -30.125 13.336 5.305 1 85.06 230 ALA B C 1
ATOM 6413 O O . ALA B 1 230 ? -30.734 13.227 6.375 1 85.06 230 ALA B O 1
ATOM 6414 N N . LYS B 1 231 ? -30.578 13.953 4.293 1 82.88 231 LYS B N 1
ATOM 6415 C CA . LYS B 1 231 ? -31.844 14.656 4.367 1 82.88 231 LYS B CA 1
ATOM 6416 C C . LYS B 1 231 ? -33.031 13.68 4.336 1 82.88 231 LYS B C 1
ATOM 6418 O O . LYS B 1 231 ? -34.031 13.906 4.988 1 82.88 231 LYS B O 1
ATOM 6423 N N . ASN B 1 232 ? -32.812 12.578 3.688 1 82.75 232 ASN B N 1
ATOM 6424 C CA . ASN B 1 232 ? -33.938 11.672 3.434 1 82.75 232 ASN B CA 1
ATOM 6425 C C . ASN B 1 232 ? -34 10.547 4.457 1 82.75 232 ASN B C 1
ATOM 6427 O O . ASN B 1 232 ? -34.969 9.797 4.516 1 82.75 232 ASN B O 1
ATOM 6431 N N . THR B 1 233 ? -32.938 10.383 5.172 1 76.62 233 THR B N 1
ATOM 6432 C CA . THR B 1 233 ? -32.938 9.258 6.105 1 76.62 233 THR B CA 1
ATOM 6433 C C . THR B 1 233 ? -32.906 9.758 7.551 1 76.62 233 THR B C 1
ATOM 6435 O O . THR B 1 233 ? -32 10.477 7.957 1 76.62 233 THR B O 1
ATOM 6438 N N . PRO B 1 234 ? -33.938 9.445 8.242 1 70.62 234 PRO B N 1
ATOM 6439 C CA . PRO B 1 234 ? -33.938 9.836 9.656 1 70.62 234 PRO B CA 1
ATOM 6440 C C . PRO B 1 234 ? -32.812 9.164 10.438 1 70.62 234 PRO B C 1
ATOM 6442 O O . PRO B 1 234 ? -32.406 8.055 10.109 1 70.62 234 PRO B O 1
ATOM 6445 N N . LEU B 1 235 ? -32.219 9.969 11.305 1 69.81 235 LEU B N 1
ATOM 6446 C CA . LEU B 1 235 ? -31.156 9.422 12.156 1 69.81 235 LEU B CA 1
ATOM 6447 C C . LEU B 1 235 ? -31.703 8.328 13.062 1 69.81 235 LEU B C 1
ATOM 6449 O O . LEU B 1 235 ? -32.781 8.469 13.633 1 69.81 235 LEU B O 1
ATOM 6453 N N . SER B 1 236 ? -31.125 7.121 12.766 1 60.12 236 SER B N 1
ATOM 6454 C CA . SER B 1 236 ? -31.531 6.047 13.672 1 60.12 236 SER B CA 1
ATOM 6455 C C . SER B 1 236 ? -31.25 6.414 15.125 1 60.12 236 SER B C 1
ATOM 6457 O O . SER B 1 236 ? -30.406 7.27 15.406 1 60.12 236 SER B O 1
ATOM 6459 N N . LYS B 1 237 ? -32.031 5.891 16.125 1 57.97 237 LYS B N 1
ATOM 6460 C CA . LYS B 1 237 ? -31.891 6.082 17.562 1 57.97 237 LYS B CA 1
ATOM 6461 C C . LYS B 1 237 ? -30.453 5.812 18.016 1 57.97 237 LYS B C 1
ATOM 6463 O O . LYS B 1 237 ? -29.891 4.754 17.719 1 57.97 237 LYS B O 1
ATOM 6468 N N . GLY B 1 238 ? -29.703 6.703 18.516 1 57.03 238 GLY B N 1
ATOM 6469 C CA . GLY B 1 238 ? -28.359 6.535 19.062 1 57.03 238 GLY B CA 1
ATOM 6470 C C . GLY B 1 238 ? -27.281 7.008 18.109 1 57.03 238 GLY B C 1
ATOM 6471 O O . GLY B 1 238 ? -26.109 7.109 18.5 1 57.03 238 GLY B O 1
ATOM 6472 N N . GLN B 1 239 ? -27.891 7.18 16.797 1 61.34 239 GLN B N 1
ATOM 6473 C CA . GLN B 1 239 ? -26.875 7.66 15.852 1 61.34 239 GLN B CA 1
ATOM 6474 C C . GLN B 1 239 ? -26.875 9.18 15.781 1 61.34 239 GLN B C 1
ATOM 6476 O O . GLN B 1 239 ? -27.938 9.812 15.773 1 61.34 239 GLN B O 1
ATOM 6481 N N . SER B 1 240 ? -25.719 9.703 16.078 1 60.62 240 SER B N 1
ATOM 6482 C CA . SER B 1 240 ? -25.594 11.156 16.031 1 60.62 240 SER B CA 1
ATOM 6483 C C . SER B 1 240 ? -25.328 11.648 14.602 1 60.62 240 SER B C 1
ATOM 6485 O O . SER B 1 240 ? -25.547 12.82 14.289 1 60.62 240 SER B O 1
ATOM 6487 N N . ARG B 1 241 ? -25 10.672 13.719 1 77.62 241 ARG B N 1
ATOM 6488 C CA . ARG B 1 241 ? -24.672 11.047 12.352 1 77.62 241 ARG B CA 1
ATOM 6489 C C . ARG B 1 241 ? -25.109 9.969 11.367 1 77.62 241 ARG B C 1
ATOM 6491 O O . ARG B 1 241 ? -25.266 8.805 11.742 1 77.62 241 ARG B O 1
ATOM 6498 N N . HIS B 1 242 ? -25.422 10.422 10.234 1 83.12 242 HIS B N 1
ATOM 6499 C CA . HIS B 1 242 ? -25.891 9.516 9.195 1 83.12 242 HIS B CA 1
ATOM 6500 C C . HIS B 1 242 ? -24.75 8.703 8.609 1 83.12 242 HIS B C 1
ATOM 6502 O O . HIS B 1 242 ? -24.953 7.582 8.125 1 83.12 242 HIS B O 1
ATOM 6508 N N . ALA B 1 243 ? -23.609 9.344 8.664 1 92.12 243 ALA B N 1
ATOM 6509 C CA . ALA B 1 243 ? -22.422 8.711 8.109 1 92.12 243 ALA B CA 1
ATOM 6510 C C . ALA B 1 243 ? -21.203 8.984 8.984 1 92.12 243 ALA B C 1
ATOM 6512 O O . ALA B 1 243 ? -21.125 10.016 9.648 1 92.12 243 ALA B O 1
ATOM 6513 N N . GLU B 1 244 ? -20.328 8.094 9.047 1 93.94 244 GLU B N 1
ATOM 6514 C CA . GLU B 1 244 ? -19.125 8.25 9.875 1 93.94 244 GLU B CA 1
ATOM 6515 C C . GLU B 1 244 ? -18.047 9.023 9.125 1 93.94 244 GLU B C 1
ATOM 6517 O O . GLU B 1 244 ? -18.016 9.039 7.895 1 93.94 244 GLU B O 1
ATOM 6522 N N . THR B 1 245 ? -17.25 9.664 9.93 1 96.38 245 THR B N 1
ATOM 6523 C CA . THR B 1 245 ? -16.156 10.469 9.391 1 96.38 245 THR B CA 1
ATOM 6524 C C . THR B 1 245 ? -14.82 9.984 9.938 1 96.38 245 THR B C 1
ATOM 6526 O O . THR B 1 245 ? -14.719 9.586 11.102 1 96.38 245 THR B O 1
ATOM 6529 N N . VAL B 1 246 ? -13.781 10 9.047 1 97.88 246 VAL B N 1
ATOM 6530 C CA . VAL B 1 246 ? -12.461 9.477 9.398 1 97.88 246 VAL B CA 1
ATOM 6531 C C . VAL B 1 246 ? -11.398 10.547 9.172 1 97.88 246 VAL B C 1
ATOM 6533 O O . VAL B 1 246 ? -11.375 11.195 8.125 1 97.88 246 VAL B O 1
ATOM 6536 N N . LEU B 1 247 ? -10.586 10.773 10.156 1 98.44 247 LEU B N 1
ATOM 6537 C CA . LEU B 1 247 ? -9.414 11.641 10.047 1 98.44 247 LEU B CA 1
ATOM 6538 C C . LEU B 1 247 ? -8.133 10.82 10.055 1 98.44 247 LEU B C 1
ATOM 6540 O O . LEU B 1 247 ? -7.887 10.047 10.984 1 98.44 247 LEU B O 1
ATOM 6544 N N . CYS B 1 248 ? -7.363 10.906 9.023 1 98 248 CYS B N 1
ATOM 6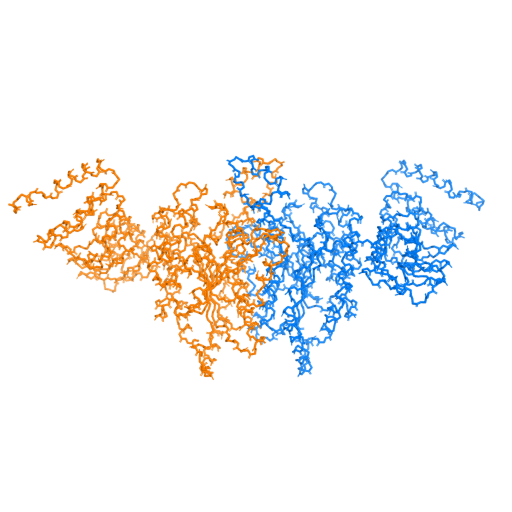545 C CA . CYS B 1 248 ? -6.09 10.203 8.93 1 98 248 CYS B CA 1
ATOM 6546 C C . CYS B 1 248 ? -4.922 11.18 8.953 1 98 248 CYS B C 1
ATOM 6548 O O . CYS B 1 248 ? -4.902 12.156 8.195 1 98 248 CYS B O 1
ATOM 6550 N N . LEU B 1 249 ? -3.957 10.906 9.797 1 97.5 249 LEU B N 1
ATOM 6551 C CA . LEU B 1 249 ? -2.826 11.797 10.016 1 97.5 249 LEU B CA 1
ATOM 6552 C C . LEU B 1 249 ? -1.511 11.102 9.672 1 97.5 249 LEU B C 1
ATOM 6554 O O . LEU B 1 249 ? -1.174 10.078 10.258 1 97.5 249 LEU B O 1
ATOM 6558 N N . ASP B 1 250 ? -0.698 11.719 8.789 1 94.69 250 ASP B N 1
ATOM 6559 C CA . ASP B 1 250 ? 0.569 11.172 8.312 1 94.69 250 ASP B CA 1
ATOM 6560 C C . ASP B 1 250 ? 1.646 11.258 9.391 1 94.69 250 ASP B C 1
ATOM 6562 O O . ASP B 1 250 ? 1.485 11.977 10.383 1 94.69 250 ASP B O 1
ATOM 6566 N N . GLY B 1 251 ? 2.674 10.477 9.18 1 90.62 251 GLY B N 1
ATOM 6567 C CA . GLY B 1 251 ? 3.922 10.75 9.875 1 90.62 251 GLY B CA 1
ATOM 6568 C C . GLY B 1 251 ? 4.707 11.898 9.266 1 90.62 251 GLY B C 1
ATOM 6569 O O . GLY B 1 251 ? 4.488 12.258 8.109 1 90.62 251 GLY B O 1
ATOM 6570 N N . GLY B 1 252 ? 5.57 12.5 10.141 1 88.25 252 GLY B N 1
ATOM 6571 C CA . GLY B 1 252 ? 6.324 13.586 9.531 1 88.25 252 GLY B CA 1
ATOM 6572 C C . GLY B 1 252 ? 7.18 14.352 10.523 1 88.25 252 GLY B C 1
ATOM 6573 O O . GLY B 1 252 ? 7.691 15.43 10.211 1 88.25 252 GLY B O 1
ATOM 6574 N N . GLY B 1 253 ? 7.41 13.898 11.703 1 88.69 253 GLY B N 1
ATOM 6575 C CA . GLY B 1 253 ? 8.211 14.594 12.695 1 88.69 253 GLY B CA 1
ATOM 6576 C C . GLY B 1 253 ? 7.699 15.992 12.992 1 88.69 253 GLY B C 1
ATOM 6577 O O . GLY B 1 253 ? 6.52 16.188 13.281 1 88.69 253 GLY B O 1
ATOM 6578 N N . ILE B 1 254 ? 8.578 16.953 12.875 1 91.25 254 ILE B N 1
ATOM 6579 C CA . ILE B 1 254 ? 8.234 18.328 13.203 1 91.25 254 ILE B CA 1
ATOM 6580 C C . ILE B 1 254 ? 7.258 18.875 12.164 1 91.25 254 ILE B C 1
ATOM 6582 O O . ILE B 1 254 ? 6.59 19.891 12.406 1 91.25 254 ILE B O 1
ATOM 6586 N N . ARG B 1 255 ? 7.141 18.25 11.078 1 93.94 255 ARG B N 1
ATOM 6587 C CA . ARG B 1 255 ? 6.219 18.703 10.031 1 93.94 255 ARG B CA 1
ATOM 6588 C C . ARG B 1 255 ? 4.773 18.469 10.445 1 93.94 255 ARG B C 1
ATOM 6590 O O . ARG B 1 255 ? 3.846 18.875 9.742 1 93.94 255 ARG B O 1
ATOM 6597 N N . ALA B 1 256 ? 4.648 17.844 11.578 1 95.75 256 ALA B N 1
ATOM 6598 C CA . ALA B 1 256 ? 3.309 17.719 12.141 1 95.75 256 ALA B CA 1
ATOM 6599 C C . ALA B 1 256 ? 2.666 19.094 12.32 1 95.75 256 ALA B C 1
ATOM 6601 O O . ALA B 1 256 ? 1.438 19.219 12.352 1 95.75 256 ALA B O 1
ATOM 6602 N N . LEU B 1 257 ? 3.482 20.125 12.406 1 97.12 257 LEU B N 1
ATOM 6603 C CA . LEU B 1 257 ? 2.982 21.5 12.531 1 97.12 257 LEU B CA 1
ATOM 6604 C C . LEU B 1 257 ? 2.164 21.891 11.305 1 97.12 257 LEU B C 1
ATOM 6606 O O . LEU B 1 257 ? 1.212 22.656 11.414 1 97.12 257 LEU B O 1
ATOM 6610 N N . VAL B 1 258 ? 2.5 21.328 10.18 1 96.75 258 VAL B N 1
ATOM 6611 C CA . VAL B 1 258 ? 1.728 21.531 8.953 1 96.75 258 VAL B CA 1
ATOM 6612 C C . VAL B 1 258 ? 0.322 20.969 9.125 1 96.75 258 VAL B C 1
ATOM 6614 O O . VAL B 1 258 ? -0.667 21.625 8.812 1 96.75 258 VAL B O 1
ATOM 6617 N N . MET B 1 259 ? 0.226 19.797 9.648 1 98 259 MET B N 1
ATOM 6618 C CA . MET B 1 259 ? -1.064 19.141 9.859 1 98 259 MET B CA 1
ATOM 6619 C C . MET B 1 259 ? -1.912 19.938 10.852 1 98 259 MET B C 1
ATOM 6621 O O . MET B 1 259 ? -3.129 20.047 10.688 1 98 259 MET B O 1
ATOM 6625 N N . ILE B 1 260 ? -1.258 20.469 11.836 1 98.12 260 ILE B N 1
ATOM 6626 C CA . ILE B 1 260 ? -1.979 21.234 12.852 1 98.12 260 ILE B CA 1
ATOM 6627 C C . ILE B 1 260 ? -2.631 22.453 12.219 1 98.12 260 ILE B C 1
ATOM 6629 O O . ILE B 1 260 ? -3.793 22.766 12.492 1 98.12 260 ILE B O 1
ATOM 6633 N N . LEU B 1 261 ? -1.904 23.141 11.352 1 97.75 261 LEU B N 1
ATOM 6634 C CA . LEU B 1 261 ? -2.479 24.297 10.672 1 97.75 261 LEU B CA 1
ATOM 6635 C C . LEU B 1 261 ? -3.67 23.891 9.812 1 97.75 261 LEU B C 1
ATOM 6637 O O . LEU B 1 261 ? -4.672 24.609 9.742 1 97.75 261 LEU B O 1
ATOM 6641 N N . ILE B 1 262 ? -3.551 22.766 9.188 1 98.06 262 ILE B N 1
ATOM 6642 C CA . ILE B 1 262 ? -4.637 22.25 8.352 1 98.06 262 ILE B CA 1
ATOM 6643 C C . ILE B 1 262 ? -5.859 21.953 9.219 1 98.06 262 ILE B C 1
ATOM 6645 O O . ILE B 1 262 ? -6.984 22.312 8.859 1 98.06 262 ILE B O 1
ATOM 6649 N N . LEU B 1 263 ? -5.613 21.328 10.336 1 98.5 263 LEU B N 1
ATOM 6650 C CA . LEU B 1 263 ? -6.707 21.016 11.242 1 98.5 263 LEU B CA 1
ATOM 6651 C C . LEU B 1 263 ? -7.352 22.281 11.781 1 98.5 263 LEU B C 1
ATOM 6653 O O . LEU B 1 263 ? -8.57 22.328 11.984 1 98.5 263 LEU B O 1
ATOM 6657 N N . GLU B 1 264 ? -6.531 23.312 12.008 1 97.56 264 GLU B N 1
ATOM 6658 C CA . GLU B 1 264 ? -7.086 24.594 12.438 1 97.56 264 GLU B CA 1
ATOM 6659 C C . GLU B 1 264 ? -8.039 25.156 11.391 1 97.56 264 GLU B C 1
ATOM 6661 O O . GLU B 1 264 ? -9.078 25.734 11.727 1 97.56 264 GLU B O 1
ATOM 6666 N N . ALA B 1 265 ? -7.633 25.031 10.18 1 97.44 265 ALA B N 1
ATOM 6667 C CA . ALA B 1 265 ? -8.484 25.5 9.094 1 97.44 265 ALA B CA 1
ATOM 6668 C C . ALA B 1 265 ? -9.797 24.734 9.047 1 97.44 265 ALA B C 1
ATOM 6670 O O . ALA B 1 265 ? -10.859 25.312 8.805 1 97.44 265 ALA B O 1
ATOM 6671 N N . ILE B 1 266 ? -9.758 23.453 9.258 1 97.88 266 ILE B N 1
ATOM 6672 C CA . ILE B 1 266 ? -10.953 22.625 9.273 1 97.88 266 ILE B CA 1
ATOM 6673 C C . ILE B 1 266 ? -11.852 23.031 10.438 1 97.88 266 ILE B C 1
ATOM 6675 O O . ILE B 1 266 ? -13.07 23.141 10.281 1 97.88 266 ILE B O 1
ATOM 6679 N N . GLU B 1 267 ? -11.211 23.25 11.609 1 97 267 GLU B N 1
ATOM 6680 C CA . GLU B 1 267 ? -11.977 23.672 12.773 1 97 267 GLU B CA 1
ATOM 6681 C C . GLU B 1 267 ? -12.672 25.016 12.523 1 97 267 GLU B C 1
ATOM 6683 O O . GLU B 1 267 ? -13.828 25.203 12.906 1 97 267 GLU B O 1
ATOM 6688 N N . ARG B 1 268 ? -11.992 25.859 11.898 1 94.88 268 ARG B N 1
ATOM 6689 C CA . ARG B 1 268 ? -12.562 27.172 11.602 1 94.88 268 ARG B CA 1
ATOM 6690 C C . ARG B 1 268 ? -13.727 27.047 10.625 1 94.88 268 ARG B C 1
ATOM 6692 O O . ARG B 1 268 ? -14.758 27.703 10.797 1 94.88 268 ARG B O 1
ATOM 6699 N N . ALA B 1 269 ? -13.578 26.25 9.648 1 96.31 269 ALA B N 1
ATOM 6700 C CA . ALA B 1 269 ? -14.594 26.094 8.609 1 96.31 269 ALA B CA 1
ATOM 6701 C C . ALA B 1 269 ? -15.828 25.375 9.148 1 96.31 269 ALA B C 1
ATOM 6703 O O . ALA B 1 269 ? -16.953 25.688 8.758 1 96.31 269 ALA B O 1
ATOM 6704 N N . SER B 1 270 ? -15.648 24.453 10.055 1 95.69 270 SER B N 1
ATOM 6705 C CA . SER B 1 270 ? -16.75 23.656 10.578 1 95.69 270 SER B CA 1
ATOM 6706 C C . SER B 1 270 ? -17.312 24.266 11.859 1 95.69 270 SER B C 1
ATOM 6708 O O . SER B 1 270 ? -18.406 23.891 12.297 1 95.69 270 SER B O 1
ATOM 6710 N N . ASP B 1 271 ? -16.547 25.125 12.516 1 95 271 ASP B N 1
ATOM 6711 C CA . ASP B 1 271 ? -16.875 25.688 13.82 1 95 271 ASP B CA 1
ATOM 6712 C C . ASP B 1 271 ? -17.125 24.594 14.852 1 95 271 ASP B C 1
ATOM 6714 O O . ASP B 1 271 ? -18.078 24.672 15.625 1 95 271 ASP B O 1
ATOM 6718 N N . ARG B 1 272 ? -16.359 23.516 14.734 1 93.75 272 ARG B N 1
ATOM 6719 C CA . ARG B 1 272 ? -16.375 22.391 15.656 1 93.75 272 ARG B CA 1
ATOM 6720 C C . ARG B 1 272 ? -14.969 21.922 15.992 1 93.75 272 ARG B C 1
ATOM 6722 O O . ARG B 1 272 ? -14.062 22.031 15.156 1 93.75 272 ARG B O 1
ATOM 6729 N N . ARG B 1 273 ? -14.93 21.438 17.203 1 94.31 273 ARG B N 1
ATOM 6730 C CA . ARG B 1 273 ? -13.648 20.828 17.562 1 94.31 273 ARG B CA 1
ATOM 6731 C C . ARG B 1 273 ? -13.359 19.609 16.703 1 94.31 273 ARG B C 1
ATOM 6733 O O . ARG B 1 273 ? -14.281 18.891 16.297 1 94.31 273 ARG B O 1
ATOM 6740 N N . ILE B 1 274 ? -12.109 19.375 16.453 1 95.56 274 ILE B N 1
ATOM 6741 C CA . ILE B 1 274 ? -11.703 18.25 15.617 1 95.56 274 ILE B CA 1
ATOM 6742 C C . ILE B 1 274 ? -12.227 16.953 16.219 1 95.56 274 ILE B C 1
ATOM 6744 O O . ILE B 1 274 ? -12.766 16.109 15.5 1 95.56 274 ILE B O 1
ATOM 6748 N N . VAL B 1 275 ? -12.203 16.719 17.547 1 92.62 275 VAL B N 1
ATOM 6749 C CA . VAL B 1 275 ? -12.578 15.484 18.219 1 92.62 275 VAL B CA 1
ATOM 6750 C C . VAL B 1 275 ? -14.086 15.266 18.094 1 92.62 275 VAL B C 1
ATOM 6752 O O . VAL B 1 275 ? -14.57 14.141 18.203 1 92.62 275 VAL B O 1
ATOM 6755 N N . ASP B 1 276 ? -14.789 16.344 17.875 1 91.81 276 ASP B N 1
ATOM 6756 C CA . ASP B 1 276 ? -16.25 16.25 17.75 1 91.81 276 ASP B CA 1
ATOM 6757 C C . ASP B 1 276 ? -16.656 16.062 16.281 1 91.81 276 ASP B C 1
ATOM 6759 O O . ASP B 1 276 ? -17.797 15.703 15.992 1 91.81 276 ASP B O 1
ATOM 6763 N N . SER B 1 277 ? -15.758 16.312 15.422 1 93.56 277 SER B N 1
ATOM 6764 C CA . SER B 1 277 ? -16.078 16.297 14 1 93.56 277 SER B CA 1
ATOM 6765 C C . SER B 1 277 ? -15.781 14.93 13.391 1 93.56 277 SER B C 1
ATOM 6767 O O . SER B 1 277 ? -16.25 14.617 12.289 1 93.56 277 SER B O 1
ATOM 6769 N N . PHE B 1 278 ? -15.055 14.07 14.102 1 95.5 278 PHE B N 1
ATOM 6770 C CA . PHE B 1 278 ? -14.625 12.812 13.5 1 95.5 278 PHE B CA 1
ATOM 6771 C C . PHE B 1 278 ? -14.969 11.641 14.406 1 95.5 278 PHE B C 1
ATOM 6773 O O . PHE B 1 278 ? -14.898 11.75 15.633 1 95.5 278 PHE B O 1
ATOM 6780 N N . ASP B 1 279 ? -15.328 10.516 13.805 1 94.5 279 ASP B N 1
ATOM 6781 C CA . ASP B 1 279 ? -15.648 9.281 14.516 1 94.5 279 ASP B CA 1
ATOM 6782 C C . ASP B 1 279 ? -14.406 8.398 14.672 1 94.5 279 ASP B C 1
ATOM 6784 O O . ASP B 1 279 ? -14.312 7.617 15.617 1 94.5 279 ASP B O 1
ATOM 6788 N N . TRP B 1 280 ? -13.539 8.5 13.719 1 96.38 280 TRP B N 1
ATOM 6789 C CA . TRP B 1 280 ? -12.289 7.754 13.711 1 96.38 280 TRP B CA 1
ATOM 6790 C C . TRP B 1 280 ? -11.094 8.688 13.508 1 96.38 280 TRP B C 1
ATOM 6792 O O . TRP B 1 280 ? -11.164 9.633 12.719 1 96.38 280 TRP B O 1
ATOM 6802 N N . ILE B 1 281 ? -10.039 8.461 14.234 1 97.44 281 ILE B N 1
ATOM 6803 C CA . ILE B 1 281 ? -8.758 9.117 13.992 1 97.44 281 ILE B CA 1
ATOM 6804 C C . ILE B 1 281 ? -7.652 8.062 13.883 1 97.44 281 ILE B C 1
ATOM 6806 O O . ILE B 1 281 ? -7.535 7.184 14.734 1 97.44 281 ILE B O 1
ATOM 6810 N N . ALA B 1 282 ? -6.969 8.031 12.797 1 97.25 282 ALA B N 1
ATOM 6811 C CA . ALA B 1 282 ? -5.812 7.16 12.609 1 97.25 282 ALA B CA 1
ATOM 6812 C C . ALA B 1 282 ? -4.535 7.973 12.43 1 97.25 282 ALA B C 1
ATOM 6814 O O . ALA B 1 282 ? -4.516 8.953 11.672 1 97.25 282 ALA B O 1
ATOM 6815 N N . GLY B 1 283 ? -3.492 7.621 13.125 1 96.38 283 GLY B N 1
ATOM 6816 C CA . GLY B 1 283 ? -2.248 8.367 13.047 1 96.38 283 GLY B CA 1
ATOM 6817 C C . GLY B 1 283 ? -1.02 7.484 12.984 1 96.38 283 GLY B C 1
ATOM 6818 O O . GLY B 1 283 ? -0.984 6.418 13.609 1 96.38 283 GLY B O 1
ATOM 6819 N N . THR B 1 284 ? -0.046 7.922 12.273 1 93.25 284 THR B N 1
ATOM 6820 C CA . THR B 1 284 ? 1.25 7.258 12.188 1 93.25 284 THR B CA 1
ATOM 6821 C C . THR B 1 284 ? 2.367 8.195 12.641 1 93.25 284 THR B C 1
ATOM 6823 O O . THR B 1 284 ? 2.443 9.344 12.203 1 93.25 284 THR B O 1
ATOM 6826 N N . SER B 1 285 ? 3.297 7.719 13.531 1 91.19 285 SER B N 1
ATOM 6827 C CA . SER B 1 285 ? 4.438 8.492 14.008 1 91.19 285 SER B CA 1
ATOM 6828 C C . SER B 1 285 ? 3.996 9.852 14.555 1 91.19 285 SER B C 1
ATOM 6830 O O . SER B 1 285 ? 3.152 9.922 15.445 1 91.19 285 SER B O 1
ATOM 6832 N N . ALA B 1 286 ? 4.367 10.938 13.883 1 92.56 286 ALA B N 1
ATOM 6833 C CA . ALA B 1 286 ? 3.945 12.258 14.352 1 92.56 286 ALA B CA 1
ATOM 6834 C C . ALA B 1 286 ? 2.424 12.367 14.391 1 92.56 286 ALA B C 1
ATOM 6836 O O . ALA B 1 286 ? 1.865 13.031 15.266 1 92.56 286 ALA B O 1
ATOM 6837 N N . GLY B 1 287 ? 1.811 11.703 13.43 1 95.75 287 GLY B N 1
ATOM 6838 C CA . GLY B 1 287 ? 0.356 11.688 13.422 1 95.75 287 GLY B CA 1
ATOM 6839 C C . GLY B 1 287 ? -0.238 10.969 14.625 1 95.75 287 GLY B C 1
ATOM 6840 O O . GLY B 1 287 ? -1.329 11.312 15.078 1 95.75 287 GLY B O 1
ATOM 6841 N N . SER B 1 288 ? 0.433 9.945 15.086 1 95.12 288 SER B N 1
ATOM 6842 C CA . SER B 1 288 ? -0.04 9.25 16.281 1 95.12 288 SER B CA 1
ATOM 6843 C C . SER B 1 288 ? 0.035 10.148 17.5 1 95.12 288 SER B C 1
ATOM 6845 O O . SER B 1 288 ? -0.844 10.102 18.375 1 95.12 288 SER B O 1
ATOM 6847 N N . VAL B 1 289 ? 1.103 10.953 17.594 1 94.25 289 VAL B N 1
ATOM 6848 C CA . VAL B 1 289 ? 1.238 11.914 18.688 1 94.25 289 VAL B CA 1
ATOM 6849 C C . VAL B 1 289 ? 0.088 12.914 18.641 1 94.25 289 VAL B C 1
ATOM 6851 O O . VAL B 1 289 ? -0.576 13.156 19.641 1 94.25 289 VAL B O 1
ATOM 6854 N N . LEU B 1 290 ? -0.121 13.43 17.469 1 96.5 290 LEU B N 1
ATOM 6855 C CA . LEU B 1 290 ? -1.171 14.43 17.281 1 96.5 290 LEU B CA 1
ATOM 6856 C C . LEU B 1 290 ? -2.543 13.836 17.578 1 96.5 290 LEU B C 1
ATOM 6858 O O . LEU B 1 290 ? -3.338 14.43 18.312 1 96.5 290 LEU B O 1
ATOM 6862 N N . GLY B 1 291 ? -2.824 12.648 17.016 1 95.69 291 GLY B N 1
ATOM 6863 C CA . GLY B 1 291 ? -4.09 11.984 17.266 1 95.69 291 GLY B CA 1
ATOM 6864 C C . GLY B 1 291 ? -4.32 11.703 18.75 1 95.69 291 GLY B C 1
ATOM 6865 O O . GLY B 1 291 ? -5.418 11.922 19.266 1 95.69 291 GLY B O 1
ATOM 6866 N N . SER B 1 292 ? -3.305 11.266 19.406 1 93.5 292 SER B N 1
ATOM 6867 C CA . SER B 1 292 ? -3.41 10.977 20.828 1 93.5 292 SER B CA 1
ATOM 6868 C C . SER B 1 292 ? -3.635 12.25 21.641 1 93.5 292 SER B C 1
ATOM 6870 O O . SER B 1 292 ? -4.426 12.258 22.578 1 93.5 292 SER B O 1
ATOM 6872 N N . ALA B 1 293 ? -2.91 13.32 21.266 1 93.5 293 ALA B N 1
ATOM 6873 C CA . ALA B 1 293 ? -3.092 14.602 21.938 1 93.5 293 ALA B CA 1
ATOM 6874 C C . ALA B 1 293 ? -4.531 15.086 21.812 1 93.5 293 ALA B C 1
ATOM 6876 O O . ALA B 1 293 ? -5.133 15.531 22.797 1 93.5 293 ALA B O 1
ATOM 6877 N N . LEU B 1 294 ? -5.082 14.961 20.672 1 94.06 294 LEU B N 1
ATOM 6878 C CA . LEU B 1 294 ? -6.449 15.406 20.422 1 94.06 294 LEU B CA 1
ATOM 6879 C C . LEU B 1 294 ? -7.441 14.625 21.266 1 94.06 294 LEU B C 1
ATOM 6881 O O . LEU B 1 294 ? -8.328 15.203 21.891 1 94.06 294 LEU B O 1
ATOM 6885 N N . VAL B 1 295 ? -7.258 13.352 21.328 1 91.75 295 VAL B N 1
ATOM 6886 C CA . VAL B 1 295 ? -8.172 12.484 22.062 1 91.75 295 VAL B CA 1
ATOM 6887 C C . VAL B 1 295 ? -8.062 12.781 23.562 1 91.75 295 VAL B C 1
ATOM 6889 O O . VAL B 1 295 ? -9.031 12.609 24.312 1 91.75 295 VAL B O 1
ATOM 6892 N N . HIS B 1 296 ? -6.906 13.242 23.984 1 89.38 296 HIS B N 1
ATOM 6893 C CA . HIS B 1 296 ? -6.699 13.562 25.391 1 89.38 296 HIS B CA 1
ATOM 6894 C C . HIS B 1 296 ? -7.188 14.969 25.719 1 89.38 296 HIS B C 1
ATOM 6896 O O . HIS B 1 296 ? -7.023 15.445 26.844 1 89.38 296 HIS B O 1
ATOM 6902 N N . GLY B 1 297 ? -7.652 15.703 24.719 1 88.88 297 GLY B N 1
ATOM 6903 C CA . GLY B 1 297 ? -8.352 16.953 24.984 1 88.88 297 GLY B CA 1
ATOM 6904 C C . GLY B 1 297 ? -7.512 18.172 24.688 1 88.88 297 GLY B C 1
ATOM 6905 O O . GLY B 1 297 ? -7.918 19.297 24.984 1 88.88 297 GLY B O 1
ATOM 6906 N N . TYR B 1 298 ? -6.43 18.016 24.094 1 92.75 298 TYR B N 1
ATOM 6907 C CA . TYR B 1 298 ? -5.602 19.172 23.75 1 92.75 298 TYR B CA 1
ATOM 6908 C C . TYR B 1 298 ? -6.266 20.016 22.672 1 92.75 298 TYR B C 1
ATOM 6910 O O . TYR B 1 298 ? -6.867 19.469 21.734 1 92.75 298 TYR B O 1
ATOM 6918 N N . SER B 1 299 ? -6.121 21.312 22.875 1 94.62 299 SER B N 1
ATOM 6919 C CA . SER B 1 299 ? -6.449 22.203 21.781 1 94.62 299 SER B CA 1
ATOM 6920 C C . SER B 1 299 ? -5.383 22.172 20.688 1 94.62 299 SER B C 1
ATOM 6922 O O . SER B 1 299 ? -4.293 21.625 20.906 1 94.62 299 SER B O 1
ATOM 6924 N N . LEU B 1 300 ? -5.723 22.641 19.547 1 96.62 300 LEU B N 1
ATOM 6925 C CA . LEU B 1 300 ? -4.738 22.641 18.469 1 96.62 300 LEU B CA 1
ATOM 6926 C C . LEU B 1 300 ? -3.543 23.516 18.812 1 96.62 300 LEU B C 1
ATOM 6928 O O . LEU B 1 300 ? -2.412 23.219 18.438 1 96.62 300 LEU B O 1
ATOM 6932 N N . LEU B 1 301 ? -3.75 24.641 19.5 1 94.56 301 LEU B N 1
ATOM 6933 C CA . LEU B 1 301 ? -2.637 25.438 20 1 94.56 301 LEU B CA 1
ATOM 6934 C C . LEU B 1 301 ? -1.78 24.625 20.969 1 94.56 301 LEU B C 1
ATOM 6936 O O . LEU B 1 301 ? -0.551 24.719 20.938 1 94.56 301 LEU B O 1
ATOM 6940 N N . GLY B 1 302 ? -2.496 23.891 21.828 1 93.06 302 GLY B N 1
ATOM 6941 C CA . GLY B 1 302 ? -1.774 23 22.703 1 93.06 302 GLY B CA 1
ATOM 6942 C C . GLY B 1 302 ? -0.935 21.969 21.953 1 93.06 302 GLY B C 1
ATOM 6943 O O . GLY B 1 302 ? 0.181 21.656 22.375 1 93.06 302 GLY B O 1
ATOM 6944 N N . CYS B 1 303 ? -1.453 21.484 20.906 1 96.06 303 CYS B N 1
ATOM 6945 C CA . CYS B 1 303 ? -0.714 20.547 20.078 1 96.06 303 CYS B CA 1
ATOM 6946 C C . CYS B 1 303 ? 0.525 21.188 19.484 1 96.06 303 CYS B C 1
ATOM 6948 O O . CYS B 1 303 ? 1.577 20.562 19.375 1 96.06 303 CYS B O 1
ATOM 6950 N N . ARG B 1 304 ? 0.407 22.469 19.031 1 95.5 304 ARG B N 1
ATOM 6951 C CA . ARG B 1 304 ? 1.576 23.188 18.531 1 95.5 304 ARG B CA 1
ATOM 6952 C C . ARG B 1 304 ? 2.682 23.219 19.594 1 95.5 304 ARG B C 1
ATOM 6954 O O . ARG B 1 304 ? 3.848 22.969 19.281 1 95.5 304 ARG B O 1
ATOM 6961 N N . ARG B 1 305 ? 2.26 23.531 20.734 1 92.06 305 ARG B N 1
ATOM 6962 C CA . ARG B 1 305 ? 3.215 23.609 21.828 1 92.06 305 ARG B CA 1
ATOM 6963 C C . ARG B 1 305 ? 3.92 22.266 22.031 1 92.06 305 ARG B C 1
ATOM 6965 O O . ARG B 1 305 ? 5.133 22.234 22.266 1 92.06 305 ARG B O 1
ATOM 6972 N N . VAL B 1 306 ? 3.139 21.234 22 1 91.69 306 VAL B N 1
ATOM 6973 C CA . VAL B 1 306 ? 3.691 19.906 22.188 1 91.69 306 VAL B CA 1
ATOM 6974 C C . VAL B 1 306 ? 4.816 19.672 21.172 1 91.69 306 VAL B C 1
ATOM 6976 O O . VAL B 1 306 ? 5.902 19.219 21.547 1 91.69 306 VAL B O 1
ATOM 6979 N N . PHE B 1 307 ? 4.672 19.984 19.969 1 94.06 307 PHE B N 1
ATOM 6980 C CA . PHE B 1 307 ? 5.656 19.688 18.938 1 94.06 307 PHE B CA 1
ATOM 6981 C C . PHE B 1 307 ? 6.836 20.641 19.016 1 94.06 307 PHE B C 1
ATOM 6983 O O . PHE B 1 307 ? 7.973 20.266 18.719 1 94.06 307 PHE B O 1
ATOM 6990 N N . PHE B 1 308 ? 6.613 21.891 19.422 1 91.62 308 PHE B N 1
ATOM 6991 C CA . PHE B 1 308 ? 7.734 22.781 19.656 1 91.62 308 PHE B CA 1
ATOM 6992 C C . PHE B 1 308 ? 8.578 22.297 20.828 1 91.62 308 PHE B C 1
ATOM 6994 O O . PHE B 1 308 ? 9.812 22.391 20.797 1 91.62 308 PHE B O 1
ATOM 7001 N N . ASP B 1 309 ? 7.922 21.734 21.812 1 86.31 309 ASP B N 1
ATOM 7002 C CA . ASP B 1 309 ? 8.641 21.156 22.938 1 86.31 309 ASP B CA 1
ATOM 7003 C C . ASP B 1 309 ? 9.445 19.938 22.516 1 86.31 309 ASP B C 1
ATOM 7005 O O . ASP B 1 309 ? 10.594 19.766 22.922 1 86.31 309 ASP B O 1
ATOM 7009 N N . PHE B 1 310 ? 8.805 19.125 21.766 1 85.69 310 PHE B N 1
ATOM 7010 C CA . PHE B 1 310 ? 9.5 17.953 21.25 1 85.69 310 PHE B CA 1
ATOM 7011 C C . PHE B 1 310 ? 10.758 18.359 20.484 1 85.69 310 PHE B C 1
ATOM 7013 O O . PHE B 1 310 ? 11.82 17.766 20.688 1 85.69 310 PHE B O 1
ATOM 7020 N N . LYS B 1 311 ? 10.633 19.312 19.672 1 86.81 311 LYS B N 1
ATOM 7021 C CA . LYS B 1 311 ? 11.758 19.797 18.875 1 86.81 311 LYS B CA 1
ATOM 7022 C C . LYS B 1 311 ? 12.898 20.266 19.781 1 86.81 311 LYS B C 1
ATOM 7024 O O . LYS B 1 311 ? 14.062 19.938 19.547 1 86.81 311 LYS B O 1
ATOM 7029 N N . ASP B 1 312 ? 12.562 21.016 20.703 1 83.94 312 ASP B N 1
ATOM 7030 C CA . ASP B 1 312 ? 13.562 21.656 21.562 1 83.94 312 ASP B CA 1
ATOM 7031 C C . ASP B 1 312 ? 14.219 20.641 22.5 1 83.94 312 ASP B C 1
ATOM 7033 O O . ASP B 1 312 ? 15.406 20.75 22.797 1 83.94 312 ASP B O 1
ATOM 7037 N N . GLU B 1 313 ? 13.516 19.641 22.828 1 83.38 313 GLU B N 1
ATOM 7038 C CA . GLU B 1 313 ? 14.023 18.719 23.844 1 83.38 313 GLU B CA 1
ATOM 7039 C C . GLU B 1 313 ? 14.594 17.453 23.219 1 83.38 313 GLU B C 1
ATOM 7041 O O . GLU B 1 313 ? 15.453 16.797 23.812 1 83.38 313 GLU B O 1
ATOM 7046 N N . LEU B 1 314 ? 14.133 17.094 22.109 1 83.44 314 LEU B N 1
ATOM 7047 C CA . LEU B 1 314 ? 14.461 15.781 21.594 1 83.44 314 LEU B CA 1
ATOM 7048 C C . LEU B 1 314 ? 15.484 15.883 20.453 1 83.44 314 LEU B C 1
ATOM 7050 O O . LEU B 1 314 ? 16.359 15.023 20.328 1 83.44 314 LEU B O 1
ATOM 7054 N N . PHE B 1 315 ? 15.484 16.859 19.656 1 80.5 315 PHE B N 1
ATOM 7055 C CA . PHE B 1 315 ? 16.219 16.828 18.391 1 80.5 315 PHE B CA 1
ATOM 7056 C C . PHE B 1 315 ? 17.578 17.5 18.531 1 80.5 315 PHE B C 1
ATOM 7058 O O . PHE B 1 315 ? 18.141 17.984 17.562 1 80.5 315 PHE B O 1
ATOM 7065 N N . HIS B 1 316 ? 18.047 17.453 19.688 1 77.69 316 HIS B N 1
ATOM 7066 C CA . HIS B 1 316 ? 19.391 18 19.891 1 77.69 316 HIS B CA 1
ATOM 7067 C C . HIS B 1 316 ? 20.453 16.938 19.656 1 77.69 316 HIS B C 1
ATOM 7069 O O . HIS B 1 316 ? 20.312 15.789 20.078 1 77.69 316 HIS B O 1
ATOM 7075 N N . GLY B 1 317 ? 21.453 17.297 18.797 1 70.62 317 GLY B N 1
ATOM 7076 C CA . GLY B 1 317 ? 22.547 16.375 18.531 1 70.62 317 GLY B CA 1
ATOM 7077 C C . GLY B 1 317 ? 22.312 15.5 17.312 1 70.62 317 GLY B C 1
ATOM 7078 O O . GLY B 1 317 ? 21.531 15.859 16.438 1 70.62 317 GLY B O 1
ATOM 7079 N N . GLN B 1 318 ? 23.094 14.422 17.203 1 69.31 318 GLN B N 1
ATOM 7080 C CA . GLN B 1 318 ? 23 13.5 16.078 1 69.31 318 GLN B CA 1
ATOM 7081 C C . GLN B 1 318 ? 22.125 12.297 16.422 1 69.31 318 GLN B C 1
ATOM 7083 O O . GLN B 1 318 ? 22.141 11.82 17.562 1 69.31 318 GLN B O 1
ATOM 7088 N N . PRO B 1 319 ? 21.375 11.891 15.547 1 69 319 PRO B N 1
ATOM 7089 C CA . PRO B 1 319 ? 20.625 10.656 15.805 1 69 319 PRO B CA 1
ATOM 7090 C C . PRO B 1 319 ? 21.531 9.461 16.094 1 69 319 PRO B C 1
ATOM 7092 O O . PRO B 1 319 ? 22.688 9.453 15.688 1 69 319 PRO B O 1
ATOM 7095 N N . PRO B 1 320 ? 21.016 8.422 16.781 1 75.12 320 PRO B N 1
ATOM 7096 C CA . PRO B 1 320 ? 19.656 8.266 17.312 1 75.12 320 PRO B CA 1
ATOM 7097 C C . PRO B 1 320 ? 19.406 9.133 18.547 1 75.12 320 PRO B C 1
ATOM 7099 O O . PRO B 1 320 ? 20.312 9.32 19.375 1 75.12 320 PRO B O 1
ATOM 7102 N N . PHE B 1 321 ? 18.25 9.688 18.609 1 77 321 PHE B N 1
ATOM 7103 C CA . PHE B 1 321 ? 17.859 10.562 19.703 1 77 321 PHE B CA 1
ATOM 7104 C C . PHE B 1 321 ? 17.5 9.75 20.953 1 77 321 PHE B C 1
ATOM 7106 O O . PHE B 1 321 ? 17.328 8.531 20.875 1 77 321 PHE B O 1
ATOM 7113 N N . ASP B 1 322 ? 17.422 10.43 21.984 1 77.44 322 ASP B N 1
ATOM 7114 C CA . ASP B 1 322 ? 17.234 9.797 23.281 1 77.44 322 ASP B CA 1
ATOM 7115 C C . ASP B 1 322 ? 15.812 9.242 23.406 1 77.44 322 ASP B C 1
ATOM 7117 O O . ASP B 1 322 ? 14.844 10 23.5 1 77.44 322 ASP B O 1
ATOM 7121 N N . GLY B 1 323 ? 15.711 7.961 23.547 1 77.25 323 GLY B N 1
ATOM 7122 C CA . GLY B 1 323 ? 14.422 7.301 23.656 1 77.25 323 GLY B CA 1
ATOM 7123 C C . GLY B 1 323 ? 13.727 7.566 24.984 1 77.25 323 GLY B C 1
ATOM 7124 O O . GLY B 1 323 ? 12.5 7.66 25.031 1 77.25 323 GLY B O 1
ATOM 7125 N N . GLU B 1 324 ? 14.492 7.691 25.984 1 78.88 324 GLU B N 1
ATOM 7126 C CA . GLU B 1 324 ? 13.93 7.941 27.297 1 78.88 324 GLU B CA 1
ATOM 7127 C C . GLU B 1 324 ? 13.312 9.328 27.391 1 78.88 324 GLU B C 1
ATOM 7129 O O . GLU B 1 324 ? 12.266 9.516 28.016 1 78.88 324 GLU B O 1
ATOM 7134 N N . ARG B 1 325 ? 13.977 10.234 26.812 1 81.44 325 ARG B N 1
ATOM 7135 C CA . ARG B 1 325 ? 13.422 11.586 26.781 1 81.44 325 ARG B CA 1
ATOM 7136 C C . ARG B 1 325 ? 12.117 11.617 26 1 81.44 325 ARG B C 1
ATOM 7138 O O . ARG B 1 325 ? 11.172 12.312 26.391 1 81.44 325 ARG B O 1
ATOM 7145 N N . PHE B 1 326 ? 12.195 10.906 24.953 1 84.81 326 PHE B N 1
ATOM 7146 C CA . PHE B 1 326 ? 10.969 10.82 24.172 1 84.81 326 PHE B CA 1
ATOM 7147 C C . PHE B 1 326 ? 9.836 10.219 25 1 84.81 326 PHE B C 1
ATOM 7149 O O . PHE B 1 326 ? 8.711 10.711 24.969 1 84.81 326 PHE B O 1
ATOM 7156 N N . PHE B 1 327 ? 10.18 9.234 25.688 1 82.25 327 PHE B N 1
ATOM 7157 C CA . PHE B 1 327 ? 9.188 8.578 26.531 1 82.25 327 PHE B CA 1
ATOM 7158 C C . PHE B 1 327 ? 8.656 9.539 27.594 1 82.25 327 PHE B C 1
ATOM 7160 O O . PHE B 1 327 ? 7.461 9.555 27.875 1 82.25 327 PHE B O 1
ATOM 7167 N N . GLY B 1 328 ? 9.508 10.273 28.094 1 81.31 328 GLY B N 1
ATOM 7168 C CA . GLY B 1 328 ? 9.102 11.281 29.062 1 81.31 328 GLY B CA 1
ATOM 7169 C C . GLY B 1 328 ? 8.148 12.312 28.5 1 81.31 328 GLY B C 1
ATOM 7170 O O . GLY B 1 328 ? 7.156 12.672 29.141 1 81.31 328 GLY B O 1
ATOM 7171 N N . LEU B 1 329 ? 8.391 12.727 27.359 1 82.88 329 LEU B N 1
ATOM 7172 C CA . LEU B 1 329 ? 7.539 13.703 26.688 1 82.88 329 LEU B CA 1
ATOM 7173 C C . LEU B 1 329 ? 6.184 13.094 26.344 1 82.88 329 LEU B C 1
ATOM 7175 O O . LEU B 1 329 ? 5.152 13.75 26.484 1 82.88 329 LEU B O 1
ATOM 7179 N N . SER B 1 330 ? 6.219 11.875 25.953 1 85.31 330 SER B N 1
ATOM 7180 C CA . SER B 1 330 ? 4.973 11.18 25.641 1 85.31 330 SER B CA 1
ATOM 7181 C C . SER B 1 330 ? 4.109 11.008 26.891 1 85.31 330 SER B C 1
ATOM 7183 O O . SER B 1 330 ? 2.883 11.07 26.812 1 85.31 330 SER B O 1
ATOM 7185 N N . ARG B 1 331 ? 4.793 10.797 27.906 1 85.5 331 ARG B N 1
ATOM 7186 C CA . ARG B 1 331 ? 4.066 10.672 29.172 1 85.5 331 ARG B CA 1
ATOM 7187 C C . ARG B 1 331 ? 3.396 11.992 29.547 1 85.5 331 ARG B C 1
ATOM 7189 O O . ARG B 1 331 ? 2.303 11.992 30.125 1 85.5 331 ARG B O 1
ATOM 7196 N N . ARG B 1 332 ? 4.055 13.062 29.281 1 82.94 332 ARG B N 1
ATOM 7197 C CA . ARG B 1 332 ? 3.482 14.375 29.547 1 82.94 332 ARG B CA 1
ATOM 7198 C C . ARG B 1 332 ? 2.213 14.594 28.734 1 82.94 332 ARG B C 1
ATOM 7200 O O . ARG B 1 332 ? 1.291 15.281 29.188 1 82.94 332 ARG B O 1
ATOM 7207 N N . LEU B 1 333 ? 2.182 14.031 27.625 1 85.25 333 LEU B N 1
ATOM 7208 C CA . LEU B 1 333 ? 1.028 14.156 26.75 1 85.25 333 LEU B CA 1
ATOM 7209 C C . LEU B 1 333 ? -0.216 13.547 27.391 1 85.25 333 LEU B C 1
ATOM 7211 O O . LEU B 1 333 ? -1.335 13.992 27.125 1 85.25 333 LEU B O 1
ATOM 7215 N N . THR B 1 334 ? -0.035 12.547 28.156 1 81.62 334 THR B N 1
ATOM 7216 C CA . THR B 1 334 ? -1.146 11.875 28.828 1 81.62 334 THR B CA 1
ATOM 7217 C C . THR B 1 334 ? -1.363 12.453 30.219 1 81.62 334 THR B C 1
ATOM 7219 O O . THR B 1 334 ? -2.016 11.828 31.062 1 81.62 334 THR B O 1
ATOM 7222 N N . HIS B 1 335 ? -0.797 13.586 30.453 1 77.81 335 HIS B N 1
ATOM 7223 C CA . HIS B 1 335 ? -0.93 14.305 31.719 1 77.81 335 HIS B CA 1
ATOM 7224 C C . HIS B 1 335 ? -0.337 13.5 32.875 1 77.81 335 HIS B C 1
ATOM 7226 O O . HIS B 1 335 ? -0.923 13.438 33.969 1 77.81 335 HIS B O 1
ATOM 7232 N N . GLY B 1 336 ? 0.71 12.82 32.562 1 71.12 336 GLY B N 1
ATOM 7233 C CA . GLY B 1 336 ? 1.442 12.102 33.594 1 71.12 336 GLY B CA 1
ATOM 7234 C C . GLY B 1 336 ? 0.767 10.812 34 1 71.12 336 GLY B C 1
ATOM 7235 O O . GLY B 1 336 ? 1.274 10.086 34.875 1 71.12 336 GLY B O 1
ATOM 7236 N N . LYS B 1 337 ? -0.308 10.508 33.438 1 74.44 337 LYS B N 1
ATOM 7237 C CA . LYS B 1 337 ? -1.033 9.297 33.781 1 74.44 337 LYS B CA 1
ATOM 7238 C C . LYS B 1 337 ? -0.625 8.125 32.906 1 74.44 337 LYS B C 1
ATOM 7240 O O . LYS B 1 337 ? -0.335 8.312 31.719 1 74.44 337 LYS B O 1
ATOM 7245 N N . ASP B 1 338 ? -0.449 7.082 33.625 1 80.69 338 ASP B N 1
ATOM 7246 C CA . ASP B 1 338 ? -0.189 5.855 32.875 1 80.69 338 ASP B CA 1
ATOM 7247 C C . ASP B 1 338 ? -1.49 5.227 32.375 1 80.69 338 ASP B C 1
ATOM 7249 O O . ASP B 1 338 ? -1.893 4.164 32.844 1 80.69 338 ASP B O 1
ATOM 7253 N N . LEU B 1 339 ? -2.039 5.953 31.391 1 85.69 339 LEU B N 1
ATOM 7254 C CA . LEU B 1 339 ? -3.316 5.504 30.859 1 85.69 339 LEU B CA 1
ATOM 7255 C C . LEU B 1 339 ? -3.105 4.449 29.781 1 85.69 339 LEU B C 1
ATOM 7257 O O . LEU B 1 339 ? -2.195 4.57 28.953 1 85.69 339 LEU B O 1
ATOM 7261 N N . LYS B 1 340 ? -3.973 3.48 29.938 1 87.31 340 LYS B N 1
ATOM 7262 C CA . LYS B 1 340 ? -3.969 2.439 28.906 1 87.31 340 LYS B CA 1
ATOM 7263 C C . LYS B 1 340 ? -4.945 2.773 27.781 1 87.31 340 LYS B C 1
ATOM 7265 O O . LYS B 1 340 ? -5.887 3.543 27.984 1 87.31 340 LYS B O 1
ATOM 7270 N N . MET B 1 341 ? -4.676 2.236 26.625 1 88.31 341 MET B N 1
ATOM 7271 C CA . MET B 1 341 ? -5.523 2.486 25.453 1 88.31 341 MET B CA 1
ATOM 7272 C C . MET B 1 341 ? -6.977 2.139 25.766 1 88.31 341 MET B C 1
ATOM 7274 O O . MET B 1 341 ? -7.891 2.869 25.359 1 88.31 341 MET B O 1
ATOM 7278 N N . LYS B 1 342 ? -7.199 1.08 26.453 1 82.75 342 LYS B N 1
ATOM 7279 C CA . LYS B 1 342 ? -8.555 0.613 26.75 1 82.75 342 LYS B CA 1
ATOM 7280 C C . LYS B 1 342 ? -9.297 1.6 27.641 1 82.75 342 LYS B C 1
ATOM 7282 O O . LYS B 1 342 ? -10.523 1.618 27.672 1 82.75 342 LYS B O 1
ATOM 7287 N N . GLU B 1 343 ? -8.547 2.32 28.359 1 82.38 343 GLU B N 1
ATOM 7288 C CA . GLU B 1 343 ? -9.156 3.277 29.281 1 82.38 343 GLU B CA 1
ATOM 7289 C C . GLU B 1 343 ? -9.672 4.508 28.531 1 82.38 343 GLU B C 1
ATOM 7291 O O . GLU B 1 343 ? -10.414 5.312 29.094 1 82.38 343 GLU B O 1
ATOM 7296 N N . LEU B 1 344 ? -9.25 4.621 27.312 1 80.75 344 LEU B N 1
ATOM 7297 C CA . LEU B 1 344 ? -9.75 5.695 26.453 1 80.75 344 LEU B CA 1
ATOM 7298 C C . LEU B 1 344 ? -11.039 5.277 25.75 1 80.75 344 LEU B C 1
ATOM 7300 O O . LEU B 1 344 ? -11.594 6.039 24.953 1 80.75 344 LEU B O 1
ATOM 7304 N N . LYS B 1 345 ? -11.516 4.016 25.953 1 64.19 345 LYS B N 1
ATOM 7305 C CA . LYS B 1 345 ? -12.617 3.381 25.25 1 64.19 345 LYS B CA 1
ATOM 7306 C C . LYS B 1 345 ? -13.867 4.262 25.266 1 64.19 345 LYS B C 1
ATOM 7308 O O . LYS B 1 345 ? -14.633 4.285 24.297 1 64.19 345 LYS B O 1
ATOM 7313 N N . TYR B 1 346 ? -14.117 4.891 26.375 1 58.28 346 TYR B N 1
ATOM 7314 C CA . TYR B 1 346 ? -15.406 5.566 26.484 1 58.28 346 TYR B CA 1
ATOM 7315 C C . TYR B 1 346 ? -15.375 6.914 25.781 1 58.28 346 TYR B C 1
ATOM 7317 O O . TYR B 1 346 ? -16.406 7.594 25.688 1 58.28 346 TYR B O 1
ATOM 7325 N N . LYS B 1 347 ? -14.352 7.008 24.953 1 63.78 347 LYS B N 1
ATOM 7326 C CA . LYS B 1 347 ? -14.211 8.344 24.391 1 63.78 347 LYS B CA 1
ATOM 7327 C C . LYS B 1 347 ? -14.234 8.312 22.875 1 63.78 347 LYS B C 1
ATOM 7329 O O . LYS B 1 347 ? -13.766 7.348 22.266 1 63.78 347 LYS B O 1
ATOM 7334 N N . LYS B 1 348 ? -15.398 8.906 22.219 1 77.38 348 LYS B N 1
ATOM 7335 C CA . LYS B 1 348 ? -15.25 9.305 20.828 1 77.38 348 LYS B CA 1
ATOM 7336 C C . LYS B 1 348 ? -14.133 10.328 20.656 1 77.38 348 LYS B C 1
ATOM 7338 O O . LYS B 1 348 ? -13.906 11.148 21.547 1 77.38 348 LYS B O 1
ATOM 7343 N N . PRO B 1 349 ? -13.336 10.078 19.672 1 92.38 349 PRO B N 1
ATOM 7344 C CA . PRO B 1 349 ? -13.297 9.188 18.5 1 92.38 349 PRO B CA 1
ATOM 7345 C C . PRO B 1 349 ? -12.508 7.91 18.766 1 92.38 349 PRO B C 1
ATOM 7347 O O . PRO B 1 349 ? -11.727 7.844 19.719 1 92.38 349 PRO B O 1
ATOM 7350 N N . LYS B 1 350 ? -12.797 6.859 18 1 93.88 350 LYS B N 1
ATOM 7351 C CA . LYS B 1 350 ? -11.938 5.68 17.969 1 93.88 350 LYS B CA 1
ATOM 7352 C C . LYS B 1 350 ? -10.547 6.023 17.438 1 93.88 350 LYS B C 1
ATOM 7354 O O . LYS B 1 350 ? -10.43 6.699 16.406 1 93.88 350 LYS B O 1
ATOM 7359 N N . LEU B 1 351 ? -9.57 5.625 18.172 1 94.81 351 LEU B N 1
ATOM 7360 C CA . LEU B 1 351 ? -8.195 5.992 17.844 1 94.81 351 LEU B CA 1
ATOM 7361 C C . LEU B 1 351 ? -7.414 4.777 17.359 1 94.81 351 LEU B C 1
ATOM 7363 O O . LEU B 1 351 ? -7.449 3.717 17.984 1 94.81 351 LEU B O 1
ATOM 7367 N N . LEU B 1 352 ? -6.781 4.859 16.188 1 95.12 352 LEU B N 1
ATOM 7368 C CA . LEU B 1 352 ? -5.871 3.865 15.633 1 95.12 352 LEU B CA 1
ATOM 7369 C C . LEU B 1 352 ? -4.449 4.406 15.562 1 95.12 352 LEU B C 1
ATOM 7371 O O . LEU B 1 352 ? -4.207 5.453 14.961 1 95.12 352 LEU B O 1
ATOM 7375 N N . ILE B 1 353 ? -3.539 3.734 16.219 1 94.62 353 ILE B N 1
ATOM 7376 C CA . ILE B 1 353 ? -2.127 4.102 16.172 1 94.62 353 ILE B CA 1
ATOM 7377 C C . ILE B 1 353 ? -1.339 3.037 15.406 1 94.62 353 ILE B C 1
ATOM 7379 O O . ILE B 1 353 ? -1.223 1.898 15.867 1 94.62 353 ILE B O 1
ATOM 7383 N N . ALA B 1 354 ? -0.795 3.414 14.266 1 92 354 ALA B N 1
ATOM 7384 C CA . ALA B 1 354 ? -0.091 2.469 13.406 1 92 354 ALA B CA 1
ATOM 7385 C C . ALA B 1 354 ? 1.338 2.242 13.891 1 92 354 ALA B C 1
ATOM 7387 O O . ALA B 1 354 ? 2.029 3.191 14.266 1 92 354 ALA B O 1
ATOM 7388 N N . THR B 1 355 ? 1.752 0.989 13.938 1 88.5 355 THR B N 1
ATOM 7389 C CA . THR B 1 355 ? 3.119 0.603 14.258 1 88.5 355 THR B CA 1
ATOM 7390 C C . THR B 1 355 ? 3.535 -0.638 13.477 1 88.5 355 THR B C 1
ATOM 7392 O O . THR B 1 355 ? 2.797 -1.102 12.602 1 88.5 355 THR B O 1
ATOM 7395 N N . THR B 1 356 ? 4.785 -1.027 13.594 1 80.25 356 THR B N 1
ATOM 7396 C CA . THR B 1 356 ? 5.316 -2.203 12.914 1 80.25 356 THR B CA 1
ATOM 7397 C C . THR B 1 356 ? 5.773 -3.254 13.922 1 80.25 356 THR B C 1
ATOM 7399 O O . THR B 1 356 ? 6.527 -2.945 14.844 1 80.25 356 THR B O 1
ATOM 7402 N N . LEU B 1 357 ? 5.219 -4.395 13.773 1 80.12 357 LEU B N 1
ATOM 7403 C CA . LEU B 1 357 ? 5.695 -5.523 14.57 1 80.12 357 LEU B CA 1
ATOM 7404 C C . LEU B 1 357 ? 6.961 -6.117 13.969 1 80.12 357 LEU B C 1
ATOM 7406 O O . LEU B 1 357 ? 6.914 -6.75 12.906 1 80.12 357 LEU B O 1
ATOM 7410 N N . ALA B 1 358 ? 8.039 -6 14.648 1 72.38 358 ALA B N 1
ATOM 7411 C CA . ALA B 1 358 ? 9.336 -6.332 14.055 1 72.38 358 ALA B CA 1
ATOM 7412 C C . ALA B 1 358 ? 9.883 -7.633 14.633 1 72.38 358 ALA B C 1
ATOM 7414 O O . ALA B 1 358 ? 10.961 -8.086 14.234 1 72.38 358 ALA B O 1
ATOM 7415 N N . ASN B 1 359 ? 9.219 -8.305 15.477 1 72.88 359 ASN B N 1
ATOM 7416 C CA . ASN B 1 359 ? 9.711 -9.555 16.062 1 72.88 359 ASN B CA 1
ATOM 7417 C C . ASN B 1 359 ? 9.484 -10.734 15.117 1 72.88 359 ASN B C 1
ATOM 7419 O O . ASN B 1 359 ? 9.539 -11.891 15.539 1 72.88 359 ASN B O 1
ATOM 7423 N N . ARG B 1 360 ? 9.195 -10.414 13.977 1 72.75 360 ARG B N 1
ATOM 7424 C CA . ARG B 1 360 ? 8.938 -11.438 12.961 1 72.75 360 ARG B CA 1
ATOM 7425 C C . ARG B 1 360 ? 9.469 -11 11.602 1 72.75 360 ARG B C 1
ATOM 7427 O O . ARG B 1 360 ? 9.68 -9.805 11.359 1 72.75 360 ARG B O 1
ATOM 7434 N N . SER B 1 361 ? 9.844 -11.977 10.852 1 66.81 361 SER B N 1
ATOM 7435 C CA . SER B 1 361 ? 10.227 -11.734 9.461 1 66.81 361 SER B CA 1
ATOM 7436 C C . SER B 1 361 ? 9.305 -12.484 8.5 1 66.81 361 SER B C 1
ATOM 7438 O O . SER B 1 361 ? 9.172 -13.703 8.586 1 66.81 361 SER B O 1
ATOM 7440 N N . PRO B 1 362 ? 8.68 -11.938 7.574 1 71.06 362 PRO B N 1
ATOM 7441 C CA . PRO B 1 362 ? 8.672 -10.484 7.395 1 71.06 362 PRO B CA 1
ATOM 7442 C C . PRO B 1 362 ? 7.891 -9.758 8.492 1 71.06 362 PRO B C 1
ATOM 7444 O O . PRO B 1 362 ? 7.02 -10.352 9.133 1 71.06 362 PRO B O 1
ATOM 7447 N N . PRO B 1 363 ? 8.266 -8.445 8.766 1 74.31 363 PRO B N 1
ATOM 7448 C CA . PRO B 1 363 ? 7.496 -7.676 9.742 1 74.31 363 PRO B CA 1
ATOM 7449 C C . PRO B 1 363 ? 6.039 -7.484 9.32 1 74.31 363 PRO B C 1
ATOM 7451 O O . PRO B 1 363 ? 5.699 -7.676 8.148 1 74.31 363 PRO B O 1
ATOM 7454 N N . SER B 1 364 ? 5.277 -7.148 10.352 1 78.88 364 SER B N 1
ATOM 7455 C CA . SER B 1 364 ? 3.855 -6.992 10.07 1 78.88 364 SER B CA 1
ATOM 7456 C C . SER B 1 364 ? 3.318 -5.684 10.641 1 78.88 364 SER B C 1
ATOM 7458 O O . SER B 1 364 ? 3.814 -5.191 11.656 1 78.88 364 SER B O 1
ATOM 7460 N N . LEU B 1 365 ? 2.354 -5.148 9.898 1 85.56 365 LEU B N 1
ATOM 7461 C CA . LEU B 1 365 ? 1.661 -3.967 10.398 1 85.56 365 LEU B CA 1
ATOM 7462 C C . LEU B 1 365 ? 0.858 -4.297 11.656 1 85.56 365 LEU B C 1
ATOM 7464 O O . LEU B 1 365 ? 0.243 -5.359 11.742 1 85.56 365 LEU B O 1
ATOM 7468 N N . HIS B 1 366 ? 0.923 -3.402 12.609 1 87.75 366 HIS B N 1
ATOM 7469 C CA . HIS B 1 366 ? 0.177 -3.529 13.852 1 87.75 366 HIS B CA 1
ATOM 7470 C C . HIS B 1 366 ? -0.528 -2.227 14.211 1 87.75 366 HIS B C 1
ATOM 7472 O O . HIS B 1 366 ? -0.028 -1.141 13.906 1 87.75 366 HIS B O 1
ATOM 7478 N N . PHE B 1 367 ? -1.752 -2.365 14.805 1 91.38 367 PHE B N 1
ATOM 7479 C CA . PHE B 1 367 ? -2.477 -1.191 15.273 1 91.38 367 PHE B CA 1
ATOM 7480 C C . PHE B 1 367 ? -2.76 -1.293 16.766 1 91.38 367 PHE B C 1
ATOM 7482 O O . PHE B 1 367 ? -3.299 -2.299 17.234 1 91.38 367 PHE B O 1
ATOM 7489 N N . PHE B 1 368 ? -2.35 -0.242 17.484 1 91.19 368 PHE B N 1
ATOM 7490 C CA . PHE B 1 368 ? -2.922 -0.033 18.812 1 91.19 368 PHE B CA 1
ATOM 7491 C C . PHE B 1 368 ? -4.273 0.667 18.719 1 91.19 368 PHE B C 1
ATOM 7493 O O . PHE B 1 368 ? -4.477 1.519 17.844 1 91.19 368 PHE B O 1
ATOM 7500 N N . ARG B 1 369 ? -5.148 0.314 19.594 1 91.56 369 ARG B N 1
ATOM 7501 C CA . ARG B 1 369 ? -6.523 0.803 19.516 1 91.56 369 ARG B CA 1
ATOM 7502 C C . ARG B 1 369 ? -7.07 1.118 20.906 1 91.56 369 ARG B C 1
ATOM 7504 O O . ARG B 1 369 ? -6.652 0.517 21.891 1 91.56 369 ARG B O 1
ATOM 7511 N N . ASN B 1 370 ? -8.047 2.078 20.938 1 90.75 370 ASN B N 1
ATOM 7512 C CA . ASN B 1 370 ? -8.742 2.363 22.188 1 90.75 370 ASN B CA 1
ATOM 7513 C C . ASN B 1 370 ? -10.086 1.642 22.266 1 90.75 370 ASN B C 1
ATOM 7515 O O . ASN B 1 370 ? -10.969 2.037 23.031 1 90.75 370 ASN B O 1
ATOM 7519 N N . PHE B 1 371 ? -10.32 0.688 21.391 1 88.62 371 PHE B N 1
ATOM 7520 C CA . PHE B 1 371 ? -11.484 -0.184 21.375 1 88.62 371 PHE B CA 1
ATOM 7521 C C . PHE B 1 371 ? -11.07 -1.64 21.188 1 88.62 371 PHE B C 1
ATOM 7523 O O . PHE B 1 371 ? -9.922 -1.925 20.844 1 88.62 371 PHE B O 1
ATOM 7530 N N . ASP B 1 372 ? -11.938 -2.535 21.438 1 85.38 372 ASP B N 1
ATOM 7531 C CA . ASP B 1 372 ? -11.617 -3.951 21.312 1 85.38 372 ASP B CA 1
ATOM 7532 C C . ASP B 1 372 ? -11.469 -4.344 19.844 1 85.38 372 ASP B C 1
ATOM 7534 O O . ASP B 1 372 ? -12.344 -4.051 19.016 1 85.38 372 ASP B O 1
ATOM 7538 N N . PRO B 1 373 ? -10.312 -4.922 19.578 1 86.31 373 PRO B N 1
ATOM 7539 C CA . PRO B 1 373 ? -10.164 -5.367 18.188 1 86.31 373 PRO B CA 1
ATOM 7540 C C . PRO B 1 373 ? -11.211 -6.398 17.781 1 86.31 373 PRO B C 1
ATOM 7542 O O . PRO B 1 373 ? -11.461 -7.352 18.516 1 86.31 373 PRO B O 1
ATOM 7545 N N . PRO B 1 374 ? -11.742 -6.219 16.672 1 89.19 374 PRO B N 1
ATOM 7546 C CA . PRO B 1 374 ? -12.719 -7.207 16.203 1 89.19 374 PRO B CA 1
ATOM 7547 C C . PRO B 1 374 ? -12.07 -8.531 15.812 1 89.19 374 PRO B C 1
ATOM 7549 O O . PRO B 1 374 ? -10.875 -8.578 15.531 1 89.19 374 PRO B O 1
ATOM 7552 N N . VAL B 1 375 ? -12.852 -9.578 15.789 1 86.69 375 VAL B N 1
ATOM 7553 C CA . VAL B 1 375 ? -12.359 -10.898 15.43 1 86.69 375 VAL B CA 1
ATOM 7554 C C . VAL B 1 375 ? -11.914 -10.898 13.969 1 86.69 375 VAL B C 1
ATOM 7556 O O . VAL B 1 375 ? -11.07 -11.703 13.57 1 86.69 375 VAL B O 1
ATOM 7559 N N . THR B 1 376 ? -12.406 -9.914 13.227 1 89.12 376 THR B N 1
ATOM 7560 C CA . THR B 1 376 ? -12.109 -9.82 11.797 1 89.12 376 THR B CA 1
ATOM 7561 C C . THR B 1 376 ? -10.883 -8.938 11.555 1 89.12 376 THR B C 1
ATOM 7563 O O . THR B 1 376 ? -10.531 -8.664 10.414 1 89.12 376 THR B O 1
ATOM 7566 N N . SER B 1 377 ? -10.289 -8.5 12.633 1 87.88 377 SER B N 1
ATOM 7567 C CA . SER B 1 377 ? -9.109 -7.652 12.461 1 87.88 377 SER B CA 1
ATOM 7568 C C . SER B 1 377 ? -7.93 -8.453 11.914 1 87.88 377 SER B C 1
ATOM 7570 O O . SER B 1 377 ? -7.367 -9.297 12.609 1 87.88 377 SER B O 1
ATOM 7572 N N . SER B 1 378 ? -7.48 -8.133 10.734 1 84.19 378 SER B N 1
ATOM 7573 C CA . SER B 1 378 ? -6.391 -8.875 10.109 1 84.19 378 SER B CA 1
ATOM 7574 C C . SER B 1 378 ? -5.07 -8.633 10.836 1 84.19 378 SER B C 1
ATOM 7576 O O . SER B 1 378 ? -4.238 -9.539 10.938 1 84.19 378 SER B O 1
ATOM 7578 N N . THR B 1 379 ? -4.891 -7.406 11.297 1 84.38 379 THR B N 1
ATOM 7579 C CA . THR B 1 379 ? -3.652 -7.117 12.016 1 84.38 379 THR B CA 1
ATOM 7580 C C . THR B 1 379 ? -3.561 -7.938 13.297 1 84.38 379 THR B C 1
ATOM 7582 O O . THR B 1 379 ? -2.479 -8.398 13.672 1 84.38 379 THR B O 1
ATOM 7585 N N . ARG B 1 380 ? -4.656 -8.102 13.938 1 82.94 380 ARG B N 1
ATOM 7586 C CA . ARG B 1 380 ? -4.684 -8.953 15.125 1 82.94 380 ARG B CA 1
ATOM 7587 C C . ARG B 1 380 ? -4.371 -10.406 14.766 1 82.94 380 ARG B C 1
ATOM 7589 O O . ARG B 1 380 ? -3.59 -11.07 15.445 1 82.94 380 ARG B O 1
ATOM 7596 N N . ILE B 1 381 ? -5 -10.836 13.758 1 78.56 381 ILE B N 1
ATOM 7597 C CA . ILE B 1 381 ? -4.828 -12.211 13.297 1 78.56 381 ILE B CA 1
ATOM 7598 C C . ILE B 1 381 ? -3.361 -12.461 12.945 1 78.56 381 ILE B C 1
ATOM 7600 O O . ILE B 1 381 ? -2.777 -13.453 13.375 1 78.56 381 ILE B O 1
ATOM 7604 N N . VAL B 1 382 ? -2.764 -11.562 12.273 1 75.81 382 VAL B N 1
ATOM 7605 C CA . VAL B 1 382 ? -1.38 -11.703 11.828 1 75.81 382 VAL B CA 1
ATOM 7606 C C . VAL B 1 382 ? -0.444 -11.641 13.031 1 75.81 382 VAL B C 1
ATOM 7608 O O . VAL B 1 382 ? 0.575 -12.336 13.07 1 75.81 382 VAL B O 1
ATOM 7611 N N . SER B 1 383 ? -0.816 -10.789 13.938 1 75.31 383 SER B N 1
ATOM 7612 C CA . SER B 1 383 ? 0.014 -10.664 15.133 1 75.31 383 SER B CA 1
ATOM 7613 C C . SER B 1 383 ? 0.048 -11.969 15.914 1 75.31 383 SER B C 1
ATOM 7615 O O . SER B 1 383 ? 0.994 -12.227 16.656 1 75.31 383 SER B O 1
ATOM 7617 N N . GLN B 1 384 ? -0.94 -12.758 15.719 1 71.38 384 GLN B N 1
ATOM 7618 C CA . GLN B 1 384 ? -1.031 -14.008 16.469 1 71.38 384 GLN B CA 1
ATOM 7619 C C . GLN B 1 384 ? -0.492 -15.172 15.641 1 71.38 384 GLN B C 1
ATOM 7621 O O . GLN B 1 384 ? -0.431 -16.312 16.125 1 71.38 384 GLN B O 1
ATOM 7626 N N . ALA B 1 385 ? -0.146 -14.727 14.391 1 66.75 385 ALA B N 1
ATOM 7627 C CA . ALA B 1 385 ? 0.372 -15.766 13.508 1 66.75 385 ALA B CA 1
ATOM 7628 C C . ALA B 1 385 ? 1.819 -16.109 13.852 1 66.75 385 ALA B C 1
ATOM 7630 O O . ALA B 1 385 ? 2.65 -15.211 14.023 1 66.75 385 ALA B O 1
ATOM 7631 N N . GLY B 1 386 ? 2.18 -17.438 14.172 1 61.44 386 GLY B N 1
ATOM 7632 C CA . GLY B 1 386 ? 3.525 -17.906 14.453 1 61.44 386 GLY B CA 1
ATOM 7633 C C . GLY B 1 386 ? 3.74 -18.266 15.906 1 61.44 386 GLY B C 1
ATOM 7634 O O . GLY B 1 386 ? 2.865 -18.031 16.75 1 61.44 386 GLY B O 1
ATOM 7635 N N . ASN B 1 387 ? 4.664 -19.234 16.234 1 59.84 387 ASN B N 1
ATOM 7636 C CA . ASN B 1 387 ? 4.984 -19.688 17.578 1 59.84 387 ASN B CA 1
ATOM 7637 C C . ASN B 1 387 ? 5.871 -18.688 18.312 1 59.84 387 ASN B C 1
ATOM 7639 O O . ASN B 1 387 ? 7.094 -18.828 18.328 1 59.84 387 ASN B O 1
ATOM 7643 N N . PHE B 1 388 ? 5.414 -17.578 18.281 1 57.16 388 PHE B N 1
ATOM 7644 C CA . PHE B 1 388 ? 6.312 -16.625 18.906 1 57.16 388 PHE B CA 1
ATOM 7645 C C . PHE B 1 388 ? 6.199 -16.703 20.422 1 57.16 388 PHE B C 1
ATOM 7647 O O . PHE B 1 388 ? 5.098 -16.641 20.969 1 57.16 388 PHE B O 1
ATOM 7654 N N . THR B 1 389 ? 6.816 -17.844 21.016 1 46 389 THR B N 1
ATOM 7655 C CA . THR B 1 389 ? 6.84 -18.125 22.453 1 46 389 THR B CA 1
ATOM 7656 C C . THR B 1 389 ? 6.469 -16.875 23.25 1 46 389 THR B C 1
ATOM 7658 O O . THR B 1 389 ? 5.781 -16.969 24.266 1 46 389 THR B O 1
ATOM 7661 N N . ASN B 1 390 ? 7.43 -16.078 23.391 1 41.44 390 ASN B N 1
ATOM 7662 C CA . ASN B 1 390 ? 7.531 -15.203 24.547 1 41.44 390 ASN B CA 1
ATOM 7663 C C . ASN B 1 390 ? 6.305 -14.297 24.672 1 41.44 390 ASN B C 1
ATOM 7665 O O . ASN B 1 390 ? 5.938 -13.906 25.781 1 41.44 390 ASN B O 1
ATOM 7669 N N . ALA B 1 391 ? 5.934 -13.219 24.141 1 41.38 391 ALA B N 1
ATOM 7670 C CA . ALA B 1 391 ? 4.938 -12.281 24.656 1 41.38 391 ALA B CA 1
ATOM 7671 C C . ALA B 1 391 ? 3.693 -12.258 23.766 1 41.38 391 ALA B C 1
ATOM 7673 O O . ALA B 1 391 ? 3.775 -11.938 22.578 1 41.38 391 ALA B O 1
ATOM 7674 N N . PRO B 1 392 ? 2.781 -13.312 23.984 1 44 392 PRO B N 1
ATOM 7675 C CA . PRO B 1 392 ? 1.528 -12.891 23.359 1 44 392 PRO B CA 1
ATOM 7676 C C . PRO B 1 392 ? 1.38 -11.375 23.297 1 44 392 PRO B C 1
ATOM 7678 O O . PRO B 1 392 ? 1.697 -10.68 24.266 1 44 392 PRO B O 1
ATOM 7681 N N . LEU B 1 393 ? 1.515 -10.805 22.156 1 52.34 393 LEU B N 1
ATOM 7682 C CA . LEU B 1 393 ? 1.242 -9.367 22.156 1 52.34 393 LEU B CA 1
ATOM 7683 C C . LEU B 1 393 ? 0.116 -9.039 23.141 1 52.34 393 LEU B C 1
ATOM 7685 O O . LEU B 1 393 ? -0.903 -9.734 23.172 1 52.34 393 LEU B O 1
ATOM 7689 N N . ALA B 1 394 ? 0.477 -8.695 24.344 1 52.88 394 ALA B N 1
ATOM 7690 C CA . ALA B 1 394 ? -0.56 -8.125 25.203 1 52.88 394 ALA B CA 1
ATOM 7691 C C . ALA B 1 394 ? -1.693 -7.531 24.375 1 52.88 394 ALA B C 1
ATOM 7693 O O . ALA B 1 394 ? -1.485 -7.129 23.219 1 52.88 394 ALA B O 1
ATOM 7694 N N . ASP B 1 395 ? -2.824 -7.863 24.766 1 62.88 395 ASP B N 1
ATOM 7695 C CA . ASP B 1 395 ? -3.992 -7.195 24.203 1 62.88 395 ASP B CA 1
ATOM 7696 C C . ASP B 1 395 ? -3.658 -5.766 23.781 1 62.88 395 ASP B C 1
ATOM 7698 O O . ASP B 1 395 ? -3.211 -4.961 24.609 1 62.88 395 ASP B O 1
ATOM 7702 N N . PRO B 1 396 ? -3.527 -5.496 22.5 1 59.72 396 PRO B N 1
ATOM 7703 C CA . PRO B 1 396 ? -3.174 -4.16 22.016 1 59.72 396 PRO B CA 1
ATOM 7704 C C . PRO B 1 396 ? -3.867 -3.045 22.781 1 59.72 396 PRO B C 1
ATOM 7706 O O . PRO B 1 396 ? -3.365 -1.919 22.844 1 59.72 396 PRO B O 1
ATOM 7709 N N . THR B 1 397 ? -4.926 -3.451 23.5 1 67.94 397 THR B N 1
ATOM 7710 C CA . THR B 1 397 ? -5.668 -2.438 24.234 1 67.94 397 THR B CA 1
ATOM 7711 C C . THR B 1 397 ? -5.086 -2.252 25.641 1 67.94 397 THR B C 1
ATOM 7713 O O . THR B 1 397 ? -5.391 -1.269 26.312 1 67.94 397 THR B O 1
ATOM 7716 N N . ASP B 1 398 ? -4.145 -3.152 25.891 1 76.5 398 ASP B N 1
ATOM 7717 C CA . ASP B 1 398 ? -3.629 -3.104 27.25 1 76.5 398 ASP B CA 1
ATOM 7718 C C . ASP B 1 398 ? -2.289 -2.373 27.312 1 76.5 398 ASP B C 1
ATOM 7720 O O . ASP B 1 398 ? -1.656 -2.303 28.359 1 76.5 398 ASP B O 1
ATOM 7724 N N . GLU B 1 399 ? -2.035 -1.712 26.328 1 84.12 399 GLU B N 1
ATOM 7725 C CA . GLU B 1 399 ? -0.777 -0.972 26.297 1 84.12 399 GLU B CA 1
ATOM 7726 C C . GLU B 1 399 ? -0.984 0.49 26.672 1 84.12 399 GLU B C 1
ATOM 7728 O O . GLU B 1 399 ? -2.016 1.082 26.359 1 84.12 399 GLU B O 1
ATOM 7733 N N . MET B 1 400 ? 0.041 0.944 27.375 1 87.81 400 MET B N 1
ATOM 7734 C CA . MET B 1 400 ? -0.014 2.359 27.734 1 87.81 400 MET B CA 1
ATOM 7735 C C . MET B 1 400 ? 0.025 3.238 26.484 1 87.81 400 MET B C 1
ATOM 7737 O O . MET B 1 400 ? 0.771 2.957 25.547 1 87.81 400 MET B O 1
ATOM 7741 N N . VAL B 1 401 ? -0.733 4.293 26.578 1 89.25 401 VAL B N 1
ATOM 7742 C CA . VAL B 1 401 ? -0.816 5.203 25.438 1 89.25 401 VAL B CA 1
ATOM 7743 C C . VAL B 1 401 ? 0.574 5.738 25.109 1 89.25 401 VAL B C 1
ATOM 7745 O O . VAL B 1 401 ? 0.95 5.809 23.938 1 89.25 401 VAL B O 1
ATOM 7748 N N . CYS B 1 402 ? 1.345 6.078 26.156 1 88.56 402 CYS B N 1
ATOM 7749 C CA . CYS B 1 402 ? 2.682 6.621 25.938 1 88.56 402 CYS B CA 1
ATOM 7750 C C . CYS B 1 402 ? 3.578 5.605 25.25 1 88.56 402 CYS B C 1
ATOM 7752 O O . CYS B 1 402 ? 4.402 5.969 24.406 1 88.56 402 CYS B O 1
ATOM 7754 N N . LYS B 1 403 ? 3.416 4.391 25.562 1 86.62 403 LYS B N 1
ATOM 7755 C CA . LYS B 1 403 ? 4.191 3.334 24.922 1 86.62 403 LYS B CA 1
ATOM 7756 C C . LYS B 1 403 ? 3.773 3.145 23.469 1 86.62 403 LYS B C 1
ATOM 7758 O O . LYS B 1 403 ? 4.613 2.883 22.594 1 86.62 403 LYS B O 1
ATOM 7763 N N . CYS B 1 404 ? 2.484 3.27 23.25 1 90.25 404 CYS B N 1
ATOM 7764 C CA . CYS B 1 404 ? 1.971 3.139 21.891 1 90.25 404 CYS B CA 1
ATOM 7765 C C . CYS B 1 404 ? 2.535 4.23 20.984 1 90.25 404 CYS B C 1
ATOM 7767 O O . CYS B 1 404 ? 2.941 3.955 19.859 1 90.25 404 CYS B O 1
ATOM 7769 N N . ILE B 1 405 ? 2.549 5.391 21.516 1 90.25 405 ILE B N 1
ATOM 7770 C CA . ILE B 1 405 ? 3.072 6.523 20.766 1 90.25 405 ILE B CA 1
ATOM 7771 C C . ILE B 1 405 ? 4.559 6.316 20.484 1 90.25 405 ILE B C 1
ATOM 7773 O O . ILE B 1 405 ? 5.02 6.527 19.359 1 90.25 405 ILE B O 1
ATOM 7777 N N . ARG B 1 406 ? 5.277 5.883 21.484 1 86.69 406 ARG B N 1
ATOM 7778 C CA . ARG B 1 406 ? 6.707 5.637 21.328 1 86.69 406 ARG B CA 1
ATOM 7779 C C . ARG B 1 406 ? 6.969 4.551 20.297 1 86.69 406 ARG B C 1
ATOM 7781 O O . ARG B 1 406 ? 7.914 4.645 19.5 1 86.69 406 ARG B O 1
ATOM 7788 N N . ALA B 1 407 ? 6.168 3.592 20.359 1 85.31 407 ALA B N 1
ATOM 7789 C CA . ALA B 1 407 ? 6.301 2.494 19.406 1 85.31 407 ALA B CA 1
ATOM 7790 C C . ALA B 1 407 ? 6.074 2.979 17.969 1 85.31 407 ALA B C 1
ATOM 7792 O O . ALA B 1 407 ? 6.793 2.58 17.062 1 85.31 407 ALA B O 1
ATOM 7793 N N . SER B 1 408 ? 5.105 3.809 17.781 1 89.44 408 SER B N 1
ATOM 7794 C CA . SER B 1 408 ? 4.762 4.316 16.453 1 89.44 408 SER B CA 1
ATOM 7795 C C . SER B 1 408 ? 5.82 5.285 15.938 1 89.44 408 SER B C 1
ATOM 7797 O O . SER B 1 408 ? 5.934 5.504 14.734 1 89.44 408 SER B O 1
ATOM 7799 N N . CYS B 1 409 ? 6.531 5.863 16.812 1 83.88 409 CYS B N 1
ATOM 7800 C CA . CYS B 1 409 ? 7.496 6.887 16.422 1 83.88 409 CYS B CA 1
ATOM 7801 C C . CYS B 1 409 ? 8.914 6.332 16.422 1 83.88 409 CYS B C 1
ATOM 7803 O O . CYS B 1 409 ? 9.883 7.094 16.453 1 83.88 409 CYS B O 1
ATOM 7805 N N . SER B 1 410 ? 9.117 5.129 16.438 1 72.31 410 SER B N 1
ATOM 7806 C CA . SER B 1 410 ? 10.438 4.508 16.484 1 72.31 410 SER B CA 1
ATOM 7807 C C . SER B 1 410 ? 11.023 4.371 15.086 1 72.31 410 SER B C 1
ATOM 7809 O O . SER B 1 410 ? 11.297 3.26 14.625 1 72.31 410 SER B O 1
ATOM 7811 N N . ALA B 1 411 ? 11.219 5.516 14.523 1 62.59 411 ALA B N 1
ATOM 7812 C CA . ALA B 1 411 ? 11.812 5.516 13.188 1 62.59 411 ALA B CA 1
ATOM 7813 C C . ALA B 1 411 ? 13.258 5.031 13.227 1 62.59 411 ALA B C 1
ATOM 7815 O O . ALA B 1 411 ? 14.07 5.547 14 1 62.59 411 ALA B O 1
ATOM 7816 N N . PRO B 1 412 ? 13.609 4.023 12.609 1 58.28 412 PRO B N 1
ATOM 7817 C CA . PRO B 1 412 ? 14.898 3.342 12.75 1 58.28 412 PRO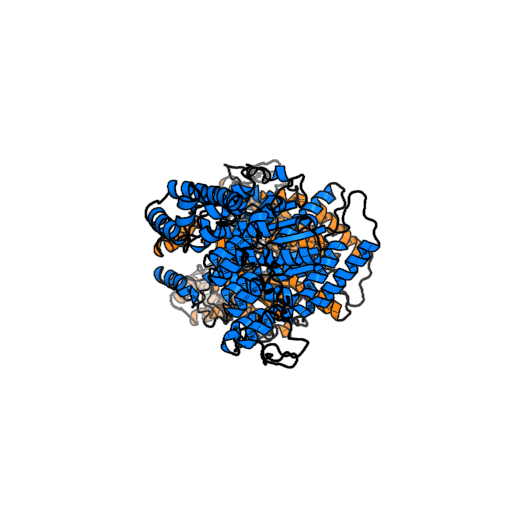 B CA 1
ATOM 7818 C C . PRO B 1 412 ? 16.078 4.301 12.656 1 58.28 412 PRO B C 1
ATOM 7820 O O . PRO B 1 412 ? 17.078 4.129 13.375 1 58.28 412 PRO B O 1
ATOM 7823 N N . THR B 1 413 ? 16.062 5.301 11.82 1 52.75 413 THR B N 1
ATOM 7824 C CA . THR B 1 413 ? 17.234 6.172 11.688 1 52.75 413 THR B CA 1
ATOM 7825 C C . THR B 1 413 ? 17.203 7.277 12.734 1 52.75 413 THR B C 1
ATOM 7827 O O . THR B 1 413 ? 18.219 7.906 13.016 1 52.75 413 THR B O 1
ATOM 7830 N N . TYR B 1 414 ? 16.203 7.324 13.359 1 55.59 414 TYR B N 1
ATOM 7831 C CA . TYR B 1 414 ? 16.078 8.453 14.281 1 55.59 414 TYR B CA 1
ATOM 7832 C C . TYR B 1 414 ? 16.016 7.965 15.727 1 55.59 414 TYR B C 1
ATOM 7834 O O . TYR B 1 414 ? 16.484 8.648 16.641 1 55.59 414 TYR B O 1
ATOM 7842 N N . PHE B 1 415 ? 15.477 6.762 15.852 1 55.53 415 PHE B N 1
ATOM 7843 C CA . PHE B 1 415 ? 15.289 6.23 17.203 1 55.53 415 PHE B CA 1
ATOM 7844 C C . PHE B 1 415 ? 15.609 4.742 17.25 1 55.53 415 PHE B C 1
ATOM 7846 O O . PHE B 1 415 ? 15.445 4.035 16.25 1 55.53 415 PHE B O 1
ATOM 7853 N N . THR B 1 416 ? 16.047 4.262 18.422 1 60.25 416 THR B N 1
ATOM 7854 C CA . THR B 1 416 ? 16.234 2.836 18.656 1 60.25 416 THR B CA 1
ATOM 7855 C C . THR B 1 416 ? 14.898 2.109 18.688 1 60.25 416 THR B C 1
ATOM 7857 O O . THR B 1 416 ? 13.883 2.686 19.094 1 60.25 416 THR B O 1
ATOM 7860 N N . PRO B 1 417 ? 14.938 0.887 18.156 1 61.34 417 PRO B N 1
ATOM 7861 C CA . PRO B 1 417 ? 13.703 0.105 18.266 1 61.34 417 PRO B CA 1
ATOM 7862 C C . PRO B 1 417 ? 13.156 0.043 19.688 1 61.34 417 PRO B C 1
ATOM 7864 O O . PRO B 1 417 ? 13.93 0.113 20.656 1 61.34 417 PRO B O 1
ATOM 7867 N N . PHE B 1 418 ? 11.867 0.149 19.766 1 67.44 418 PHE B N 1
ATOM 7868 C CA . PHE B 1 418 ? 11.203 0.057 21.062 1 67.44 418 PHE B CA 1
ATOM 7869 C C . PHE B 1 418 ? 10.562 -1.315 21.25 1 67.44 418 PHE B C 1
ATOM 7871 O O . PHE B 1 418 ? 9.547 -1.625 20.609 1 67.44 418 PHE B O 1
ATOM 7878 N N . GLU B 1 419 ? 11.172 -2.105 22.047 1 70.88 419 GLU B N 1
ATOM 7879 C CA . GLU B 1 419 ? 10.703 -3.475 22.25 1 70.88 419 GLU B CA 1
ATOM 7880 C C . GLU B 1 419 ? 10.641 -4.242 20.938 1 70.88 419 GLU B C 1
ATOM 7882 O O . GLU B 1 419 ? 11.641 -4.371 20.234 1 70.88 419 GLU B O 1
ATOM 7887 N N . ASN B 1 420 ? 9.359 -4.605 20.609 1 73.12 420 ASN B N 1
ATOM 7888 C CA . ASN B 1 420 ? 9.188 -5.383 19.391 1 73.12 420 ASN B CA 1
ATOM 7889 C C . ASN B 1 420 ? 8.594 -4.539 18.266 1 73.12 420 ASN B C 1
ATOM 7891 O O . ASN B 1 420 ? 8.062 -5.078 17.297 1 73.12 420 ASN B O 1
ATOM 7895 N N . PHE B 1 421 ? 8.805 -3.199 18.5 1 75.62 421 PHE B N 1
ATOM 7896 C CA . PHE B 1 421 ? 8.07 -2.354 17.562 1 75.62 421 PHE B CA 1
ATOM 7897 C C . PHE B 1 421 ? 9.016 -1.405 16.828 1 75.62 421 PHE B C 1
ATOM 7899 O O . PHE B 1 421 ? 10.039 -0.998 17.391 1 75.62 421 PHE B O 1
ATOM 7906 N N . LEU B 1 422 ? 8.68 -1.154 15.594 1 72.75 422 LEU B N 1
ATOM 7907 C CA . LEU B 1 422 ? 9.305 -0.109 14.789 1 72.75 422 LEU B CA 1
ATOM 7908 C C . LEU B 1 422 ? 8.266 0.892 14.297 1 72.75 422 LEU B C 1
ATOM 7910 O O . LEU B 1 422 ? 7.062 0.673 14.453 1 72.75 422 LEU B O 1
ATOM 7914 N N . ASP B 1 423 ? 8.773 1.946 13.766 1 71.94 423 ASP B N 1
ATOM 7915 C CA . ASP B 1 423 ? 7.898 3.006 13.266 1 71.94 423 ASP B CA 1
ATOM 7916 C C . ASP B 1 423 ? 6.883 2.459 12.273 1 71.94 423 ASP B C 1
ATOM 7918 O O . ASP B 1 423 ? 7.223 1.634 11.422 1 71.94 423 ASP B O 1
ATOM 7922 N N . GLY B 1 424 ? 5.641 2.941 12.453 1 71.5 424 GLY B N 1
ATOM 7923 C CA . GLY B 1 424 ? 4.57 2.533 11.555 1 71.5 424 GLY B CA 1
ATOM 7924 C C . GLY B 1 424 ? 4.781 3.002 10.125 1 71.5 424 GLY B C 1
ATOM 7925 O O . GLY B 1 424 ? 4.156 2.482 9.203 1 71.5 424 GLY B O 1
ATOM 7926 N N . GLY B 1 425 ? 5.551 3.975 9.953 1 71.31 425 GLY B N 1
ATOM 7927 C CA . GLY B 1 425 ? 5.777 4.562 8.641 1 71.31 425 GLY B CA 1
ATOM 7928 C C . GLY B 1 425 ? 6.43 3.607 7.664 1 71.31 425 GLY B C 1
ATOM 7929 O O . GLY B 1 425 ? 6.395 3.832 6.449 1 71.31 425 GLY B O 1
ATOM 7930 N N . ILE B 1 426 ? 6.895 2.568 8.227 1 67.88 426 ILE B N 1
ATOM 7931 C CA . ILE B 1 426 ? 7.516 1.553 7.383 1 67.88 426 ILE B CA 1
ATOM 7932 C C . ILE B 1 426 ? 6.465 0.916 6.48 1 67.88 426 ILE B C 1
ATOM 7934 O O . ILE B 1 426 ? 6.734 0.613 5.316 1 67.88 426 ILE B O 1
ATOM 7938 N N . PHE B 1 427 ? 5.254 0.85 7.043 1 70.5 427 PHE B N 1
ATOM 7939 C CA . PHE B 1 427 ? 4.184 0.24 6.266 1 70.5 427 PHE B CA 1
ATOM 7940 C C . PHE B 1 427 ? 3.209 1.299 5.762 1 70.5 427 PHE B C 1
ATOM 7942 O O . PHE B 1 427 ? 2.664 1.177 4.664 1 70.5 427 PHE B O 1
ATOM 7949 N N . CYS B 1 428 ? 3.008 2.209 6.621 1 80.19 428 CYS B N 1
ATOM 7950 C CA . CYS B 1 428 ? 1.924 3.109 6.246 1 80.19 428 CYS B CA 1
ATOM 7951 C C . CYS B 1 428 ? 2.154 4.508 6.809 1 80.19 428 CYS B C 1
ATOM 7953 O O . CYS B 1 428 ? 1.452 4.934 7.727 1 80.19 428 CYS B O 1
ATOM 7955 N N . ASN B 1 429 ? 3.041 5.262 6.207 1 84.25 429 ASN B N 1
ATOM 7956 C CA . ASN B 1 429 ? 3.186 6.664 6.59 1 84.25 429 ASN B CA 1
ATOM 7957 C C . ASN B 1 429 ? 1.877 7.43 6.414 1 84.25 429 ASN B C 1
ATOM 7959 O O . ASN B 1 429 ? 1.533 8.273 7.242 1 84.25 429 ASN B O 1
ATOM 7963 N N . ASN B 1 430 ? 1.275 7.223 5.309 1 90.88 430 ASN B N 1
ATOM 7964 C CA . ASN B 1 430 ? -0.125 7.578 5.109 1 90.88 430 ASN B CA 1
ATOM 7965 C C . ASN B 1 430 ? -1.057 6.438 5.512 1 90.88 430 ASN B C 1
ATOM 7967 O O . ASN B 1 430 ? -1.191 5.453 4.781 1 90.88 430 ASN B O 1
ATOM 7971 N N . PRO B 1 431 ? -1.673 6.555 6.66 1 93.88 431 PRO B N 1
ATOM 7972 C CA . PRO B 1 431 ? -2.412 5.402 7.188 1 93.88 431 PRO B CA 1
ATOM 7973 C C . PRO B 1 431 ? -3.816 5.285 6.602 1 93.88 431 PRO B C 1
ATOM 7975 O O . PRO B 1 431 ? -4.617 4.469 7.062 1 93.88 431 PRO B O 1
ATOM 7978 N N . THR B 1 432 ? -4.207 5.992 5.574 1 96 432 THR B N 1
ATOM 7979 C CA . THR B 1 432 ? -5.582 6.102 5.102 1 96 432 THR B CA 1
ATOM 7980 C C . THR B 1 432 ? -6.098 4.746 4.621 1 96 432 THR B C 1
ATOM 7982 O O . THR B 1 432 ? -7.148 4.281 5.066 1 96 432 THR B O 1
ATOM 7985 N N . ASN B 1 433 ? -5.348 4.059 3.764 1 94 433 ASN B N 1
ATOM 7986 C CA . ASN B 1 433 ? -5.781 2.764 3.246 1 94 433 ASN B CA 1
ATOM 7987 C C . ASN B 1 433 ? -5.953 1.741 4.363 1 94 433 ASN B C 1
ATOM 7989 O O . ASN B 1 433 ? -6.906 0.959 4.355 1 94 433 ASN B O 1
ATOM 7993 N N . ASP B 1 434 ? -5.074 1.771 5.238 1 93.75 434 ASP B N 1
ATOM 7994 C CA . ASP B 1 434 ? -5.109 0.785 6.316 1 93.75 434 ASP B CA 1
ATOM 7995 C C . ASP B 1 434 ? -6.184 1.128 7.34 1 93.75 434 ASP B C 1
ATOM 7997 O O . ASP B 1 434 ? -6.789 0.234 7.938 1 93.75 434 ASP B O 1
ATOM 8001 N N . ALA B 1 435 ? -6.391 2.428 7.547 1 96.44 435 ALA B N 1
ATOM 8002 C CA . ALA B 1 435 ? -7.5 2.83 8.406 1 96.44 435 ALA B CA 1
ATOM 8003 C C . ALA B 1 435 ? -8.836 2.359 7.836 1 96.44 435 ALA B C 1
ATOM 8005 O O . ALA B 1 435 ? -9.672 1.82 8.562 1 96.44 435 ALA B O 1
ATOM 8006 N N . ILE B 1 436 ? -9.023 2.561 6.562 1 97.44 436 ILE B N 1
ATOM 8007 C CA . ILE B 1 436 ? -10.258 2.115 5.918 1 97.44 436 ILE B CA 1
ATOM 8008 C C . ILE B 1 436 ? -10.383 0.598 6.039 1 97.44 436 ILE B C 1
ATOM 8010 O O . ILE B 1 436 ? -11.469 0.077 6.305 1 97.44 436 ILE B O 1
ATOM 8014 N N . THR B 1 437 ? -9.25 -0.118 5.879 1 96.12 437 THR B N 1
ATOM 8015 C CA . THR B 1 437 ? -9.258 -1.568 6.031 1 96.12 437 THR B CA 1
ATOM 8016 C C . THR B 1 437 ? -9.766 -1.966 7.414 1 96.12 437 THR B C 1
ATOM 8018 O O . THR B 1 437 ? -10.648 -2.818 7.539 1 96.12 437 THR B O 1
ATOM 8021 N N . GLU B 1 438 ? -9.203 -1.31 8.406 1 95.5 438 GLU B N 1
ATOM 8022 C CA . GLU B 1 438 ? -9.594 -1.605 9.781 1 95.5 438 GLU B CA 1
ATOM 8023 C C . GLU B 1 438 ? -11.07 -1.303 10.016 1 95.5 438 GLU B C 1
ATOM 8025 O O . GLU B 1 438 ? -11.766 -2.043 10.719 1 95.5 438 GLU B O 1
ATOM 8030 N N . ILE B 1 439 ? -11.586 -0.256 9.484 1 96.38 439 ILE B N 1
ATOM 8031 C CA . ILE B 1 439 ? -12.969 0.156 9.656 1 96.38 439 ILE B CA 1
ATOM 8032 C C . ILE B 1 439 ? -13.898 -0.849 8.969 1 96.38 439 ILE B C 1
ATOM 8034 O O . ILE B 1 439 ? -14.914 -1.251 9.539 1 96.38 439 ILE B O 1
ATOM 8038 N N . VAL B 1 440 ? -13.508 -1.255 7.77 1 96.5 440 VAL B N 1
ATOM 8039 C CA . VAL B 1 440 ? -14.312 -2.23 7.039 1 96.5 440 VAL B CA 1
ATOM 8040 C C . VAL B 1 440 ? -14.352 -3.549 7.809 1 96.5 440 VAL B C 1
ATOM 8042 O O . VAL B 1 440 ? -15.406 -4.168 7.945 1 96.5 440 VAL B O 1
ATOM 8045 N N . GLU B 1 441 ? -13.219 -3.969 8.297 1 95 441 GLU B N 1
ATOM 8046 C CA . GLU B 1 441 ? -13.164 -5.199 9.086 1 95 441 GLU B CA 1
ATOM 8047 C C . GLU B 1 441 ? -13.984 -5.07 10.367 1 95 441 GLU B C 1
ATOM 8049 O O . GLU B 1 441 ? -14.641 -6.027 10.789 1 95 441 GLU B O 1
ATOM 8054 N N . TYR B 1 442 ? -13.898 -3.873 10.977 1 94.56 442 TYR B N 1
ATOM 8055 C CA . TYR B 1 442 ? -14.719 -3.604 12.156 1 94.56 442 TYR B CA 1
ATOM 8056 C C . TYR B 1 442 ? -16.203 -3.717 11.82 1 94.56 442 TYR B C 1
ATOM 8058 O O . TYR B 1 442 ? -16.969 -4.348 12.562 1 94.56 442 TYR B O 1
ATOM 8066 N N . ASN B 1 443 ? -16.625 -3.141 10.742 1 94.25 443 ASN B N 1
ATOM 8067 C CA . ASN B 1 443 ? -18.016 -3.178 10.305 1 94.25 443 ASN B CA 1
ATOM 8068 C C . ASN B 1 443 ? -18.469 -4.602 9.969 1 94.25 443 ASN B C 1
ATOM 8070 O O . ASN B 1 443 ? -19.609 -4.965 10.211 1 94.25 443 ASN B O 1
ATOM 8074 N N . MET B 1 444 ? -17.531 -5.406 9.406 1 93.31 444 MET B N 1
ATOM 8075 C CA . MET B 1 444 ? -17.812 -6.816 9.148 1 93.31 444 MET B CA 1
ATOM 8076 C C . MET B 1 444 ? -18.156 -7.547 10.445 1 93.31 444 MET B C 1
ATOM 8078 O O . MET B 1 444 ? -19.078 -8.359 10.477 1 93.31 444 MET B O 1
ATOM 8082 N N . SER B 1 445 ? -17.375 -7.262 11.43 1 92.56 445 SER B N 1
ATOM 8083 C CA . SER B 1 445 ? -17.609 -7.898 12.719 1 92.56 445 SER B CA 1
ATOM 8084 C C . SER B 1 445 ? -18.969 -7.492 13.297 1 92.56 445 SER B C 1
ATOM 8086 O O . SER B 1 445 ? -19.641 -8.305 13.93 1 92.56 445 SER B O 1
ATOM 8088 N N . LEU B 1 446 ? -19.359 -6.23 13.102 1 92.25 446 LEU B N 1
ATOM 8089 C CA . LEU B 1 446 ? -20.672 -5.762 13.539 1 92.25 446 LEU B CA 1
ATOM 8090 C C . LEU B 1 446 ? -21.781 -6.465 12.766 1 92.25 446 LEU B C 1
ATOM 8092 O O . LEU B 1 446 ? -22.797 -6.844 13.344 1 92.25 446 LEU B O 1
ATOM 8096 N N . GLU B 1 447 ? -21.531 -6.668 11.539 1 90.38 447 GLU B N 1
ATOM 8097 C CA . GLU B 1 447 ? -22.516 -7.367 10.711 1 90.38 447 GLU B CA 1
ATOM 8098 C C . GLU B 1 447 ? -22.703 -8.805 11.18 1 90.38 447 GLU B C 1
ATOM 8100 O O . GLU B 1 447 ? -23.812 -9.336 11.141 1 90.38 447 GLU B O 1
ATOM 8105 N N . LEU B 1 448 ? -21.641 -9.398 11.562 1 88.69 448 LEU B N 1
ATOM 8106 C CA . LEU B 1 448 ? -21.703 -10.766 12.086 1 88.69 448 LEU B CA 1
ATOM 8107 C C . LEU B 1 448 ? -22.578 -10.828 13.336 1 88.69 448 LEU B C 1
ATOM 8109 O O . LEU B 1 448 ? -23.219 -11.852 13.602 1 88.69 448 LEU B O 1
ATOM 8113 N N . LYS B 1 449 ? -22.609 -9.75 14.078 1 89.81 449 LYS B N 1
ATOM 8114 C CA . LYS B 1 449 ? -23.391 -9.688 15.305 1 89.81 449 LYS B CA 1
ATOM 8115 C C . LYS B 1 449 ? -24.828 -9.242 15.023 1 89.81 449 LYS B C 1
ATOM 8117 O O . LYS B 1 449 ? -25.625 -9.07 15.953 1 89.81 449 LYS B O 1
ATOM 8122 N N . GLY B 1 450 ? -25.141 -8.969 13.789 1 89.19 450 GLY B N 1
ATOM 8123 C CA . GLY B 1 450 ? -26.484 -8.602 13.391 1 89.19 450 GLY B CA 1
ATOM 8124 C C . GLY B 1 450 ? -26.734 -7.109 13.414 1 89.19 450 GLY B C 1
ATOM 8125 O O . GLY B 1 450 ? -27.875 -6.66 13.336 1 89.19 450 GLY B O 1
ATOM 8126 N N . GLU B 1 451 ? -25.641 -6.367 13.555 1 89.38 451 GLU B N 1
ATOM 8127 C CA . GLU B 1 451 ? -25.766 -4.914 13.562 1 89.38 451 GLU B CA 1
ATOM 8128 C C . GLU B 1 451 ? -25.531 -4.332 12.164 1 89.38 451 GLU B C 1
ATOM 8130 O O . GLU B 1 451 ? -24.891 -4.961 11.328 1 89.38 451 GLU B O 1
ATOM 8135 N N . THR B 1 452 ? -26.125 -3.211 11.938 1 87.44 452 THR B N 1
ATOM 8136 C CA . THR B 1 452 ? -25.922 -2.49 10.688 1 87.44 452 THR B CA 1
ATOM 8137 C C . THR B 1 452 ? -25.047 -1.259 10.914 1 87.44 452 THR B C 1
ATOM 8139 O O . THR B 1 452 ? -25.531 -0.235 11.406 1 87.44 452 THR B O 1
ATOM 8142 N N . PRO B 1 453 ? -23.812 -1.384 10.531 1 89.12 453 PRO B N 1
ATOM 8143 C CA . PRO B 1 453 ? -22.922 -0.241 10.75 1 89.12 453 PRO B CA 1
ATOM 8144 C C . PRO B 1 453 ? -23.25 0.942 9.844 1 89.12 453 PRO B C 1
ATOM 8146 O O . PRO B 1 453 ? -23.719 0.75 8.711 1 89.12 453 PRO B O 1
ATOM 8149 N N . PRO B 1 454 ? -23.062 2.174 10.406 1 88.25 454 PRO B N 1
ATOM 8150 C CA . PRO B 1 454 ? -23.25 3.336 9.539 1 88.25 454 PRO B CA 1
ATOM 8151 C C . PRO B 1 454 ? -22.25 3.367 8.383 1 88.25 454 PRO B C 1
ATOM 8153 O O . PRO B 1 454 ? -21.125 2.883 8.523 1 88.25 454 PRO B O 1
ATOM 8156 N N . PRO B 1 455 ? -22.688 3.943 7.254 1 90.56 455 PRO B N 1
ATOM 8157 C CA . PRO B 1 455 ? -21.734 4.066 6.145 1 90.56 455 PRO B CA 1
ATOM 8158 C C . PRO B 1 455 ? -20.656 5.113 6.402 1 90.56 455 PRO B C 1
ATOM 8160 O O . PRO B 1 455 ? -20.828 5.988 7.254 1 90.56 455 PRO B O 1
ATOM 8163 N N . LEU B 1 456 ? -19.578 4.957 5.688 1 94 456 LEU B N 1
ATOM 8164 C CA . LEU B 1 456 ? -18.531 5.965 5.73 1 94 456 LEU B CA 1
ATOM 8165 C C . LEU B 1 456 ? -18.875 7.145 4.828 1 94 456 LEU B C 1
ATOM 8167 O O . LEU B 1 456 ? -19.062 6.973 3.621 1 94 456 LEU B O 1
ATOM 8171 N N . GLY B 1 457 ? -18.969 8.32 5.457 1 95.12 457 GLY B N 1
ATOM 8172 C CA . GLY B 1 457 ? -19.375 9.492 4.691 1 95.12 457 GLY B CA 1
ATOM 8173 C C . GLY B 1 457 ? -18.203 10.281 4.148 1 95.12 457 GLY B C 1
ATOM 8174 O O . GLY B 1 457 ? -18.219 10.734 3.002 1 95.12 457 GLY B O 1
ATOM 8175 N N . ALA B 1 458 ? -17.188 10.43 4.996 1 97.19 458 ALA B N 1
ATOM 8176 C CA . ALA B 1 458 ? -16.062 11.266 4.578 1 97.19 458 ALA B CA 1
ATOM 8177 C C . ALA B 1 458 ? -14.758 10.766 5.172 1 97.19 458 ALA B C 1
ATOM 8179 O O . ALA B 1 458 ? -14.711 10.336 6.328 1 97.19 458 ALA B O 1
ATOM 8180 N N . VAL B 1 459 ? -13.734 10.758 4.344 1 98.19 459 VAL B N 1
ATOM 8181 C CA . VAL B 1 459 ? -12.367 10.461 4.762 1 98.19 459 VAL B CA 1
ATOM 8182 C C . VAL B 1 459 ? -11.469 11.656 4.465 1 98.19 459 VAL B C 1
ATOM 8184 O O . VAL B 1 459 ? -11.297 12.039 3.305 1 98.19 459 VAL B O 1
ATOM 8187 N N . ILE B 1 460 ? -10.977 12.258 5.508 1 98.25 460 ILE B N 1
ATOM 8188 C CA . ILE B 1 460 ? -10.055 13.391 5.375 1 98.25 460 ILE B CA 1
ATOM 8189 C C . ILE B 1 460 ? -8.633 12.93 5.695 1 98.25 460 ILE B C 1
ATOM 8191 O O . ILE B 1 460 ? -8.32 12.617 6.844 1 98.25 460 ILE B O 1
ATOM 8195 N N . SER B 1 461 ? -7.816 12.836 4.703 1 97.19 461 SER B N 1
ATOM 8196 C CA . SER B 1 461 ? -6.41 12.453 4.82 1 97.19 461 SER B CA 1
ATOM 8197 C C . SER B 1 461 ? -5.508 13.68 4.852 1 97.19 461 SER B C 1
ATOM 8199 O O . SER B 1 461 ? -5.441 14.438 3.881 1 97.19 461 SER B O 1
ATOM 8201 N N . VAL B 1 462 ? -4.809 13.852 5.969 1 97.25 462 VAL B N 1
ATOM 8202 C CA . VAL B 1 462 ? -3.998 15.047 6.156 1 97.25 462 VAL B CA 1
ATOM 8203 C C . VAL B 1 462 ? -2.518 14.68 6.133 1 97.25 462 VAL B C 1
ATOM 8205 O O . VAL B 1 462 ? -2.074 13.812 6.883 1 97.25 462 VAL B O 1
ATOM 8208 N N . GLY B 1 463 ? -1.812 15.352 5.246 1 94.06 463 GLY B N 1
ATOM 8209 C CA . GLY B 1 463 ? -0.385 15.102 5.113 1 94.06 463 GLY B CA 1
ATOM 8210 C C . GLY B 1 463 ? 0.472 16.141 5.816 1 94.06 463 GLY B C 1
ATOM 8211 O O . GLY B 1 463 ? -0.02 17.203 6.195 1 94.06 463 GLY B O 1
ATOM 8212 N N . SER B 1 464 ? 1.752 15.797 6 1 92.38 464 SER B N 1
ATOM 8213 C CA . SER B 1 464 ? 2.701 16.672 6.676 1 92.38 464 SER B CA 1
ATOM 8214 C C . SER B 1 464 ? 3.482 17.516 5.676 1 92.38 464 SER B C 1
ATOM 8216 O O . SER B 1 464 ? 4.523 18.094 6.012 1 92.38 464 SER B O 1
ATOM 8218 N N . GLY B 1 465 ? 2.957 17.578 4.477 1 87.88 465 GLY B N 1
ATOM 8219 C CA . GLY B 1 465 ? 3.652 18.328 3.447 1 87.88 465 GLY B CA 1
ATOM 8220 C C . GLY B 1 465 ? 4.75 17.531 2.766 1 87.88 465 GLY B C 1
ATOM 8221 O O . GLY B 1 465 ? 5.141 16.469 3.244 1 87.88 465 GLY B O 1
ATOM 8222 N N . SER B 1 466 ? 5.113 17.969 1.566 1 79.31 466 SER B N 1
ATOM 8223 C CA . SER B 1 466 ? 6.18 17.312 0.824 1 79.31 466 SER B CA 1
ATOM 8224 C C . SER B 1 466 ? 6.949 18.297 -0.042 1 79.31 466 SER B C 1
ATOM 8226 O O . SER B 1 466 ? 6.422 19.359 -0.405 1 79.31 466 SER B O 1
ATOM 8228 N N . GLY B 1 467 ? 8.164 17.938 -0.232 1 75.88 467 GLY B N 1
ATOM 8229 C CA . GLY B 1 467 ? 8.953 18.734 -1.157 1 75.88 467 GLY B CA 1
ATOM 8230 C C . GLY B 1 467 ? 8.57 18.516 -2.609 1 75.88 467 GLY B C 1
ATOM 8231 O O . GLY B 1 467 ? 7.723 17.672 -2.914 1 75.88 467 GLY B O 1
ATOM 8232 N N . PRO B 1 468 ? 9.133 19.281 -3.463 1 73.56 468 PRO B N 1
ATOM 8233 C CA . PRO B 1 468 ? 8.82 19.141 -4.887 1 73.56 468 PRO B CA 1
ATOM 8234 C C . PRO B 1 468 ? 9.43 17.875 -5.5 1 73.56 468 PRO B C 1
ATOM 8236 O O . PRO B 1 468 ? 10.336 17.281 -4.922 1 73.56 468 PRO B O 1
ATOM 8239 N N . ILE B 1 469 ? 8.781 17.438 -6.641 1 71.31 469 ILE B N 1
ATOM 8240 C CA . ILE B 1 469 ? 9.352 16.328 -7.414 1 71.31 469 ILE B CA 1
ATOM 8241 C C . ILE B 1 469 ? 10.617 16.797 -8.133 1 71.31 469 ILE B C 1
ATOM 8243 O O . ILE B 1 469 ? 10.633 17.875 -8.719 1 71.31 469 ILE B O 1
ATOM 8247 N N . ARG B 1 470 ? 11.703 16.016 -7.992 1 70.56 470 ARG B N 1
ATOM 8248 C CA . ARG B 1 470 ? 12.969 16.375 -8.625 1 70.56 470 ARG B CA 1
ATOM 8249 C C . ARG B 1 470 ? 13.328 15.383 -9.727 1 70.56 470 ARG B C 1
ATOM 8251 O O . ARG B 1 470 ? 13.055 14.188 -9.609 1 70.56 470 ARG B O 1
ATOM 8258 N N . ALA B 1 471 ? 13.82 15.883 -10.789 1 68.56 471 ALA B N 1
ATOM 8259 C CA . ALA B 1 471 ? 14.289 15.039 -11.883 1 68.56 471 ALA B CA 1
ATOM 8260 C C . ALA B 1 471 ? 15.586 14.328 -11.508 1 68.56 471 ALA B C 1
ATOM 8262 O O . ALA B 1 471 ? 16.469 14.922 -10.883 1 68.56 471 ALA B O 1
ATOM 8263 N N . VAL B 1 472 ? 15.531 12.961 -11.758 1 64.44 472 VAL B N 1
ATOM 8264 C CA . VAL B 1 472 ? 16.734 12.172 -11.539 1 64.44 472 VAL B CA 1
ATOM 8265 C C . VAL B 1 472 ? 17.359 11.805 -12.875 1 64.44 472 VAL B C 1
ATOM 8267 O O . VAL B 1 472 ? 16.703 11.227 -13.742 1 64.44 472 VAL B O 1
ATOM 8270 N N . GLU B 1 473 ? 18.469 12.32 -13.289 1 55.34 473 GLU B N 1
ATOM 8271 C CA . GLU B 1 473 ? 19.109 12.086 -14.586 1 55.34 473 GLU B CA 1
ATOM 8272 C C . GLU B 1 473 ? 19.703 10.688 -14.664 1 55.34 473 GLU B C 1
ATOM 8274 O O . GLU B 1 473 ? 19.656 10.039 -15.711 1 55.34 473 GLU B O 1
ATOM 8279 N N . ASP B 1 474 ? 20.562 10.297 -13.781 1 52.28 474 ASP B N 1
ATOM 8280 C CA . ASP B 1 474 ? 21.359 9.086 -13.961 1 52.28 474 ASP B CA 1
ATOM 8281 C C . ASP B 1 474 ? 20.891 7.984 -13.008 1 52.28 474 ASP B C 1
ATOM 8283 O O . ASP B 1 474 ? 21 8.125 -11.789 1 52.28 474 ASP B O 1
ATOM 8287 N N . ILE B 1 475 ? 19.969 7.23 -13.617 1 50.94 475 ILE B N 1
ATOM 8288 C CA . ILE B 1 475 ? 19.562 6.074 -12.828 1 50.94 475 ILE B CA 1
ATOM 8289 C C . ILE B 1 475 ? 20.656 5.012 -12.867 1 50.94 475 ILE B C 1
ATOM 8291 O O . ILE B 1 475 ? 20.703 4.188 -13.789 1 50.94 475 ILE B O 1
ATOM 8295 N N . SER B 1 476 ? 21.953 5.43 -12.969 1 44 476 SER B N 1
ATOM 8296 C CA . SER B 1 476 ? 22.969 4.383 -13.016 1 44 476 SER B CA 1
ATOM 8297 C C . SER B 1 476 ? 23.078 3.66 -11.68 1 44 476 SER B C 1
ATOM 8299 O O . SER B 1 476 ? 23.031 4.289 -10.617 1 44 476 SER B O 1
ATOM 8301 N N . PHE B 1 477 ? 22.484 2.562 -11.75 1 41.62 477 PHE B N 1
ATOM 8302 C CA . PHE B 1 477 ? 22.688 1.667 -10.617 1 41.62 477 PHE B CA 1
ATOM 8303 C C . PHE B 1 477 ? 24.172 1.459 -10.352 1 41.62 477 PHE B C 1
ATOM 8305 O O . PHE B 1 477 ? 24.891 0.939 -11.203 1 41.62 477 PHE B O 1
ATOM 8312 N N . VAL B 1 478 ? 24.875 2.41 -9.805 1 36.56 478 VAL B N 1
ATOM 8313 C CA . VAL B 1 478 ? 26.203 1.951 -9.445 1 36.56 478 VAL B CA 1
ATOM 8314 C C . VAL B 1 478 ? 26.109 0.764 -8.492 1 36.56 478 VAL B C 1
ATOM 8316 O O . VAL B 1 478 ? 25.562 0.886 -7.395 1 36.56 478 VAL B O 1
ATOM 8319 N N . TYR B 1 479 ? 26.078 -0.405 -9.156 1 33.28 479 TYR B N 1
ATOM 8320 C CA . TYR B 1 479 ? 26.281 -1.603 -8.344 1 33.28 479 TYR B CA 1
ATOM 8321 C C . TYR B 1 479 ? 27.516 -1.468 -7.465 1 33.28 479 TYR B C 1
ATOM 8323 O O . TYR B 1 479 ? 28.641 -1.352 -7.965 1 33.28 479 TYR B O 1
ATOM 8331 N N . PRO B 1 480 ? 27.422 -1.104 -6.254 1 33.72 480 PRO B N 1
ATOM 8332 C CA . PRO B 1 480 ? 28.719 -1.135 -5.551 1 33.72 480 PRO B CA 1
ATOM 8333 C C . PRO B 1 480 ? 29.375 -2.514 -5.582 1 33.72 480 PRO B C 1
ATOM 8335 O O . PRO B 1 480 ? 28.734 -3.512 -5.238 1 33.72 480 PRO B O 1
ATOM 8338 N N . LYS B 1 481 ? 30.406 -2.803 -6.43 1 35.56 481 LYS B N 1
ATOM 8339 C CA . LYS B 1 481 ? 31.156 -4.055 -6.438 1 35.56 481 LYS B CA 1
ATOM 8340 C C . LYS B 1 481 ? 31.609 -4.426 -5.031 1 35.56 481 LYS B C 1
ATOM 8342 O O . LYS B 1 481 ? 31.969 -5.578 -4.777 1 35.56 481 LYS B O 1
ATOM 8347 N N . SER B 1 482 ? 32.125 -3.342 -4.277 1 30.97 482 SER B N 1
ATOM 8348 C CA . SER B 1 482 ? 32.625 -3.502 -2.908 1 30.97 482 SER B CA 1
ATOM 8349 C C . SER B 1 482 ? 31.703 -2.783 -1.916 1 30.97 482 SER B C 1
ATOM 8351 O O . SER B 1 482 ? 30.969 -1.871 -2.289 1 30.97 482 SER B O 1
ATOM 8353 N N . ILE B 1 483 ? 31.516 -3.291 -0.699 1 32.22 483 ILE B N 1
ATOM 8354 C CA . ILE B 1 483 ? 30.75 -2.783 0.438 1 32.22 483 ILE B CA 1
ATOM 8355 C C . ILE B 1 483 ? 30.984 -1.281 0.584 1 32.22 483 ILE B C 1
ATOM 8357 O O . ILE B 1 483 ? 30.078 -0.539 0.958 1 32.22 483 ILE B O 1
ATOM 8361 N N . SER B 1 484 ? 32.094 -0.878 0.295 1 34.78 484 SER B N 1
ATOM 8362 C CA . SER B 1 484 ? 32.531 0.508 0.414 1 34.78 484 SER B CA 1
ATOM 8363 C C . SER B 1 484 ? 31.766 1.417 -0.535 1 34.78 484 SER B C 1
ATOM 8365 O O . SER B 1 484 ? 31.438 2.551 -0.184 1 34.78 484 SER B O 1
ATOM 8367 N N . ASP B 1 485 ? 31.5 0.905 -1.634 1 35.84 485 ASP B N 1
ATOM 8368 C CA . ASP B 1 485 ? 30.922 1.746 -2.672 1 35.84 485 ASP B CA 1
ATOM 8369 C C . ASP B 1 485 ? 29.422 1.922 -2.449 1 35.84 485 ASP B C 1
ATOM 8371 O O . ASP B 1 485 ? 28.859 2.971 -2.771 1 35.84 485 ASP B O 1
ATOM 8375 N N . ILE B 1 486 ? 28.734 0.974 -1.895 1 36.06 486 ILE B N 1
ATOM 8376 C CA . ILE B 1 486 ? 27.328 1.075 -1.524 1 36.06 486 ILE B CA 1
ATOM 8377 C C . ILE B 1 486 ? 27.141 2.193 -0.502 1 36.06 486 ILE B C 1
ATOM 8379 O O . ILE B 1 486 ? 26.203 2.988 -0.605 1 36.06 486 ILE B O 1
ATOM 8383 N N . PHE B 1 487 ? 28.156 2.283 0.423 1 32.47 487 PHE B N 1
ATOM 8384 C CA . PHE B 1 487 ? 28.172 3.307 1.46 1 32.47 487 PHE B CA 1
ATOM 8385 C C . PHE B 1 487 ? 28.328 4.695 0.849 1 32.47 487 PHE B C 1
ATOM 8387 O O . PHE B 1 487 ? 27.625 5.633 1.241 1 32.47 487 PHE B O 1
ATOM 8394 N N . ARG B 1 488 ? 29.422 4.82 0.077 1 37.88 488 ARG B N 1
ATOM 8395 C CA . ARG B 1 488 ? 29.656 6.102 -0.581 1 37.88 488 ARG B CA 1
ATOM 8396 C C . ARG B 1 488 ? 28.469 6.512 -1.432 1 37.88 488 ARG B C 1
ATOM 8398 O O . ARG B 1 488 ? 28.141 7.699 -1.537 1 37.88 488 ARG B O 1
ATOM 8405 N N . ALA B 1 489 ? 27.844 5.523 -1.972 1 36.97 489 ALA B N 1
ATOM 8406 C CA . ALA B 1 489 ? 26.672 5.812 -2.797 1 36.97 489 ALA B CA 1
ATOM 8407 C C . ALA B 1 489 ? 25.484 6.23 -1.935 1 36.97 489 ALA B C 1
ATOM 8409 O O . ALA B 1 489 ? 24.766 7.16 -2.283 1 36.97 489 ALA B O 1
ATOM 8410 N N . LEU B 1 490 ? 25.312 5.656 -0.789 1 35.84 490 LEU B N 1
ATOM 8411 C CA . LEU B 1 490 ? 24.297 6.047 0.174 1 35.84 490 LEU B CA 1
ATOM 8412 C C . LEU B 1 490 ? 24.578 7.43 0.743 1 35.84 490 LEU B C 1
ATOM 8414 O O . LEU B 1 490 ? 23.656 8.211 0.998 1 35.84 490 LEU B O 1
ATOM 8418 N N . GLN B 1 491 ? 25.859 7.684 1.165 1 33.34 491 GLN B N 1
ATOM 8419 C CA . GLN B 1 491 ? 26.266 9.008 1.632 1 33.34 491 GLN B CA 1
ATOM 8420 C C . GLN B 1 491 ? 26.078 10.055 0.538 1 33.34 491 GLN B C 1
ATOM 8422 O O . GLN B 1 491 ? 25.734 11.203 0.824 1 33.34 491 GLN B O 1
ATOM 8427 N N . LYS B 1 492 ? 26.797 9.898 -0.68 1 32.75 492 LYS B N 1
ATOM 8428 C CA . LYS B 1 492 ? 26.609 10.844 -1.773 1 32.75 492 LYS B CA 1
ATOM 8429 C C . LYS B 1 492 ? 25.203 10.758 -2.338 1 32.75 492 LYS B C 1
ATOM 8431 O O . LYS B 1 492 ? 24.891 11.367 -3.371 1 32.75 492 LYS B O 1
ATOM 8436 N N . LEU B 1 493 ? 24.344 10.055 -1.9 1 37.75 493 LEU B N 1
ATOM 8437 C CA . LEU B 1 493 ? 22.938 9.727 -2.16 1 37.75 493 LEU B CA 1
ATOM 8438 C C . LEU B 1 493 ? 22.094 10.992 -2.223 1 37.75 493 LEU B C 1
ATOM 8440 O O . LEU B 1 493 ? 20.906 10.93 -2.566 1 37.75 493 LEU B O 1
ATOM 8444 N N . THR B 1 494 ? 22.469 11.969 -1.68 1 34.09 494 THR B N 1
ATOM 8445 C CA . THR B 1 494 ? 21.812 13.242 -1.92 1 34.09 494 THR B CA 1
ATOM 8446 C C . THR B 1 494 ? 21.703 13.531 -3.416 1 34.09 494 THR B C 1
ATOM 8448 O O . THR B 1 494 ? 20.719 14.102 -3.879 1 34.09 494 THR B O 1
ATOM 8451 N N . ALA B 1 495 ? 22.797 13.633 -4.129 1 31.89 495 ALA B N 1
ATOM 8452 C CA . ALA B 1 495 ? 22.766 13.977 -5.551 1 31.89 495 ALA B CA 1
ATOM 8453 C C . ALA B 1 495 ? 22.391 12.766 -6.398 1 31.89 495 ALA B C 1
ATOM 8455 O O . ALA B 1 495 ? 21.641 12.898 -7.379 1 31.89 495 ALA B O 1
ATOM 8456 N N . ALA B 1 496 ? 23.266 11.664 -6.488 1 32.94 496 ALA B N 1
ATOM 8457 C CA . ALA B 1 496 ? 23.094 10.5 -7.348 1 32.94 496 ALA B CA 1
ATOM 8458 C C . ALA B 1 496 ? 22.078 9.523 -6.758 1 32.94 496 ALA B C 1
ATOM 8460 O O . ALA B 1 496 ? 22.266 9.008 -5.656 1 32.94 496 ALA B O 1
ATOM 8461 N N . ALA B 1 497 ? 20.844 9.602 -6.793 1 37.41 497 ALA B N 1
ATOM 8462 C CA . ALA B 1 497 ? 19.672 8.875 -6.316 1 37.41 497 ALA B CA 1
ATOM 8463 C C . ALA B 1 497 ? 19.891 7.363 -6.402 1 37.41 497 ALA B C 1
ATOM 8465 O O . ALA B 1 497 ? 19.844 6.785 -7.492 1 37.41 497 ALA B O 1
ATOM 8466 N N . ASN B 1 498 ? 20.812 6.887 -5.609 1 39.75 498 ASN B N 1
ATOM 8467 C CA . ASN B 1 498 ? 20.969 5.438 -5.555 1 39.75 498 ASN B CA 1
ATOM 8468 C C . ASN B 1 498 ? 19.625 4.73 -5.402 1 39.75 498 ASN B C 1
ATOM 8470 O O . ASN B 1 498 ? 18.703 5.281 -4.809 1 39.75 498 ASN B O 1
ATOM 8474 N N . VAL B 1 499 ? 19.406 3.709 -6.199 1 43.03 499 VAL B N 1
ATOM 8475 C CA . VAL B 1 499 ? 18.188 2.92 -6.328 1 43.03 499 VAL B CA 1
ATOM 8476 C C . VAL B 1 499 ? 17.688 2.502 -4.945 1 43.03 499 VAL B C 1
ATOM 8478 O O . VAL B 1 499 ? 16.484 2.525 -4.676 1 43.03 499 VAL B O 1
ATOM 8481 N N . GLY B 1 500 ? 18.703 2.176 -4.102 1 43.09 500 GLY B N 1
ATOM 8482 C CA . GLY B 1 500 ? 18.312 1.775 -2.758 1 43.09 500 GLY B CA 1
ATOM 8483 C C . GLY B 1 500 ? 17.625 2.885 -1.98 1 43.09 500 GLY B C 1
ATOM 8484 O O . GLY B 1 500 ? 16.609 2.656 -1.324 1 43.09 500 GLY B O 1
ATOM 8485 N N . ASP B 1 501 ? 18.25 4.02 -2.141 1 43.72 501 ASP B N 1
ATOM 8486 C CA . ASP B 1 501 ? 17.672 5.168 -1.448 1 43.72 501 ASP B CA 1
ATOM 8487 C C . ASP B 1 501 ? 16.281 5.488 -1.986 1 43.72 501 ASP B C 1
ATOM 8489 O O . ASP B 1 501 ? 15.375 5.809 -1.219 1 43.72 501 ASP B O 1
ATOM 8493 N N . VAL B 1 502 ? 16.328 5.305 -3.174 1 46.19 502 VAL B N 1
ATOM 8494 C CA . VAL B 1 502 ? 15.047 5.582 -3.828 1 46.19 502 VAL B CA 1
ATOM 8495 C C . VAL B 1 502 ? 13.984 4.617 -3.316 1 46.19 502 VAL B C 1
ATOM 8497 O O . VAL B 1 502 ? 12.852 5.023 -3.033 1 46.19 502 VAL B O 1
ATOM 8500 N N . ILE B 1 503 ? 14.492 3.422 -3.219 1 49.84 503 ILE B N 1
ATOM 8501 C CA . ILE B 1 503 ? 13.539 2.387 -2.836 1 49.84 503 ILE B CA 1
ATOM 8502 C C . ILE B 1 503 ? 13.078 2.617 -1.397 1 49.84 503 ILE B C 1
ATOM 8504 O O . ILE B 1 503 ? 11.883 2.562 -1.105 1 49.84 503 ILE B O 1
ATOM 8508 N N . VAL B 1 504 ? 14.125 2.893 -0.583 1 47.41 504 VAL B N 1
ATOM 8509 C CA . VAL B 1 504 ? 13.812 3.041 0.835 1 47.41 504 VAL B CA 1
ATOM 8510 C C . VAL B 1 504 ? 12.945 4.281 1.047 1 47.41 504 VAL B C 1
ATOM 8512 O O . VAL B 1 504 ? 11.953 4.238 1.782 1 47.41 504 VAL B O 1
ATOM 8515 N N . GLN B 1 505 ? 13.43 5.32 0.384 1 46.81 505 GLN B N 1
ATOM 8516 C CA . GLN B 1 505 ? 12.711 6.574 0.579 1 46.81 505 GLN B CA 1
ATOM 8517 C C . GLN B 1 505 ? 11.281 6.477 0.046 1 46.81 505 GLN B C 1
ATOM 8519 O O . GLN B 1 505 ? 10.344 6.992 0.662 1 46.81 505 GLN B O 1
ATOM 8524 N N . THR B 1 506 ? 11.188 5.82 -1.12 1 46.22 506 THR B N 1
ATOM 8525 C CA . THR B 1 506 ? 9.898 5.82 -1.801 1 46.22 506 THR B CA 1
ATOM 8526 C C . THR B 1 506 ? 8.875 5.008 -1.014 1 46.22 506 THR B C 1
ATOM 8528 O O . THR B 1 506 ? 7.723 5.426 -0.865 1 46.22 506 THR B O 1
ATOM 8531 N N . GLN B 1 507 ? 9.328 3.797 -0.649 1 49.12 507 GLN B N 1
ATOM 8532 C CA . GLN B 1 507 ? 8.352 2.904 -0.034 1 49.12 507 GLN B CA 1
ATOM 8533 C C . GLN B 1 507 ? 7.961 3.389 1.36 1 49.12 507 GLN B C 1
ATOM 8535 O O . GLN B 1 507 ? 6.801 3.285 1.76 1 49.12 507 GLN B O 1
ATOM 8540 N N . MET B 1 508 ? 9.055 3.93 2.07 1 42.69 508 MET B N 1
ATOM 8541 C CA . MET B 1 508 ? 8.844 4.211 3.486 1 42.69 508 MET B CA 1
ATOM 8542 C C . MET B 1 508 ? 8.141 5.551 3.676 1 42.69 508 MET B C 1
ATOM 8544 O O . MET B 1 508 ? 7.441 5.758 4.668 1 42.69 508 MET B O 1
ATOM 8548 N N . THR B 1 509 ? 8.305 6.324 2.691 1 49.75 509 THR B N 1
ATOM 8549 C CA . THR B 1 509 ? 7.965 7.648 3.203 1 49.75 509 THR B CA 1
ATOM 8550 C C . THR B 1 509 ? 6.906 8.312 2.324 1 49.75 509 THR B C 1
ATOM 8552 O O . THR B 1 509 ? 6.359 9.352 2.684 1 49.75 509 THR B O 1
ATOM 8555 N N . ASP B 1 510 ? 6.602 7.453 1.27 1 60.38 510 ASP B N 1
ATOM 8556 C CA . ASP B 1 510 ? 5.828 8.367 0.437 1 60.38 510 ASP B CA 1
ATOM 8557 C C . ASP B 1 510 ? 4.344 8.32 0.795 1 60.38 510 ASP B C 1
ATOM 8559 O O . ASP B 1 510 ? 3.752 7.238 0.856 1 60.38 510 ASP B O 1
ATOM 8563 N N . SER B 1 511 ? 3.885 9.375 1.274 1 69.62 511 SER B N 1
ATOM 8564 C CA . SER B 1 511 ? 2.486 9.578 1.642 1 69.62 511 SER B CA 1
ATOM 8565 C C . SER B 1 511 ? 1.692 10.172 0.482 1 69.62 511 SER B C 1
ATOM 8567 O O . SER B 1 511 ? 0.484 10.391 0.596 1 69.62 511 SER B O 1
ATOM 8569 N N . ARG B 1 512 ? 2.453 10.25 -0.7 1 74.44 512 ARG B N 1
ATOM 8570 C CA . ARG B 1 512 ? 1.833 10.891 -1.856 1 74.44 512 ARG B CA 1
ATOM 8571 C C . ARG B 1 512 ? 1.552 9.875 -2.957 1 74.44 512 ARG B C 1
ATOM 8573 O O . ARG B 1 512 ? 1.874 8.695 -2.814 1 74.44 512 ARG B O 1
ATOM 8580 N N . PHE B 1 513 ? 0.886 10.258 -3.875 1 80.31 513 PHE B N 1
ATOM 8581 C CA . PHE B 1 513 ? 0.67 9.586 -5.148 1 80.31 513 PHE B CA 1
ATOM 8582 C C . PHE B 1 513 ? -0.205 8.352 -4.969 1 80.31 513 PHE B C 1
ATOM 8584 O O . PHE B 1 513 ? -1.394 8.461 -4.66 1 80.31 513 PHE B O 1
ATOM 8591 N N . ARG B 1 514 ? 0.489 7.199 -4.902 1 81.69 514 ARG B N 1
ATOM 8592 C CA . ARG B 1 514 ? -0.306 5.984 -5.07 1 81.69 514 ARG B CA 1
ATOM 8593 C C . ARG B 1 514 ? -1.145 5.703 -3.83 1 81.69 514 ARG B C 1
ATOM 8595 O O . ARG B 1 514 ? -2.295 5.273 -3.936 1 81.69 514 ARG B O 1
ATOM 8602 N N . PRO B 1 515 ? -0.572 5.902 -2.602 1 86.06 515 PRO B N 1
ATOM 8603 C CA . PRO B 1 515 ? -1.457 5.734 -1.446 1 86.06 515 PRO B CA 1
ATOM 8604 C C . PRO B 1 515 ? -2.703 6.613 -1.523 1 86.06 515 PRO B C 1
ATOM 8606 O O . PRO B 1 515 ? -3.783 6.199 -1.098 1 86.06 515 PRO B O 1
ATOM 8609 N N . VAL B 1 516 ? -2.547 7.816 -2.068 1 90.81 516 VAL B N 1
ATOM 8610 C CA . VAL B 1 516 ? -3.664 8.742 -2.203 1 90.81 516 VAL B CA 1
ATOM 8611 C C . VAL B 1 516 ? -4.609 8.258 -3.301 1 90.81 516 VAL B C 1
ATOM 8613 O O . VAL B 1 516 ? -5.828 8.281 -3.129 1 90.81 516 VAL B O 1
ATOM 8616 N N . ASP B 1 517 ? -4.07 7.754 -4.379 1 91.38 517 ASP B N 1
ATOM 8617 C CA . ASP B 1 517 ? -4.879 7.262 -5.492 1 91.38 517 ASP B CA 1
ATOM 8618 C C . ASP B 1 517 ? -5.715 6.055 -5.07 1 91.38 517 ASP B C 1
ATOM 8620 O O . ASP B 1 517 ? -6.891 5.957 -5.422 1 91.38 517 ASP B O 1
ATOM 8624 N N . ARG B 1 518 ? -5.078 5.145 -4.355 1 93.56 518 ARG B N 1
ATOM 8625 C CA . ARG B 1 518 ? -5.785 3.982 -3.83 1 93.56 518 ARG B CA 1
ATOM 8626 C C . ARG B 1 518 ? -6.953 4.402 -2.945 1 93.56 518 ARG B C 1
ATOM 8628 O O . ARG B 1 518 ? -8.062 3.891 -3.088 1 93.56 518 ARG B O 1
ATOM 8635 N N . SER B 1 519 ? -6.637 5.328 -2.049 1 95.31 519 SER B N 1
ATOM 8636 C CA . SER B 1 519 ? -7.656 5.797 -1.111 1 95.31 519 SER B CA 1
ATOM 8637 C C . SER B 1 519 ? -8.812 6.465 -1.842 1 95.31 519 SER B C 1
ATOM 8639 O O . SER B 1 519 ? -9.977 6.219 -1.524 1 95.31 519 SER B O 1
ATOM 8641 N N . ARG B 1 520 ? -8.484 7.305 -2.795 1 95.31 520 ARG B N 1
ATOM 8642 C CA . ARG B 1 520 ? -9.508 8 -3.57 1 95.31 520 ARG B CA 1
ATOM 8643 C C . ARG B 1 520 ? -10.398 7.008 -4.312 1 95.31 520 ARG B C 1
ATOM 8645 O O . ARG B 1 520 ? -11.625 7.121 -4.281 1 95.31 520 ARG B O 1
ATOM 8652 N N . ALA B 1 521 ? -9.758 6.074 -4.973 1 96.31 521 ALA B N 1
ATOM 8653 C CA . ALA B 1 521 ? -10.5 5.066 -5.727 1 96.31 521 ALA B CA 1
ATOM 8654 C C . ALA B 1 521 ? -11.383 4.23 -4.801 1 96.31 521 ALA B C 1
ATOM 8656 O O . ALA B 1 521 ? -12.531 3.936 -5.129 1 96.31 521 ALA B O 1
ATOM 8657 N N . TRP B 1 522 ? -10.789 3.807 -3.662 1 97.25 522 TRP B N 1
ATOM 8658 C CA . TRP B 1 522 ? -11.539 3.025 -2.686 1 97.25 522 TRP B CA 1
ATOM 8659 C C . TRP B 1 522 ? -12.75 3.805 -2.176 1 97.25 522 TRP B C 1
ATOM 8661 O O . TRP B 1 522 ? -13.867 3.295 -2.18 1 97.25 522 TRP B O 1
ATOM 8671 N N . CYS B 1 523 ? -12.57 5.062 -1.805 1 97.19 523 CYS B N 1
ATOM 8672 C CA . CYS B 1 523 ? -13.656 5.902 -1.307 1 97.19 523 CYS B CA 1
ATOM 8673 C C . CYS B 1 523 ? -14.727 6.098 -2.371 1 97.19 523 CYS B C 1
ATOM 8675 O O . CYS B 1 523 ? -15.922 6.047 -2.074 1 97.19 523 CYS B O 1
ATOM 8677 N N . HIS B 1 524 ? -14.25 6.293 -3.604 1 94.31 524 HIS B N 1
ATOM 8678 C CA . HIS B 1 524 ? -15.211 6.434 -4.691 1 94.31 524 HIS B CA 1
ATOM 8679 C C . HIS B 1 524 ? -16.078 5.188 -4.824 1 94.31 524 HIS B C 1
ATOM 8681 O O . HIS B 1 524 ? -17.297 5.293 -5.02 1 94.31 524 HIS B O 1
ATOM 8687 N N . SER B 1 525 ? -15.484 4.035 -4.691 1 94.19 525 SER B N 1
ATOM 8688 C CA . SER B 1 525 ? -16.203 2.773 -4.828 1 94.19 525 SER B CA 1
ATOM 8689 C C . SER B 1 525 ? -17.266 2.617 -3.734 1 94.19 525 SER B C 1
ATOM 8691 O O . SER B 1 525 ? -18.234 1.887 -3.906 1 94.19 525 SER B O 1
ATOM 8693 N N . MET B 1 526 ? -17.109 3.312 -2.619 1 94.19 526 MET B N 1
ATOM 8694 C CA . MET B 1 526 ? -18.016 3.176 -1.479 1 94.19 526 MET B CA 1
ATOM 8695 C C . MET B 1 526 ? -18.984 4.344 -1.412 1 94.19 526 MET B C 1
ATOM 8697 O O . MET B 1 526 ? -19.859 4.383 -0.541 1 94.19 526 MET B O 1
ATOM 8701 N N . GLY B 1 527 ? -18.828 5.305 -2.262 1 93.38 527 GLY B N 1
ATOM 8702 C CA . GLY B 1 527 ? -19.641 6.504 -2.154 1 93.38 527 GLY B CA 1
ATOM 8703 C C . GLY B 1 527 ? -19.25 7.395 -0.992 1 93.38 527 GLY B C 1
ATOM 8704 O O . GLY B 1 527 ? -20.109 7.977 -0.329 1 93.38 527 GLY B O 1
ATOM 8705 N N . THR B 1 528 ? -18.016 7.422 -0.637 1 96.62 528 THR B N 1
ATOM 8706 C CA . THR B 1 528 ? -17.438 8.211 0.444 1 96.62 528 THR B CA 1
ATOM 8707 C C . THR B 1 528 ? -16.656 9.398 -0.111 1 96.62 528 THR B C 1
ATOM 8709 O O . THR B 1 528 ? -15.891 9.25 -1.067 1 96.62 528 THR B O 1
ATOM 8712 N N . ALA B 1 529 ? -16.859 10.609 0.41 1 97.25 529 ALA B N 1
ATOM 8713 C CA . ALA B 1 529 ? -16.094 11.773 -0.005 1 97.25 529 ALA B CA 1
ATOM 8714 C C . ALA B 1 529 ? -14.656 11.695 0.504 1 97.25 529 ALA B C 1
ATOM 8716 O O . ALA B 1 529 ? -14.422 11.492 1.699 1 97.25 529 ALA B O 1
ATOM 8717 N N . PHE B 1 530 ? -13.781 11.836 -0.421 1 97.25 530 PHE B N 1
ATOM 8718 C CA . PHE B 1 530 ? -12.375 11.734 -0.055 1 97.25 530 PHE B CA 1
ATOM 8719 C C . PHE B 1 530 ? -11.664 13.07 -0.278 1 97.25 530 PHE B C 1
ATOM 8721 O O . PHE B 1 530 ? -11.75 13.648 -1.36 1 97.25 530 PHE B O 1
ATOM 8728 N N . PHE B 1 531 ? -10.891 13.547 0.757 1 96.31 531 PHE B N 1
ATOM 8729 C CA . PHE B 1 531 ? -10.055 14.742 0.649 1 96.31 531 PHE B CA 1
ATOM 8730 C C . PHE B 1 531 ? -8.625 14.438 1.07 1 96.31 531 PHE B C 1
ATOM 8732 O O . PHE B 1 531 ? -8.391 13.867 2.137 1 96.31 531 PHE B O 1
ATOM 8739 N N . ARG B 1 532 ? -7.707 14.68 0.222 1 94.56 532 ARG B N 1
ATOM 8740 C CA . ARG B 1 532 ? -6.297 14.695 0.594 1 94.56 532 ARG B CA 1
ATOM 8741 C C . ARG B 1 532 ? -5.785 16.125 0.753 1 94.56 532 ARG B C 1
ATOM 8743 O O . ARG B 1 532 ? -5.863 16.922 -0.182 1 94.56 532 ARG B O 1
ATOM 8750 N N . LEU B 1 533 ? -5.371 16.453 1.925 1 95.06 533 LEU B N 1
ATOM 8751 C CA . LEU B 1 533 ? -4.859 17.781 2.225 1 95.06 533 LEU B CA 1
ATOM 8752 C C . LEU B 1 533 ? -3.383 17.734 2.598 1 95.06 533 LEU B C 1
ATOM 8754 O O . LEU B 1 533 ? -3.035 17.359 3.723 1 95.06 533 LEU B O 1
ATOM 8758 N N . SER B 1 534 ? -2.504 18.031 1.762 1 92.06 534 SER B N 1
ATOM 8759 C CA . SER B 1 534 ? -1.058 18.031 1.963 1 92.06 534 SER B CA 1
ATOM 8760 C C . SER B 1 534 ? -0.378 19.031 1.04 1 92.06 534 SER B C 1
ATOM 8762 O O . SER B 1 534 ? -0.29 18.812 -0.17 1 92.06 534 SER B O 1
ATOM 8764 N N . PRO B 1 535 ? 0.126 20.109 1.544 1 90.06 535 PRO B N 1
ATOM 8765 C CA . PRO B 1 535 ? 0.753 21.125 0.697 1 90.06 535 PRO B CA 1
ATOM 8766 C C . PRO B 1 535 ? 2.09 20.672 0.115 1 90.06 535 PRO B C 1
ATOM 8768 O O . PRO B 1 535 ? 2.803 19.891 0.742 1 90.06 535 PRO B O 1
ATOM 8771 N N . VAL B 1 536 ? 2.336 21.172 -1.055 1 85.25 536 VAL B N 1
ATOM 8772 C CA . VAL B 1 536 ? 3.684 21.047 -1.601 1 85.25 536 VAL B CA 1
ATOM 8773 C C . VAL B 1 536 ? 4.539 22.219 -1.127 1 85.25 536 VAL B C 1
ATOM 8775 O O . VAL B 1 536 ? 4.203 23.375 -1.364 1 85.25 536 VAL B O 1
ATOM 8778 N N . LEU B 1 537 ? 5.566 21.906 -0.487 1 87.69 537 LEU B N 1
ATOM 8779 C CA . LEU B 1 537 ? 6.43 22.922 0.109 1 87.69 537 LEU B CA 1
ATOM 8780 C C . LEU B 1 537 ? 7.621 23.219 -0.795 1 87.69 537 LEU B C 1
ATOM 8782 O O . LEU B 1 537 ? 7.879 22.484 -1.753 1 87.69 537 LEU B O 1
ATOM 8786 N N . SER B 1 538 ? 8.266 24.281 -0.544 1 83.94 538 SER B N 1
ATOM 8787 C CA . SER B 1 538 ? 9.352 24.766 -1.394 1 83.94 538 SER B CA 1
ATOM 8788 C C . SER B 1 538 ? 10.57 23.844 -1.307 1 83.94 538 SER B C 1
ATOM 8790 O O . SER B 1 538 ? 11.375 23.781 -2.242 1 83.94 538 SER B O 1
ATOM 8792 N N . ARG B 1 539 ? 10.688 23.25 -0.197 1 82.56 539 ARG B N 1
ATOM 8793 C CA . ARG B 1 539 ? 11.797 22.312 -0.026 1 82.56 539 ARG B CA 1
ATOM 8794 C C . ARG B 1 539 ? 11.406 21.156 0.896 1 82.56 539 ARG B C 1
ATOM 8796 O O . ARG B 1 539 ? 10.336 21.188 1.513 1 82.56 539 ARG B O 1
ATOM 8803 N N . ASP B 1 540 ? 12.281 20.234 0.821 1 78.81 540 ASP B N 1
ATOM 8804 C CA . ASP B 1 540 ? 12.07 19.109 1.726 1 78.81 540 ASP B CA 1
ATOM 8805 C C . ASP B 1 540 ? 12.625 19.406 3.117 1 78.81 540 ASP B C 1
ATOM 8807 O O . ASP B 1 540 ? 13.805 19.203 3.379 1 78.81 540 ASP B O 1
ATOM 8811 N N . TYR B 1 541 ? 11.727 19.844 4.008 1 85.88 541 TYR B N 1
ATOM 8812 C CA . TYR B 1 541 ? 12.141 20.156 5.371 1 85.88 541 TYR B CA 1
ATOM 8813 C C . TYR B 1 541 ? 12.461 18.875 6.145 1 85.88 541 TYR B C 1
ATOM 8815 O O . TYR B 1 541 ? 11.695 17.906 6.094 1 85.88 541 TYR B O 1
ATOM 8823 N N . GLU B 1 542 ? 13.539 18.859 6.848 1 82.5 542 GLU B N 1
ATOM 8824 C CA . GLU B 1 542 ? 13.953 17.688 7.613 1 82.5 542 GLU B CA 1
ATOM 8825 C C . GLU B 1 542 ? 12.984 17.406 8.758 1 82.5 542 GLU B C 1
ATOM 8827 O O . GLU B 1 542 ? 12.461 18.344 9.375 1 82.5 542 GLU B O 1
ATOM 8832 N N . LEU B 1 543 ? 12.875 16.172 9.102 1 83.5 543 LEU B N 1
ATOM 8833 C CA . LEU B 1 543 ? 11.93 15.734 10.125 1 83.5 543 LEU B CA 1
ATOM 8834 C C . LEU B 1 543 ? 12.367 16.203 11.5 1 83.5 543 LEU B C 1
ATOM 8836 O O . LEU B 1 543 ? 11.539 16.375 12.398 1 83.5 543 LEU B O 1
ATOM 8840 N N . SER B 1 544 ? 13.711 16.422 11.664 1 82.69 544 SER B N 1
ATOM 8841 C CA . SER B 1 544 ? 14.25 16.812 12.953 1 82.69 544 SER B CA 1
ATOM 8842 C C . SER B 1 544 ? 14.719 18.266 12.93 1 82.69 544 SER B C 1
ATOM 8844 O O . SER B 1 544 ? 15.648 18.641 13.656 1 82.69 544 SER B O 1
ATOM 8846 N N . MET B 1 545 ? 14.055 19.031 12.133 1 86.69 545 MET B N 1
ATOM 8847 C CA . MET B 1 545 ? 14.43 20.438 12.016 1 86.69 545 MET B CA 1
ATOM 8848 C C . MET B 1 545 ? 14.188 21.188 13.32 1 86.69 545 MET B C 1
ATOM 8850 O O . MET B 1 545 ? 13.125 21.047 13.93 1 86.69 545 MET B O 1
ATOM 8854 N N . ILE B 1 546 ? 15.281 22.016 13.719 1 89.5 546 ILE B N 1
ATOM 8855 C CA . ILE B 1 546 ? 15.156 22.703 14.992 1 89.5 546 ILE B CA 1
ATOM 8856 C C . ILE B 1 546 ? 15.188 24.219 14.766 1 89.5 546 ILE B C 1
ATOM 8858 O O . ILE B 1 546 ? 14.82 25 15.648 1 89.5 546 ILE B O 1
ATOM 8862 N N . ASP B 1 547 ? 15.648 24.609 13.609 1 91.44 547 ASP B N 1
ATOM 8863 C CA . ASP B 1 547 ? 15.773 26.047 13.32 1 91.44 547 ASP B CA 1
ATOM 8864 C C . ASP B 1 547 ? 14.406 26.703 13.195 1 91.44 547 ASP B C 1
ATOM 8866 O O . ASP B 1 547 ? 13.656 26.406 12.258 1 91.44 547 ASP B O 1
ATOM 8870 N N . ASN B 1 548 ? 14.141 27.688 14.07 1 93.75 548 ASN B N 1
ATOM 8871 C CA . ASN B 1 548 ? 12.844 28.344 14.094 1 93.75 548 ASN B CA 1
ATOM 8872 C C . ASN B 1 548 ? 12.586 29.141 12.82 1 93.75 548 ASN B C 1
ATOM 8874 O O . ASN B 1 548 ? 11.445 29.281 12.383 1 93.75 548 ASN B O 1
ATOM 8878 N N . ARG B 1 549 ? 13.594 29.672 12.25 1 94.5 549 ARG B N 1
ATOM 8879 C CA . ARG B 1 549 ? 13.43 30.438 11.008 1 94.5 549 ARG B CA 1
ATOM 8880 C C . ARG B 1 549 ? 12.883 29.547 9.891 1 94.5 549 ARG B C 1
ATOM 8882 O O . ARG B 1 549 ? 11.969 29.953 9.172 1 94.5 549 ARG B O 1
ATOM 8889 N N . GLU B 1 550 ? 13.391 28.375 9.906 1 94.31 550 GLU B N 1
ATOM 8890 C CA . GLU B 1 550 ? 12.938 27.422 8.898 1 94.31 550 GLU B CA 1
ATOM 8891 C C . GLU B 1 550 ? 11.523 26.938 9.203 1 94.31 550 GLU B C 1
ATOM 8893 O O . GLU B 1 550 ? 10.719 26.734 8.297 1 94.31 550 GLU B O 1
ATOM 8898 N N . ILE B 1 551 ? 11.297 26.734 10.406 1 95.56 551 ILE B N 1
ATOM 8899 C CA . ILE B 1 551 ? 9.992 26.234 10.82 1 95.56 551 ILE B CA 1
ATOM 8900 C C . ILE B 1 551 ? 8.914 27.25 10.484 1 95.56 551 ILE B C 1
ATOM 8902 O O . ILE B 1 551 ? 7.863 26.906 9.945 1 95.56 551 ILE B O 1
ATOM 8906 N N . VAL B 1 552 ? 9.148 28.531 10.773 1 95.81 552 VAL B N 1
ATOM 8907 C CA . VAL B 1 552 ? 8.133 29.547 10.531 1 95.81 552 VAL B CA 1
ATOM 8908 C C . VAL B 1 552 ? 7.941 29.734 9.023 1 95.81 552 VAL B C 1
ATOM 8910 O O . VAL B 1 552 ? 6.832 30.016 8.57 1 95.81 552 VAL B O 1
ATOM 8913 N N . LYS B 1 553 ? 9.016 29.578 8.289 1 94.25 553 LYS B N 1
ATOM 8914 C CA . LYS B 1 553 ? 8.867 29.625 6.836 1 94.25 553 LYS B CA 1
ATOM 8915 C C . LYS B 1 553 ? 7.965 28.5 6.344 1 94.25 553 LYS B C 1
ATOM 8917 O O . LYS B 1 553 ? 7.078 28.719 5.516 1 94.25 553 LYS B O 1
ATOM 8922 N N . MET B 1 554 ? 8.18 27.312 6.828 1 94.5 554 MET B N 1
ATOM 8923 C CA . MET B 1 554 ? 7.34 26.156 6.508 1 94.5 554 MET B CA 1
ATOM 8924 C C . MET B 1 554 ? 5.883 26.422 6.859 1 94.5 554 MET B C 1
ATOM 8926 O O . MET B 1 554 ? 4.984 26.109 6.074 1 94.5 554 MET B O 1
ATOM 8930 N N . LEU B 1 555 ? 5.688 27.016 7.98 1 96.75 555 LEU B N 1
ATOM 8931 C CA . LEU B 1 555 ? 4.332 27.312 8.438 1 96.75 555 LEU B CA 1
ATOM 8932 C C . LEU B 1 555 ? 3.684 28.375 7.562 1 96.75 555 LEU B C 1
ATOM 8934 O O . LEU B 1 555 ? 2.49 28.312 7.266 1 96.75 555 LEU B O 1
ATOM 8938 N N . TRP B 1 556 ? 4.461 29.344 7.184 1 95.5 556 TRP B N 1
ATOM 8939 C CA . TRP B 1 556 ? 3.936 30.375 6.289 1 95.5 556 TRP B CA 1
ATOM 8940 C C . TRP B 1 556 ? 3.512 29.766 4.957 1 95.5 556 TRP B C 1
ATOM 8942 O O . TRP B 1 556 ? 2.443 30.078 4.434 1 95.5 556 TRP B O 1
ATOM 8952 N N . GLU B 1 557 ? 4.312 28.922 4.422 1 93.62 557 GLU B N 1
ATOM 8953 C CA . GLU B 1 557 ? 3.963 28.25 3.172 1 93.62 557 GLU B CA 1
ATOM 8954 C C . GLU B 1 557 ? 2.664 27.469 3.309 1 93.62 557 GLU B C 1
ATOM 8956 O O . GLU B 1 557 ? 1.883 27.375 2.359 1 93.62 557 GLU B O 1
ATOM 8961 N N . THR B 1 558 ? 2.498 26.859 4.43 1 95.19 558 THR B N 1
ATOM 8962 C CA . THR B 1 558 ? 1.259 26.141 4.699 1 95.19 558 THR B CA 1
ATOM 8963 C C . THR B 1 558 ? 0.069 27.094 4.707 1 95.19 558 THR B C 1
ATOM 8965 O O . THR B 1 558 ? -1 26.766 4.188 1 95.19 558 THR B O 1
ATOM 8968 N N . GLN B 1 559 ? 0.29 28.266 5.281 1 95.56 559 GLN B N 1
ATOM 8969 C CA . GLN B 1 559 ? -0.772 29.281 5.285 1 95.56 559 GLN B CA 1
ATOM 8970 C C . GLN B 1 559 ? -1.14 29.688 3.863 1 95.56 559 GLN B C 1
ATOM 8972 O O . GLN B 1 559 ? -2.309 29.953 3.57 1 95.56 559 GLN B O 1
ATOM 8977 N N . VAL B 1 560 ? -0.144 29.781 3.023 1 93.5 560 VAL B N 1
ATOM 8978 C CA . VAL B 1 560 ? -0.39 30.109 1.621 1 93.5 560 VAL B CA 1
ATOM 8979 C C . VAL B 1 560 ? -1.283 29.031 0.999 1 93.5 560 VAL B C 1
ATOM 8981 O O . VAL B 1 560 ? -2.258 29.359 0.313 1 93.5 560 VAL B O 1
ATOM 8984 N N . TYR B 1 561 ? -0.935 27.812 1.253 1 92.38 561 TYR B N 1
ATOM 8985 C CA . TYR B 1 561 ? -1.732 26.688 0.776 1 92.38 561 TYR B CA 1
ATOM 8986 C C . TYR B 1 561 ? -3.17 26.797 1.273 1 92.38 561 TYR B C 1
ATOM 8988 O O . TYR B 1 561 ? -4.113 26.578 0.512 1 92.38 561 TYR B O 1
ATOM 8996 N N . LEU B 1 562 ? -3.365 27.078 2.555 1 95.38 562 LEU B N 1
ATOM 8997 C CA . LEU B 1 562 ? -4.695 27.156 3.148 1 95.38 562 LEU B CA 1
ATOM 8998 C C . LEU B 1 562 ? -5.512 28.266 2.488 1 95.38 562 LEU B C 1
ATOM 9000 O O . LEU B 1 562 ? -6.695 28.094 2.205 1 95.38 562 LEU B O 1
ATOM 9004 N N . TYR B 1 563 ? -4.859 29.344 2.26 1 93.56 563 TYR B N 1
ATOM 9005 C CA . TYR B 1 563 ? -5.555 30.453 1.637 1 93.56 563 TYR B CA 1
ATOM 9006 C C . TYR B 1 563 ? -5.969 30.125 0.21 1 93.56 563 TYR B C 1
ATOM 9008 O O . TYR B 1 563 ? -7.086 30.422 -0.209 1 93.56 563 TYR B O 1
ATOM 9016 N N . GLN B 1 564 ? -5.117 29.469 -0.523 1 90.19 564 GLN B N 1
ATOM 9017 C CA . GLN B 1 564 ? -5.383 29.109 -1.914 1 90.19 564 GLN B CA 1
ATOM 9018 C C . GLN B 1 564 ? -6.488 28.062 -2.014 1 90.19 564 GLN B C 1
ATOM 9020 O O . GLN B 1 564 ? -7.164 27.953 -3.039 1 90.19 564 GLN B O 1
ATOM 9025 N N . ASN B 1 565 ? -6.648 27.281 -0.973 1 92.5 565 ASN B N 1
ATOM 9026 C CA . ASN B 1 565 ? -7.633 26.203 -0.984 1 92.5 565 ASN B CA 1
ATOM 9027 C C . ASN B 1 565 ? -8.789 26.484 -0.025 1 92.5 565 ASN B C 1
ATOM 9029 O O . ASN B 1 565 ? -9.367 25.562 0.542 1 92.5 565 ASN B O 1
ATOM 9033 N N . LYS B 1 566 ? -9.078 27.688 0.15 1 94.06 566 LYS B N 1
ATOM 9034 C CA . LYS B 1 566 ? -10.117 28.094 1.095 1 94.06 566 LYS B CA 1
ATOM 9035 C C . LYS B 1 566 ? -11.461 27.469 0.745 1 94.06 566 LYS B C 1
ATOM 9037 O O . LYS B 1 566 ? -12.188 27.016 1.631 1 94.06 566 LYS B O 1
ATOM 9042 N N . ASP B 1 567 ? -11.781 27.406 -0.508 1 92.88 567 ASP B N 1
ATOM 9043 C CA . ASP B 1 567 ? -13.055 26.844 -0.95 1 92.88 567 ASP B CA 1
ATOM 9044 C C . ASP B 1 567 ? -13.164 25.359 -0.565 1 92.88 567 ASP B C 1
ATOM 9046 O O . ASP B 1 567 ? -14.242 24.891 -0.205 1 92.88 567 ASP B O 1
ATOM 9050 N N . LYS B 1 568 ? -12.094 24.672 -0.705 1 93.62 568 LYS B N 1
ATOM 9051 C CA . LYS B 1 568 ? -12.047 23.266 -0.334 1 93.62 568 LYS B CA 1
ATOM 9052 C C . LYS B 1 568 ? -12.344 23.078 1.151 1 93.62 568 LYS B C 1
ATOM 9054 O O . LYS B 1 568 ? -13.094 22.172 1.532 1 93.62 568 LYS B O 1
ATOM 9059 N N . PHE B 1 569 ? -11.789 23.859 1.948 1 96.81 569 PHE B N 1
ATOM 9060 C CA . PHE B 1 569 ? -11.992 23.766 3.389 1 96.81 569 PHE B CA 1
ATOM 9061 C C . PHE B 1 569 ? -13.422 24.141 3.762 1 96.81 569 PHE B C 1
ATOM 9063 O O . PHE B 1 569 ? -14.016 23.531 4.652 1 96.81 569 PHE B O 1
ATOM 9070 N N . ASP B 1 570 ? -13.977 25.141 3.062 1 95.94 570 ASP B N 1
ATOM 9071 C CA . ASP B 1 570 ? -15.383 25.484 3.287 1 95.94 570 ASP B CA 1
ATOM 9072 C C . ASP B 1 570 ? -16.297 24.297 2.953 1 95.94 570 ASP B C 1
ATOM 9074 O O . ASP B 1 570 ? -17.25 24.031 3.686 1 95.94 570 ASP B O 1
ATOM 9078 N N . THR B 1 571 ? -15.961 23.672 1.923 1 95.75 571 THR B N 1
ATOM 9079 C CA . THR B 1 571 ? -16.719 22.484 1.517 1 95.75 571 THR B CA 1
ATOM 9080 C C . THR B 1 571 ? -16.641 21.391 2.576 1 95.75 571 THR B C 1
ATOM 9082 O O . THR B 1 571 ? -17.641 20.75 2.902 1 95.75 571 THR B O 1
ATOM 9085 N N . ILE B 1 572 ? -15.461 21.188 3.078 1 97 572 ILE B N 1
ATOM 9086 C CA . ILE B 1 572 ? -15.242 20.188 4.113 1 97 572 ILE B CA 1
ATOM 9087 C C . ILE B 1 572 ? -16.062 20.531 5.352 1 97 572 ILE B C 1
ATOM 9089 O O . ILE B 1 572 ? -16.734 19.672 5.922 1 97 572 ILE B O 1
ATOM 9093 N N . GLY B 1 573 ? -16 21.828 5.738 1 96.06 573 GLY B N 1
ATOM 9094 C CA . GLY B 1 573 ? -16.781 22.266 6.887 1 96.06 573 GLY B CA 1
ATOM 9095 C C . GLY B 1 573 ? -18.266 22.016 6.73 1 96.06 573 GLY B C 1
ATOM 9096 O O . GLY B 1 573 ? -18.906 21.484 7.641 1 96.06 573 GLY B O 1
ATOM 9097 N N . LEU B 1 574 ? -18.797 22.312 5.566 1 93 574 LEU B N 1
ATOM 9098 C CA . LEU B 1 574 ? -20.219 22.094 5.289 1 93 574 LEU B CA 1
ATOM 9099 C C . LEU B 1 574 ? -20.562 20.609 5.301 1 93 574 LEU B C 1
ATOM 9101 O O . LEU B 1 574 ? -21.594 20.219 5.82 1 93 574 LEU B O 1
ATOM 9105 N N . LEU B 1 575 ? -19.703 19.844 4.738 1 93.94 575 LEU B N 1
ATOM 9106 C CA . LEU B 1 575 ? -19.906 18.406 4.668 1 93.94 575 LEU B CA 1
ATOM 9107 C C . LEU B 1 575 ? -19.938 17.797 6.066 1 93.94 575 LEU B C 1
ATOM 9109 O O . LEU B 1 575 ? -20.828 17 6.383 1 93.94 575 LEU B O 1
ATOM 9113 N N . LEU B 1 576 ? -18.969 18.156 6.895 1 93.5 576 LEU B N 1
ATOM 9114 C CA . LEU B 1 576 ? -18.859 17.609 8.242 1 93.5 576 LEU B CA 1
ATOM 9115 C C . LEU B 1 576 ? -20.094 17.969 9.078 1 93.5 576 LEU B C 1
ATOM 9117 O O . LEU B 1 576 ? -20.484 17.219 9.961 1 93.5 576 LEU B O 1
ATOM 9121 N N . ASN B 1 577 ? -20.766 19.062 8.758 1 90.31 577 ASN B N 1
ATOM 9122 C CA . ASN B 1 577 ? -21.922 19.531 9.523 1 90.31 577 ASN B CA 1
ATOM 9123 C C . ASN B 1 577 ? -23.219 18.938 9 1 90.31 577 ASN B C 1
ATOM 9125 O O . ASN B 1 577 ? -24.25 19.016 9.672 1 90.31 577 ASN B O 1
ATOM 9129 N N . ASN B 1 578 ? -23.156 18.219 7.824 1 83.94 578 ASN B N 1
ATOM 9130 C CA . ASN B 1 578 ? -24.422 17.844 7.203 1 83.94 578 ASN B CA 1
ATOM 9131 C C . ASN B 1 578 ? -24.5 16.344 6.973 1 83.94 578 ASN B C 1
ATOM 9133 O O . ASN B 1 578 ? -25.453 15.859 6.344 1 83.94 578 ASN B O 1
ATOM 9137 N N . ILE B 1 579 ? -23.516 15.703 7.422 1 84.44 579 ILE B N 1
ATOM 9138 C CA . ILE B 1 579 ? -23.609 14.266 7.184 1 84.44 579 ILE B CA 1
ATOM 9139 C C . ILE B 1 579 ? -23.672 13.523 8.516 1 84.44 579 ILE B C 1
ATOM 9141 O O . ILE B 1 579 ? -23.203 14.023 9.539 1 84.44 579 ILE B O 1
#

Foldseek 3Di:
DVVVVVVCPLVVVLVVCCVCVVPPPDPVVLVVVVVCQVVLVVCCVVVVPRQLLSVVLSPPDQPDCSSLVSLLPQCSQADAHPQFDGSLLSCLLVPPLNSNLSSLLSPHDQCRATPQQDGSLLSNLLVLPLLSNLQCVLSPPDQAGATPVRDGSQQSNCLVPQSSQNVLQLSVLLPHAADPDDDPSGDLSRHNPHDRRGDDDPPQPPVVVVVCCVCVVLLVVLLVVLLVCLVPDDQDVPRPGLAFEEEWEFAFFLLVSLLLSVLVLLCVLQVDHPLVLHQEYEYFQLSLLVLLLVLLPDDSSRNNVLSLVCLVQWLPDADQTDLVVLLVSLCVSNVVDQDFLLNSLVTGHKYWYWWWQQPDVVIDIAIQINDQQFPLDVRLVVLPPDPPPDDSPPRSRGHGSSLSNSLQNQDPRHHDHDDRIHHRLLAPSFCLVVVVVSVVSVQVRCVVVVHHDRHHAEYEGEYSAFEHDDDADDQPQPPPPDPVVVVVCVVVCVRRVHPVNCVSCVNRHDNDDPVQVVNSVVCSVRSYNYHYHHYHDHGGDHSSDNDSSVVSNSSSSSSSVCSVCVVVSSSSSVSSNSD/DVVVVVVCPLVVVLVCCCVCVVPPPDPVVLVVVVVCQVVLVVCCVVVVPRQLLSVVLSPPDQPDCSSLVSLLPQCSQADADPQFDGSLLSCLLVPPLNSNLSSLLSPHDQCRAGPQQDGSLLSNLLVLPLLSNLQCVLSPNDQAGATPVGDGSQQSNCLVPQSSQSVLQLSVLLPHAADPDDDPSGDLSRHNPHDRRGDDDPPQPPVVVVVCCVCVVLLVVLLVVLLVCLVPDDQDVPRPGLAFEEEWEFAFFLLVSLLLSVLVLLCVLQVDQPLVLHQEYEYFQLSLLVLLLVLLPDDSSRNNVLSLVCLVFWLPDADQTDLVVLLVSLCVSNVVDQDFLLNSLVTGHKYWYWWWQQPDVVIDIAIQINDQQFPLAVNLVVLPPDPPPDDSPPRSRGHGSSLSNSLQNQDPRHHDHDDRIHHRLLQPSFCLVVVVVSVVSVQVRCVVVVHHDRHHAEYEGEYSAFEHDDDADDQPQPPPPDPVVVVVCVVVCVRNVHPVNCVSCVNRHDNDDPVQVVNSVVCSVRSYNYHYHHYHDHGGDHSSDNDSSVVSNSSSSSSSVCSVCVVVSSSSSVSSNSD